Protein AF-0000000066937450 (afdb_homodimer)

Solvent-accessible surface area (backbone atoms only — not comparable to full-atom values): 87774 Å² total; per-residue (Å²): 144,82,80,89,79,90,77,89,80,94,90,84,88,85,91,78,89,82,86,90,78,88,79,77,86,77,81,75,79,71,79,73,76,75,76,77,80,69,80,74,77,74,78,79,74,76,68,75,68,68,64,59,65,73,64,69,63,85,80,69,77,74,69,78,75,84,63,61,85,74,60,74,79,63,72,64,66,35,70,76,82,64,66,78,71,67,65,61,68,76,64,68,74,81,67,78,60,92,74,74,79,68,40,72,77,52,55,61,56,62,78,57,67,80,62,89,68,77,74,78,78,72,80,76,79,78,78,76,82,70,82,72,84,80,77,81,76,84,74,86,78,74,84,81,88,91,84,87,81,87,89,80,72,86,74,74,87,77,84,74,76,80,77,85,74,80,77,80,79,76,83,75,79,88,70,78,81,68,74,74,70,66,72,70,78,69,70,70,75,77,74,72,82,84,80,51,47,62,69,33,46,52,47,36,51,50,48,42,55,72,52,37,60,67,80,77,45,68,86,56,76,81,73,52,34,68,55,46,32,51,14,43,51,42,21,49,68,46,45,32,62,70,55,71,43,68,61,67,70,73,63,50,70,78,72,50,57,35,31,41,54,30,27,48,28,15,55,6,20,36,75,66,69,36,27,63,58,14,30,53,30,38,53,53,15,52,53,34,43,52,58,70,56,76,67,52,44,86,56,54,91,74,42,79,67,47,65,57,52,50,59,74,56,35,87,49,77,69,81,56,62,70,60,52,45,52,52,51,52,28,48,51,50,48,37,53,55,24,55,40,27,29,28,45,38,47,22,43,29,31,48,22,42,50,22,47,54,55,53,51,44,66,68,50,41,73,78,38,37,68,80,58,90,84,53,79,84,68,51,69,68,57,44,51,52,49,54,34,48,46,34,40,50,49,48,50,53,49,50,36,47,51,46,24,72,58,45,63,46,55,50,75,70,47,61,85,81,63,17,73,26,36,37,74,52,63,58,64,47,73,66,29,78,44,67,66,52,24,51,54,38,28,71,71,68,46,88,59,42,93,41,30,41,43,56,54,41,43,57,51,49,53,55,79,61,53,84,64,68,55,74,74,63,75,71,53,44,58,67,50,48,36,50,44,52,47,50,47,40,51,45,46,52,29,28,47,64,32,39,46,86,76,46,75,80,58,53,100,52,87,52,73,83,66,83,70,50,68,67,57,51,27,49,50,20,22,51,46,34,50,50,48,57,58,63,57,75,71,88,59,73,60,62,56,88,45,90,87,51,54,62,35,36,58,53,42,52,38,49,48,48,47,41,49,33,38,65,50,59,40,79,74,82,55,63,36,55,54,80,54,44,53,20,39,62,57,36,51,50,47,51,52,48,42,68,65,46,86,77,85,75,54,67,59,33,39,50,33,38,45,51,30,49,53,59,63,40,47,50,56,75,72,30,50,70,55,38,36,70,46,32,43,50,67,48,54,68,61,50,56,49,35,44,50,55,30,49,55,52,41,30,51,51,44,40,53,51,51,46,41,43,64,71,40,61,93,65,48,92,69,52,72,65,48,51,51,48,50,47,56,51,50,51,54,48,59,72,39,43,88,72,50,69,91,77,66,68,93,41,64,27,21,52,52,27,40,55,55,19,61,54,26,60,59,18,55,70,46,26,32,39,39,51,51,16,51,52,29,40,52,46,16,52,49,47,41,54,54,54,68,72,95,138,92,89,94,91,94,78,74,93,74,83,84,73,87,79,77,91,72,90,74,90,85,91,82,88,80,80,78,84,74,80,76,73,76,76,76,79,69,78,73,76,74,78,79,73,76,66,76,68,68,66,59,64,75,64,67,63,84,80,68,78,73,70,78,74,84,65,62,85,74,62,72,78,62,71,66,65,36,69,74,82,64,65,78,70,66,64,60,66,70,64,66,73,82,69,77,62,91,73,75,78,68,40,74,76,53,58,60,57,63,79,59,69,78,63,90,69,81,74,80,80,73,81,76,81,80,77,79,82,72,84,72,85,80,80,79,74,83,78,77,74,86,69,87,77,77,86,76,79,77,78,77,84,71,86,70,82,76,84,76,80,81,75,85,74,80,78,77,79,74,82,76,79,88,69,78,80,70,74,75,70,67,72,71,77,70,71,70,75,78,74,71,81,83,80,52,48,62,69,32,45,51,47,37,52,52,49,41,55,72,53,38,61,67,80,78,45,67,85,56,76,81,74,53,35,67,56,45,33,51,15,43,51,42,22,49,68,48,45,33,63,69,54,71,45,69,61,66,70,75,62,50,68,78,73,50,56,36,31,40,55,29,27,46,28,15,55,6,20,36,76,67,67,35,27,63,57,15,33,53,29,40,52,51,15,51,53,35,45,53,58,70,55,74,67,55,46,84,56,54,90,74,42,79,67,46,64,56,52,49,60,74,55,35,86,49,75,67,80,57,61,70,61,54,45,52,52,50,53,28,48,51,50,47,36,56,56,26,55,39,25,30,30,43,39,48,23,43,30,32,48,23,44,49,22,48,54,56,53,52,44,66,66,49,41,74,79,37,36,68,79,57,93,84,52,78,86,71,51,68,68,55,44,52,51,48,53,32,48,46,35,41,50,49,47,51,52,48,52,38,46,52,46,23,71,59,44,63,45,56,51,74,72,46,63,85,80,64,16,74,27,36,35,74,53,64,61,66,47,73,66,32,76,45,67,67,53,25,51,54,37,29,71,72,68,45,88,58,42,93,41,32,42,44,55,54,42,43,57,51,50,54,56,76,60,50,82,65,70,54,75,74,63,74,70,52,44,57,65,48,48,36,50,44,50,47,51,47,41,49,45,47,51,30,30,47,63,31,40,46,85,75,45,73,79,56,54,96,54,86,51,77,81,67,82,73,50,70,67,58,49,28,50,49,19,22,52,47,33,50,49,42,64,58,54,55,74,56,86,59,76,63,54,56,88,44,82,88,52,55,62,34,39,58,52,42,52,37,49,49,48,46,39,48,32,38,66,49,59,39,79,74,81,53,63,35,56,55,80,53,45,52,19,39,63,57,38,50,51,46,51,51,50,42,69,66,47,86,76,85,75,52,69,58,33,39,49,34,38,47,52,33,48,52,59,63,40,46,50,56,75,71,31,48,69,55,37,38,68,46,32,42,51,68,48,56,68,61,50,57,50,37,44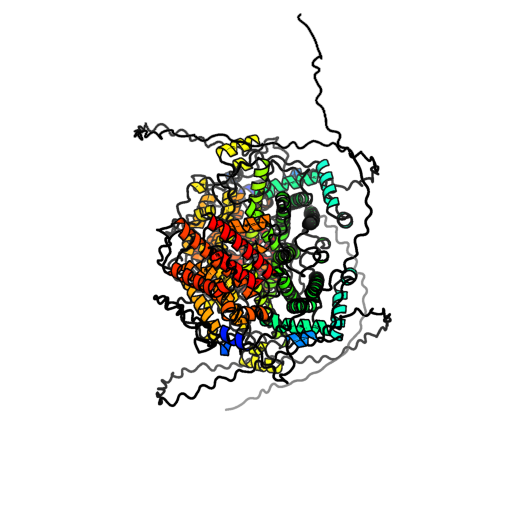,50,56,28,50,53,53,41,30,52,52,44,40,52,51,52,46,42,44,64,68,40,64,91,65,49,91,70,52,71,65,47,50,52,50,50,49,55,52,49,52,53,48,59,71,40,43,87,72,49,69,91,77,66,67,93,42,64,27,22,53,52,26,41,54,54,18,61,54,26,60,61,18,55,71,47,26,32,38,39,51,51,16,50,51,29,42,53,46,17,52,49,48,41,53,54,53,67,72,97

pLDDT: mean 70.06, std 30.81, range [13.31, 98.81]

Radius of gyration: 38.55 Å; Cα contacts (8 Å, |Δi|>4): 1613; chains: 2; bounding box: 157×113×108 Å

Nearest PDB structures (foldseek):
  8qag-assembly1_A  TM=2.147E-01  e=3.518E-01  synthetic construct
  5k7v-assembly1_B  TM=2.732E-01  e=1.438E+00  synthetic construct
  6vfk-assembly1_B  TM=2.583E-01  e=3.584E+00  synthetic construct
  8qag-assembly1_A  TM=2.148E-01  e=4.691E-01  synthetic construct
  5k7v-assembly1_B  TM=2.444E-01  e=1.437E+00  synthetic construct

Structure (mmCIF, N/CA/C/O backbone):
data_AF-0000000066937450-model_v1
#
loop_
_entity.id
_entity.type
_entity.pdbx_description
1 polymer 'Transcription factor domain-containing protein'
#
loop_
_atom_site.group_PDB
_atom_site.id
_atom_site.type_symbol
_atom_site.label_atom_id
_atom_site.label_alt_id
_atom_site.label_comp_id
_atom_site.label_asym_id
_atom_site.label_entity_id
_atom_site.label_seq_id
_atom_site.pdbx_PDB_ins_code
_atom_site.Cartn_x
_atom_site.Cartn_y
_atom_site.Cartn_z
_atom_site.occupancy
_atom_site.B_iso_or_equiv
_atom_site.auth_seq_id
_atom_site.auth_comp_id
_atom_site.auth_asym_id
_atom_site.auth_atom_id
_atom_site.pdbx_PDB_model_num
ATOM 1 N N . MET A 1 1 ? 80.062 4.988 -37.281 1 14.93 1 MET A N 1
ATOM 2 C CA . MET A 1 1 ? 81.125 4.832 -36.281 1 14.93 1 MET A CA 1
ATOM 3 C C . MET A 1 1 ? 80.625 4.176 -35 1 14.93 1 MET A C 1
ATOM 5 O O . MET A 1 1 ? 79.375 4.086 -34.812 1 14.93 1 MET A O 1
ATOM 9 N N . SER A 1 2 ? 81.188 4.629 -33.844 1 15.78 2 SER A N 1
ATOM 10 C CA . SER A 1 2 ? 82.062 4.09 -32.844 1 15.78 2 SER A CA 1
ATOM 11 C C . SER A 1 2 ? 81.312 3.602 -31.609 1 15.78 2 SER A C 1
ATOM 13 O O . SER A 1 2 ? 81.5 2.465 -31.172 1 15.78 2 SER A O 1
ATOM 15 N N . PRO A 1 3 ? 81.312 4.34 -30.516 1 16.08 3 PRO A N 1
ATOM 16 C CA . PRO A 1 3 ? 82 3.934 -29.266 1 16.08 3 PRO A CA 1
ATOM 17 C C . PRO A 1 3 ? 81 3.381 -28.25 1 16.08 3 PRO A C 1
ATOM 19 O O . PRO A 1 3 ? 81.188 2.273 -27.734 1 16.08 3 PRO A O 1
ATOM 22 N N . GLY A 1 4 ? 80.625 4.27 -27.25 1 15.39 4 GLY A N 1
ATOM 23 C CA . GLY A 1 4 ? 81.062 3.912 -25.922 1 15.39 4 GLY A CA 1
ATOM 24 C C . GLY A 1 4 ? 80.125 2.922 -25.219 1 15.39 4 GLY A C 1
ATOM 25 O O . GLY A 1 4 ? 79 2.697 -25.656 1 15.39 4 GLY A O 1
ATOM 26 N N . GLN A 1 5 ? 80.25 2.643 -23.797 1 14.23 5 GLN A N 1
ATOM 27 C CA . GLN A 1 5 ? 80.5 1.7 -22.719 1 14.23 5 GLN A CA 1
ATOM 28 C C . GLN A 1 5 ? 79.25 1.473 -21.891 1 14.23 5 GLN A C 1
ATOM 30 O O . GLN A 1 5 ? 78.938 0.351 -21.453 1 14.23 5 GLN A O 1
ATOM 35 N N . ARG A 1 6 ? 78.312 2.418 -21.312 1 14.73 6 ARG A N 1
ATOM 36 C CA . ARG A 1 6 ? 78.312 2.432 -19.859 1 14.73 6 ARG A CA 1
ATOM 37 C C . ARG A 1 6 ? 77.25 1.478 -19.297 1 14.73 6 ARG A C 1
ATOM 39 O O . ARG A 1 6 ? 76.062 1.654 -19.531 1 14.73 6 ARG A O 1
ATOM 46 N N . LEU A 1 7 ? 77.438 0.154 -18.812 1 15.25 7 LEU A N 1
ATOM 47 C CA . LEU A 1 7 ? 76.625 -1.057 -18.516 1 15.25 7 LEU A CA 1
ATOM 48 C C . LEU A 1 7 ? 76.062 -1.009 -17.094 1 15.25 7 LEU A C 1
ATOM 50 O O . LEU A 1 7 ? 76.75 -1.305 -16.125 1 15.25 7 LEU A O 1
ATOM 54 N N . ALA A 1 8 ? 75.375 0.041 -16.594 1 15.22 8 ALA A N 1
ATOM 55 C CA . ALA A 1 8 ? 75.375 0.295 -15.164 1 15.22 8 ALA A CA 1
ATOM 56 C C . ALA A 1 8 ? 74.562 -0.732 -14.422 1 15.22 8 ALA A C 1
ATOM 58 O O . ALA A 1 8 ? 73.312 -0.764 -14.594 1 15.22 8 ALA A O 1
ATOM 59 N N . THR A 1 9 ? 74.938 -1.91 -13.789 1 14.62 9 THR A N 1
ATOM 60 C CA . THR A 1 9 ? 74.438 -3.219 -13.375 1 14.62 9 THR A CA 1
ATOM 61 C C . THR A 1 9 ? 73.75 -3.127 -12.031 1 14.62 9 THR A C 1
ATOM 63 O O . THR A 1 9 ? 72.625 -3.609 -11.883 1 14.62 9 THR A O 1
ATOM 66 N N . GLN A 1 10 ? 74.375 -3.205 -10.719 1 15.01 10 GLN A N 1
ATOM 67 C CA . GLN A 1 10 ? 74.438 -4.352 -9.812 1 15.01 10 GLN A CA 1
ATOM 68 C C . GLN A 1 10 ? 73.375 -4.188 -8.711 1 15.01 10 GLN A C 1
ATOM 70 O O . GLN A 1 10 ? 73.062 -3.062 -8.336 1 15.01 10 GLN A O 1
ATOM 75 N N . VAL A 1 11 ? 72.875 -5.332 -7.773 1 16.98 11 VAL A N 1
ATOM 76 C CA . VAL A 1 11 ? 71.875 -6.172 -7.129 1 16.98 11 VAL A CA 1
ATOM 77 C C . VAL A 1 11 ? 71.75 -5.832 -5.645 1 16.98 11 VAL A C 1
ATOM 79 O O . VAL A 1 11 ? 70.688 -5.574 -5.121 1 16.98 11 VAL A O 1
ATOM 82 N N . ASP A 1 12 ? 72.688 -6.301 -4.586 1 14.39 12 ASP A N 1
ATOM 83 C CA . ASP A 1 12 ? 72.5 -7.395 -3.645 1 14.39 12 ASP A CA 1
ATOM 84 C C . ASP A 1 12 ? 72.125 -6.859 -2.256 1 14.39 12 ASP A C 1
ATOM 86 O O . ASP A 1 12 ? 71.5 -7.555 -1.453 1 14.39 12 ASP A O 1
ATOM 90 N N . SER A 1 13 ? 72.688 -5.781 -1.687 1 14.05 13 SER A N 1
ATOM 91 C CA . SER A 1 13 ? 73.438 -5.969 -0.439 1 14.05 13 SER A CA 1
ATOM 92 C C . SER A 1 13 ? 72.5 -6.133 0.743 1 14.05 13 SER A C 1
ATOM 94 O O . SER A 1 13 ? 71.312 -5.734 0.668 1 14.05 13 SER A O 1
ATOM 96 N N . ALA A 1 14 ? 73.188 -5.953 2.02 1 14.86 14 ALA A N 1
ATOM 97 C CA . ALA A 1 14 ? 73.625 -6.664 3.217 1 14.86 14 ALA A CA 1
ATOM 98 C C . ALA A 1 14 ? 72.688 -6.434 4.375 1 14.86 14 ALA A C 1
ATOM 100 O O . ALA A 1 14 ? 72.188 -7.387 4.984 1 14.86 14 ALA A O 1
ATOM 101 N N . SER A 1 15 ? 73.125 -5.59 5.379 1 14.57 15 SER A N 1
ATOM 102 C CA . SER A 1 15 ? 73.5 -6.008 6.723 1 14.57 15 SER A CA 1
ATOM 103 C C . SER A 1 15 ? 72.375 -5.785 7.723 1 14.57 15 SER A C 1
ATOM 105 O O . SER A 1 15 ? 71.562 -4.863 7.57 1 14.57 15 SER A O 1
ATOM 107 N N . GLU A 1 16 ? 72.25 -6.629 8.742 1 15.83 16 GLU A N 1
ATOM 108 C CA . GLU A 1 16 ? 71.5 -7.332 9.766 1 15.83 16 GLU A CA 1
ATOM 109 C C . GLU A 1 16 ? 71.188 -6.426 10.961 1 15.83 16 GLU A C 1
ATOM 111 O O . GLU A 1 16 ? 70.062 -6.387 11.453 1 15.83 16 GLU A O 1
ATOM 116 N N . PRO A 1 17 ? 72.25 -5.867 11.688 1 15.43 17 PRO A N 1
ATOM 117 C CA . PRO A 1 17 ? 72.438 -6.395 13.047 1 15.43 17 PRO A CA 1
ATOM 118 C C . PRO A 1 17 ? 71.438 -5.785 14.023 1 15.43 17 PRO A C 1
ATOM 120 O O . PRO A 1 17 ? 70.688 -4.84 13.68 1 15.43 17 PRO A O 1
ATOM 123 N N . MET A 1 18 ? 71.938 -5.445 15.312 1 14.93 18 MET A N 1
ATOM 124 C CA . MET A 1 18 ? 71.938 -5.914 16.703 1 14.93 18 MET A CA 1
ATOM 125 C C . MET A 1 18 ? 71.188 -4.945 17.594 1 14.93 18 MET A C 1
ATOM 127 O O . MET A 1 18 ? 70.375 -5.363 18.453 1 14.93 18 MET A O 1
ATOM 131 N N . LEU A 1 19 ? 71.625 -3.611 17.672 1 14.8 19 LEU A N 1
ATOM 132 C CA . LEU A 1 19 ? 72.125 -3.221 18.969 1 14.8 19 LEU A CA 1
ATOM 133 C C . LEU A 1 19 ? 71 -2.939 19.969 1 14.8 19 LEU A C 1
ATOM 135 O O . LEU A 1 19 ? 69.875 -2.699 19.562 1 14.8 19 LEU A O 1
ATOM 139 N N . SER A 1 20 ? 71.375 -2.154 21.094 1 15.09 20 SER A N 1
ATOM 140 C CA . SER A 1 20 ? 71.562 -2.121 22.531 1 15.09 20 SER A CA 1
ATOM 141 C C . SER A 1 20 ? 70.438 -1.422 23.234 1 15.09 20 SER A C 1
ATOM 143 O O . SER A 1 20 ? 69.625 -0.714 22.594 1 15.09 20 SER A O 1
ATOM 145 N N . SER A 1 21 ? 70.625 -1.2 24.547 1 15.75 21 SER A N 1
ATOM 146 C CA . SER A 1 21 ? 70.125 -1.445 25.906 1 15.75 21 SER A CA 1
ATOM 147 C C . SER A 1 21 ? 69.312 -0.266 26.422 1 15.75 21 SER A C 1
ATOM 149 O O . SER A 1 21 ? 68.312 -0.455 27.109 1 15.75 21 SER A O 1
ATOM 151 N N . SER A 1 22 ? 69.812 1.03 26.266 1 15.81 22 SER A N 1
ATOM 152 C CA . SER A 1 22 ? 70.062 1.743 27.531 1 15.81 22 SER A CA 1
ATOM 153 C C . SER A 1 22 ? 68.75 2.314 28.062 1 15.81 22 SER A C 1
ATOM 155 O O . SER A 1 22 ? 67.938 2.838 27.297 1 15.81 22 SER A O 1
ATOM 157 N N . PHE A 1 23 ? 68.438 2.092 29.406 1 17.38 23 PHE A N 1
ATOM 158 C CA . PHE A 1 23 ? 67.438 2.008 30.469 1 17.38 23 PHE A CA 1
ATOM 159 C C . PHE A 1 23 ? 67 3.398 30.891 1 17.38 23 PHE A C 1
ATOM 161 O O . PHE A 1 23 ? 66 3.539 31.625 1 17.38 23 PHE A O 1
ATOM 168 N N . GLY A 1 24 ? 67.875 4.461 30.547 1 14.93 24 GLY A N 1
ATOM 169 C CA . GLY A 1 24 ? 68.062 5.266 31.75 1 14.93 24 GLY A CA 1
ATOM 170 C C . GLY A 1 24 ? 66.812 5.941 32.219 1 14.93 24 GLY A C 1
ATOM 171 O O . GLY A 1 24 ? 66.125 5.492 33.188 1 14.93 24 GLY A O 1
ATOM 172 N N . GLY A 1 25 ? 66.812 7.309 32.125 1 16.39 25 GLY A N 1
ATOM 173 C CA . GLY A 1 25 ? 66.75 8.367 33.125 1 16.39 25 GLY A CA 1
ATOM 174 C C . GLY A 1 25 ? 65.312 8.82 33.438 1 16.39 25 GLY A C 1
ATOM 175 O O . GLY A 1 25 ? 64.438 8.664 32.594 1 16.39 25 GLY A O 1
ATOM 176 N N . GLY A 1 26 ? 65.062 8.969 34.75 1 17.27 26 GLY A N 1
ATOM 177 C CA . GLY A 1 26 ? 64 9.047 35.781 1 17.27 26 GLY A CA 1
ATOM 178 C C . GLY A 1 26 ? 63.156 10.297 35.688 1 17.27 26 GLY A C 1
ATOM 179 O O . GLY A 1 26 ? 62.188 10.445 36.406 1 17.27 26 GLY A O 1
ATOM 180 N N . SER A 1 27 ? 63.688 11.375 34.969 1 16.23 27 SER A N 1
ATOM 181 C CA . SER A 1 27 ? 63.438 12.625 35.688 1 16.23 27 SER A CA 1
ATOM 182 C C . SER A 1 27 ? 61.969 12.953 35.75 1 16.23 27 SER A C 1
ATOM 184 O O . SER A 1 27 ? 61.188 12.555 34.875 1 16.23 27 SER A O 1
ATOM 186 N N . ALA A 1 28 ? 61.625 13.562 36.906 1 17.92 28 ALA A N 1
ATOM 187 C CA . ALA A 1 28 ? 60.562 13.891 37.844 1 17.92 28 ALA A CA 1
ATOM 188 C C . ALA A 1 28 ? 59.625 14.961 37.281 1 17.92 28 ALA A C 1
ATOM 190 O O . ALA A 1 28 ? 59.688 16.125 37.688 1 17.92 28 ALA A O 1
ATOM 191 N N . LEU A 1 29 ? 59.312 14.984 35.938 1 16.69 29 LEU A N 1
ATOM 192 C CA . LEU A 1 29 ? 58.812 16.234 35.406 1 16.69 29 LEU A CA 1
ATOM 193 C C . LEU A 1 29 ? 57.594 16.703 36.156 1 16.69 29 LEU A C 1
ATOM 195 O O . LEU A 1 29 ? 56.625 15.953 36.312 1 16.69 29 LEU A O 1
ATOM 199 N N . VAL A 1 30 ? 57.844 17.688 37 1 17.7 30 VAL A N 1
ATOM 200 C CA . VAL A 1 30 ? 57.062 18.484 37.938 1 17.7 30 VAL A CA 1
ATOM 201 C C . VAL A 1 30 ? 55.812 19.016 37.281 1 17.7 30 VAL A C 1
ATOM 203 O O . VAL A 1 30 ? 55.844 19.547 36.156 1 17.7 30 VAL A O 1
ATOM 206 N N . ALA A 1 31 ? 54.719 18.562 37.812 1 18.58 31 ALA A N 1
ATOM 207 C CA . ALA A 1 31 ? 53.312 18.625 37.469 1 18.58 31 ALA A CA 1
ATOM 208 C C . ALA A 1 31 ? 52.812 20.078 37.406 1 18.58 31 ALA A C 1
ATOM 210 O O . ALA A 1 31 ? 52.656 20.719 38.469 1 18.58 31 ALA A O 1
ATOM 211 N N . GLU A 1 32 ? 53.594 20.969 36.562 1 17.36 32 GLU A N 1
ATOM 212 C CA . GLU A 1 32 ? 53.281 22.375 36.688 1 17.36 32 GLU A CA 1
ATOM 213 C C . GLU A 1 32 ? 51.781 22.609 36.656 1 17.36 32 GLU A C 1
ATOM 215 O O . GLU A 1 32 ? 51.062 22 35.844 1 17.36 32 GLU A O 1
ATOM 220 N N . SER A 1 33 ? 51.312 23.172 37.719 1 19.75 33 SER A N 1
ATOM 221 C CA . SER A 1 33 ? 50 23.547 38.281 1 19.75 33 SER A CA 1
ATOM 222 C C . SER A 1 33 ? 49.25 24.469 37.344 1 19.75 33 SER A C 1
ATOM 224 O O . SER A 1 33 ? 49.656 25.609 37.125 1 19.75 33 SER A O 1
ATOM 226 N N . GLN A 1 34 ? 48.938 24 36.094 1 18.77 34 GLN A N 1
ATOM 227 C CA . GLN A 1 34 ? 48.469 24.922 35.094 1 18.77 34 GLN A CA 1
ATOM 228 C C . GLN A 1 34 ? 47.312 25.781 35.625 1 18.77 34 GLN A C 1
ATOM 230 O O . GLN A 1 34 ? 46.406 25.266 36.281 1 18.77 34 GLN A O 1
ATOM 235 N N . PRO A 1 35 ? 47.594 27.125 35.719 1 20.12 35 PRO A N 1
ATOM 236 C CA . PRO A 1 35 ? 46.812 28.219 36.281 1 20.12 35 PRO A CA 1
ATOM 237 C C . PRO A 1 35 ? 45.344 28.203 35.844 1 20.12 35 PRO A C 1
ATOM 239 O O . PRO A 1 35 ? 45.031 27.672 34.75 1 20.12 35 PRO A O 1
ATOM 242 N N . SER A 1 36 ? 44.438 28.344 36.781 1 20.59 36 SER A N 1
ATOM 243 C CA . SER A 1 36 ? 42.969 28.344 36.906 1 20.59 36 SER A CA 1
ATOM 244 C C . SER A 1 36 ? 42.344 29.391 36 1 20.59 36 SER A C 1
ATOM 246 O O . SER A 1 36 ? 41.406 30.078 36.406 1 20.59 36 SER A O 1
ATOM 248 N N . MET A 1 37 ? 42.844 29.5 34.719 1 20.83 37 MET A N 1
ATOM 249 C CA . MET A 1 37 ? 42.438 30.672 33.938 1 20.83 37 MET A CA 1
ATOM 250 C C . MET A 1 37 ? 40.938 30.891 34 1 20.83 37 MET A C 1
ATOM 252 O O . MET A 1 37 ? 40.156 30 33.594 1 20.83 37 MET A O 1
ATOM 256 N N . GLY A 1 38 ? 40.469 31.609 35 1 19.75 38 GLY A N 1
ATOM 257 C CA . GLY A 1 38 ? 39.156 32.125 35.375 1 19.75 38 GLY A CA 1
ATOM 258 C C . GLY A 1 38 ? 38.438 32.75 34.219 1 19.75 38 GLY A C 1
ATOM 259 O O . GLY A 1 38 ? 39 33.594 33.5 1 19.75 38 GLY A O 1
ATOM 260 N N . LEU A 1 39 ? 37.594 31.984 33.531 1 19.72 39 LEU A N 1
ATOM 261 C CA . LEU A 1 39 ? 36.812 32.312 32.344 1 19.72 39 LEU A CA 1
ATOM 262 C C . LEU A 1 39 ? 36.031 33.594 32.562 1 19.72 39 LEU A C 1
ATOM 264 O O . LEU A 1 39 ? 35.156 33.656 33.438 1 19.72 39 LEU A O 1
ATOM 268 N N . HIS A 1 40 ? 36.75 34.781 32.594 1 20.31 40 HIS A N 1
ATOM 269 C CA . HIS A 1 40 ? 36.125 36.094 32.719 1 20.31 40 HIS A CA 1
ATOM 270 C C . HIS A 1 40 ? 34.938 36.219 31.766 1 20.31 40 HIS A C 1
ATOM 272 O O . HIS A 1 40 ? 35.094 36.031 30.562 1 20.31 40 HIS A O 1
ATOM 278 N N . LEU A 1 41 ? 33.781 36.031 32.219 1 20.55 41 LEU A N 1
ATOM 279 C CA . LEU A 1 41 ? 32.469 36.125 31.641 1 20.55 41 LEU A CA 1
ATOM 280 C C . LEU A 1 41 ? 32.25 37.531 31.062 1 20.55 41 LEU A C 1
ATOM 282 O O . LEU A 1 41 ? 32.031 38.469 31.797 1 20.55 41 LEU A O 1
ATOM 286 N N . ALA A 1 42 ? 33.125 37.969 30.078 1 21.59 42 ALA A N 1
ATOM 287 C CA . ALA A 1 42 ? 33 39.344 29.594 1 21.59 42 ALA A CA 1
ATOM 288 C C . ALA A 1 42 ? 31.547 39.656 29.234 1 21.59 42 ALA A C 1
ATOM 290 O O . ALA A 1 42 ? 30.812 38.812 28.75 1 21.59 42 ALA A O 1
ATOM 291 N N . ASP A 1 43 ? 31.016 40.625 29.844 1 22.69 43 ASP A N 1
ATOM 292 C CA . ASP A 1 43 ? 29.719 41.281 29.844 1 22.69 43 ASP A CA 1
ATOM 293 C C . ASP A 1 43 ? 29.359 41.812 28.453 1 22.69 43 ASP A C 1
ATOM 295 O O . ASP A 1 43 ? 29.969 42.75 27.953 1 22.69 43 ASP A O 1
ATOM 299 N N . PHE A 1 44 ? 29.156 41 27.453 1 22.56 44 PHE A N 1
ATOM 300 C CA . PHE A 1 44 ? 28.969 41.406 26.078 1 22.56 44 PHE A CA 1
ATOM 301 C C . PHE A 1 44 ? 27.734 42.312 25.953 1 22.56 44 PHE A C 1
ATOM 303 O O . PHE A 1 44 ? 26.609 41.812 26.062 1 22.56 44 PHE A O 1
ATOM 310 N N . SER A 1 45 ? 27.812 43.531 26.469 1 23.84 45 SER A N 1
ATOM 311 C CA . SER A 1 45 ? 26.781 44.562 26.297 1 23.84 45 SER A CA 1
ATOM 312 C C . SER A 1 45 ? 26.578 44.906 24.828 1 23.84 45 SER A C 1
ATOM 314 O O . SER A 1 45 ? 27.5 45.344 24.156 1 23.84 45 SER A O 1
ATOM 316 N N . VAL A 1 46 ? 25.922 44.125 24.078 1 24.98 46 VAL A N 1
ATOM 317 C CA . VAL A 1 46 ? 25.719 44.406 22.656 1 24.98 46 VAL A CA 1
ATOM 318 C C . VAL A 1 46 ? 24.922 45.719 22.516 1 24.98 46 VAL A C 1
ATOM 320 O O . VAL A 1 46 ? 23.844 45.844 23.078 1 24.98 46 VAL A O 1
ATOM 323 N N . ASP A 1 47 ? 25.609 46.781 22.281 1 26.02 47 ASP A N 1
ATOM 324 C CA . ASP A 1 47 ? 25.062 48.125 22.062 1 26.02 47 ASP A CA 1
ATOM 325 C C . ASP A 1 47 ? 24.016 48.094 20.953 1 26.02 47 ASP A C 1
ATOM 327 O O . ASP A 1 47 ? 24.141 47.375 19.969 1 26.02 47 ASP A O 1
ATOM 331 N N . VAL A 1 48 ? 22.734 48.594 21.188 1 27.81 48 VAL A N 1
ATOM 332 C CA . VAL A 1 48 ? 21.453 48.688 20.5 1 27.81 48 VAL A CA 1
ATOM 333 C C . VAL A 1 48 ? 21.641 49.312 19.125 1 27.81 48 VAL A C 1
ATOM 335 O O . VAL A 1 48 ? 20.797 49.188 18.234 1 27.81 48 VAL A O 1
ATOM 338 N N . SER A 1 49 ? 22.719 50.219 19 1 27.77 49 SER A N 1
ATOM 339 C CA . SER A 1 49 ? 22.875 51.031 17.797 1 27.77 49 SER A CA 1
ATOM 340 C C . SER A 1 49 ? 23.094 50.188 16.562 1 27.77 49 SER A C 1
ATOM 342 O O . SER A 1 49 ? 22.719 50.562 15.453 1 27.77 49 SER A O 1
ATOM 344 N N . ASP A 1 50 ? 24.016 49.156 16.734 1 26.91 50 ASP A N 1
ATOM 345 C CA . ASP A 1 50 ? 24.469 48.469 15.523 1 26.91 50 ASP A CA 1
ATOM 346 C C . ASP A 1 50 ? 23.359 47.625 14.93 1 26.91 50 ASP A C 1
ATOM 348 O O . ASP A 1 50 ? 23.578 46.938 13.922 1 26.91 50 ASP A O 1
ATOM 352 N N . LEU A 1 51 ? 22.344 47.344 15.703 1 25.56 51 LEU A N 1
ATOM 353 C CA . LEU A 1 51 ? 21.203 46.625 15.172 1 25.56 51 LEU A CA 1
ATOM 354 C C . LEU A 1 51 ? 20.516 47.406 14.062 1 25.56 51 LEU A C 1
ATOM 356 O O . LEU A 1 51 ? 19.797 46.844 13.242 1 25.56 51 LEU A O 1
ATOM 360 N N . GLU A 1 52 ? 20.641 48.75 14.102 1 27.25 52 GLU A N 1
ATOM 361 C CA . GLU A 1 52 ? 19.906 49.594 13.156 1 27.25 52 GLU A CA 1
ATOM 362 C C . GLU A 1 52 ? 20.469 49.438 11.742 1 27.25 52 GLU A C 1
ATOM 364 O O . GLU A 1 52 ? 19.75 49.625 10.758 1 27.25 52 GLU A O 1
ATOM 369 N N . LYS A 1 53 ? 21.828 49.406 11.664 1 29.16 53 LYS A N 1
ATOM 370 C CA . LYS A 1 53 ? 22.438 49.438 10.336 1 29.16 53 LYS A CA 1
ATOM 371 C C . LYS A 1 53 ? 22.047 48.219 9.508 1 29.16 53 LYS A C 1
ATOM 373 O O . LYS A 1 53 ? 22.172 48.219 8.289 1 29.16 53 LYS A O 1
ATOM 378 N N . MET A 1 54 ? 22 47.125 10.18 1 24.48 54 MET A N 1
ATOM 379 C CA . MET A 1 54 ? 21.938 45.906 9.359 1 24.48 54 MET A CA 1
ATOM 380 C C . MET A 1 54 ? 20.594 45.844 8.641 1 24.48 54 MET A C 1
ATOM 382 O O . MET A 1 54 ? 20.297 44.844 7.965 1 24.48 54 MET A O 1
ATOM 386 N N . ARG A 1 55 ? 19.75 46.781 8.906 1 24.62 55 ARG A N 1
ATOM 387 C CA . ARG A 1 55 ? 18.391 46.75 8.391 1 24.62 55 ARG A CA 1
ATOM 388 C C . ARG A 1 55 ? 18.359 47.094 6.91 1 24.62 55 ARG A C 1
ATOM 390 O O . ARG A 1 55 ? 17.281 47.188 6.312 1 24.62 55 ARG A O 1
ATOM 397 N N . THR A 1 56 ? 19.469 47.719 6.383 1 23.39 56 THR A N 1
ATOM 398 C CA . THR A 1 56 ? 19.203 48.344 5.082 1 23.39 56 THR A CA 1
ATOM 399 C C . THR A 1 56 ? 19.219 47.281 3.979 1 23.39 56 THR A C 1
ATOM 401 O O . THR A 1 56 ? 20.281 46.875 3.525 1 23.39 56 THR A O 1
ATOM 404 N N . PHE A 1 57 ? 18.562 46.312 4.09 1 24.33 57 PHE A N 1
ATOM 405 C CA . PHE A 1 57 ? 18.609 45.406 2.969 1 24.33 57 PHE A CA 1
ATOM 406 C C . PHE A 1 57 ? 18.203 46.094 1.671 1 24.33 57 PHE A C 1
ATOM 408 O O . PHE A 1 57 ? 17.219 46.812 1.637 1 24.33 57 PHE A O 1
ATOM 415 N N . PRO A 1 58 ? 19.203 46.312 0.728 1 23.05 58 PRO A N 1
ATOM 416 C CA . PRO A 1 58 ? 18.812 46.969 -0.532 1 23.05 58 PRO A CA 1
ATOM 417 C C . PRO A 1 58 ? 17.641 46.25 -1.212 1 23.05 58 PRO A C 1
ATOM 419 O O . PRO A 1 58 ? 17.625 45 -1.303 1 23.05 58 PRO A O 1
ATOM 422 N N . SER A 1 59 ? 16.438 46.781 -1.223 1 24.38 59 SER A N 1
ATOM 423 C CA . SER A 1 59 ? 15.125 46.406 -1.736 1 24.38 59 SER A CA 1
ATOM 424 C C . SER A 1 59 ? 15.188 46.031 -3.213 1 24.38 59 SER A C 1
ATOM 426 O O . SER A 1 59 ? 14.273 45.406 -3.74 1 24.38 59 SER A O 1
ATOM 428 N N . SER A 1 60 ? 16.047 46.688 -4.164 1 24.41 60 SER A N 1
ATOM 429 C CA . SER A 1 60 ? 15.648 46.906 -5.551 1 24.41 60 SER A CA 1
ATOM 430 C C . SER A 1 60 ? 16.016 45.719 -6.434 1 24.41 60 SER A C 1
ATOM 432 O O . SER A 1 60 ? 16.047 45.844 -7.66 1 24.41 60 SER A O 1
ATOM 434 N N . VAL A 1 61 ? 16.594 44.75 -6.008 1 25.64 61 VAL A N 1
ATOM 435 C CA . VAL A 1 61 ? 17.062 44.031 -7.199 1 25.64 61 VAL A CA 1
ATOM 436 C C . VAL A 1 61 ? 15.875 43.5 -7.984 1 25.64 61 VAL A C 1
ATOM 438 O O . VAL A 1 61 ? 15.102 42.688 -7.473 1 25.64 61 VAL A O 1
ATOM 441 N N . PRO A 1 62 ? 15.406 44.188 -9.117 1 23.86 62 PRO A N 1
ATOM 442 C CA . PRO A 1 62 ? 14.289 43.781 -9.977 1 23.86 62 PRO A CA 1
ATOM 443 C C . PRO A 1 62 ? 14.453 42.344 -10.5 1 23.86 62 PRO A C 1
ATOM 445 O O . PRO A 1 62 ? 15.547 41.938 -10.898 1 23.86 62 PRO A O 1
ATOM 448 N N . LEU A 1 63 ? 13.875 41.438 -9.953 1 26.33 63 LEU A N 1
ATOM 449 C CA . LEU A 1 63 ? 13.852 40.125 -10.57 1 26.33 63 LEU A CA 1
ATOM 450 C C . LEU A 1 63 ? 13.438 40.219 -12.039 1 26.33 63 LEU A C 1
ATOM 452 O O . LEU A 1 63 ? 12.555 41 -12.383 1 26.33 63 LEU A O 1
ATOM 456 N N . PRO A 1 64 ? 14.305 40 -12.969 1 25.45 64 PRO A N 1
ATOM 457 C CA . PRO A 1 64 ? 13.938 40.125 -14.383 1 25.45 64 PRO A CA 1
ATOM 458 C C . PRO A 1 64 ? 12.586 39.5 -14.703 1 25.45 64 PRO A C 1
ATOM 460 O O . PRO A 1 64 ? 12.141 38.594 -14.008 1 25.45 64 PRO A O 1
ATOM 463 N N . ASP A 1 65 ? 11.734 40.312 -15.344 1 26.02 65 ASP A N 1
ATOM 464 C CA . ASP A 1 65 ? 10.445 40.062 -15.961 1 26.02 65 ASP A CA 1
ATOM 465 C C . ASP A 1 65 ? 10.516 38.812 -16.859 1 26.02 65 ASP A C 1
ATOM 467 O O . ASP A 1 65 ? 11.117 38.875 -17.938 1 26.02 65 ASP A O 1
ATOM 471 N N . LEU A 1 66 ? 10.891 37.719 -16.422 1 25.25 66 LEU A N 1
ATOM 472 C CA . LEU A 1 66 ? 10.773 36.594 -17.312 1 25.25 66 LEU A CA 1
ATOM 473 C C . LEU A 1 66 ? 9.414 36.562 -18 1 25.25 66 LEU A C 1
ATOM 475 O O . LEU A 1 66 ? 8.43 36.062 -17.438 1 25.25 66 LEU A O 1
ATOM 479 N N . ASP A 1 67 ? 8.984 37.688 -18.75 1 25.75 67 ASP A N 1
ATOM 480 C CA . ASP A 1 67 ? 7.758 38.094 -19.438 1 25.75 67 ASP A CA 1
ATOM 481 C C . ASP A 1 67 ? 7.41 37.094 -20.547 1 25.75 67 ASP A C 1
ATOM 483 O O . ASP A 1 67 ? 6.617 37.406 -21.438 1 25.75 67 ASP A O 1
ATOM 487 N N . GLY A 1 68 ? 8.211 36.156 -20.906 1 25.33 68 GLY A N 1
ATOM 488 C CA . GLY A 1 68 ? 7.59 35.656 -22.125 1 25.33 68 GLY A CA 1
ATOM 489 C C . GLY A 1 68 ? 6.133 35.281 -21.938 1 25.33 68 GLY A C 1
ATOM 490 O O . GLY A 1 68 ? 5.613 35.344 -20.828 1 25.33 68 GLY A O 1
ATOM 491 N N . ASP A 1 69 ? 5.359 34.875 -23.125 1 24.05 69 ASP A N 1
ATOM 492 C CA . ASP A 1 69 ? 3.93 34.625 -23.312 1 24.05 69 ASP A CA 1
ATOM 493 C C . ASP A 1 69 ? 3.375 33.688 -22.25 1 24.05 69 ASP A C 1
ATOM 495 O O . ASP A 1 69 ? 2.238 33.25 -22.344 1 24.05 69 ASP A O 1
ATOM 499 N N . LEU A 1 70 ? 4.25 33 -21.703 1 24.23 70 LEU A N 1
ATOM 500 C CA . LEU A 1 70 ? 3.502 32.156 -20.781 1 24.23 70 LEU A CA 1
ATOM 501 C C . LEU A 1 70 ? 2.928 33 -19.641 1 24.23 70 LEU A C 1
ATOM 503 O O . LEU A 1 70 ? 3.578 33.188 -18.609 1 24.23 70 LEU A O 1
ATOM 507 N N . GLU A 1 71 ? 2.248 34.188 -19.875 1 26.16 71 GLU A N 1
ATOM 508 C CA . GLU A 1 71 ? 1.485 35.125 -19.047 1 26.16 71 GLU A CA 1
ATOM 509 C C . GLU A 1 71 ? 0.694 34.375 -17.984 1 26.16 71 GLU A C 1
ATOM 511 O O . GLU A 1 71 ? 0.183 35 -17.047 1 26.16 71 GLU A O 1
ATOM 516 N N . PHE A 1 72 ? 0.24 33.25 -18.375 1 26.17 72 PHE A N 1
ATOM 517 C CA . PHE A 1 72 ? -0.948 32.781 -17.672 1 26.17 72 PHE A CA 1
ATOM 518 C C . PHE A 1 72 ? -0.61 32.406 -16.234 1 26.17 72 PHE A C 1
ATOM 520 O O . PHE A 1 72 ? -1.401 32.656 -15.32 1 26.17 72 PHE A O 1
ATOM 527 N N . LEU A 1 73 ? 0.308 31.469 -16.125 1 26.31 73 LEU A N 1
ATOM 528 C CA . LEU A 1 73 ? 0.418 31.109 -14.711 1 26.31 73 LEU A CA 1
ATOM 529 C C . LEU A 1 73 ? 1.213 32.156 -13.945 1 26.31 73 LEU A C 1
ATOM 531 O O . LEU A 1 73 ? 2.445 32.188 -14 1 26.31 73 LEU A O 1
ATOM 535 N N . ASP A 1 74 ? 0.961 33.625 -14.172 1 25.7 74 ASP A N 1
ATOM 536 C CA . ASP A 1 74 ? 1.576 34.625 -13.328 1 25.7 74 ASP A CA 1
ATOM 537 C C . ASP A 1 74 ? 1.6 34.188 -11.867 1 25.7 74 ASP A C 1
ATOM 539 O O . ASP A 1 74 ? 0.571 34.219 -11.188 1 25.7 74 ASP A O 1
ATOM 543 N N . PHE A 1 75 ? 2.375 33.344 -11.672 1 27.44 75 PHE A N 1
ATOM 544 C CA . PHE A 1 75 ? 2.508 33 -10.258 1 27.44 75 PHE A CA 1
ATOM 545 C C . PHE A 1 75 ? 2.844 34.25 -9.438 1 27.44 75 PHE A C 1
ATOM 547 O O . PHE A 1 75 ? 3.842 34.906 -9.703 1 27.44 75 PHE A O 1
ATOM 554 N N . PHE A 1 76 ? 1.908 35.156 -9.117 1 26.59 76 PHE A N 1
ATOM 555 C CA . PHE A 1 76 ? 2 36.281 -8.18 1 26.59 76 PHE A CA 1
ATOM 556 C C . PHE A 1 76 ? 2.959 35.969 -7.043 1 26.59 76 PHE A C 1
ATOM 558 O O . PHE A 1 76 ? 2.881 34.875 -6.449 1 26.59 76 PHE A O 1
ATOM 565 N N . ASP A 1 77 ? 4.109 36.594 -7.199 1 26.05 77 ASP A N 1
ATOM 566 C CA . ASP A 1 77 ? 5.055 36.531 -6.09 1 26.05 77 ASP A CA 1
ATOM 567 C C . ASP A 1 77 ? 4.473 37.188 -4.832 1 26.05 77 ASP A C 1
ATOM 569 O O . ASP A 1 77 ? 4.324 38.406 -4.762 1 26.05 77 ASP A O 1
ATOM 573 N N . PRO A 1 78 ? 3.65 36.688 -4.105 1 26.94 78 PRO A N 1
ATOM 574 C CA . PRO A 1 78 ? 2.957 37.375 -3.004 1 26.94 78 PRO A CA 1
ATOM 575 C C . PRO A 1 78 ? 3.9 38.188 -2.125 1 26.94 78 PRO A C 1
ATOM 577 O O . PRO A 1 78 ? 3.447 39 -1.319 1 26.94 78 PRO A O 1
ATOM 580 N N . PHE A 1 79 ? 5.254 37.719 -2.043 1 28.08 79 PHE A N 1
ATOM 581 C CA . PHE A 1 79 ? 6.109 38.375 -1.061 1 28.08 79 PHE A CA 1
ATOM 582 C C . PHE A 1 79 ? 6.828 39.562 -1.68 1 28.08 79 PHE A C 1
ATOM 584 O O . PHE A 1 79 ? 7.57 40.281 -0.995 1 28.08 79 PHE A O 1
ATOM 591 N N . LEU A 1 80 ? 6.98 39.875 -2.791 1 28.53 80 LEU A N 1
ATOM 592 C CA . LEU A 1 80 ? 7.895 40.938 -3.209 1 28.53 80 LEU A CA 1
ATOM 593 C C . LEU A 1 80 ? 7.395 42.312 -2.746 1 28.53 80 LEU A C 1
ATOM 595 O O . LEU A 1 80 ? 8.188 43.219 -2.539 1 28.53 80 LEU A O 1
ATOM 599 N N . GLY A 1 81 ? 6.211 42.719 -2.746 1 29.11 81 GLY A N 1
ATOM 600 C CA . GLY A 1 81 ? 5.855 44.125 -2.537 1 29.11 81 GLY A CA 1
ATOM 601 C C . GLY A 1 81 ? 5.496 44.438 -1.098 1 29.11 81 GLY A C 1
ATOM 602 O O . GLY A 1 81 ? 4.816 45.438 -0.825 1 29.11 81 GLY A O 1
ATOM 603 N N . LEU A 1 82 ? 5.699 43.531 -0.065 1 28.69 82 LEU A N 1
ATOM 604 C CA . LEU A 1 82 ? 5.293 43.906 1.284 1 28.69 82 LEU A CA 1
ATOM 605 C C . LEU A 1 82 ? 6.34 44.812 1.938 1 28.69 82 LEU A C 1
ATOM 607 O O . LEU A 1 82 ? 7.539 44.531 1.833 1 28.69 82 LEU A O 1
ATOM 611 N N . PRO A 1 83 ? 6.102 46.125 2.354 1 28.03 83 PRO A N 1
ATOM 612 C CA . PRO A 1 83 ? 7.109 46.844 3.137 1 28.03 83 PRO A CA 1
ATOM 613 C C . PRO A 1 83 ? 7.516 46.125 4.406 1 28.03 83 PRO A C 1
ATOM 615 O O . PRO A 1 83 ? 6.734 45.312 4.93 1 28.03 83 PRO A O 1
ATOM 618 N N . PRO A 1 84 ? 8.688 46.25 4.996 1 29.25 84 PRO A N 1
ATOM 619 C CA . PRO A 1 84 ? 9.297 45.594 6.168 1 29.25 84 PRO A CA 1
ATOM 620 C C . PRO A 1 84 ? 8.43 45.719 7.418 1 29.25 84 PRO A C 1
ATOM 622 O O . PRO A 1 84 ? 8.555 44.938 8.344 1 29.25 84 PRO A O 1
ATOM 625 N N . LYS A 1 85 ? 7.746 46.844 7.652 1 31.95 85 LYS A N 1
ATOM 626 C CA . LYS A 1 85 ? 7.07 47.156 8.914 1 31.95 85 LYS A CA 1
ATOM 627 C C . LYS A 1 85 ? 5.914 46.188 9.156 1 31.95 85 LYS A C 1
ATOM 629 O O . LYS A 1 85 ? 5.539 45.938 10.305 1 31.95 85 LYS A O 1
ATOM 634 N N . GLN A 1 86 ? 5.262 45.906 8.18 1 28.77 86 GLN A N 1
ATOM 635 C CA . GLN A 1 86 ? 4.031 45.156 8.375 1 28.77 86 GLN A CA 1
ATOM 636 C C . GLN A 1 86 ? 4.332 43.656 8.602 1 28.77 86 GLN A C 1
ATOM 638 O O . GLN A 1 86 ? 3.422 42.875 8.883 1 28.77 86 GLN A O 1
ATOM 643 N N . LEU A 1 87 ? 5.496 43.312 8.406 1 30.08 87 LEU A N 1
ATOM 644 C CA . LEU A 1 87 ? 5.992 41.969 8.742 1 30.08 87 LEU A CA 1
ATOM 645 C C . LEU A 1 87 ? 6.016 41.781 10.25 1 30.08 87 LEU A C 1
ATOM 647 O O . LEU A 1 87 ? 6.137 40.625 10.727 1 30.08 87 LEU A O 1
ATOM 651 N N . GLU A 1 88 ? 6.141 42.812 11.062 1 27.61 88 GLU A N 1
ATOM 652 C CA . GLU A 1 88 ? 6.215 42.781 12.516 1 27.61 88 GLU A CA 1
ATOM 653 C C . GLU A 1 88 ? 4.863 42.406 13.133 1 27.61 88 GLU A C 1
ATOM 655 O O . GLU A 1 88 ? 4.801 41.906 14.258 1 27.61 88 GLU A O 1
ATOM 660 N N . ALA A 1 89 ? 3.875 42.844 12.547 1 29.28 89 ALA A N 1
ATOM 661 C CA . ALA A 1 89 ? 2.562 42.75 13.18 1 29.28 89 ALA A CA 1
ATOM 662 C C . ALA A 1 89 ? 2.045 41.312 13.094 1 29.28 89 ALA A C 1
ATOM 664 O O . ALA A 1 89 ? 0.97 41 13.617 1 29.28 89 ALA A O 1
ATOM 665 N N . PHE A 1 90 ? 2.51 40.625 12.227 1 30.89 90 PHE A N 1
ATOM 666 C CA . PHE A 1 90 ? 1.996 39.281 11.992 1 30.89 90 PHE A CA 1
ATOM 667 C C . PHE A 1 90 ? 2.309 38.375 13.172 1 30.89 90 PHE A C 1
ATOM 669 O O . PHE A 1 90 ? 2.045 37.156 13.125 1 30.89 90 PHE A O 1
ATOM 676 N N . ALA A 1 91 ? 3.201 38.906 14.117 1 27.25 91 ALA A N 1
ATOM 677 C CA . ALA A 1 91 ? 3.744 38.125 15.234 1 27.25 91 ALA A CA 1
ATOM 678 C C . ALA A 1 91 ? 2.674 37.875 16.281 1 27.25 91 ALA A C 1
ATOM 680 O O . ALA A 1 91 ? 2.473 36.719 16.703 1 27.25 91 ALA A O 1
ATOM 681 N N . VAL A 1 92 ? 2.57 38.719 17.391 1 24.89 92 VAL A N 1
ATOM 682 C CA . VAL A 1 92 ? 2.102 38.531 18.75 1 24.89 92 VAL A CA 1
ATOM 683 C C . VAL A 1 92 ? 0.593 38.75 18.828 1 24.89 92 VAL A C 1
ATOM 685 O O . VAL A 1 92 ? 0.108 39.844 18.484 1 24.89 92 VAL A O 1
ATOM 688 N N . PRO A 1 93 ? -0.215 37.719 18.734 1 28.77 93 PRO A N 1
ATOM 689 C CA . PRO A 1 93 ? -1.603 38.062 19.078 1 28.77 93 PRO A CA 1
ATOM 690 C C . PRO A 1 93 ? -1.71 39.094 20.172 1 28.77 93 PRO A C 1
ATOM 692 O O . PRO A 1 93 ? -0.848 39.188 21.047 1 28.77 93 PRO A O 1
ATOM 695 N N . PRO A 1 94 ? -2.303 40.219 19.922 1 27.19 94 PRO A N 1
ATOM 696 C CA . PRO A 1 94 ? -2.369 41.25 20.969 1 27.19 94 PRO A CA 1
ATOM 697 C C . PRO A 1 94 ? -2.738 40.656 22.328 1 27.19 94 PRO A C 1
ATOM 699 O O . PRO A 1 94 ? -3.781 40 22.469 1 27.19 94 PRO A O 1
ATOM 702 N N . LEU A 1 95 ? -1.709 40.281 23.156 1 27.45 95 LEU A N 1
ATOM 703 C CA . LEU A 1 95 ? -1.964 40 24.578 1 27.45 95 LEU A CA 1
ATOM 704 C C . LEU A 1 95 ? -2.725 41.156 25.219 1 27.45 95 LEU A C 1
ATOM 706 O O . LEU A 1 95 ? -2.205 42.281 25.312 1 27.45 95 LEU A O 1
ATOM 710 N N . GLY A 1 96 ? -3.996 41.281 24.984 1 26.56 96 GLY A N 1
ATOM 711 C CA . GLY A 1 96 ? -4.699 42.375 25.625 1 26.56 96 GLY A CA 1
ATOM 712 C C . GLY A 1 96 ? -4.176 42.688 27.016 1 26.56 96 GLY A C 1
ATOM 713 O O . GLY A 1 96 ? -4.664 43.594 27.688 1 26.56 96 GLY A O 1
ATOM 714 N N . GLY A 1 97 ? -3.98 41.656 27.891 1 25.98 97 GLY A N 1
ATOM 715 C CA . GLY A 1 97 ? -3.771 42.219 29.219 1 25.98 97 GLY A CA 1
ATOM 716 C C . GLY A 1 97 ? -2.482 43 29.344 1 25.98 97 GLY A C 1
ATOM 717 O O . GLY A 1 97 ? -1.707 43.062 28.391 1 25.98 97 GLY A O 1
ATOM 718 N N . ASN A 1 98 ? -2.082 43.5 30.625 1 23.97 98 ASN A N 1
ATOM 719 C CA . ASN A 1 98 ? -0.894 44.219 31.047 1 23.97 98 ASN A CA 1
ATOM 720 C C . ASN A 1 98 ? 0.373 43.625 30.422 1 23.97 98 ASN A C 1
ATOM 722 O O . ASN A 1 98 ? 0.715 42.469 30.672 1 23.97 98 ASN A O 1
ATOM 726 N N . THR A 1 99 ? 0.812 44.156 29.328 1 26.69 99 THR A N 1
ATOM 727 C CA . THR A 1 99 ? 1.822 43.938 28.297 1 26.69 99 THR A CA 1
ATOM 728 C C . THR A 1 99 ? 3.199 43.75 28.938 1 26.69 99 THR A C 1
ATOM 730 O O . THR A 1 99 ? 4.211 43.688 28.219 1 26.69 99 THR A O 1
ATOM 733 N N . ASP A 1 100 ? 3.408 44.188 30.203 1 24.34 100 ASP A N 1
ATOM 734 C CA . ASP A 1 100 ? 4.809 44.312 30.594 1 24.34 100 ASP A CA 1
ATOM 735 C C . ASP A 1 100 ? 5.559 43 30.406 1 24.34 100 ASP A C 1
ATOM 737 O O . ASP A 1 100 ? 6.633 42.969 29.797 1 24.34 100 ASP A O 1
ATOM 741 N N . GLY A 1 101 ? 5.59 42.219 31.516 1 24.64 101 GLY A N 1
ATOM 742 C CA . GLY A 1 101 ? 6.656 41.312 31.922 1 24.64 101 GLY A CA 1
ATOM 743 C C . GLY A 1 101 ? 6.703 40.031 31.109 1 24.64 101 GLY A C 1
ATOM 744 O O . GLY A 1 101 ? 7.449 39.125 31.438 1 24.64 101 GLY A O 1
ATOM 745 N N . TRP A 1 102 ? 5.516 39.781 30.328 1 24.73 102 TRP A N 1
ATOM 746 C CA . TRP A 1 102 ? 5.449 38.344 30.109 1 24.73 102 TRP A CA 1
ATOM 747 C C . TRP A 1 102 ? 6.254 37.938 28.891 1 24.73 102 TRP A C 1
ATOM 749 O O . TRP A 1 102 ? 5.957 38.375 27.766 1 24.73 102 TRP A O 1
ATOM 759 N N . SER A 1 103 ? 7.461 38.188 28.875 1 24.83 103 SER A N 1
ATOM 760 C CA . SER A 1 103 ? 8.25 37.594 27.812 1 24.83 103 SER A CA 1
ATOM 761 C C . SER A 1 103 ? 7.922 36.125 27.625 1 24.83 103 SER A C 1
ATOM 763 O O . SER A 1 103 ? 7.984 35.344 28.578 1 24.83 103 SER A O 1
ATOM 765 N N . PRO A 1 104 ? 7.176 35.875 26.672 1 25.88 104 PRO A N 1
ATOM 766 C CA . PRO A 1 104 ? 6.699 34.5 26.578 1 25.88 104 PRO A CA 1
ATOM 767 C C . PRO A 1 104 ? 7.809 33.469 26.797 1 25.88 104 PRO A C 1
ATOM 769 O O . PRO A 1 104 ? 7.539 32.344 27.219 1 25.88 104 PRO A O 1
ATOM 772 N N . LEU A 1 105 ? 9.016 33.719 26.234 1 25.31 105 LEU A N 1
ATOM 773 C CA . LEU A 1 105 ? 10.125 32.844 26.562 1 25.31 105 LEU A CA 1
ATOM 774 C C . LEU A 1 105 ? 10.445 32.906 28.062 1 25.31 105 LEU A C 1
ATOM 776 O O . LEU A 1 105 ? 10.992 31.953 28.625 1 25.31 105 LEU A O 1
ATOM 780 N N . GLU A 1 106 ? 10.297 34.125 28.703 1 25.77 106 GLU A N 1
ATOM 781 C CA . GLU A 1 106 ? 10.578 34.375 30.125 1 25.77 106 GLU A CA 1
ATOM 782 C C . GLU A 1 106 ? 9.508 33.75 31.016 1 25.77 106 GLU A C 1
ATOM 784 O O . GLU A 1 106 ? 9.75 33.5 32.188 1 25.77 106 GLU A O 1
ATOM 789 N N . ASN A 1 107 ? 8.234 33.812 30.656 1 24.53 107 ASN A N 1
ATOM 790 C CA . ASN A 1 107 ? 7.359 33.125 31.609 1 24.53 107 ASN A CA 1
ATOM 791 C C . ASN A 1 107 ? 7.621 31.609 31.625 1 24.53 107 ASN A C 1
ATOM 793 O O . ASN A 1 107 ? 7.02 30.891 32.406 1 24.53 107 ASN A O 1
ATOM 797 N N . PHE A 1 108 ? 7.977 31.031 30.484 1 25.52 108 PHE A N 1
ATOM 798 C CA . PHE A 1 108 ? 8.336 29.625 30.641 1 25.52 108 PHE A CA 1
ATOM 799 C C . PHE A 1 108 ? 9.555 29.469 31.547 1 25.52 108 PHE A C 1
ATOM 801 O O . PHE A 1 108 ? 9.93 28.359 31.906 1 25.52 108 PHE A O 1
ATOM 808 N N . SER A 1 109 ? 10.398 30.453 31.672 1 23.89 109 SER A N 1
ATOM 809 C CA . SER A 1 109 ? 11.547 30.328 32.562 1 23.89 109 SER A CA 1
ATOM 810 C C . SER A 1 109 ? 11.094 30.203 34.031 1 23.89 109 SER A C 1
ATOM 812 O O . SER A 1 109 ? 11.898 29.875 34.906 1 23.89 109 SER A O 1
ATOM 814 N N . GLY A 1 110 ? 10.102 31.016 34.406 1 23.17 110 GLY A N 1
ATOM 815 C CA . GLY A 1 110 ? 9.922 31 35.844 1 23.17 110 GLY A CA 1
ATOM 816 C C . GLY A 1 110 ? 9.406 29.672 36.375 1 23.17 110 GLY A C 1
ATOM 817 O O . GLY A 1 110 ? 9.516 29.391 37.562 1 23.17 110 GLY A O 1
ATOM 818 N N . SER A 1 111 ? 8.297 29.219 35.844 1 24.67 111 SER A N 1
ATOM 819 C CA . SER A 1 111 ? 7.773 28.047 36.531 1 24.67 111 SER A CA 1
ATOM 820 C C . SER A 1 111 ? 8.656 26.828 36.312 1 24.67 111 SER A C 1
ATOM 822 O O . SER A 1 111 ? 8.312 25.938 35.531 1 24.67 111 SER A O 1
ATOM 824 N N . SER A 1 112 ? 9.938 26.938 36 1 23.89 112 SER A N 1
ATOM 825 C CA . SER A 1 112 ? 10.984 25.922 35.875 1 23.89 112 SER A CA 1
ATOM 826 C C . SER A 1 112 ? 10.891 24.906 37.031 1 23.89 112 SER A C 1
ATOM 828 O O . SER A 1 112 ? 11.438 23.812 36.906 1 23.89 112 SER A O 1
ATOM 830 N N . GLN A 1 113 ? 10.867 25.391 38.25 1 22.44 113 GLN A N 1
ATOM 831 C CA . GLN A 1 113 ? 11.5 24.594 39.281 1 22.44 113 GLN A CA 1
ATOM 832 C C . GLN A 1 113 ? 10.688 23.328 39.594 1 22.44 113 GLN A C 1
ATOM 834 O O . GLN A 1 113 ? 11.18 22.406 40.219 1 22.44 113 GLN A O 1
ATOM 839 N N . ALA A 1 114 ? 9.344 23.531 39.688 1 23.16 114 ALA A N 1
ATOM 840 C CA . ALA A 1 114 ? 8.922 22.438 40.562 1 23.16 114 ALA A CA 1
ATOM 841 C C . ALA A 1 114 ? 8.906 21.109 39.781 1 23.16 114 ALA A C 1
ATOM 843 O O . ALA A 1 114 ? 8.195 20.984 38.781 1 23.16 114 ALA A O 1
ATOM 844 N N . SER A 1 115 ? 9.977 20.516 39.656 1 24.02 115 SER A N 1
ATOM 845 C CA . SER A 1 115 ? 10.164 19.141 39.188 1 24.02 115 SER A CA 1
ATOM 846 C C . SER A 1 115 ? 9 18.25 39.594 1 24.02 115 SER A C 1
ATOM 848 O O . SER A 1 115 ? 8.484 18.375 40.719 1 24.02 115 SER A O 1
ATOM 850 N N . MET A 1 116 ? 8.102 17.984 38.656 1 27.83 116 MET A N 1
ATOM 851 C CA . MET A 1 116 ? 7.027 17.047 38.969 1 27.83 116 MET A CA 1
ATOM 852 C C . MET A 1 116 ? 7.543 15.906 39.844 1 27.83 116 MET A C 1
ATOM 854 O O . MET A 1 116 ? 8.125 14.945 39.344 1 27.83 116 MET A O 1
ATOM 858 N N . GLN A 1 117 ? 8.234 16.234 41.125 1 19.55 117 GLN A N 1
ATOM 859 C CA . GLN A 1 117 ? 8.664 15.18 42.031 1 19.55 117 GLN A CA 1
ATOM 860 C C . GLN A 1 117 ? 7.5 14.266 42.406 1 19.55 117 GLN A C 1
ATOM 862 O O . GLN A 1 117 ? 6.375 14.734 42.625 1 19.55 117 GLN A O 1
ATOM 867 N N . ASP A 1 118 ? 7.703 13.031 42.344 1 21.06 118 ASP A N 1
ATOM 868 C CA . ASP A 1 118 ? 6.973 11.781 42.531 1 21.06 118 ASP A CA 1
ATOM 869 C C . ASP A 1 118 ? 6.477 11.68 43.969 1 21.06 118 ASP A C 1
ATOM 871 O O . ASP A 1 118 ? 7.277 11.625 44.906 1 21.06 118 ASP A O 1
ATOM 875 N N . TYR A 1 119 ? 5.52 12.523 44.438 1 18.84 119 TYR A N 1
ATOM 876 C CA . TYR A 1 119 ? 5.16 12.156 45.812 1 18.84 119 TYR A CA 1
ATOM 877 C C . TYR A 1 119 ? 4.684 10.711 45.875 1 18.84 119 TYR A C 1
ATOM 879 O O . TYR A 1 119 ? 4.07 10.203 44.938 1 18.84 119 TYR A O 1
ATOM 887 N N . GLY A 1 120 ? 5.312 9.852 46.719 1 19.02 120 GLY A N 1
ATOM 888 C CA . GLY A 1 120 ? 5.125 8.469 47.125 1 19.02 120 GLY A CA 1
ATOM 889 C C . GLY A 1 120 ? 3.697 8.156 47.531 1 19.02 120 GLY A C 1
ATOM 890 O O . GLY A 1 120 ? 3.131 8.828 48.375 1 19.02 120 GLY A O 1
ATOM 891 N N . PHE A 1 121 ? 2.834 7.82 46.5 1 19.12 121 PHE A N 1
ATOM 892 C CA . PHE A 1 121 ? 1.452 7.398 46.719 1 19.12 121 PHE A CA 1
ATOM 893 C C . PHE A 1 121 ? 1.348 6.434 47.906 1 19.12 121 PHE A C 1
ATOM 895 O O . PHE A 1 121 ? 2.07 5.434 47.938 1 19.12 121 PHE A O 1
ATOM 902 N N . GLN A 1 122 ? 1.129 6.941 49.031 1 17.92 122 GLN A N 1
ATOM 903 C CA . GLN A 1 122 ? 0.814 6.078 50.188 1 17.92 122 GLN A CA 1
ATOM 904 C C . GLN A 1 122 ? -0.331 5.125 49.844 1 17.92 122 GLN A C 1
ATOM 906 O O . GLN A 1 122 ? -1.242 5.48 49.094 1 17.92 122 GLN A O 1
ATOM 911 N N . GLN A 1 123 ? -0.176 3.854 50.094 1 18.78 123 GLN A N 1
ATOM 912 C CA . GLN A 1 123 ? -0.891 2.59 49.938 1 18.78 123 GLN A CA 1
ATOM 913 C C . GLN A 1 123 ? -2.268 2.66 50.594 1 18.78 123 GLN A C 1
ATOM 915 O O . GLN A 1 123 ? -2.408 2.377 51.781 1 18.78 123 GLN A O 1
ATOM 920 N N . SER A 1 124 ? -3.033 3.848 50.438 1 17.61 124 SER A N 1
ATOM 921 C CA . SER A 1 124 ? -4.184 3.646 51.312 1 17.61 124 SER A CA 1
ATOM 922 C C . SER A 1 124 ? -4.973 2.404 50.906 1 17.61 124 SER A C 1
ATOM 924 O O . SER A 1 124 ? -5.098 2.094 49.719 1 17.61 124 SER A O 1
ATOM 926 N N . ARG A 1 125 ? -5.238 1.477 51.844 1 18.83 125 ARG A N 1
ATOM 927 C CA . ARG A 1 125 ? -5.914 0.198 52.031 1 18.83 125 ARG A CA 1
ATOM 928 C C . ARG A 1 125 ? -7.402 0.312 51.719 1 18.83 125 ARG A C 1
ATOM 930 O O . ARG A 1 125 ? -8.172 0.83 52.531 1 18.83 125 ARG A O 1
ATOM 937 N N . ILE A 1 126 ? -7.734 0.827 50.5 1 18.16 126 ILE A N 1
ATOM 938 C CA . ILE A 1 126 ? -9.172 0.982 50.312 1 18.16 126 ILE A CA 1
ATOM 939 C C . ILE A 1 126 ? -9.875 -0.35 50.594 1 18.16 126 ILE A C 1
ATOM 941 O O . ILE A 1 126 ? -9.492 -1.379 50.031 1 18.16 126 ILE A O 1
ATOM 945 N N . SER A 1 127 ? -10.703 -0.409 51.625 1 17.45 127 SER A N 1
ATOM 946 C CA . SER A 1 127 ? -11.547 -1.429 52.25 1 17.45 127 SER A CA 1
ATOM 947 C C . SER A 1 127 ? -12.555 -1.986 51.25 1 17.45 127 SER A C 1
ATOM 949 O O . SER A 1 127 ? -13.016 -1.269 50.344 1 17.45 127 SER A O 1
ATOM 951 N N . THR A 1 128 ? -12.57 -3.293 51.094 1 17.41 128 THR A N 1
ATOM 952 C CA . THR A 1 128 ? -13.234 -4.344 50.344 1 17.41 128 THR A CA 1
ATOM 953 C C . THR A 1 128 ? -14.75 -4.277 50.531 1 17.41 128 THR A C 1
ATOM 955 O O . THR A 1 128 ? -15.477 -5.195 50.156 1 17.41 128 THR A O 1
ATOM 958 N N . ALA A 1 129 ? -15.406 -3.031 50.5 1 16.78 129 ALA A N 1
ATOM 959 C CA . ALA A 1 129 ? -16.781 -3.209 50.969 1 16.78 129 ALA A CA 1
ATOM 960 C C . ALA A 1 129 ? -17.562 -4.121 50.031 1 16.78 129 ALA A C 1
ATOM 962 O O . ALA A 1 129 ? -17.484 -3.973 48.812 1 16.78 129 ALA A O 1
ATOM 963 N N . ASN A 1 130 ? -18.109 -5.258 50.531 1 16.33 130 ASN A N 1
ATOM 964 C CA . ASN A 1 130 ? -18.75 -6.504 50.125 1 16.33 130 ASN A CA 1
ATOM 965 C C . ASN A 1 130 ? -20.156 -6.258 49.594 1 16.33 130 ASN A C 1
ATOM 967 O O . ASN A 1 130 ? -20.812 -7.18 49.094 1 16.33 130 ASN A O 1
ATOM 971 N N . GLU A 1 131 ? -20.844 -5.016 49.75 1 16.83 131 GLU A N 1
ATOM 972 C CA . GLU A 1 131 ? -22.234 -5.41 50.031 1 16.83 131 GLU A CA 1
ATOM 973 C C . GLU A 1 131 ? -22.906 -5.895 48.75 1 16.83 131 GLU A C 1
ATOM 975 O O . GLU A 1 131 ? -22.594 -5.43 47.656 1 16.83 131 GLU A O 1
ATOM 980 N N . THR A 1 132 ? -23.75 -6.938 48.812 1 16.73 132 THR A N 1
ATOM 981 C CA . THR A 1 132 ? -24.422 -7.984 48.062 1 16.73 132 THR A CA 1
ATOM 982 C C . THR A 1 132 ? -25.656 -7.43 47.375 1 16.73 132 THR A C 1
ATOM 984 O O . THR A 1 132 ? -26.344 -8.148 46.625 1 16.73 132 THR A O 1
ATOM 987 N N . PRO A 1 133 ? -25.75 -6.035 47.031 1 16.44 133 PRO A N 1
ATOM 988 C CA . PRO A 1 133 ? -27.203 -5.887 47.031 1 16.44 133 PRO A CA 1
ATOM 989 C C . PRO A 1 133 ? -27.891 -6.75 45.969 1 16.44 133 PRO A C 1
ATOM 991 O O . PRO A 1 133 ? -27.25 -7.145 45 1 16.44 133 PRO A O 1
ATOM 994 N N . SER A 1 134 ? -29.25 -7.07 46.25 1 16.31 134 SER A N 1
ATOM 995 C CA . SER A 1 134 ? -30.344 -7.969 45.906 1 16.31 134 SER A CA 1
ATOM 996 C C . SER A 1 134 ? -31 -7.59 44.594 1 16.31 134 SER A C 1
ATOM 998 O O . SER A 1 134 ? -30.984 -6.418 44.188 1 16.31 134 SER A O 1
ATOM 1000 N N . VAL A 1 135 ? -31.266 -8.555 43.75 1 17.52 135 VAL A N 1
ATOM 1001 C CA . VAL A 1 135 ? -31.594 -8.914 42.375 1 17.52 135 VAL A CA 1
ATOM 1002 C C . VAL A 1 135 ? -33 -8.43 42.031 1 17.52 135 VAL A C 1
ATOM 1004 O O . VAL A 1 135 ? -33.469 -8.625 40.906 1 17.52 135 VAL A O 1
ATOM 1007 N N . ASP A 1 136 ? -33.531 -7.258 42.625 1 15.84 136 ASP A N 1
ATOM 1008 C CA . ASP A 1 136 ? -34.969 -7.434 42.5 1 15.84 136 ASP A CA 1
ATOM 1009 C C . ASP A 1 136 ? -35.406 -7.445 41.031 1 15.84 136 ASP A C 1
ATOM 1011 O O . ASP A 1 136 ? -34.812 -6.754 40.188 1 15.84 136 ASP A O 1
ATOM 1015 N N . ASP A 1 137 ? -36.406 -8.328 40.625 1 15.76 137 ASP A N 1
ATOM 1016 C CA . ASP A 1 137 ? -37 -9.133 39.562 1 15.76 137 ASP A CA 1
ATOM 1017 C C . ASP A 1 137 ? -37.906 -8.289 38.656 1 15.76 137 ASP A C 1
ATOM 1019 O O . ASP A 1 137 ? -38.5 -8.805 37.719 1 15.76 137 ASP A O 1
ATOM 1023 N N . SER A 1 138 ? -38.219 -6.918 39 1 16.36 138 SER A N 1
ATOM 1024 C CA . SER A 1 138 ? -39.625 -6.77 38.688 1 16.36 138 SER A CA 1
ATOM 1025 C C . SER A 1 138 ? -39.844 -6.754 37.156 1 16.36 138 SER A C 1
ATOM 1027 O O . SER A 1 138 ? -38.969 -6.352 36.406 1 16.36 138 SER A O 1
ATOM 1029 N N . ASN A 1 139 ? -41.094 -7.246 36.688 1 15.88 139 ASN A N 1
ATOM 1030 C CA . ASN A 1 139 ? -41.812 -7.93 35.625 1 15.88 139 ASN A CA 1
ATOM 1031 C C . ASN A 1 139 ? -42.344 -6.945 34.562 1 15.88 139 ASN A C 1
ATOM 1033 O O . ASN A 1 139 ? -43.219 -7.285 33.781 1 15.88 139 ASN A O 1
ATOM 1037 N N . GLN A 1 140 ? -41.656 -5.832 34.281 1 15.47 140 GLN A N 1
ATOM 1038 C CA . GLN A 1 140 ? -42.562 -4.906 33.625 1 15.47 140 GLN A CA 1
ATOM 1039 C C . GLN A 1 140 ? -42.969 -5.438 32.25 1 15.47 140 GLN A C 1
ATOM 1041 O O . GLN A 1 140 ? -42.156 -5.883 31.469 1 15.47 140 GLN A O 1
ATOM 1046 N N . SER A 1 141 ? -44.344 -5.488 32.031 1 15.29 141 SER A N 1
ATOM 1047 C CA . SER A 1 141 ? -45.25 -6.109 31.078 1 15.29 141 SER A CA 1
ATOM 1048 C C . SER A 1 141 ? -45.281 -5.34 29.766 1 15.29 141 SER A C 1
ATOM 1050 O O . SER A 1 141 ? -45.406 -4.113 29.75 1 15.29 141 SER A O 1
ATOM 1052 N N . TRP A 1 142 ? -44.812 -5.883 28.594 1 15.56 142 TRP A N 1
ATOM 1053 C CA . TRP A 1 142 ? -44.562 -5.488 27.219 1 15.56 142 TRP A CA 1
ATOM 1054 C C . TRP A 1 142 ? -45.844 -5.363 26.438 1 15.56 142 TRP A C 1
ATOM 1056 O O . TRP A 1 142 ? -45.844 -5.246 25.219 1 15.56 142 TRP A O 1
ATOM 1066 N N . GLU A 1 143 ? -46.844 -4.617 26.922 1 14.44 143 GLU A N 1
ATOM 1067 C CA . GLU A 1 143 ? -48 -4.934 26.109 1 14.44 143 GLU A CA 1
ATOM 1068 C C . GLU A 1 143 ? -47.781 -4.566 24.656 1 14.44 143 GLU A C 1
ATOM 1070 O O . GLU A 1 143 ? -46.969 -3.686 24.344 1 14.44 143 GLU A O 1
ATOM 1075 N N . THR A 1 144 ? -48.625 -5.254 23.734 1 14.55 144 THR A N 1
ATOM 1076 C CA . THR A 1 144 ? -48.719 -5.805 22.391 1 14.55 144 THR A CA 1
ATOM 1077 C C . THR A 1 144 ? -49.094 -4.711 21.391 1 14.55 144 THR A C 1
ATOM 1079 O O . THR A 1 144 ? -48.531 -4.652 20.297 1 14.55 144 THR A O 1
ATOM 1082 N N . ALA A 1 145 ? -50.344 -3.965 21.344 1 13.66 145 ALA A N 1
ATOM 1083 C CA . ALA A 1 145 ? -51.312 -4.305 20.297 1 13.66 145 ALA A CA 1
ATOM 1084 C C . ALA A 1 145 ? -50.969 -3.604 19 1 13.66 145 ALA A C 1
ATOM 1086 O O . ALA A 1 145 ? -50.219 -2.627 18.984 1 13.66 145 ALA A O 1
ATOM 1087 N N . SER A 1 146 ? -52.125 -3.328 18.047 1 14.11 146 SER A N 1
ATOM 1088 C CA . SER A 1 146 ? -52.625 -3.742 16.75 1 14.11 146 SER A CA 1
ATOM 1089 C C . SER A 1 146 ? -52.375 -2.66 15.695 1 14.11 146 SER A C 1
ATOM 1091 O O . SER A 1 146 ? -52.062 -1.521 16.031 1 14.11 146 SER A O 1
ATOM 1093 N N . ARG A 1 147 ? -53.469 -2.475 14.727 1 14.41 147 ARG A N 1
ATOM 1094 C CA . ARG A 1 147 ? -53.719 -2.775 13.32 1 14.41 147 ARG A CA 1
ATOM 1095 C C . ARG A 1 147 ? -53.594 -1.526 12.461 1 14.41 147 ARG A C 1
ATOM 1097 O O . ARG A 1 147 ? -52.875 -1.549 11.445 1 14.41 147 ARG A O 1
ATOM 1104 N N . GLU A 1 148 ? -54.75 -0.641 12.289 1 14.14 148 GLU A N 1
ATOM 1105 C CA . GLU A 1 148 ? -55.469 -0.686 11.023 1 14.14 148 GLU A CA 1
ATOM 1106 C C . GLU A 1 148 ? -55 0.406 10.078 1 14.14 148 GLU A C 1
ATOM 1108 O O . GLU A 1 148 ? -54.219 1.289 10.469 1 14.14 148 GLU A O 1
ATOM 1113 N N . ASN A 1 149 ? -56 1.239 9.523 1 14.21 149 ASN A N 1
ATOM 1114 C CA . ASN A 1 149 ? -56.594 1.305 8.195 1 14.21 149 ASN A CA 1
ATOM 1115 C C . ASN A 1 149 ? -56.125 2.531 7.422 1 14.21 149 ASN A C 1
ATOM 1117 O O . ASN A 1 149 ? -55.969 2.477 6.199 1 14.21 149 ASN A O 1
ATOM 1121 N N . SER A 1 150 ? -56.031 3.783 8.008 1 13.78 150 SER A N 1
ATOM 1122 C CA . SER A 1 150 ? -56.906 4.68 7.258 1 13.78 150 SER A CA 1
ATOM 1123 C C . SER A 1 150 ? -56.25 5.117 5.953 1 13.78 150 SER A C 1
ATOM 1125 O O . SER A 1 150 ? -55 5.094 5.828 1 13.78 150 SER A O 1
ATOM 1127 N N . ARG A 1 151 ? -57.062 5.93 5.113 1 14.51 151 ARG A N 1
ATOM 1128 C CA . ARG A 1 151 ? -57.656 6.23 3.809 1 14.51 151 ARG A CA 1
ATOM 1129 C C . ARG A 1 151 ? -56.75 7.176 3.018 1 14.51 151 ARG A C 1
ATOM 1131 O O . ARG A 1 151 ? -55.938 7.914 3.598 1 14.51 151 ARG A O 1
ATOM 1138 N N . ALA A 1 152 ? -57.062 7.336 1.807 1 14.65 152 ALA A N 1
ATOM 1139 C CA . ALA A 1 152 ? -56.75 7.391 0.386 1 14.65 152 ALA A CA 1
ATOM 1140 C C . ALA A 1 152 ? -56.281 8.789 -0.017 1 14.65 152 ALA A C 1
ATOM 1142 O O . ALA A 1 152 ? -55.25 8.945 -0.685 1 14.65 152 ALA A O 1
ATOM 1143 N N . LYS A 1 153 ? -57.219 9.883 0.01 1 15.35 153 LYS A N 1
ATOM 1144 C CA . LYS A 1 153 ? -57.625 10.312 -1.316 1 15.35 153 LYS A CA 1
ATOM 1145 C C . LYS A 1 153 ? -56.875 11.57 -1.752 1 15.35 153 LYS A C 1
ATOM 1147 O O . LYS A 1 153 ? -57.219 12.164 -2.781 1 15.35 153 LYS A O 1
ATOM 1152 N N . GLU A 1 154 ? -55.688 11.867 -1.327 1 14.51 154 GLU A N 1
ATOM 1153 C CA . GLU A 1 154 ? -55.469 13.305 -1.434 1 14.51 154 GLU A CA 1
ATOM 1154 C C . GLU A 1 154 ? -55.375 13.742 -2.893 1 14.51 154 GLU A C 1
ATOM 1156 O O . GLU A 1 154 ? -54.469 13.328 -3.617 1 14.51 154 GLU A O 1
ATOM 1161 N N . PRO A 1 155 ? -56.5 14 -3.473 1 15.59 155 PRO A N 1
ATOM 1162 C CA . PRO A 1 155 ? -56.625 14.227 -4.914 1 15.59 155 PRO A CA 1
ATOM 1163 C C . PRO A 1 155 ? -55.688 15.305 -5.43 1 15.59 155 PRO A C 1
ATOM 1165 O O . PRO A 1 155 ? -54.875 15.062 -6.344 1 15.59 155 PRO A O 1
ATOM 1168 N N . THR A 1 156 ? -56.25 16.562 -5.457 1 15.62 156 THR A N 1
ATOM 1169 C CA . THR A 1 156 ? -56.719 17.203 -6.672 1 15.62 156 THR A CA 1
ATOM 1170 C C . THR A 1 156 ? -55.75 18.281 -7.141 1 15.62 156 THR A C 1
ATOM 1172 O O . THR A 1 156 ? -55.594 18.5 -8.344 1 15.62 156 THR A O 1
ATOM 1175 N N . GLY A 1 157 ? -55.125 19.141 -6.203 1 16.02 157 GLY A N 1
ATOM 1176 C CA . GLY A 1 157 ? -55.344 20.516 -6.625 1 16.02 157 GLY A CA 1
ATOM 1177 C C . GLY A 1 157 ? -54.469 20.938 -7.781 1 16.02 157 GLY A C 1
ATOM 1178 O O . GLY A 1 157 ? -53.406 20.344 -8.023 1 16.02 157 GLY A O 1
ATOM 1179 N N . PRO A 1 158 ? -55.031 21.688 -8.734 1 17.7 158 PRO A N 1
ATOM 1180 C CA . PRO A 1 158 ? -54.844 22.156 -10.109 1 17.7 158 PRO A CA 1
ATOM 1181 C C . PRO A 1 158 ? -53.688 23.172 -10.227 1 17.7 158 PRO A C 1
ATOM 1183 O O . PRO A 1 158 ? -53.594 24.094 -9.422 1 17.7 158 PRO A O 1
ATOM 1186 N N . TRP A 1 159 ? -52.469 22.766 -10.578 1 17.27 159 TRP A N 1
ATOM 1187 C CA . TRP A 1 159 ? -51.219 23.516 -10.688 1 17.27 159 TRP A CA 1
ATOM 1188 C C . TRP A 1 159 ? -51.375 24.688 -11.648 1 17.27 159 TRP A C 1
ATOM 1190 O O . TRP A 1 159 ? -51.719 24.5 -12.82 1 17.27 159 TRP A O 1
ATOM 1200 N N . ASP A 1 160 ? -51.844 25.75 -11.031 1 16.56 160 ASP A N 1
ATOM 1201 C CA . ASP A 1 160 ? -52.156 27.031 -11.656 1 16.56 160 ASP A CA 1
ATOM 1202 C C . ASP A 1 160 ? -50.938 27.562 -12.438 1 16.56 160 ASP A C 1
ATOM 1204 O O . ASP A 1 160 ? -49.812 27.359 -12.039 1 16.56 160 ASP A O 1
ATOM 1208 N N . GLU A 1 161 ? -51.188 28.047 -13.648 1 18.41 161 GLU A N 1
ATOM 1209 C CA . GLU A 1 161 ? -50.562 28.5 -14.883 1 18.41 161 GLU A CA 1
ATOM 1210 C C . GLU A 1 161 ? -49.844 29.812 -14.688 1 18.41 161 GLU A C 1
ATOM 1212 O O . GLU A 1 161 ? -49.312 30.391 -15.641 1 18.41 161 GLU A O 1
ATOM 1217 N N . THR A 1 162 ? -49.688 30.344 -13.352 1 17.83 162 THR A N 1
ATOM 1218 C CA . THR A 1 162 ? -49.688 31.797 -13.484 1 17.83 162 THR A CA 1
ATOM 1219 C C . THR A 1 162 ? -48.469 32.25 -14.266 1 17.83 162 THR A C 1
ATOM 1221 O O . THR A 1 162 ? -47.375 31.703 -14.117 1 17.83 162 THR A O 1
ATOM 1224 N N . PRO A 1 163 ? -48.688 33.25 -15.102 1 18.84 163 PRO A N 1
ATOM 1225 C CA . PRO A 1 163 ? -48.031 33.969 -16.219 1 18.84 163 PRO A CA 1
ATOM 1226 C C . PRO A 1 163 ? -46.781 34.75 -15.789 1 18.84 163 PRO A C 1
ATOM 1228 O O . PRO A 1 163 ? -46.781 35.375 -14.719 1 18.84 163 PRO A O 1
ATOM 1231 N N . ALA A 1 164 ? -45.594 34.406 -16.234 1 19.45 164 ALA A N 1
ATOM 1232 C CA . ALA A 1 164 ? -44.219 34.812 -15.922 1 19.45 164 ALA A CA 1
ATOM 1233 C C . ALA A 1 164 ? -44 36.312 -16.188 1 19.45 164 ALA A C 1
ATOM 1235 O O . ALA A 1 164 ? -44.031 36.719 -17.344 1 19.45 164 ALA A O 1
ATOM 1236 N N . GLN A 1 165 ? -44.625 37.156 -15.312 1 18.5 165 GLN A N 1
ATOM 1237 C CA . GLN A 1 165 ? -44.594 38.625 -15.469 1 18.5 165 GLN A CA 1
ATOM 1238 C C . GLN A 1 165 ? -43.156 39.125 -15.602 1 18.5 165 GLN A C 1
ATOM 1240 O O . GLN A 1 165 ? -42.281 38.656 -14.867 1 18.5 165 GLN A O 1
ATOM 1245 N N . VAL A 1 166 ? -42.875 39.812 -16.672 1 20.98 166 VAL A N 1
ATOM 1246 C CA . VAL A 1 166 ? -41.719 40.438 -17.328 1 20.98 166 VAL A CA 1
ATOM 1247 C C . VAL A 1 166 ? -41.188 41.594 -16.484 1 20.98 166 VAL A C 1
ATOM 1249 O O . VAL A 1 166 ? -41.812 42.656 -16.391 1 20.98 166 VAL A O 1
ATOM 1252 N N . PHE A 1 167 ? -40.969 41.438 -15.07 1 18.48 167 PHE A N 1
ATOM 1253 C CA . PHE A 1 167 ? -40.719 42.688 -14.352 1 18.48 167 PHE A CA 1
ATOM 1254 C C . PHE A 1 167 ? -39.5 43.406 -14.906 1 18.48 167 PHE A C 1
ATOM 1256 O O . PHE A 1 167 ? -38.469 42.812 -15.094 1 18.48 167 PHE A O 1
ATOM 1263 N N . THR A 1 168 ? -39.688 44.562 -15.516 1 21.28 168 THR A N 1
ATOM 1264 C CA . THR A 1 168 ? -38.938 45.625 -16.141 1 21.28 168 THR A CA 1
ATOM 1265 C C . THR A 1 168 ? -38.031 46.344 -15.117 1 21.28 168 THR A C 1
ATOM 1267 O O . THR A 1 168 ? -38.531 47.125 -14.305 1 21.28 168 THR A O 1
ATOM 1270 N N . MET A 1 169 ? -37.156 45.656 -14.312 1 19.48 169 MET A N 1
ATOM 1271 C CA . MET A 1 169 ? -36.531 46.406 -13.211 1 19.48 169 MET A CA 1
ATOM 1272 C C . MET A 1 169 ? -35.719 47.562 -13.727 1 19.48 169 MET A C 1
ATOM 1274 O O . MET A 1 169 ? -34.906 47.406 -14.648 1 19.48 169 MET A O 1
ATOM 1278 N N . ASN A 1 170 ? -36.188 48.75 -13.492 1 21.06 170 ASN A N 1
ATOM 1279 C CA . ASN A 1 170 ? -35.719 50.125 -13.695 1 21.06 170 ASN A CA 1
ATOM 1280 C C . ASN A 1 170 ? -34.312 50.312 -13.094 1 21.06 170 ASN A C 1
ATOM 1282 O O . ASN A 1 170 ? -34.094 49.938 -11.945 1 21.06 170 ASN A O 1
ATOM 1286 N N . ARG A 1 171 ? -33.312 50.594 -13.922 1 21.78 171 ARG A N 1
ATOM 1287 C CA . ARG A 1 171 ? -31.859 50.719 -13.758 1 21.78 171 ARG A CA 1
ATOM 1288 C C . ARG A 1 171 ? -31.516 51.938 -12.883 1 21.78 171 ARG A C 1
ATOM 1290 O O . ARG A 1 171 ? -31.469 53.062 -13.359 1 21.78 171 ARG A O 1
ATOM 1297 N N . PRO A 1 172 ? -32.219 52 -11.617 1 22.81 172 PRO A N 1
ATOM 1298 C CA . PRO A 1 172 ? -31.938 53.312 -11.023 1 22.81 172 PRO A CA 1
ATOM 1299 C C . PRO A 1 172 ? -30.453 53.688 -11.023 1 22.81 172 PRO A C 1
ATOM 1301 O O . PRO A 1 172 ? -29.609 52.812 -11.133 1 22.81 172 PRO A O 1
ATOM 1304 N N . ASP A 1 173 ? -30.141 54.969 -10.805 1 23.16 173 ASP A N 1
ATOM 1305 C CA . ASP A 1 173 ? -29.062 55.969 -10.836 1 23.16 173 ASP A CA 1
ATOM 1306 C C . ASP A 1 173 ? -27.938 55.562 -9.891 1 23.16 173 ASP A C 1
ATOM 1308 O O . ASP A 1 173 ? -28.156 54.875 -8.898 1 23.16 173 ASP A O 1
ATOM 1312 N N . SER A 1 174 ? -26.609 55.844 -10.25 1 22.89 174 SER A N 1
ATOM 1313 C CA . SER A 1 174 ? -25.25 55.406 -9.945 1 22.89 174 SER A CA 1
ATOM 1314 C C . SER A 1 174 ? -24.859 55.781 -8.516 1 22.89 174 SER A C 1
ATOM 1316 O O . SER A 1 174 ? -24.203 56.812 -8.289 1 22.89 174 SER A O 1
ATOM 1318 N N . GLU A 1 175 ? -25.812 55.938 -7.57 1 23.67 175 GLU A N 1
ATOM 1319 C CA . GLU A 1 175 ? -25.406 56.625 -6.34 1 23.67 175 GLU A CA 1
ATOM 1320 C C . GLU A 1 175 ? -24.156 55.969 -5.746 1 23.67 175 GLU A C 1
ATOM 1322 O O . GLU A 1 175 ? -23.859 54.812 -6.035 1 23.67 175 GLU A O 1
ATOM 1327 N N . GLY A 1 176 ? -23.453 56.688 -4.77 1 23.47 176 GLY A N 1
ATOM 1328 C CA . GLY A 1 176 ? -22.141 56.719 -4.141 1 23.47 176 GLY A CA 1
ATOM 1329 C C . GLY A 1 176 ? -21.75 55.406 -3.48 1 23.47 176 GLY A C 1
ATOM 1330 O O . GLY A 1 176 ? -22.609 54.688 -2.941 1 23.47 176 GLY A O 1
ATOM 1331 N N . TYR A 1 177 ? -20.734 54.781 -4.02 1 23.12 177 TYR A N 1
ATOM 1332 C CA . TYR A 1 177 ? -20.219 53.438 -3.779 1 23.12 177 TYR A CA 1
ATOM 1333 C C . TYR A 1 177 ? -20.016 53.188 -2.287 1 23.12 177 TYR A C 1
ATOM 1335 O O . TYR A 1 177 ? -19.109 53.75 -1.676 1 23.12 177 TYR A O 1
ATOM 1343 N N . SER A 1 178 ? -21.156 53.219 -1.604 1 24.97 178 SER A N 1
ATOM 1344 C CA . SER A 1 178 ? -21.062 53.031 -0.162 1 24.97 178 SER A CA 1
ATOM 1345 C C . SER A 1 178 ? -20.078 51.906 0.172 1 24.97 178 SER A C 1
ATOM 1347 O O . SER A 1 178 ? -20.031 50.906 -0.531 1 24.97 178 SER A O 1
ATOM 1349 N N . GLY A 1 179 ? -19 52.219 0.917 1 23.56 179 GLY A N 1
ATOM 1350 C CA . GLY A 1 179 ? -17.859 51.469 1.421 1 23.56 179 GLY A CA 1
ATOM 1351 C C . GLY A 1 179 ? -18.219 50.094 1.935 1 23.56 179 GLY A C 1
ATOM 1352 O O . GLY A 1 179 ? -19.156 49.938 2.723 1 23.56 179 GLY A O 1
ATOM 1353 N N . TYR A 1 180 ? -18.172 49.25 1.013 1 25.42 180 TYR A N 1
ATOM 1354 C CA . TYR A 1 180 ? -18.469 47.844 1.354 1 25.42 180 TYR A CA 1
ATOM 1355 C C . TYR A 1 180 ? -17.875 47.469 2.703 1 25.42 180 TYR A C 1
ATOM 1357 O O . TYR A 1 180 ? -16.688 47.719 2.951 1 25.42 180 TYR A O 1
ATOM 1365 N N . GLN A 1 181 ? -18.641 47.625 3.73 1 25.78 181 GLN A N 1
ATOM 1366 C CA . GLN A 1 181 ? -18.266 47.156 5.059 1 25.78 181 GLN A CA 1
ATOM 1367 C C . GLN A 1 181 ? -17.547 45.812 4.98 1 25.78 181 GLN A C 1
ATOM 1369 O O . GLN A 1 181 ? -18.016 44.875 4.305 1 25.78 181 GLN A O 1
ATOM 1374 N N . ILE A 1 182 ? -16.266 45.875 5.039 1 28.83 182 ILE A N 1
ATOM 1375 C CA . ILE A 1 182 ? -15.406 44.719 5.246 1 28.83 182 ILE A CA 1
ATOM 1376 C C . ILE A 1 182 ? -16.125 43.719 6.152 1 28.83 182 ILE A C 1
ATOM 1378 O O . ILE A 1 182 ? -16.516 44.062 7.273 1 28.83 182 ILE A O 1
ATOM 1382 N N . PRO A 1 183 ? -16.859 42.875 5.523 1 29.45 183 PRO A N 1
ATOM 1383 C CA . PRO A 1 183 ? -17.531 42.031 6.516 1 29.45 183 PRO A CA 1
ATOM 1384 C C . PRO A 1 183 ? -16.656 41.781 7.746 1 29.45 183 PRO A C 1
ATOM 1386 O O . PRO A 1 183 ? -15.438 41.656 7.629 1 29.45 183 PRO A O 1
ATOM 1389 N N . GLN A 1 184 ? -17.031 42.25 8.852 1 27.81 184 GLN A N 1
ATOM 1390 C CA . GLN A 1 184 ? -16.438 42.031 10.164 1 27.81 184 GLN A CA 1
ATOM 1391 C C . GLN A 1 184 ? -15.875 40.625 10.281 1 27.81 184 GLN A C 1
ATOM 1393 O O . GLN A 1 184 ? -16.484 39.656 9.789 1 27.81 184 GLN A O 1
ATOM 1398 N N . THR A 1 185 ? -14.594 40.469 10.203 1 33.97 185 THR A N 1
ATOM 1399 C CA . THR A 1 185 ? -13.859 39.281 10.57 1 33.97 185 THR A CA 1
ATOM 1400 C C . THR A 1 185 ? -14.648 38.438 11.586 1 33.97 185 THR A C 1
ATOM 1402 O O . THR A 1 185 ? -14.812 38.875 12.734 1 33.97 185 THR A O 1
ATOM 1405 N N . LYS A 1 186 ? -15.562 37.812 11.094 1 38.72 186 LYS A N 1
ATOM 1406 C CA . LYS A 1 186 ? -16.344 36.969 12 1 38.72 186 LYS A CA 1
ATOM 1407 C C . LYS A 1 186 ? -15.453 36.281 13.031 1 38.72 186 LYS A C 1
ATOM 1409 O O . LYS A 1 186 ? -14.469 35.656 12.68 1 38.72 186 LYS A O 1
ATOM 1414 N N . LYS A 1 187 ? -15.445 36.688 14.086 1 38.03 187 LYS A N 1
ATOM 1415 C CA . LYS A 1 187 ? -14.852 36.094 15.289 1 38.03 187 LYS A CA 1
ATOM 1416 C C . LYS A 1 187 ? -15 34.562 15.297 1 38.03 187 LYS A C 1
ATOM 1418 O O . LYS A 1 187 ? -16.125 34.062 15.328 1 38.03 187 LYS A O 1
ATOM 1423 N N . TYR A 1 188 ? -14.164 33.875 14.648 1 42.84 188 TYR A N 1
ATOM 1424 C CA . TYR A 1 188 ? -14.227 32.438 14.812 1 42.84 188 TYR A CA 1
ATOM 1425 C C . TYR A 1 188 ? -14.555 32.062 16.25 1 42.84 188 TYR A C 1
ATOM 1427 O O . TYR A 1 188 ? -14.008 32.625 17.188 1 42.84 188 TYR A O 1
ATOM 1435 N N . PRO A 1 189 ? -15.766 31.672 16.469 1 47.25 189 PRO A N 1
ATOM 1436 C CA . PRO A 1 189 ? -16.109 31.281 17.844 1 47.25 189 PRO A CA 1
ATOM 1437 C C . PRO A 1 189 ? -14.961 30.547 18.547 1 47.25 189 PRO A C 1
ATOM 1439 O O . PRO A 1 189 ? -14.195 29.844 17.891 1 47.25 189 PRO A O 1
ATOM 1442 N N . ARG A 1 190 ? -14.461 31.125 19.625 1 54.28 190 ARG A N 1
ATOM 1443 C CA . ARG A 1 190 ? -13.414 30.594 20.484 1 54.28 190 ARG A CA 1
ATOM 1444 C C . ARG A 1 190 ? -13.586 29.094 20.703 1 54.28 190 ARG A C 1
ATOM 1446 O O . ARG A 1 190 ? -14.672 28.625 21.047 1 54.28 190 ARG A O 1
ATOM 1453 N N . LEU A 1 191 ? -12.672 28.219 20.125 1 64.94 191 LEU A N 1
ATOM 1454 C CA . LEU A 1 191 ? -12.641 26.781 20.375 1 64.94 191 LEU A CA 1
ATOM 1455 C C . LEU A 1 191 ? -12.781 26.484 21.859 1 64.94 191 LEU A C 1
ATOM 1457 O O . LEU A 1 191 ? -12.305 27.266 22.703 1 64.94 191 LEU A O 1
ATOM 1461 N N . PRO A 1 192 ? -13.703 25.594 22.188 1 71.62 192 PRO A N 1
ATOM 1462 C CA . PRO A 1 192 ? -13.836 25.234 23.594 1 71.62 192 PRO A CA 1
ATOM 1463 C C . PRO A 1 192 ? -12.508 24.812 24.234 1 71.62 192 PRO A C 1
ATOM 1465 O O . PRO A 1 192 ? -11.672 24.203 23.562 1 71.62 192 PRO A O 1
ATOM 1468 N N . THR A 1 193 ? -12.172 25.406 25.312 1 79.69 193 THR A N 1
ATOM 1469 C CA . THR A 1 193 ? -10.992 25 26.078 1 79.69 193 THR A CA 1
ATOM 1470 C C . THR A 1 193 ? -11.195 23.641 26.719 1 79.69 193 THR A C 1
ATOM 1472 O O . THR A 1 193 ? -12.141 23.438 27.484 1 79.69 193 THR A O 1
ATOM 1475 N N . LEU A 1 194 ? -10.477 22.672 26.234 1 87.81 194 LEU A N 1
ATOM 1476 C CA . LEU A 1 194 ? -10.555 21.344 26.812 1 87.81 194 LEU A CA 1
ATOM 1477 C C . LEU A 1 194 ? -9.914 21.297 28.188 1 87.81 194 LEU A C 1
ATOM 1479 O O . LEU A 1 194 ? -8.844 21.875 28.406 1 87.81 194 LEU A O 1
ATOM 1483 N N . THR A 1 195 ? -10.625 20.797 29.156 1 90.56 195 THR A N 1
ATOM 1484 C CA . THR A 1 195 ? -10.125 20.688 30.516 1 90.56 195 THR A CA 1
ATOM 1485 C C . THR A 1 195 ? -9.852 19.219 30.875 1 90.56 195 THR A C 1
ATOM 1487 O O . THR A 1 195 ? -10.523 18.328 30.375 1 90.56 195 THR A O 1
ATOM 1490 N N . PHE A 1 196 ? -8.82 19.062 31.672 1 95.5 196 PHE A N 1
ATOM 1491 C CA . PHE A 1 196 ? -8.453 17.734 32.188 1 95.5 196 PHE A CA 1
ATOM 1492 C C . PHE A 1 196 ? -8.242 17.766 33.688 1 95.5 196 PHE A C 1
ATOM 1494 O O . PHE A 1 196 ? -7.238 18.281 34.156 1 95.5 196 PHE A O 1
ATOM 1501 N N . SER A 1 197 ? -9.141 17.125 34.375 1 94.56 197 SER A N 1
ATOM 1502 C CA . SER A 1 197 ? -9.148 17.172 35.844 1 94.56 197 SER A CA 1
ATOM 1503 C C . SER A 1 197 ? -8.492 15.93 36.438 1 94.56 197 SER A C 1
ATOM 1505 O O . SER A 1 197 ? -8.141 15 35.719 1 94.56 197 SER A O 1
ATOM 1507 N N . GLU A 1 198 ? -8.328 15.93 37.75 1 95 198 GLU A N 1
ATOM 1508 C CA . GLU A 1 198 ? -7.754 14.781 38.438 1 95 198 GLU A CA 1
ATOM 1509 C C . GLU A 1 198 ? -8.688 13.578 38.375 1 95 198 GLU A C 1
ATOM 1511 O O . GLU A 1 198 ? -8.227 12.438 38.312 1 95 198 GLU A O 1
ATOM 1516 N N . ALA A 1 199 ? -9.969 13.859 38.375 1 94.06 199 ALA A N 1
ATOM 1517 C CA . ALA A 1 199 ? -10.938 12.773 38.219 1 94.06 199 ALA A CA 1
ATOM 1518 C C . ALA A 1 199 ? -10.766 12.055 36.906 1 94.06 199 ALA A C 1
ATOM 1520 O O . ALA A 1 199 ? -10.883 10.836 36.812 1 94.06 199 ALA A O 1
ATOM 1521 N N . MET A 1 200 ? -10.531 12.844 35.938 1 95.81 200 MET A N 1
ATOM 1522 C CA . MET A 1 200 ? -10.305 12.289 34.594 1 95.81 200 MET A CA 1
ATOM 1523 C C . MET A 1 200 ? -9.016 11.469 34.562 1 95.81 200 MET A C 1
ATOM 1525 O O . MET A 1 200 ? -8.961 10.43 33.906 1 95.81 200 MET A O 1
ATOM 1529 N N . ARG A 1 201 ? -7.988 11.938 35.219 1 96.75 201 ARG A N 1
ATOM 1530 C CA . ARG A 1 201 ? -6.727 11.203 35.281 1 96.75 201 ARG A CA 1
ATOM 1531 C C . ARG A 1 201 ? -6.922 9.844 35.938 1 96.75 201 ARG A C 1
ATOM 1533 O O . ARG A 1 201 ? -6.34 8.852 35.5 1 96.75 201 ARG A O 1
ATOM 1540 N N . ILE A 1 202 ? -7.73 9.812 37 1 95 202 ILE A N 1
ATOM 1541 C CA . ILE A 1 202 ? -8.008 8.562 37.719 1 95 202 ILE A CA 1
ATOM 1542 C C . ILE A 1 202 ? -8.75 7.602 36.781 1 95 202 ILE A C 1
ATOM 1544 O O . ILE A 1 202 ? -8.461 6.402 36.781 1 95 202 ILE A O 1
ATOM 1548 N N . HIS A 1 203 ? -9.648 8.195 36.094 1 94.31 203 HIS A N 1
ATOM 1549 C CA . HIS A 1 203 ? -10.359 7.383 35.094 1 94.31 203 HIS A CA 1
ATOM 1550 C C . HIS A 1 203 ? -9.406 6.812 34.062 1 94.31 203 HIS A C 1
ATOM 1552 O O . HIS A 1 203 ? -9.531 5.648 33.656 1 94.31 203 HIS A O 1
ATOM 1558 N N . LEU A 1 204 ? -8.594 7.609 33.594 1 96.69 204 LEU A N 1
ATOM 1559 C CA . LEU A 1 204 ? -7.582 7.203 32.625 1 96.69 204 LEU A CA 1
ATOM 1560 C C . LEU A 1 204 ? -6.738 6.051 33.156 1 96.69 204 LEU A C 1
ATOM 1562 O O . LEU A 1 204 ? -6.523 5.059 32.438 1 96.69 204 LEU A O 1
ATOM 1566 N N . LEU A 1 205 ? -6.301 6.164 34.344 1 95.44 205 LEU A N 1
ATOM 1567 C CA . LEU A 1 205 ? -5.457 5.145 34.969 1 95.44 205 LEU A CA 1
ATOM 1568 C C . LEU A 1 205 ? -6.23 3.846 35.156 1 95.44 205 LEU A C 1
ATOM 1570 O O . LEU A 1 205 ? -5.68 2.758 35 1 95.44 205 LEU A O 1
ATOM 1574 N N . ARG A 1 206 ? -7.441 3.967 35.531 1 95.62 206 ARG A N 1
ATOM 1575 C CA . ARG A 1 206 ? -8.281 2.787 35.75 1 95.62 206 ARG A CA 1
ATOM 1576 C C . ARG A 1 206 ? -8.492 2.045 34.438 1 95.62 206 ARG A C 1
ATOM 1578 O O . ARG A 1 206 ? -8.383 0.819 34.375 1 95.62 206 ARG A O 1
ATOM 1585 N N . ASP A 1 207 ? -8.82 2.826 33.438 1 97 207 ASP A N 1
ATOM 1586 C CA . ASP A 1 207 ? -9.031 2.215 32.125 1 97 207 ASP A CA 1
ATOM 1587 C C . ASP A 1 207 ? -7.758 1.547 31.625 1 97 207 ASP A C 1
ATOM 1589 O O . ASP A 1 207 ? -7.809 0.461 31.031 1 97 207 ASP A O 1
ATOM 1593 N N . LEU A 1 208 ? -6.664 2.188 31.797 1 96.88 208 LEU A N 1
ATOM 1594 C CA . LEU A 1 208 ? -5.375 1.644 31.375 1 96.88 208 LEU A CA 1
ATOM 1595 C C . LEU A 1 208 ? -5.066 0.346 32.125 1 96.88 208 LEU A C 1
ATOM 1597 O O . LEU A 1 208 ? -4.562 -0.608 31.516 1 96.88 208 LEU A O 1
ATOM 1601 N N . SER A 1 209 ? -5.395 0.312 33.375 1 95.94 209 SER A N 1
ATOM 1602 C CA . SER A 1 209 ? -5.141 -0.869 34.188 1 95.94 209 SER A CA 1
ATOM 1603 C C . SER A 1 209 ? -6.035 -2.031 33.781 1 95.94 209 SER A C 1
ATOM 1605 O O . SER A 1 209 ? -5.684 -3.195 33.969 1 95.94 209 SER A O 1
ATOM 1607 N N . ASN A 1 210 ? -7.16 -1.67 33.25 1 96.06 210 ASN A N 1
ATOM 1608 C CA . ASN A 1 210 ? -8.055 -2.709 32.75 1 96.06 210 ASN A CA 1
ATOM 1609 C C . ASN A 1 210 ? -7.547 -3.307 31.438 1 96.06 210 ASN A C 1
ATOM 1611 O O . ASN A 1 210 ? -7.824 -4.469 31.125 1 96.06 210 ASN A O 1
ATOM 1615 N N . ARG A 1 211 ? -6.82 -2.539 30.703 1 95.5 211 ARG A N 1
ATOM 1616 C CA . ARG A 1 211 ? -6.387 -2.959 29.375 1 95.5 211 ARG A CA 1
ATOM 1617 C C . ARG A 1 211 ? -5.027 -3.646 29.438 1 95.5 211 ARG A C 1
ATOM 1619 O O . ARG A 1 211 ? -4.75 -4.547 28.641 1 95.5 211 ARG A O 1
ATOM 1626 N N . LEU A 1 212 ? -4.227 -3.232 30.312 1 96.06 212 LEU A N 1
ATOM 1627 C CA . LEU A 1 212 ? -2.863 -3.748 30.359 1 96.06 212 LEU A CA 1
ATOM 1628 C C . LEU A 1 212 ? -2.605 -4.484 31.672 1 96.06 212 LEU A C 1
ATOM 1630 O O . LEU A 1 212 ? -3.094 -4.074 32.719 1 96.06 212 LEU A O 1
ATOM 1634 N N . PRO A 1 213 ? -1.8 -5.531 31.562 1 93.75 213 PRO A N 1
ATOM 1635 C CA . PRO A 1 213 ? -1.412 -6.215 32.781 1 93.75 213 PRO A CA 1
ATOM 1636 C C . PRO A 1 213 ? -0.518 -5.355 33.688 1 93.75 213 PRO A C 1
ATOM 1638 O O . PRO A 1 213 ? 0.142 -4.434 33.188 1 93.75 213 PRO A O 1
ATOM 1641 N N . ALA A 1 214 ? -0.412 -5.723 34.875 1 91.69 214 ALA A N 1
ATOM 1642 C CA . ALA A 1 214 ? 0.306 -4.953 35.906 1 91.69 214 ALA A CA 1
ATOM 1643 C C . ALA A 1 214 ? 1.8 -4.906 35.594 1 91.69 214 ALA A C 1
ATOM 1645 O O . ALA A 1 214 ? 2.467 -3.908 35.875 1 91.69 214 ALA A O 1
ATOM 1646 N N . GLU A 1 215 ? 2.283 -5.875 34.969 1 89.94 215 GLU A N 1
ATOM 1647 C CA . GLU A 1 215 ? 3.707 -5.961 34.656 1 89.94 215 GLU A CA 1
ATOM 1648 C C . GLU A 1 215 ? 4.133 -4.852 33.688 1 89.94 215 GLU A C 1
ATOM 1650 O O . GLU A 1 215 ? 5.25 -4.344 33.781 1 89.94 215 GLU A O 1
ATOM 1655 N N . LYS A 1 216 ? 3.209 -4.516 32.781 1 89.62 216 LYS A N 1
ATOM 1656 C CA . LYS A 1 216 ? 3.518 -3.492 31.797 1 89.62 216 LYS A CA 1
ATOM 1657 C C . LYS A 1 216 ? 3.357 -2.092 32.375 1 89.62 216 LYS A C 1
ATOM 1659 O O . LYS A 1 216 ? 3.854 -1.116 31.812 1 89.62 216 LYS A O 1
ATOM 1664 N N . LEU A 1 217 ? 2.686 -1.961 33.531 1 92.12 217 LEU A N 1
ATOM 1665 C CA . LEU A 1 217 ? 2.391 -0.65 34.125 1 92.12 217 LEU A CA 1
ATOM 1666 C C . LEU A 1 217 ? 3.324 -0.341 35.281 1 92.12 217 LEU A C 1
ATOM 1668 O O . LEU A 1 217 ? 3.375 0.796 35.75 1 92.12 217 LEU A O 1
ATOM 1672 N N . ASN A 1 218 ? 4.117 -1.328 35.719 1 87.62 218 ASN A N 1
ATOM 1673 C CA . ASN A 1 218 ? 4.938 -1.188 36.906 1 87.62 218 ASN A CA 1
ATOM 1674 C C . ASN A 1 218 ? 5.922 -0.028 36.781 1 87.62 218 ASN A C 1
ATOM 1676 O O . ASN A 1 218 ? 6.121 0.732 37.719 1 87.62 218 ASN A O 1
ATOM 1680 N N . LYS A 1 219 ? 6.555 0.155 35.656 1 84.56 219 LYS A N 1
ATOM 1681 C CA . LYS A 1 219 ? 7.559 1.203 35.5 1 84.56 219 LYS A CA 1
ATOM 1682 C C . LYS A 1 219 ? 6.957 2.438 34.844 1 84.56 219 LYS A C 1
ATOM 1684 O O . LYS A 1 219 ? 7.656 3.43 34.594 1 84.56 219 LYS A O 1
ATOM 1689 N N . PHE A 1 220 ? 5.656 2.367 34.688 1 92.19 220 PHE A N 1
ATOM 1690 C CA . PHE A 1 220 ? 5.008 3.473 34 1 92.19 220 PHE A CA 1
ATOM 1691 C C . PHE A 1 220 ? 4.5 4.516 35 1 92.19 220 PHE A C 1
ATOM 1693 O O . PHE A 1 220 ? 3.824 4.176 35.969 1 92.19 220 PHE A O 1
ATOM 1700 N N . ARG A 1 221 ? 4.945 5.754 34.781 1 90.56 221 ARG A N 1
ATOM 1701 C CA . ARG A 1 221 ? 4.457 6.863 35.594 1 90.56 221 ARG A CA 1
ATOM 1702 C C . ARG A 1 221 ? 3.621 7.824 34.781 1 90.56 221 ARG A C 1
ATOM 1704 O O . ARG A 1 221 ? 4.16 8.586 33.969 1 90.56 221 ARG A O 1
ATOM 1711 N N . LEU A 1 222 ? 2.357 7.859 35.062 1 95.25 222 LEU A N 1
ATOM 1712 C CA . LEU A 1 222 ? 1.463 8.781 34.375 1 95.25 222 LEU A CA 1
ATOM 1713 C C . LEU A 1 222 ? 1.667 10.211 34.844 1 95.25 222 LEU A C 1
ATOM 1715 O O . LEU A 1 222 ? 1.627 10.469 36.062 1 95.25 222 LEU A O 1
ATOM 1719 N N . PRO A 1 223 ? 1.91 11.117 33.969 1 96.5 223 PRO A N 1
ATOM 1720 C CA . PRO A 1 223 ? 2.072 12.516 34.375 1 96.5 223 PRO A CA 1
ATOM 1721 C C . PRO A 1 223 ? 0.864 13.047 35.156 1 96.5 223 PRO A C 1
ATOM 1723 O O . PRO A 1 223 ? -0.207 12.438 35.125 1 96.5 223 PRO A O 1
ATOM 1726 N N . SER A 1 224 ? 1.046 14.18 35.844 1 96.25 224 SER A N 1
ATOM 1727 C CA . SER A 1 224 ? -0.024 14.805 36.594 1 96.25 224 SER A CA 1
ATOM 1728 C C . SER A 1 224 ? -1.133 15.32 35.688 1 96.25 224 SER A C 1
ATOM 1730 O O . SER A 1 224 ? -0.942 15.445 34.469 1 96.25 224 SER A O 1
ATOM 1732 N N . ALA A 1 225 ? -2.293 15.586 36.312 1 96.88 225 ALA A N 1
ATOM 1733 C CA . ALA A 1 225 ? -3.422 16.109 35.531 1 96.88 225 ALA A CA 1
ATOM 1734 C C . ALA A 1 225 ? -3.078 17.438 34.906 1 96.88 225 ALA A C 1
ATOM 1736 O O . ALA A 1 225 ? -3.475 17.703 33.75 1 96.88 225 ALA A O 1
ATOM 1737 N N . ALA A 1 226 ? -2.383 18.219 35.625 1 95.62 226 ALA A N 1
ATOM 1738 C CA . ALA A 1 226 ? -1.98 19.516 35.094 1 95.62 226 ALA A CA 1
ATOM 1739 C C . ALA A 1 226 ? -1.052 19.359 33.875 1 95.62 226 ALA A C 1
ATOM 1741 O O . ALA A 1 226 ? -1.159 20.109 32.906 1 95.62 226 ALA A O 1
ATOM 1742 N N . ALA A 1 227 ? -0.141 18.438 34 1 96.56 227 ALA A N 1
ATOM 1743 C CA . ALA A 1 227 ? 0.789 18.188 32.906 1 96.56 227 ALA A CA 1
ATOM 1744 C C . ALA A 1 227 ? 0.055 17.672 31.672 1 96.56 227 ALA A C 1
ATOM 1746 O O . ALA A 1 227 ? 0.346 18.078 30.547 1 96.56 227 ALA A O 1
ATOM 1747 N N . LEU A 1 228 ? -0.847 16.781 31.891 1 97.5 228 LEU A N 1
ATOM 1748 C CA . LEU A 1 228 ? -1.623 16.234 30.781 1 97.5 228 LEU A CA 1
ATOM 1749 C C . LEU A 1 228 ? -2.494 17.312 30.156 1 97.5 228 LEU A C 1
ATOM 1751 O O . LEU A 1 228 ? -2.67 17.344 28.922 1 97.5 228 LEU A O 1
ATOM 1755 N N . GLN A 1 229 ? -3.006 18.172 30.969 1 96.81 229 GLN A N 1
ATOM 1756 C CA . GLN A 1 229 ? -3.791 19.297 30.469 1 96.81 229 GLN A CA 1
ATOM 1757 C C . GLN A 1 229 ? -2.961 20.188 29.547 1 96.81 229 GLN A C 1
ATOM 1759 O O . GLN A 1 229 ? -3.453 20.641 28.5 1 96.81 229 GLN A O 1
ATOM 1764 N N . LYS A 1 230 ? -1.768 20.422 29.953 1 96.38 230 LYS A N 1
ATOM 1765 C CA . LYS A 1 230 ? -0.88 21.219 29.109 1 96.38 230 LYS A CA 1
ATOM 1766 C C . LYS A 1 230 ? -0.599 20.516 27.781 1 96.38 230 LYS A C 1
ATOM 1768 O O . LYS A 1 230 ? -0.553 21.156 26.734 1 96.38 230 LYS A O 1
ATOM 1773 N N . CYS A 1 231 ? -0.349 19.219 27.859 1 97.06 231 CYS A N 1
ATOM 1774 C CA . CYS A 1 231 ? -0.127 18.438 26.641 1 97.06 231 CYS A CA 1
ATOM 1775 C C . CYS A 1 231 ? -1.339 18.516 25.719 1 97.06 231 CYS A C 1
ATOM 1777 O O . CYS A 1 231 ? -1.193 18.672 24.5 1 97.06 231 CYS A O 1
ATOM 1779 N N . ILE A 1 232 ? -2.516 18.406 26.25 1 97.44 232 ILE A N 1
ATOM 1780 C CA . ILE A 1 232 ? -3.746 18.422 25.469 1 97.44 232 ILE A CA 1
ATOM 1781 C C . ILE A 1 232 ? -3.91 19.797 24.812 1 97.44 232 ILE A C 1
ATOM 1783 O O . ILE A 1 232 ? -4.258 19.875 23.641 1 97.44 232 ILE A O 1
ATOM 1787 N N . ARG A 1 233 ? -3.619 20.797 25.531 1 95.5 233 ARG A N 1
ATOM 1788 C CA . ARG A 1 233 ? -3.717 22.156 24.984 1 95.5 233 ARG A CA 1
ATOM 1789 C C . ARG A 1 233 ? -2.744 22.344 23.828 1 95.5 233 ARG A C 1
ATOM 1791 O O . ARG A 1 233 ? -3.113 22.891 22.781 1 95.5 233 ARG A O 1
ATOM 1798 N N . THR A 1 234 ? -1.561 21.891 24.062 1 94.75 234 THR A N 1
ATOM 1799 C CA . THR A 1 234 ? -0.552 22.031 23.016 1 94.75 234 THR A CA 1
ATOM 1800 C C . THR A 1 234 ? -0.922 21.188 21.797 1 94.75 234 THR A C 1
ATOM 1802 O O . THR A 1 234 ? -0.679 21.594 20.656 1 94.75 234 THR A O 1
ATOM 1805 N N . TYR A 1 235 ? -1.443 20 22.031 1 95.75 235 TYR A N 1
ATOM 1806 C CA . TYR A 1 235 ? -1.914 19.188 20.922 1 95.75 235 TYR A CA 1
ATOM 1807 C C . TYR A 1 235 ? -2.928 19.938 20.062 1 95.75 235 TYR A C 1
ATOM 1809 O O . TYR A 1 235 ? -2.846 19.938 18.828 1 95.75 235 TYR A O 1
ATOM 1817 N N . VAL A 1 236 ? -3.865 20.594 20.656 1 94.88 236 VAL A N 1
ATOM 1818 C CA . VAL A 1 236 ? -4.957 21.281 19.969 1 94.88 236 VAL A CA 1
ATOM 1819 C C . VAL A 1 236 ? -4.41 22.469 19.203 1 94.88 236 VAL A C 1
ATOM 1821 O O . VAL A 1 236 ? -4.754 22.672 18.031 1 94.88 236 VAL A O 1
ATOM 1824 N N . ASP A 1 237 ? -3.43 23.125 19.734 1 90.25 237 ASP A N 1
ATOM 1825 C CA . ASP A 1 237 ? -2.963 24.391 19.172 1 90.25 237 ASP A CA 1
ATOM 1826 C C . ASP A 1 237 ? -1.929 24.156 18.078 1 90.25 237 ASP A C 1
ATOM 1828 O O . ASP A 1 237 ? -1.841 24.938 17.125 1 90.25 237 ASP A O 1
ATOM 1832 N N . ALA A 1 238 ? -1.205 23.109 18.266 1 91.88 238 ALA A N 1
ATOM 1833 C CA . ALA A 1 238 ? -0.034 22.984 17.406 1 91.88 238 ALA A CA 1
ATOM 1834 C C . ALA A 1 238 ? -0.211 21.844 16.406 1 91.88 238 ALA A C 1
ATOM 1836 O O . ALA A 1 238 ? 0.428 21.828 15.352 1 91.88 238 ALA A O 1
ATOM 1837 N N . PHE A 1 239 ? -1.041 20.891 16.703 1 94.62 239 PHE A N 1
ATOM 1838 C CA . PHE A 1 239 ? -1.155 19.734 15.812 1 94.62 239 PHE A CA 1
ATOM 1839 C C . PHE A 1 239 ? -2.564 19.641 15.242 1 94.62 239 PHE A C 1
ATOM 1841 O O . PHE A 1 239 ? -2.738 19.5 14.031 1 94.62 239 PHE A O 1
ATOM 1848 N N . HIS A 1 240 ? -3.594 19.703 16.047 1 94.94 240 HIS A N 1
ATOM 1849 C CA . HIS A 1 240 ? -4.977 19.453 15.656 1 94.94 240 HIS A CA 1
ATOM 1850 C C . HIS A 1 240 ? -5.441 20.469 14.625 1 94.94 240 HIS A C 1
ATOM 1852 O O . HIS A 1 240 ? -6.301 20.172 13.797 1 94.94 240 HIS A O 1
ATOM 1858 N N . VAL A 1 241 ? -4.859 21.641 14.617 1 91.94 241 VAL A N 1
ATOM 1859 C CA . VAL A 1 241 ? -5.227 22.688 13.672 1 91.94 241 VAL A CA 1
ATOM 1860 C C . VAL A 1 241 ? -4.875 22.266 12.25 1 91.94 241 VAL A C 1
ATOM 1862 O O . VAL A 1 241 ? -5.496 22.719 11.289 1 91.94 241 VAL A O 1
ATOM 1865 N N . HIS A 1 242 ? -3.918 21.344 12.125 1 93.56 242 HIS A N 1
ATOM 1866 C CA . HIS A 1 242 ? -3.484 20.875 10.812 1 93.56 242 HIS A CA 1
ATOM 1867 C C . HIS A 1 242 ? -4.211 19.594 10.422 1 93.56 242 HIS A C 1
ATOM 1869 O O . HIS A 1 242 ? -4.223 19.203 9.25 1 93.56 242 HIS A O 1
ATOM 1875 N N . LEU A 1 243 ? -4.766 18.938 11.383 1 95.88 243 LEU A N 1
ATOM 1876 C CA . LEU A 1 243 ? -5.504 17.703 11.203 1 95.88 243 LEU A CA 1
ATOM 1877 C C . LEU A 1 243 ? -6.691 17.625 12.156 1 95.88 243 LEU A C 1
ATOM 1879 O O . LEU A 1 243 ? -6.676 16.859 13.125 1 95.88 243 LEU A O 1
ATOM 1883 N N . PRO A 1 244 ? -7.727 18.391 11.844 1 95.56 244 PRO A N 1
ATOM 1884 C CA . PRO A 1 244 ? -8.867 18.484 12.758 1 95.56 244 PRO A CA 1
ATOM 1885 C C . PRO A 1 244 ? -9.797 17.281 12.68 1 95.56 244 PRO A C 1
ATOM 1887 O O . PRO A 1 244 ? -10.891 17.375 12.109 1 95.56 244 PRO A O 1
ATOM 1890 N N . ILE A 1 245 ? -9.523 16.203 13.398 1 97.06 245 ILE A N 1
ATOM 1891 C CA . ILE A 1 245 ? -10.273 14.953 13.273 1 97.06 245 ILE A CA 1
ATOM 1892 C C . ILE A 1 245 ? -11.117 14.727 14.523 1 97.06 245 ILE A C 1
ATOM 1894 O O . ILE A 1 245 ? -11.898 13.773 14.586 1 97.06 245 ILE A O 1
ATOM 1898 N N . PHE A 1 246 ? -10.984 15.625 15.562 1 97.25 246 PHE A N 1
ATOM 1899 C CA . PHE A 1 246 ? -11.781 15.508 16.781 1 97.25 246 PHE A CA 1
ATOM 1900 C C . PHE A 1 246 ? -12.766 16.656 16.891 1 97.25 246 PHE A C 1
ATOM 1902 O O . PHE A 1 246 ? -12.43 17.812 16.594 1 97.25 246 PHE A O 1
ATOM 1909 N N . HIS A 1 247 ? -13.938 16.281 17.172 1 96.75 247 HIS A N 1
ATOM 1910 C CA . HIS A 1 247 ? -14.914 17.312 17.516 1 96.75 247 HIS A CA 1
ATOM 1911 C C . HIS A 1 247 ? -14.711 17.812 18.953 1 96.75 247 HIS A C 1
ATOM 1913 O O . HIS A 1 247 ? -15.297 17.266 19.891 1 96.75 247 HIS A O 1
ATOM 1919 N N . LEU A 1 248 ? -14.117 18.906 19.109 1 95.12 248 LEU A N 1
ATOM 1920 C CA . LEU A 1 248 ? -13.656 19.406 20.406 1 95.12 248 LEU A CA 1
ATOM 1921 C C . LEU A 1 248 ? -14.844 19.812 21.281 1 95.12 248 LEU A C 1
ATOM 1923 O O . LEU A 1 248 ? -14.773 19.719 22.516 1 95.12 248 LEU A O 1
ATOM 1927 N N . GLN A 1 249 ? -15.945 20.172 20.672 1 93.81 249 GLN A N 1
ATOM 1928 C CA . GLN A 1 249 ? -17.125 20.656 21.391 1 93.81 249 GLN A CA 1
ATOM 1929 C C . GLN A 1 249 ? -17.766 19.531 22.203 1 93.81 249 GLN A C 1
ATOM 1931 O O . GLN A 1 249 ? -18.375 19.781 23.25 1 93.81 249 GLN A O 1
ATOM 1936 N N . THR A 1 250 ? -17.609 18.328 21.672 1 94 250 THR A N 1
ATOM 1937 C CA . THR A 1 250 ? -18.281 17.203 22.328 1 94 250 THR A CA 1
ATOM 1938 C C . THR A 1 250 ? -17.25 16.25 22.938 1 94 250 THR A C 1
ATOM 1940 O O . THR A 1 250 ? -17.625 15.188 23.438 1 94 250 THR A O 1
ATOM 1943 N N . MET A 1 251 ? -16.031 16.562 22.875 1 93.56 251 MET A N 1
ATOM 1944 C CA . MET A 1 251 ? -14.984 15.688 23.406 1 93.56 251 MET A CA 1
ATOM 1945 C C . MET A 1 251 ? -15.039 15.648 24.938 1 93.56 251 MET A C 1
ATOM 1947 O O . MET A 1 251 ? -15.078 16.703 25.578 1 93.56 251 MET A O 1
ATOM 1951 N N . ASP A 1 252 ? -15.148 14.445 25.469 1 91.06 252 ASP A N 1
ATOM 1952 C CA . ASP A 1 252 ? -15.203 14.234 26.906 1 91.06 252 ASP A CA 1
ATOM 1953 C C . ASP A 1 252 ? -14.172 13.203 27.344 1 91.06 252 ASP A C 1
ATOM 1955 O O . ASP A 1 252 ? -14.328 12.008 27.094 1 91.06 252 ASP A O 1
ATOM 1959 N N . PHE A 1 253 ? -13.172 13.641 28.172 1 94.44 253 PHE A N 1
ATOM 1960 C CA . PHE A 1 253 ? -12.062 12.789 28.562 1 94.44 253 PHE A CA 1
ATOM 1961 C C . PHE A 1 253 ? -12.469 11.836 29.672 1 94.44 253 PHE A C 1
ATOM 1963 O O . PHE A 1 253 ? -11.719 10.922 30.031 1 94.44 253 PHE A O 1
ATOM 1970 N N . GLU A 1 254 ? -13.672 11.961 30.172 1 91.38 254 GLU A N 1
ATOM 1971 C CA . GLU A 1 254 ? -14.18 11.016 31.172 1 91.38 254 GLU A CA 1
ATOM 1972 C C . GLU A 1 254 ? -14.586 9.703 30.516 1 91.38 254 GLU A C 1
ATOM 1974 O O . GLU A 1 254 ? -14.625 8.656 31.172 1 91.38 254 GLU A O 1
ATOM 1979 N N . THR A 1 255 ? -14.891 9.852 29.25 1 91.38 255 THR A N 1
ATOM 1980 C CA . THR A 1 255 ? -15.383 8.656 28.562 1 91.38 255 THR A CA 1
ATOM 1981 C C . THR A 1 255 ? -14.414 8.234 27.469 1 91.38 255 THR A C 1
ATOM 1983 O O . THR A 1 255 ? -14.531 7.129 26.922 1 91.38 255 THR A O 1
ATOM 1986 N N . THR A 1 256 ? -13.492 9.055 27.141 1 95.75 256 THR A N 1
ATOM 1987 C CA . THR A 1 256 ? -12.539 8.75 26.078 1 95.75 256 THR A CA 1
ATOM 1988 C C . THR A 1 256 ? -11.609 7.617 26.5 1 95.75 256 THR A C 1
ATOM 1990 O O . THR A 1 256 ? -11.039 7.648 27.594 1 95.75 256 THR A O 1
ATOM 1993 N N . PRO A 1 257 ? -11.445 6.621 25.641 1 97.44 257 PRO A N 1
ATOM 1994 C CA . PRO A 1 257 ? -10.578 5.492 25.984 1 97.44 257 PRO A CA 1
ATOM 1995 C C . PRO A 1 257 ? -9.133 5.922 26.25 1 97.44 257 PRO A C 1
ATOM 1997 O O . PRO A 1 257 ? -8.641 6.855 25.625 1 97.44 257 PRO A O 1
ATOM 2000 N N . SER A 1 258 ? -8.43 5.219 27.109 1 97.88 258 SER A N 1
ATOM 2001 C CA . SER A 1 258 ? -7.105 5.59 27.594 1 97.88 258 SER A CA 1
ATOM 2002 C C . SER A 1 258 ? -6.094 5.641 26.453 1 97.88 258 SER A C 1
ATOM 2004 O O . SER A 1 258 ? -5.273 6.555 26.391 1 97.88 258 SER A O 1
ATOM 2006 N N . PRO A 1 259 ? -6.051 4.645 25.516 1 98.38 259 PRO A N 1
ATOM 2007 C CA . PRO A 1 259 ? -5.051 4.746 24.453 1 98.38 259 PRO A CA 1
ATOM 2008 C C . PRO A 1 259 ? -5.148 6.051 23.672 1 98.38 259 PRO A C 1
ATOM 2010 O O . PRO A 1 259 ? -4.125 6.629 23.297 1 98.38 259 PRO A O 1
ATOM 2013 N N . LEU A 1 260 ? -6.336 6.484 23.422 1 98.62 260 LEU A N 1
ATOM 2014 C CA . LEU A 1 260 ? -6.535 7.703 22.641 1 98.62 260 LEU A CA 1
ATOM 2015 C C . LEU A 1 260 ? -6.059 8.93 23.422 1 98.62 260 LEU A C 1
ATOM 2017 O O . LEU A 1 260 ? -5.371 9.789 22.859 1 98.62 260 LEU A O 1
ATOM 2021 N N . VAL A 1 261 ? -6.418 9 24.703 1 98.62 261 VAL A N 1
ATOM 2022 C CA . VAL A 1 261 ? -5.977 10.117 25.516 1 98.62 261 VAL A CA 1
ATOM 2023 C C . VAL A 1 261 ? -4.449 10.156 25.578 1 98.62 261 VAL A C 1
ATOM 2025 O O . VAL A 1 261 ? -3.842 11.219 25.438 1 98.62 261 VAL A O 1
ATOM 2028 N N . LEU A 1 262 ? -3.869 8.992 25.797 1 98.75 262 LEU A N 1
ATOM 2029 C CA . LEU A 1 262 ? -2.414 8.906 25.875 1 98.75 262 LEU A CA 1
ATOM 2030 C C . LEU A 1 262 ? -1.777 9.328 24.547 1 98.75 262 LEU A C 1
ATOM 2032 O O . LEU A 1 262 ? -0.753 10.016 24.547 1 98.75 262 LEU A O 1
ATOM 2036 N N . ALA A 1 263 ? -2.332 8.938 23.406 1 98.81 263 ALA A N 1
ATOM 2037 C CA . ALA A 1 263 ? -1.797 9.305 22.094 1 98.81 263 ALA A CA 1
ATOM 2038 C C . ALA A 1 263 ? -1.864 10.82 21.891 1 98.81 263 ALA A C 1
ATOM 2040 O O . ALA A 1 263 ? -0.915 11.422 21.391 1 98.81 263 ALA A O 1
ATOM 2041 N N . ILE A 1 264 ? -3.018 11.414 22.25 1 98.62 264 ILE A N 1
ATOM 2042 C CA . ILE A 1 264 ? -3.18 12.859 22.141 1 98.62 264 ILE A CA 1
ATOM 2043 C C . ILE A 1 264 ? -2.111 13.555 22.984 1 98.62 264 ILE A C 1
ATOM 2045 O O . ILE A 1 264 ? -1.441 14.477 22.5 1 98.62 264 ILE A O 1
ATOM 2049 N N . CYS A 1 265 ? -1.936 13.07 24.156 1 98.69 265 CYS A N 1
ATOM 2050 C CA . CYS A 1 265 ? -0.967 13.68 25.062 1 98.69 265 CYS A CA 1
ATOM 2051 C C . CYS A 1 265 ? 0.458 13.438 24.578 1 98.69 265 CYS A C 1
ATOM 2053 O O . CYS A 1 265 ? 1.332 14.289 24.766 1 98.69 265 CYS A O 1
ATOM 2055 N N . ALA A 1 266 ? 0.712 12.281 24 1 98.5 266 ALA A N 1
ATOM 2056 C CA . ALA A 1 266 ? 2.041 12 23.453 1 98.5 266 ALA A CA 1
ATOM 2057 C C . ALA A 1 266 ? 2.42 13.008 22.375 1 98.5 266 ALA A C 1
ATOM 2059 O O . ALA A 1 266 ? 3.543 13.516 22.359 1 98.5 266 ALA A O 1
ATOM 2060 N N . VAL A 1 267 ? 1.533 13.336 21.469 1 97.69 267 VAL A N 1
ATOM 2061 C CA . VAL A 1 267 ? 1.788 14.328 20.438 1 97.69 267 VAL A CA 1
ATOM 2062 C C . VAL A 1 267 ? 2.006 15.703 21.078 1 97.69 267 VAL A C 1
ATOM 2064 O O . VAL A 1 267 ? 2.914 16.438 20.688 1 97.69 267 VAL A O 1
ATOM 2067 N N . GLY A 1 268 ? 1.126 16.016 22.062 1 97.31 268 GLY A N 1
ATOM 2068 C CA . GLY A 1 268 ? 1.308 17.266 22.766 1 97.31 268 GLY A CA 1
ATOM 2069 C C . GLY A 1 268 ? 2.658 17.375 23.453 1 97.31 268 GLY A C 1
ATOM 2070 O O . GLY A 1 268 ? 3.305 18.422 23.391 1 97.31 268 GLY A O 1
ATOM 2071 N N . ALA A 1 269 ? 3.061 16.297 24.078 1 97 269 ALA A N 1
ATOM 2072 C CA . ALA A 1 269 ? 4.352 16.266 24.766 1 97 269 ALA A CA 1
ATOM 2073 C C . ALA A 1 269 ? 5.496 16.484 23.766 1 97 269 ALA A C 1
ATOM 2075 O O . ALA A 1 269 ? 6.5 17.109 24.094 1 97 269 ALA A O 1
ATOM 2076 N N . LEU A 1 270 ? 5.383 15.938 22.594 1 94.69 270 LEU A N 1
ATOM 2077 C CA . LEU A 1 270 ? 6.395 16.141 21.578 1 94.69 270 LEU A CA 1
ATOM 2078 C C . LEU A 1 270 ? 6.543 17.625 21.234 1 94.69 270 LEU A C 1
ATOM 2080 O O . LEU A 1 270 ? 7.664 18.125 21.141 1 94.69 270 LEU A O 1
ATOM 2084 N N . TYR A 1 271 ? 5.426 18.344 21.094 1 93.25 271 TYR A N 1
ATOM 2085 C CA . TYR A 1 271 ? 5.449 19.75 20.75 1 93.25 271 TYR A CA 1
ATOM 2086 C C . TYR A 1 271 ? 5.945 20.594 21.922 1 93.25 271 TYR A C 1
ATOM 2088 O O . TYR A 1 271 ? 6.383 21.734 21.734 1 93.25 271 TYR A O 1
ATOM 2096 N N . ARG A 1 272 ? 5.879 19.969 23.047 1 92.19 272 ARG A N 1
ATOM 2097 C CA . ARG A 1 272 ? 6.41 20.641 24.219 1 92.19 272 ARG A CA 1
ATOM 2098 C C . ARG A 1 272 ? 7.879 20.297 24.438 1 92.19 272 ARG A C 1
ATOM 2100 O O . ARG A 1 272 ? 8.461 20.656 25.453 1 92.19 272 ARG A O 1
ATOM 2107 N N . LEU A 1 273 ? 8.445 19.5 23.625 1 90.06 273 LEU A N 1
ATOM 2108 C CA . LEU A 1 273 ? 9.836 19.062 23.625 1 90.06 273 LEU A CA 1
ATOM 2109 C C . LEU A 1 273 ? 10.133 18.203 24.859 1 90.06 273 LEU A C 1
ATOM 2111 O O . LEU A 1 273 ? 11.266 18.203 25.359 1 90.06 273 LEU A O 1
ATOM 2115 N N . GLU A 1 274 ? 9.07 17.641 25.328 1 93.12 274 GLU A N 1
ATOM 2116 C CA . GLU A 1 274 ? 9.219 16.625 26.375 1 93.12 274 GLU A CA 1
ATOM 2117 C C . GLU A 1 274 ? 9.273 15.227 25.781 1 93.12 274 GLU A C 1
ATOM 2119 O O . GLU A 1 274 ? 8.359 14.422 25.969 1 93.12 274 GLU A O 1
ATOM 2124 N N . ARG A 1 275 ? 10.359 14.93 25.266 1 93.12 275 ARG A N 1
ATOM 2125 C CA . ARG A 1 275 ? 10.5 13.758 24.406 1 93.12 275 ARG A CA 1
ATOM 2126 C C . ARG A 1 275 ? 10.414 12.469 25.219 1 93.12 275 ARG A C 1
ATOM 2128 O O . ARG A 1 275 ? 9.852 11.477 24.766 1 93.12 275 ARG A O 1
ATOM 2135 N N . LYS A 1 276 ? 10.969 12.445 26.391 1 93.19 276 LYS A N 1
ATOM 2136 C CA . LYS A 1 276 ? 10.914 11.25 27.234 1 93.19 276 LYS A CA 1
ATOM 2137 C C . LYS A 1 276 ? 9.477 10.922 27.609 1 93.19 276 LYS A C 1
ATOM 2139 O O . LYS A 1 276 ? 9.07 9.758 27.578 1 93.19 276 LYS A O 1
ATOM 2144 N N . ILE A 1 277 ? 8.789 11.977 27.953 1 95.56 277 ILE A N 1
ATOM 2145 C CA . ILE A 1 277 ? 7.387 11.797 28.312 1 95.56 277 ILE A CA 1
ATOM 2146 C C . ILE A 1 277 ? 6.598 11.344 27.078 1 95.56 277 ILE A C 1
ATOM 2148 O O . ILE A 1 277 ? 5.77 10.43 27.172 1 95.56 277 ILE A O 1
ATOM 2152 N N . ALA A 1 278 ? 6.871 12.039 25.969 1 96.81 278 ALA A N 1
ATOM 2153 C CA . ALA A 1 278 ? 6.195 11.664 24.734 1 96.81 278 ALA A CA 1
ATOM 2154 C C . ALA A 1 278 ? 6.422 10.188 24.406 1 96.81 278 ALA A C 1
ATOM 2156 O O . ALA A 1 278 ? 5.484 9.477 24.031 1 96.81 278 ALA A O 1
ATOM 2157 N N . ALA A 1 279 ? 7.629 9.727 24.609 1 96.06 279 ALA A N 1
ATOM 2158 C CA . ALA A 1 279 ? 7.984 8.336 24.312 1 96.06 279 ALA A CA 1
ATOM 2159 C C . ALA A 1 279 ? 7.242 7.375 25.25 1 96.06 279 ALA A C 1
ATOM 2161 O O . ALA A 1 279 ? 6.742 6.34 24.797 1 96.06 279 ALA A O 1
ATOM 2162 N N . SER A 1 280 ? 7.23 7.723 26.484 1 96.12 280 SER A N 1
ATOM 2163 C CA . SER A 1 280 ? 6.562 6.879 27.469 1 96.12 280 SER A CA 1
ATOM 2164 C C . SER A 1 280 ? 5.066 6.777 27.188 1 96.12 280 SER A C 1
ATOM 2166 O O . SER A 1 280 ? 4.488 5.691 27.25 1 96.12 280 SER A O 1
ATOM 2168 N N . LEU A 1 281 ? 4.453 7.934 26.938 1 98 281 LEU A N 1
ATOM 2169 C CA . LEU A 1 281 ? 3.029 7.953 26.625 1 98 281 LEU A CA 1
ATOM 2170 C C . LEU A 1 281 ? 2.75 7.207 25.312 1 98 281 LEU A C 1
ATOM 2172 O O . LEU A 1 281 ? 1.761 6.477 25.219 1 98 281 LEU A O 1
ATOM 2176 N N . TYR A 1 282 ? 3.6 7.395 24.328 1 97.88 282 TYR A N 1
ATOM 2177 C CA . TYR A 1 282 ? 3.488 6.684 23.062 1 97.88 282 TYR A CA 1
ATOM 2178 C C . TYR A 1 282 ? 3.492 5.176 23.281 1 97.88 282 TYR A C 1
ATOM 2180 O O . TYR A 1 282 ? 2.635 4.465 22.75 1 97.88 282 TYR A O 1
ATOM 2188 N N . LEU A 1 283 ? 4.395 4.676 24.016 1 96.81 283 LEU A N 1
ATOM 2189 C CA . LEU A 1 283 ? 4.566 3.244 24.234 1 96.81 283 LEU A CA 1
ATOM 2190 C C . LEU A 1 283 ? 3.338 2.65 24.922 1 96.81 283 LEU A C 1
ATOM 2192 O O . LEU A 1 283 ? 2.85 1.591 24.516 1 96.81 283 LEU A O 1
ATOM 2196 N N . LYS A 1 284 ? 2.857 3.332 25.875 1 97.12 284 LYS A N 1
ATOM 2197 C CA . LYS A 1 284 ? 1.705 2.822 26.625 1 97.12 284 LYS A CA 1
ATOM 2198 C C . LYS A 1 284 ? 0.437 2.893 25.766 1 97.12 284 LYS A C 1
ATOM 2200 O O . LYS A 1 284 ? -0.418 2.008 25.844 1 97.12 284 LYS A O 1
ATOM 2205 N N . ALA A 1 285 ? 0.322 4.023 25.031 1 98.12 285 ALA A N 1
ATOM 2206 C CA . ALA A 1 285 ? -0.814 4.121 24.125 1 98.12 285 ALA A CA 1
ATOM 2207 C C . ALA A 1 285 ? -0.805 2.98 23.109 1 98.12 285 ALA A C 1
ATOM 2209 O O . ALA A 1 285 ? -1.845 2.375 22.844 1 98.12 285 ALA A O 1
ATOM 2210 N N . ASP A 1 286 ? 0.335 2.684 22.594 1 96.81 286 ASP A N 1
ATOM 2211 C CA . ASP A 1 286 ? 0.497 1.622 21.609 1 96.81 286 ASP A CA 1
ATOM 2212 C C . ASP A 1 286 ? 0.137 0.261 22.203 1 96.81 286 ASP A C 1
ATOM 2214 O O . ASP A 1 286 ? -0.567 -0.529 21.562 1 96.81 286 ASP A O 1
ATOM 2218 N N . GLN A 1 287 ? 0.613 -0.01 23.359 1 95.62 287 GLN A N 1
ATOM 2219 C CA . GLN A 1 287 ? 0.333 -1.272 24.031 1 95.62 287 GLN A CA 1
ATOM 2220 C C . GLN A 1 287 ? -1.15 -1.401 24.359 1 95.62 287 GLN A C 1
ATOM 2222 O O . GLN A 1 287 ? -1.74 -2.471 24.188 1 95.62 287 GLN A O 1
ATOM 2227 N N . ALA A 1 288 ? -1.709 -0.324 24.844 1 97.38 288 ALA A N 1
ATOM 2228 C CA . ALA A 1 288 ? -3.123 -0.337 25.203 1 97.38 288 ALA A CA 1
ATOM 2229 C C . ALA A 1 288 ? -4.004 -0.513 23.969 1 97.38 288 ALA A C 1
ATOM 2231 O O . ALA A 1 288 ? -5.039 -1.182 24.031 1 97.38 288 ALA A O 1
ATOM 2232 N N . LEU A 1 289 ? -3.648 0.15 22.859 1 97.19 289 LEU A N 1
ATOM 2233 C CA . LEU A 1 289 ? -4.391 -0.028 21.625 1 97.19 289 LEU A CA 1
ATOM 2234 C C . LEU A 1 289 ? -4.324 -1.477 21.156 1 97.19 289 LEU A C 1
ATOM 2236 O O . LEU A 1 289 ? -5.336 -2.043 20.734 1 97.19 289 LEU A O 1
ATOM 2240 N N . ALA A 1 290 ? -3.148 -2.064 21.203 1 93.75 290 ALA A N 1
ATOM 2241 C CA . ALA A 1 290 ? -2.975 -3.453 20.781 1 93.75 290 ALA A CA 1
ATOM 2242 C C . ALA A 1 290 ? -3.865 -4.387 21.609 1 93.75 290 ALA A C 1
ATOM 2244 O O . ALA A 1 290 ? -4.391 -5.371 21.078 1 93.75 290 ALA A O 1
ATOM 2245 N N . ALA A 1 291 ? -4.035 -4.059 22.844 1 93.88 291 ALA A N 1
ATOM 2246 C CA . ALA A 1 291 ? -4.875 -4.859 23.719 1 93.88 291 ALA A CA 1
ATOM 2247 C C . ALA A 1 291 ? -6.348 -4.719 23.359 1 93.88 291 ALA A C 1
ATOM 2249 O O . ALA A 1 291 ? -7.145 -5.633 23.578 1 93.88 291 ALA A O 1
ATOM 2250 N N . ALA A 1 292 ? -6.664 -3.6 22.812 1 93.5 292 ALA A N 1
ATOM 2251 C CA . ALA A 1 292 ? -8.062 -3.32 22.484 1 93.5 292 ALA A CA 1
ATOM 2252 C C . ALA A 1 292 ? -8.438 -3.912 21.125 1 93.5 292 ALA A C 1
ATOM 2254 O O . ALA A 1 292 ? -9.625 -4.117 20.844 1 93.5 292 ALA A O 1
ATOM 2255 N N . VAL A 1 293 ? -7.516 -4.199 20.281 1 90.75 293 VAL A N 1
ATOM 2256 C CA . VAL A 1 293 ? -7.77 -4.707 18.938 1 90.75 293 VAL A CA 1
ATOM 2257 C C . VAL A 1 293 ? -7.469 -6.203 18.891 1 90.75 293 VAL A C 1
ATOM 2259 O O . VAL A 1 293 ? -6.305 -6.609 18.859 1 90.75 293 VAL A O 1
ATOM 2262 N N . ASP A 1 294 ? -8.398 -7.066 18.812 1 81.94 294 ASP A N 1
ATOM 2263 C CA . ASP A 1 294 ? -8.18 -8.508 18.953 1 81.94 294 ASP A CA 1
ATOM 2264 C C . ASP A 1 294 ? -8.578 -9.234 17.672 1 81.94 294 ASP A C 1
ATOM 2266 O O . ASP A 1 294 ? -8.484 -10.469 17.594 1 81.94 294 ASP A O 1
ATOM 2270 N N . ASP A 1 295 ? -8.891 -8.633 16.625 1 81.62 295 ASP A N 1
ATOM 2271 C CA . ASP A 1 295 ? -9.391 -9.297 15.422 1 81.62 295 ASP A CA 1
ATOM 2272 C C . ASP A 1 295 ? -8.406 -9.188 14.266 1 81.62 295 ASP A C 1
ATOM 2274 O O . ASP A 1 295 ? -8.781 -9.336 13.102 1 81.62 295 ASP A O 1
ATOM 2278 N N . ARG A 1 296 ? -7.172 -8.875 14.562 1 87.06 296 ARG A N 1
ATOM 2279 C CA . ARG A 1 296 ? -6.23 -8.641 13.477 1 87.06 296 ARG A CA 1
ATOM 2280 C C . ARG A 1 296 ? -5.113 -9.68 13.484 1 87.06 296 ARG A C 1
ATOM 2282 O O . ARG A 1 296 ? -4.02 -9.422 12.977 1 87.06 296 ARG A O 1
ATOM 2289 N N . GLY A 1 297 ? -5.387 -10.812 14.133 1 85.25 297 GLY A N 1
ATOM 2290 C CA . GLY A 1 297 ? -4.512 -11.969 13.984 1 85.25 297 GLY A CA 1
ATOM 2291 C C . GLY A 1 297 ? -3.389 -12 15 1 85.25 297 GLY A C 1
ATOM 2292 O O . GLY A 1 297 ? -2.398 -12.711 14.82 1 85.25 297 GLY A O 1
ATOM 2293 N N . GLU A 1 298 ? -3.445 -11.25 16.031 1 83.62 298 GLU A N 1
ATOM 2294 C CA . GLU A 1 298 ? -2.4 -11.234 17.047 1 83.62 298 GLU A CA 1
ATOM 2295 C C . GLU A 1 298 ? -2.449 -12.492 17.906 1 83.62 298 GLU A C 1
ATOM 2297 O O . GLU A 1 298 ? -1.427 -12.914 18.453 1 83.62 298 GLU A O 1
ATOM 2302 N N . HIS A 1 299 ? -3.629 -13.125 17.938 1 87.19 299 HIS A N 1
ATOM 2303 C CA . HIS A 1 299 ? -3.795 -14.289 18.797 1 87.19 299 HIS A CA 1
ATOM 2304 C C . HIS A 1 299 ? -4.316 -15.484 18 1 87.19 299 HIS A C 1
ATOM 2306 O O . HIS A 1 299 ? -5.27 -16.141 18.422 1 87.19 299 HIS A O 1
ATOM 2312 N N . LEU A 1 300 ? -3.691 -15.758 16.953 1 90.12 300 LEU A N 1
ATOM 2313 C CA . LEU A 1 300 ? -4.129 -16.859 16.109 1 90.12 300 LEU A CA 1
ATOM 2314 C C . LEU A 1 300 ? -3.895 -18.203 16.781 1 90.12 300 LEU A C 1
ATOM 2316 O O . LEU A 1 300 ? -4.523 -19.203 16.422 1 90.12 300 LEU A O 1
ATOM 2320 N N . ASP A 1 301 ? -2.9 -18.234 17.734 1 87.94 301 ASP A N 1
ATOM 2321 C CA . ASP A 1 301 ? -2.617 -19.453 18.469 1 87.94 301 ASP A CA 1
ATOM 2322 C C . ASP A 1 301 ? -3.818 -19.891 19.297 1 87.94 301 ASP A C 1
ATOM 2324 O O . ASP A 1 301 ? -3.984 -21.078 19.609 1 87.94 301 ASP A O 1
ATOM 2328 N N . LYS A 1 302 ? -4.672 -18.984 19.609 1 86.5 302 LYS A N 1
ATOM 2329 C CA . LYS A 1 302 ? -5.844 -19.281 20.422 1 86.5 302 LYS A CA 1
ATOM 2330 C C . LYS A 1 302 ? -7.086 -19.469 19.562 1 86.5 302 LYS A C 1
ATOM 2332 O O . LYS A 1 302 ? -8.164 -19.797 20.078 1 86.5 302 LYS A O 1
ATOM 2337 N N . LYS A 1 303 ? -6.984 -19.297 18.312 1 88.19 303 LYS A N 1
ATOM 2338 C CA . LYS A 1 303 ? -8.141 -19.422 17.438 1 88.19 303 LYS A CA 1
ATOM 2339 C C . LYS A 1 303 ? -8.477 -20.891 17.172 1 88.19 303 LYS A C 1
ATOM 2341 O O . LYS A 1 303 ? -7.629 -21.641 16.688 1 88.19 303 LYS A O 1
ATOM 2346 N N . PRO A 1 304 ? -9.695 -21.172 17.484 1 85.69 304 PRO A N 1
ATOM 2347 C CA . PRO A 1 304 ? -10.07 -22.562 17.219 1 85.69 304 PRO A CA 1
ATOM 2348 C C . PRO A 1 304 ? -10.164 -22.859 15.719 1 85.69 304 PRO A C 1
ATOM 2350 O O . PRO A 1 304 ? -10.578 -22 14.938 1 85.69 304 PRO A O 1
ATOM 2353 N N . ARG A 1 305 ? -9.773 -23.953 15.281 1 85.81 305 ARG A N 1
ATOM 2354 C CA . ARG A 1 305 ? -9.883 -24.453 13.922 1 85.81 305 ARG A CA 1
ATOM 2355 C C . ARG A 1 305 ? -9.172 -23.531 12.938 1 85.81 305 ARG A C 1
ATOM 2357 O O . ARG A 1 305 ? -9.727 -23.188 11.891 1 85.81 305 ARG A O 1
ATOM 2364 N N . LEU A 1 306 ? -8.062 -23.094 13.414 1 88.81 306 LEU A N 1
ATOM 2365 C CA . LEU A 1 306 ? -7.27 -22.188 12.594 1 88.81 306 LEU A CA 1
ATOM 2366 C C . LEU A 1 306 ? -6.957 -22.812 11.242 1 88.81 306 LEU A C 1
ATOM 2368 O O . LEU A 1 306 ? -6.406 -23.922 11.172 1 88.81 306 LEU A O 1
ATOM 2372 N N . LEU A 1 307 ? -7.363 -22.203 10.133 1 86 307 LEU A N 1
ATOM 2373 C CA . LEU A 1 307 ? -7.031 -22.531 8.75 1 86 307 LEU A CA 1
ATOM 2374 C C . LEU A 1 307 ? -7.605 -23.891 8.359 1 86 307 LEU A C 1
ATOM 2376 O O . LEU A 1 307 ? -7.211 -24.469 7.34 1 86 307 LEU A O 1
ATOM 2380 N N . GLU A 1 308 ? -8.516 -24.438 9.188 1 84.94 308 GLU A N 1
ATOM 2381 C CA . GLU A 1 308 ? -9.102 -25.734 8.875 1 84.94 308 GLU A CA 1
ATOM 2382 C C . GLU A 1 308 ? -10.195 -25.609 7.816 1 84.94 308 GLU A C 1
ATOM 2384 O O . GLU A 1 308 ? -10.398 -26.516 7.02 1 84.94 308 GLU A O 1
ATOM 2389 N N . ASP A 1 309 ? -10.898 -24.562 7.953 1 82.69 309 ASP A N 1
ATOM 2390 C CA . ASP A 1 309 ? -11.969 -24.281 7.004 1 82.69 309 ASP A CA 1
ATOM 2391 C C . ASP A 1 309 ? -12.148 -22.781 6.801 1 82.69 309 ASP A C 1
ATOM 2393 O O . ASP A 1 309 ? -11.594 -21.969 7.555 1 82.69 309 ASP A O 1
ATOM 2397 N N . TRP A 1 310 ? -12.836 -22.469 5.672 1 85.19 310 TRP A N 1
ATOM 2398 C CA . TRP A 1 310 ? -13.18 -21.062 5.504 1 85.19 310 TRP A CA 1
ATOM 2399 C C . TRP A 1 310 ? -14.273 -20.656 6.48 1 85.19 310 TRP A C 1
ATOM 2401 O O . TRP A 1 310 ? -14.969 -21.5 7.035 1 85.19 310 TRP A O 1
ATOM 2411 N N . VAL A 1 311 ? -14.359 -19.453 6.848 1 8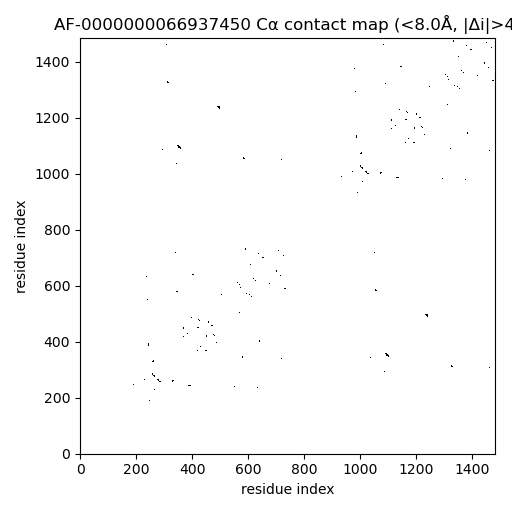4.06 311 VAL A N 1
ATOM 2412 C CA . VAL A 1 311 ? -15.289 -18.984 7.867 1 84.06 311 VAL A CA 1
ATOM 2413 C C . VAL A 1 311 ? -16.5 -18.328 7.199 1 84.06 311 VAL A C 1
ATOM 2415 O O . VAL A 1 311 ? -16.359 -17.391 6.426 1 84.06 311 VAL A O 1
ATOM 2418 N N . ARG A 1 312 ? -17.656 -18.812 7.465 1 87.06 312 ARG A N 1
ATOM 2419 C CA . ARG A 1 312 ? -18.922 -18.266 6.957 1 87.06 312 ARG A CA 1
ATOM 2420 C C . ARG A 1 312 ? -19.312 -17.016 7.719 1 87.06 312 ARG A C 1
ATOM 2422 O O . ARG A 1 312 ? -19.078 -16.906 8.922 1 87.06 312 ARG A O 1
ATOM 2429 N N . PRO A 1 313 ? -19.844 -16.031 6.961 1 86.38 313 PRO A N 1
ATOM 2430 C CA . PRO A 1 313 ? -20.344 -14.867 7.68 1 86.38 313 PRO A CA 1
ATOM 2431 C C . PRO A 1 313 ? -21.406 -15.227 8.719 1 86.38 313 PRO A C 1
ATOM 2433 O O . PRO A 1 313 ? -22.312 -16.016 8.438 1 86.38 313 PRO A O 1
ATOM 2436 N N . GLN A 1 314 ? -21.219 -14.703 9.859 1 84.31 314 GLN A N 1
ATOM 2437 C CA . GLN A 1 314 ? -22.125 -15.031 10.969 1 84.31 314 GLN A CA 1
ATOM 2438 C C . GLN A 1 314 ? -23.188 -13.961 11.148 1 84.31 314 GLN A C 1
ATOM 2440 O O . GLN A 1 314 ? -23.078 -12.867 10.586 1 84.31 314 GLN A O 1
ATOM 2445 N N . SER A 1 315 ? -24.172 -14.352 11.82 1 79.69 315 SER A N 1
ATOM 2446 C CA . SER A 1 315 ? -25.281 -13.438 12.078 1 79.69 315 SER A CA 1
ATOM 2447 C C . SER A 1 315 ? -24.938 -12.445 13.188 1 79.69 315 SER A C 1
ATOM 2449 O O . SER A 1 315 ? -25.797 -11.719 13.672 1 79.69 315 SER A O 1
ATOM 2451 N N . GLN A 1 316 ? -23.734 -12.32 13.352 1 73.81 316 GLN A N 1
ATOM 2452 C CA . GLN A 1 316 ? -23.344 -11.391 14.406 1 73.81 316 GLN A CA 1
ATOM 2453 C C . GLN A 1 316 ? -23.547 -9.945 13.977 1 73.81 316 GLN A C 1
ATOM 2455 O O . GLN A 1 316 ? -23.688 -9.664 12.781 1 73.81 316 GLN A O 1
ATOM 2460 N N . SER A 1 317 ? -23.688 -9.141 15.047 1 74.88 317 SER A N 1
ATOM 2461 C CA . SER A 1 317 ? -23.875 -7.715 14.812 1 74.88 317 SER A CA 1
ATOM 2462 C C . SER A 1 317 ? -22.641 -7.102 14.156 1 74.88 317 SER A C 1
ATOM 2464 O O . SER A 1 317 ? -21.516 -7.547 14.398 1 74.88 317 SER A O 1
ATOM 2466 N N . PRO A 1 318 ? -22.953 -6.164 13.289 1 79.69 318 PRO A N 1
ATOM 2467 C CA . PRO A 1 318 ? -21.844 -5.438 12.672 1 79.69 318 PRO A CA 1
ATOM 2468 C C . PRO A 1 318 ? -20.922 -4.793 13.695 1 79.69 318 PRO A C 1
ATOM 2470 O O . PRO A 1 318 ? -21.297 -4.621 14.859 1 79.69 318 PRO A O 1
ATOM 2473 N N . LYS A 1 319 ? -19.812 -4.547 13.312 1 80.31 319 LYS A N 1
ATOM 2474 C CA . LYS A 1 319 ? -18.812 -3.891 14.156 1 80.31 319 LYS A CA 1
ATOM 2475 C C . LYS A 1 319 ? -19.312 -2.52 14.617 1 80.31 319 LYS A C 1
ATOM 2477 O O . LYS A 1 319 ? -19.984 -1.809 13.859 1 80.31 319 LYS A O 1
ATOM 2482 N N . SER A 1 320 ? -18.938 -2.186 15.836 1 87.12 320 SER A N 1
ATOM 2483 C CA . SER A 1 320 ? -19.328 -0.899 16.406 1 87.12 320 SER A CA 1
ATOM 2484 C C . SER A 1 320 ? -18.547 0.245 15.773 1 87.12 320 SER A C 1
ATOM 2486 O O . SER A 1 320 ? -17.312 0.294 15.883 1 87.12 320 SER A O 1
ATOM 2488 N N . THR A 1 321 ? -19.234 1.165 15.234 1 90.88 321 THR A N 1
ATOM 2489 C CA . THR A 1 321 ? -18.594 2.291 14.562 1 90.88 321 THR A CA 1
ATOM 2490 C C . THR A 1 321 ? -17.812 3.137 15.57 1 90.88 321 THR A C 1
ATOM 2492 O O . THR A 1 321 ? -16.656 3.488 15.328 1 90.88 321 THR A O 1
ATOM 2495 N N . PRO A 1 322 ? -18.375 3.4 16.781 1 93.12 322 PRO A N 1
ATOM 2496 C CA . PRO A 1 322 ? -17.625 4.207 17.75 1 93.12 322 PRO A CA 1
ATOM 2497 C C . PRO A 1 322 ? -16.328 3.537 18.188 1 93.12 322 PRO A C 1
ATOM 2499 O O . PRO A 1 322 ? -15.312 4.215 18.391 1 93.12 322 PRO A O 1
ATOM 2502 N N . GLU A 1 323 ? -16.359 2.238 18.297 1 94 323 GLU A N 1
ATOM 2503 C CA . GLU A 1 323 ? -15.156 1.513 18.688 1 94 323 GLU A CA 1
ATOM 2504 C C . GLU A 1 323 ? -14.102 1.57 17.594 1 94 323 GLU A C 1
ATOM 2506 O O . GLU A 1 323 ? -12.93 1.819 17.859 1 94 323 GLU A O 1
ATOM 2511 N N . SER A 1 324 ? -14.602 1.334 16.391 1 94.81 324 SER A N 1
ATOM 2512 C CA . SER A 1 324 ? -13.68 1.405 15.258 1 94.81 324 SER A CA 1
ATOM 2513 C C . SER A 1 324 ? -13.109 2.811 15.094 1 94.81 324 SER A C 1
ATOM 2515 O O . SER A 1 324 ? -11.945 2.975 14.727 1 94.81 324 SER A O 1
ATOM 2517 N N . LEU A 1 325 ? -13.898 3.789 15.406 1 97.5 325 LEU A N 1
ATOM 2518 C CA . LEU A 1 325 ? -13.516 5.188 15.234 1 97.5 325 LEU A CA 1
ATOM 2519 C C . LEU A 1 325 ? -12.367 5.555 16.172 1 97.5 325 LEU A C 1
ATOM 2521 O O . LEU A 1 325 ? -11.297 5.977 15.703 1 97.5 325 LEU A O 1
ATOM 2525 N N . TRP A 1 326 ? -12.531 5.359 17.5 1 97.56 326 TRP A N 1
ATOM 2526 C CA . TRP A 1 326 ? -11.484 5.812 18.406 1 97.56 326 TRP A CA 1
ATOM 2527 C C . TRP A 1 326 ? -10.219 4.992 18.219 1 97.56 326 TRP A C 1
ATOM 2529 O O . TRP A 1 326 ? -9.109 5.508 18.375 1 97.56 326 TRP A O 1
ATOM 2539 N N . ARG A 1 327 ? -10.336 3.705 17.891 1 97.62 327 ARG A N 1
ATOM 2540 C CA . ARG A 1 327 ? -9.164 2.865 17.641 1 97.62 327 ARG A CA 1
ATOM 2541 C C . ARG A 1 327 ? -8.352 3.383 16.469 1 97.62 327 ARG A C 1
ATOM 2543 O O . ARG A 1 327 ? -7.125 3.488 16.547 1 97.62 327 ARG A O 1
ATOM 2550 N N . SER A 1 328 ? -9.102 3.639 15.422 1 98.06 328 SER A N 1
ATOM 2551 C CA . SER A 1 328 ? -8.43 4.109 14.211 1 98.06 328 SER A CA 1
ATOM 2552 C C . SER A 1 328 ? -7.855 5.508 14.406 1 98.06 328 SER A C 1
ATOM 2554 O O . SER A 1 328 ? -6.805 5.836 13.852 1 98.06 328 SER A O 1
ATOM 2556 N N . GLN A 1 329 ? -8.523 6.391 15.164 1 98.56 329 GLN A N 1
ATOM 2557 C CA . GLN A 1 329 ? -7.988 7.703 15.5 1 98.56 329 GLN A CA 1
ATOM 2558 C C . GLN A 1 329 ? -6.691 7.582 16.297 1 98.56 329 GLN A C 1
ATOM 2560 O O . GLN A 1 329 ? -5.727 8.305 16.031 1 98.56 329 GLN A O 1
ATOM 2565 N N . THR A 1 330 ? -6.715 6.688 17.266 1 98.69 330 THR A N 1
ATOM 2566 C CA . THR A 1 330 ? -5.52 6.438 18.062 1 98.69 330 THR A CA 1
ATOM 2567 C C . THR A 1 330 ? -4.375 5.953 17.172 1 98.69 330 THR A C 1
ATOM 2569 O O . THR A 1 330 ? -3.246 6.441 17.281 1 98.69 330 THR A O 1
ATOM 2572 N N . ARG A 1 331 ? -4.703 5.039 16.297 1 98.25 331 ARG A N 1
ATOM 2573 C CA . ARG A 1 331 ? -3.709 4.488 15.383 1 98.25 331 ARG A CA 1
ATOM 2574 C C . ARG A 1 331 ? -3.092 5.582 14.516 1 98.25 331 ARG A C 1
ATOM 2576 O O . ARG A 1 331 ? -1.884 5.582 14.273 1 98.25 331 ARG A O 1
ATOM 2583 N N . LEU A 1 332 ? -3.906 6.449 14.023 1 98.62 332 LEU A N 1
ATOM 2584 C CA . LEU A 1 332 ? -3.432 7.523 13.164 1 98.62 332 LEU A CA 1
ATOM 2585 C C . LEU A 1 332 ? -2.439 8.414 13.898 1 98.62 332 LEU A C 1
ATOM 2587 O O . LEU A 1 332 ? -1.376 8.742 13.367 1 98.62 332 LEU A O 1
ATOM 2591 N N . LEU A 1 333 ? -2.748 8.805 15.109 1 98.75 333 LEU A N 1
ATOM 2592 C CA . LEU A 1 333 ? -1.852 9.656 15.883 1 98.75 333 LEU A CA 1
ATOM 2593 C C . LEU A 1 333 ? -0.537 8.945 16.172 1 98.75 333 LEU A C 1
ATOM 2595 O O . LEU A 1 333 ? 0.539 9.531 16.031 1 98.75 333 LEU A O 1
ATOM 2599 N N . LEU A 1 334 ? -0.629 7.688 16.547 1 98.38 334 LEU A N 1
ATOM 2600 C CA . LEU A 1 334 ? 0.57 6.91 16.828 1 98.38 334 LEU A CA 1
ATOM 2601 C C . LEU A 1 334 ? 1.423 6.742 15.578 1 98.38 334 LEU A C 1
ATOM 2603 O O . LEU A 1 334 ? 2.652 6.801 15.648 1 98.38 334 LEU A O 1
ATOM 2607 N N . ALA A 1 335 ? 0.752 6.496 14.492 1 98.25 335 ALA A N 1
ATOM 2608 C CA . ALA A 1 335 ? 1.476 6.352 13.227 1 98.25 335 ALA A CA 1
ATOM 2609 C C . ALA A 1 335 ? 2.203 7.645 12.859 1 98.25 335 ALA A C 1
ATOM 2611 O O . ALA A 1 335 ? 3.328 7.609 12.359 1 98.25 335 ALA A O 1
ATOM 2612 N N . MET A 1 336 ? 1.603 8.789 13.086 1 97.69 336 MET A N 1
ATOM 2613 C CA . MET A 1 336 ? 2.248 10.078 12.844 1 97.69 336 MET A CA 1
ATOM 2614 C C . MET A 1 336 ? 3.514 10.219 13.68 1 97.69 336 MET A C 1
ATOM 2616 O O . MET A 1 336 ? 4.562 10.609 13.172 1 97.69 336 MET A O 1
ATOM 2620 N N . LEU A 1 337 ? 3.424 9.852 14.93 1 97.06 337 LEU A N 1
ATOM 2621 C CA . LEU A 1 337 ? 4.555 9.961 15.844 1 97.06 337 LEU A CA 1
ATOM 2622 C C . LEU A 1 337 ? 5.68 9.016 15.438 1 97.06 337 LEU A C 1
ATOM 2624 O O . LEU A 1 337 ? 6.859 9.367 15.547 1 97.06 337 LEU A O 1
ATOM 2628 N N . SER A 1 338 ? 5.293 7.895 14.922 1 96.62 338 SER A N 1
ATOM 2629 C CA . SER A 1 338 ? 6.285 6.891 14.562 1 96.62 338 SER A CA 1
ATOM 2630 C C . SER A 1 338 ? 6.898 7.184 13.195 1 96.62 338 SER A C 1
ATOM 2632 O O . SER A 1 338 ? 8.117 7.16 13.039 1 96.62 338 SER A O 1
ATOM 2634 N N . CYS A 1 339 ? 6.129 7.496 12.25 1 96.06 339 CYS A N 1
ATOM 2635 C CA . CYS A 1 339 ? 6.551 7.641 10.859 1 96.06 339 CYS A CA 1
ATOM 2636 C C . CYS A 1 339 ? 7.539 8.789 10.703 1 96.06 339 CYS A C 1
ATOM 2638 O O . CYS A 1 339 ? 8.391 8.766 9.812 1 96.06 339 CYS A O 1
ATOM 2640 N N . PHE A 1 340 ? 7.473 9.781 11.555 1 96.19 340 PHE A N 1
ATOM 2641 C CA . PHE A 1 340 ? 8.312 10.961 11.375 1 96.19 340 PHE A CA 1
ATOM 2642 C C . PHE A 1 340 ? 9.219 11.164 12.586 1 96.19 340 PHE A C 1
ATOM 2644 O O . PHE A 1 340 ? 9.586 12.297 12.906 1 96.19 340 PHE A O 1
ATOM 2651 N N . SER A 1 341 ? 9.555 10.125 13.328 1 94.75 341 SER A N 1
ATOM 2652 C CA . SER A 1 341 ? 10.328 10.172 14.562 1 94.75 341 SER A CA 1
ATOM 2653 C C . SER A 1 341 ? 11.82 10.352 14.273 1 94.75 341 SER A C 1
ATOM 2655 O O . SER A 1 341 ? 12.562 10.852 15.109 1 94.75 341 SER A O 1
ATOM 2657 N N . GLY A 1 342 ? 12.367 9.914 13.18 1 92.69 342 GLY A N 1
ATOM 2658 C CA . GLY A 1 342 ? 13.789 9.953 12.867 1 92.69 342 GLY A CA 1
ATOM 2659 C C . GLY A 1 342 ? 14.539 8.727 13.344 1 92.69 342 GLY A C 1
ATOM 2660 O O . GLY A 1 342 ? 15.758 8.633 13.18 1 92.69 342 GLY A O 1
ATOM 2661 N N . ASP A 1 343 ? 13.836 7.832 13.953 1 92.44 343 ASP A N 1
ATOM 2662 C CA . ASP A 1 343 ? 14.359 6.523 14.328 1 92.44 343 ASP A CA 1
ATOM 2663 C C . ASP A 1 343 ? 13.945 5.457 13.32 1 92.44 343 ASP A C 1
ATOM 2665 O O . ASP A 1 343 ? 12.773 5.09 13.242 1 92.44 343 ASP A O 1
ATOM 2669 N N . PRO A 1 344 ? 14.914 4.887 12.617 1 90.56 344 PRO A N 1
ATOM 2670 C CA . PRO A 1 344 ? 14.586 3.955 11.531 1 90.56 344 PRO A CA 1
ATOM 2671 C C . PRO A 1 344 ? 13.75 2.77 12.016 1 90.56 344 PRO A C 1
ATOM 2673 O O . PRO A 1 344 ? 12.859 2.311 11.297 1 90.56 344 PRO A O 1
ATOM 2676 N N . GLU A 1 345 ? 14.008 2.205 13.156 1 92.06 345 GLU A N 1
ATOM 2677 C CA . GLU A 1 345 ? 13.242 1.074 13.672 1 92.06 345 GLU A CA 1
ATOM 2678 C C . GLU A 1 345 ? 11.789 1.462 13.922 1 92.06 345 GLU A C 1
ATOM 2680 O O . GLU A 1 345 ? 10.875 0.704 13.586 1 92.06 345 GLU A O 1
ATOM 2685 N N . VAL A 1 346 ? 11.609 2.627 14.562 1 95.12 346 VAL A N 1
ATOM 2686 C CA . VAL A 1 346 ? 10.266 3.109 14.867 1 95.12 346 VAL A CA 1
ATOM 2687 C C . VAL A 1 346 ? 9.531 3.457 13.57 1 95.12 346 VAL A C 1
ATOM 2689 O O . VAL A 1 346 ? 8.336 3.195 13.438 1 95.12 346 VAL A O 1
ATOM 2692 N N . ILE A 1 347 ? 10.258 4.086 12.625 1 95 347 ILE A N 1
ATOM 2693 C CA . ILE A 1 347 ? 9.68 4.41 11.328 1 95 347 ILE A CA 1
ATOM 2694 C C . ILE A 1 347 ? 9.266 3.125 10.609 1 95 347 ILE A C 1
ATOM 2696 O O . ILE A 1 347 ? 8.172 3.043 10.047 1 95 347 ILE A O 1
ATOM 2700 N N . SER A 1 348 ? 10.109 2.117 10.602 1 93.12 348 SER A N 1
ATOM 2701 C CA . SER A 1 348 ? 9.805 0.838 9.969 1 93.12 348 SER A CA 1
ATOM 2702 C C . SER A 1 348 ? 8.531 0.225 10.547 1 93.12 348 SER A C 1
ATOM 2704 O O . SER A 1 348 ? 7.738 -0.368 9.812 1 93.12 348 SER A O 1
ATOM 2706 N N . LYS A 1 349 ? 8.375 0.35 11.805 1 94.56 349 LYS A N 1
ATOM 2707 C CA . LYS A 1 349 ? 7.152 -0.154 12.43 1 94.56 349 LYS A CA 1
ATOM 2708 C C . LYS A 1 349 ? 5.914 0.496 11.828 1 94.56 349 LYS A C 1
ATOM 2710 O O . LYS A 1 349 ? 4.922 -0.183 11.555 1 94.56 349 LYS A O 1
ATOM 2715 N N . ALA A 1 350 ? 6.004 1.79 11.695 1 95.12 350 ALA A N 1
ATOM 2716 C CA . ALA A 1 350 ? 4.871 2.512 11.125 1 95.12 350 ALA A CA 1
ATOM 2717 C C . ALA A 1 350 ? 4.613 2.066 9.688 1 95.12 350 ALA A C 1
ATOM 2719 O O . ALA A 1 350 ? 3.463 1.862 9.289 1 95.12 350 ALA A O 1
ATOM 2720 N N . ILE A 1 351 ? 5.629 1.874 8.883 1 94.62 351 ILE A N 1
ATOM 2721 C CA . ILE A 1 351 ? 5.496 1.505 7.473 1 94.62 351 ILE A CA 1
ATOM 2722 C C . ILE A 1 351 ? 4.941 0.085 7.363 1 94.62 351 ILE A C 1
ATOM 2724 O O . ILE A 1 351 ? 4.043 -0.178 6.562 1 94.62 351 ILE A O 1
ATOM 2728 N N . ILE A 1 352 ? 5.422 -0.789 8.188 1 94.69 352 ILE A N 1
ATOM 2729 C CA . ILE A 1 352 ? 5.004 -2.186 8.18 1 94.69 352 ILE A CA 1
ATOM 2730 C C . ILE A 1 352 ? 3.514 -2.281 8.508 1 94.69 352 ILE A C 1
ATOM 2732 O O . ILE A 1 352 ? 2.805 -3.127 7.957 1 94.69 352 ILE A O 1
ATOM 2736 N N . ARG A 1 353 ? 3.031 -1.366 9.227 1 94 353 ARG A N 1
ATOM 2737 C CA . ARG A 1 353 ? 1.65 -1.437 9.695 1 94 353 ARG A CA 1
ATOM 2738 C C . ARG A 1 353 ? 0.75 -0.506 8.891 1 94 353 ARG A C 1
ATOM 2740 O O . ARG A 1 353 ? -0.373 -0.209 9.305 1 94 353 ARG A O 1
ATOM 2747 N N . LEU A 1 354 ? 1.203 -0.016 7.801 1 95.94 354 LEU A N 1
ATOM 2748 C CA . LEU A 1 354 ? 0.375 0.83 6.949 1 95.94 354 LEU A CA 1
ATOM 2749 C C . LEU A 1 354 ? -0.888 0.094 6.516 1 95.94 354 LEU A C 1
ATOM 2751 O O . LEU A 1 354 ? -1.902 0.723 6.207 1 95.94 354 LEU A O 1
ATOM 2755 N N . GLY A 1 355 ? -0.843 -1.247 6.492 1 94.75 355 GLY A N 1
ATOM 2756 C CA . GLY A 1 355 ? -2.004 -2.037 6.113 1 94.75 355 GLY A CA 1
ATOM 2757 C C . GLY A 1 355 ? -3.168 -1.889 7.07 1 94.75 355 GLY A C 1
ATOM 2758 O O . GLY A 1 355 ? -4.316 -2.154 6.711 1 94.75 355 GLY A O 1
ATOM 2759 N N . ASP A 1 356 ? -2.9 -1.465 8.32 1 95.56 356 ASP A N 1
ATOM 2760 C CA . ASP A 1 356 ? -3.971 -1.191 9.273 1 95.56 356 ASP A CA 1
ATOM 2761 C C . ASP A 1 356 ? -4.945 -0.152 8.727 1 95.56 356 ASP A C 1
ATOM 2763 O O . ASP A 1 356 ? -6.16 -0.281 8.898 1 95.56 356 ASP A O 1
ATOM 2767 N N . PHE A 1 357 ? -4.387 0.794 8.094 1 96.31 357 PHE A N 1
ATOM 2768 C CA . PHE A 1 357 ? -5.219 1.873 7.57 1 96.31 357 PHE A CA 1
ATOM 2769 C C . PHE A 1 357 ? -6.008 1.411 6.352 1 96.31 357 PHE A C 1
ATOM 2771 O O . PHE A 1 357 ? -7.109 1.901 6.094 1 96.31 357 PHE A O 1
ATOM 2778 N N . LEU A 1 358 ? -5.484 0.432 5.605 1 94 358 LEU A N 1
ATOM 2779 C CA . LEU A 1 358 ? -6.223 -0.133 4.48 1 94 358 LEU A CA 1
ATOM 2780 C C . LEU A 1 358 ? -7.484 -0.84 4.957 1 94 358 LEU A C 1
ATOM 2782 O O . LEU A 1 358 ? -8.547 -0.691 4.355 1 94 358 LEU A O 1
ATOM 2786 N N . VAL A 1 359 ? -7.34 -1.511 6.055 1 92.06 359 VAL A N 1
ATOM 2787 C CA . VAL A 1 359 ? -8.469 -2.248 6.609 1 92.06 359 VAL A CA 1
ATOM 2788 C C . VAL A 1 359 ? -9.438 -1.275 7.277 1 92.06 359 VAL A C 1
ATOM 2790 O O . VAL A 1 359 ? -10.648 -1.332 7.035 1 92.06 359 VAL A O 1
ATOM 2793 N N . ASP A 1 360 ? -8.914 -0.338 8.078 1 93.94 360 ASP A N 1
ATOM 2794 C CA . ASP A 1 360 ? -9.75 0.632 8.773 1 93.94 360 ASP A CA 1
ATOM 2795 C C . ASP A 1 360 ? -10.578 1.45 7.789 1 93.94 360 ASP A C 1
ATOM 2797 O O . ASP A 1 360 ? -11.781 1.642 7.988 1 93.94 360 ASP A O 1
ATOM 2801 N N . PHE A 1 361 ? -9.969 1.943 6.766 1 94.31 361 PHE A N 1
ATOM 2802 C CA . PHE A 1 361 ? -10.617 2.812 5.793 1 94.31 361 PHE A CA 1
ATOM 2803 C C . PHE A 1 361 ? -11.789 2.1 5.129 1 94.31 361 PHE A C 1
ATOM 2805 O O . PHE A 1 361 ? -12.891 2.652 5.043 1 94.31 361 PHE A O 1
ATOM 2812 N N . ARG A 1 362 ? -11.641 0.943 4.75 1 88.44 362 ARG A N 1
ATOM 2813 C CA . ARG A 1 362 ? -12.648 0.225 3.975 1 88.44 362 ARG A CA 1
ATOM 2814 C C . ARG A 1 362 ? -13.727 -0.358 4.883 1 88.44 362 ARG A C 1
ATOM 2816 O O . ARG A 1 362 ? -14.82 -0.698 4.422 1 88.44 362 ARG A O 1
ATOM 2823 N N . ASP A 1 363 ? -13.383 -0.467 6.156 1 87.81 363 ASP A N 1
ATOM 2824 C CA . ASP A 1 363 ? -14.398 -0.845 7.137 1 87.81 363 ASP A CA 1
ATOM 2825 C C . ASP A 1 363 ? -15.328 0.326 7.441 1 87.81 363 ASP A C 1
ATOM 2827 O O . ASP A 1 363 ? -16.531 0.131 7.668 1 87.81 363 ASP A O 1
ATOM 2831 N N . LEU A 1 364 ? -14.766 1.489 7.457 1 93.12 364 LEU A N 1
ATOM 2832 C CA . LEU A 1 364 ? -15.516 2.648 7.918 1 93.12 364 LEU A CA 1
ATOM 2833 C C . LEU A 1 364 ? -16.125 3.402 6.742 1 93.12 364 LEU A C 1
ATOM 2835 O O . LEU A 1 364 ? -17.141 4.082 6.898 1 93.12 364 LEU A O 1
ATOM 2839 N N . ALA A 1 365 ? -15.602 3.32 5.555 1 92.5 365 ALA A N 1
ATOM 2840 C CA . ALA A 1 365 ? -16.016 4.098 4.391 1 92.5 365 ALA A CA 1
ATOM 2841 C C . ALA A 1 365 ? -17.484 3.857 4.07 1 92.5 365 ALA A C 1
ATOM 2843 O O . ALA A 1 365 ? -18.234 4.801 3.783 1 92.5 365 ALA A O 1
ATOM 2844 N N . PRO A 1 366 ? -18 2.623 4.18 1 87.94 366 PRO A N 1
ATOM 2845 C CA . PRO A 1 366 ? -19.406 2.375 3.852 1 87.94 366 PRO A CA 1
ATOM 2846 C C . PRO A 1 366 ? -20.375 3.127 4.773 1 87.94 366 PRO A C 1
ATOM 2848 O O . PRO A 1 366 ? -21.516 3.396 4.391 1 87.94 366 PRO A O 1
ATOM 2851 N N . THR A 1 367 ? -19.938 3.486 5.961 1 91.5 367 THR A N 1
ATOM 2852 C CA . THR A 1 367 ? -20.812 4.137 6.926 1 91.5 367 THR A CA 1
ATOM 2853 C C . THR A 1 367 ? -21 5.613 6.578 1 91.5 367 THR A C 1
ATOM 2855 O O . THR A 1 367 ? -21.906 6.27 7.105 1 91.5 367 THR A O 1
ATOM 2858 N N . VAL A 1 368 ? -20.172 6.098 5.664 1 95.75 368 VAL A N 1
ATOM 2859 C CA . VAL A 1 368 ? -20.25 7.527 5.387 1 95.75 368 VAL A CA 1
ATOM 2860 C C . VAL A 1 368 ? -20.484 7.754 3.893 1 95.75 368 VAL A C 1
ATOM 2862 O O . VAL A 1 368 ? -20.062 8.773 3.342 1 95.75 368 VAL A O 1
ATOM 2865 N N . LYS A 1 369 ? -21.047 6.809 3.234 1 91.12 369 LYS A N 1
ATOM 2866 C CA . LYS A 1 369 ? -21.484 7.02 1.86 1 91.12 369 LYS A CA 1
ATOM 2867 C C . LYS A 1 369 ? -22.5 8.148 1.779 1 91.12 369 LYS A C 1
ATOM 2869 O O . LYS A 1 369 ? -23.141 8.492 2.779 1 91.12 369 LYS A O 1
ATOM 2874 N N . PRO A 1 370 ? -22.578 8.75 0.613 1 90.69 370 PRO A N 1
ATOM 2875 C CA . PRO A 1 370 ? -23.547 9.836 0.494 1 90.69 370 PRO A CA 1
ATOM 2876 C C . PRO A 1 370 ? -24.969 9.406 0.882 1 90.69 370 PRO A C 1
ATOM 2878 O O . PRO A 1 370 ? -25.391 8.312 0.526 1 90.69 370 PRO A O 1
ATOM 2881 N N . ARG A 1 371 ? -25.625 10.25 1.615 1 89 371 ARG A N 1
ATOM 2882 C CA . ARG A 1 371 ? -26.969 9.969 2.1 1 89 371 ARG A CA 1
ATOM 2883 C C . ARG A 1 371 ? -28.016 10.281 1.029 1 89 371 ARG A C 1
ATOM 2885 O O . ARG A 1 371 ? -27.812 11.164 0.197 1 89 371 ARG A O 1
ATOM 2892 N N . LYS A 1 372 ? -29.094 9.492 1.156 1 82.62 372 LYS A N 1
ATOM 2893 C CA . LYS A 1 372 ? -30.234 9.75 0.277 1 82.62 372 LYS A CA 1
ATOM 2894 C C . LYS A 1 372 ? -31.188 10.758 0.896 1 82.62 372 LYS A C 1
ATOM 2896 O O . LYS A 1 372 ? -31.203 10.938 2.115 1 82.62 372 LYS A O 1
ATOM 2901 N N . SER A 1 373 ? -31.891 11.391 0 1 80.5 373 SER A N 1
ATOM 2902 C CA . SER A 1 373 ? -32.844 12.383 0.453 1 80.5 373 SER A CA 1
ATOM 2903 C C . SER A 1 373 ? -33.938 11.742 1.336 1 80.5 373 SER A C 1
ATOM 2905 O O . SER A 1 373 ? -34.531 12.414 2.186 1 80.5 373 SER A O 1
ATOM 2907 N N . THR A 1 374 ? -34.031 10.43 1.252 1 79.75 374 THR A N 1
ATOM 2908 C CA . THR A 1 374 ? -35.094 9.711 1.974 1 79.75 374 THR A CA 1
ATOM 2909 C C . THR A 1 374 ? -34.594 9.266 3.346 1 79.75 374 THR A C 1
ATOM 2911 O O . THR A 1 374 ? -35.375 8.781 4.168 1 79.75 374 THR A O 1
ATOM 2914 N N . ASP A 1 375 ? -33.375 9.562 3.561 1 86.69 375 ASP A N 1
ATOM 2915 C CA . ASP A 1 375 ? -32.844 9.102 4.832 1 86.69 375 ASP A CA 1
ATOM 2916 C C . ASP A 1 375 ? -33.312 9.969 5.988 1 86.69 375 ASP A C 1
ATOM 2918 O O . ASP A 1 375 ? -33.594 11.156 5.812 1 86.69 375 ASP A O 1
ATOM 2922 N N . ARG A 1 376 ? -33.406 9.406 7.098 1 88.94 376 ARG A N 1
ATOM 2923 C CA . ARG A 1 376 ? -33.875 10.109 8.289 1 88.94 376 ARG A CA 1
ATOM 2924 C C . ARG A 1 376 ? -32.844 11.148 8.742 1 88.94 376 ARG A C 1
ATOM 2926 O O . ARG A 1 376 ? -31.641 11 8.492 1 88.94 376 ARG A O 1
ATOM 2933 N N . TRP A 1 377 ? -33.406 12.109 9.461 1 92.12 377 TRP A N 1
ATOM 2934 C CA . TRP A 1 377 ? -32.562 13.148 10.047 1 92.12 377 TRP A CA 1
ATOM 2935 C C . TRP A 1 377 ? -31.734 12.594 11.195 1 92.12 377 TRP A C 1
ATOM 2937 O O . TRP A 1 377 ? -32.219 11.797 12 1 92.12 377 TRP A O 1
ATOM 2947 N N . LEU A 1 378 ? -30.547 13 11.234 1 95.5 378 LEU A N 1
ATOM 2948 C CA . LEU A 1 378 ? -29.641 12.531 12.273 1 95.5 378 LEU A CA 1
ATOM 2949 C C . LEU A 1 378 ? -29.734 13.414 13.516 1 95.5 378 LEU A C 1
ATOM 2951 O O . LEU A 1 378 ? -29.969 14.617 13.406 1 95.5 378 LEU A O 1
ATOM 2955 N N . SER A 1 379 ? -29.594 12.766 14.656 1 95.94 379 SER A N 1
ATOM 2956 C CA . SER A 1 379 ? -29.375 13.531 15.875 1 95.94 379 SER A CA 1
ATOM 2957 C C . SER A 1 379 ? -28 14.18 15.891 1 95.94 379 SER A C 1
ATOM 2959 O O . SER A 1 379 ? -27.125 13.812 15.102 1 95.94 379 SER A O 1
ATOM 2961 N N . TRP A 1 380 ? -27.859 15.148 16.781 1 96.88 380 TRP A N 1
ATOM 2962 C CA . TRP A 1 380 ? -26.578 15.828 16.906 1 96.88 380 TRP A CA 1
ATOM 2963 C C . TRP A 1 380 ? -25.453 14.82 17.156 1 96.88 380 TRP A C 1
ATOM 2965 O O . TRP A 1 380 ? -24.406 14.875 16.5 1 96.88 380 TRP A O 1
ATOM 2975 N N . GLN A 1 381 ? -25.688 13.875 18.016 1 95.56 381 GLN A N 1
ATOM 2976 C CA . GLN A 1 381 ? -24.672 12.891 18.375 1 95.56 381 GLN A CA 1
ATOM 2977 C C . GLN A 1 381 ? -24.359 11.969 17.203 1 95.56 381 GLN A C 1
ATOM 2979 O O . GLN A 1 381 ? -23.203 11.633 16.969 1 95.56 381 GLN A O 1
ATOM 2984 N N . GLU A 1 382 ? -25.344 11.594 16.531 1 96.12 382 GLU A N 1
ATOM 2985 C CA . GLU A 1 382 ? -25.156 10.734 15.367 1 96.12 382 GLU A CA 1
ATOM 2986 C C . GLU A 1 382 ? -24.406 11.461 14.266 1 96.12 382 GLU A C 1
ATOM 2988 O O . GLU A 1 382 ? -23.562 10.867 13.586 1 96.12 382 GLU A O 1
ATOM 2993 N N . TRP A 1 383 ? -24.766 12.695 14.086 1 97.5 383 TRP A N 1
ATOM 2994 C CA . TRP A 1 383 ? -24.094 13.492 13.07 1 97.5 383 TRP A CA 1
ATOM 2995 C C . TRP A 1 383 ? -22.609 13.664 13.414 1 97.5 383 TRP A C 1
ATOM 2997 O O . TRP A 1 383 ? -21.75 13.539 12.539 1 97.5 383 TRP A O 1
ATOM 3007 N N . VAL A 1 384 ? -22.328 13.961 14.688 1 97.5 384 VAL A N 1
ATOM 3008 C CA . VAL A 1 384 ? -20.953 14.156 15.133 1 97.5 384 VAL A CA 1
ATOM 3009 C C . VAL A 1 384 ? -20.141 12.883 14.875 1 97.5 384 VAL A C 1
ATOM 3011 O O . VAL A 1 384 ? -19 12.945 14.414 1 97.5 384 VAL A O 1
ATOM 3014 N N . GLU A 1 385 ? -20.719 11.789 15.18 1 97.25 385 GLU A N 1
ATOM 3015 C CA . GLU A 1 385 ? -20.047 10.516 14.945 1 97.25 385 GLU A CA 1
ATOM 3016 C C . GLU A 1 385 ? -19.75 10.32 13.453 1 97.25 385 GLU A C 1
ATOM 3018 O O . GLU A 1 385 ? -18.625 9.969 13.078 1 97.25 385 GLU A O 1
ATOM 3023 N N . ARG A 1 386 ? -20.734 10.547 12.648 1 97.56 386 ARG A N 1
ATOM 3024 C CA . ARG A 1 386 ? -20.594 10.367 11.211 1 97.56 386 ARG A CA 1
ATOM 3025 C C . ARG A 1 386 ? -19.547 11.32 10.641 1 97.56 386 ARG A C 1
ATOM 3027 O O . ARG A 1 386 ? -18.688 10.914 9.852 1 97.56 386 ARG A O 1
ATOM 3034 N N . GLU A 1 387 ? -19.641 12.625 11.047 1 98.12 387 GLU A N 1
ATOM 3035 C CA . GLU A 1 387 ? -18.672 13.617 10.562 1 98.12 387 GLU A CA 1
ATOM 3036 C C . GLU A 1 387 ? -17.266 13.305 11.062 1 98.12 387 GLU A C 1
ATOM 3038 O O . GLU A 1 387 ? -16.281 13.539 10.352 1 98.12 387 GLU A O 1
ATOM 3043 N N . SER A 1 388 ? -17.188 12.758 12.25 1 98.25 388 SER A N 1
ATOM 3044 C CA . SER A 1 388 ? -15.875 12.375 12.789 1 98.25 388 SER A CA 1
ATOM 3045 C C . SER A 1 388 ? -15.273 11.227 11.984 1 98.25 388 SER A C 1
ATOM 3047 O O . SER A 1 388 ? -14.055 11.188 11.773 1 98.25 388 SER A O 1
ATOM 3049 N N . VAL A 1 389 ? -16.094 10.297 11.57 1 98.44 389 VAL A N 1
ATOM 3050 C CA . VAL A 1 389 ? -15.617 9.195 10.742 1 98.44 389 VAL A CA 1
ATOM 3051 C C . VAL A 1 389 ? -15.102 9.742 9.406 1 98.44 389 VAL A C 1
ATOM 3053 O O . VAL A 1 389 ? -14.031 9.336 8.938 1 98.44 389 VAL A O 1
ATOM 3056 N N . LYS A 1 390 ? -15.844 10.641 8.82 1 98.31 390 LYS A N 1
ATOM 3057 C CA . LYS A 1 390 ? -15.391 11.25 7.574 1 98.31 390 LYS A CA 1
ATOM 3058 C C . LYS A 1 390 ? -14.016 11.906 7.75 1 98.31 390 LYS A C 1
ATOM 3060 O O . LYS A 1 390 ? -13.102 11.656 6.965 1 98.31 390 LYS A O 1
ATOM 3065 N N . ARG A 1 391 ? -13.938 12.695 8.742 1 98.25 391 ARG A N 1
ATOM 3066 C CA . ARG A 1 391 ? -12.703 13.445 8.969 1 98.25 391 ARG A CA 1
ATOM 3067 C C . ARG A 1 391 ? -11.539 12.516 9.273 1 98.25 391 ARG A C 1
ATOM 3069 O O . ARG A 1 391 ? -10.398 12.797 8.906 1 98.25 391 ARG A O 1
ATOM 3076 N N . LEU A 1 392 ? -11.836 11.438 9.969 1 98.69 392 LEU A N 1
ATOM 3077 C CA . LEU A 1 392 ? -10.805 10.43 10.195 1 98.69 392 LEU A CA 1
ATOM 3078 C C . LEU A 1 392 ? -10.32 9.852 8.867 1 98.69 392 LEU A C 1
ATOM 3080 O O . LEU A 1 392 ? -9.109 9.719 8.648 1 98.69 392 LEU A O 1
ATOM 3084 N N . LEU A 1 393 ? -11.266 9.484 8.039 1 98.38 393 LEU A N 1
ATOM 3085 C CA . LEU A 1 393 ? -10.898 8.906 6.75 1 98.38 393 LEU A CA 1
ATOM 3086 C C . LEU A 1 393 ? -10.07 9.891 5.93 1 98.38 393 LEU A C 1
ATOM 3088 O O . LEU A 1 393 ? -9.078 9.516 5.305 1 98.38 393 LEU A O 1
ATOM 3092 N N . TYR A 1 394 ? -10.453 11.211 5.973 1 98.31 394 TYR A N 1
ATOM 3093 C CA . TYR A 1 394 ? -9.648 12.234 5.32 1 98.31 394 TYR A CA 1
ATOM 3094 C C . TYR A 1 394 ? -8.25 12.297 5.922 1 98.31 394 TYR A C 1
ATOM 3096 O O . TYR A 1 394 ? -7.266 12.445 5.199 1 98.31 394 TYR A O 1
ATOM 3104 N N . GLY A 1 395 ? -8.266 12.242 7.238 1 98.25 395 GLY A N 1
ATOM 3105 C CA . GLY A 1 395 ? -6.977 12.25 7.918 1 98.25 395 GLY A CA 1
ATOM 3106 C C . GLY A 1 395 ? -6.07 11.109 7.492 1 98.25 395 GLY A C 1
ATOM 3107 O O . GLY A 1 395 ? -4.863 11.297 7.332 1 98.25 395 GLY A O 1
ATOM 3108 N N . GLN A 1 396 ? -6.629 9.961 7.297 1 98.12 396 GLN A N 1
ATOM 3109 C CA . GLN A 1 396 ? -5.859 8.812 6.832 1 98.12 396 GLN A CA 1
ATOM 3110 C C . GLN A 1 396 ? -5.316 9.047 5.426 1 98.12 396 GLN A C 1
ATOM 3112 O O . GLN A 1 396 ? -4.176 8.68 5.125 1 98.12 396 GLN A O 1
ATOM 3117 N N . ILE A 1 397 ? -6.137 9.641 4.578 1 97.75 397 ILE A N 1
ATOM 3118 C CA . ILE A 1 397 ? -5.703 9.969 3.223 1 97.75 397 ILE A CA 1
ATOM 3119 C C . ILE A 1 397 ? -4.543 10.961 3.279 1 97.75 397 ILE A C 1
ATOM 3121 O O . ILE A 1 397 ? -3.535 10.781 2.592 1 97.75 397 ILE A O 1
ATOM 3125 N N . MET A 1 398 ? -4.66 11.984 4.086 1 97.81 398 MET A N 1
ATOM 3126 C CA . MET A 1 398 ? -3.625 13 4.23 1 97.81 398 MET A CA 1
ATOM 3127 C C . MET A 1 398 ? -2.326 12.391 4.746 1 97.81 398 MET A C 1
ATOM 3129 O O . MET A 1 398 ? -1.248 12.68 4.227 1 97.81 398 MET A O 1
ATOM 3133 N N . PHE A 1 399 ? -2.457 11.523 5.781 1 97.88 399 PHE A N 1
ATOM 3134 C CA . PHE A 1 399 ? -1.297 10.82 6.32 1 97.88 399 PHE A CA 1
ATOM 3135 C C . PHE A 1 399 ? -0.635 9.969 5.242 1 97.88 399 PHE A C 1
ATOM 3137 O O . PHE A 1 399 ? 0.589 9.984 5.098 1 97.88 399 PHE A O 1
ATOM 3144 N N . GLY A 1 400 ? -1.472 9.227 4.512 1 97.12 400 GLY A N 1
ATOM 3145 C CA . GLY A 1 400 ? -0.942 8.414 3.428 1 97.12 400 GLY A CA 1
ATOM 3146 C C . GLY A 1 400 ? -0.186 9.227 2.393 1 97.12 400 GLY A C 1
ATOM 3147 O O . GLY A 1 400 ? 0.84 8.781 1.874 1 97.12 400 GLY A O 1
ATOM 3148 N N . ASN A 1 401 ? -0.684 10.344 2.07 1 96.75 401 ASN A N 1
ATOM 3149 C CA . ASN A 1 401 ? -0.019 11.227 1.116 1 96.75 401 ASN A CA 1
ATOM 3150 C C . ASN A 1 401 ? 1.346 11.68 1.627 1 96.75 401 ASN A C 1
ATOM 3152 O O . ASN A 1 401 ? 2.316 11.719 0.869 1 96.75 401 ASN A O 1
ATOM 3156 N N . LEU A 1 402 ? 1.409 12.023 2.93 1 96.69 402 LEU A N 1
ATOM 3157 C CA . LEU A 1 402 ? 2.676 12.422 3.531 1 96.69 402 LEU A CA 1
ATOM 3158 C C . LEU A 1 402 ? 3.689 11.289 3.475 1 96.69 402 LEU A C 1
ATOM 3160 O O . LEU A 1 402 ? 4.871 11.516 3.201 1 96.69 402 LEU A O 1
ATOM 3164 N N . VAL A 1 403 ? 3.238 10.102 3.707 1 95.94 403 VAL A N 1
ATOM 3165 C CA . VAL A 1 403 ? 4.113 8.938 3.674 1 95.94 403 VAL A CA 1
ATOM 3166 C C . VAL A 1 403 ? 4.648 8.734 2.258 1 95.94 403 VAL A C 1
ATOM 3168 O O . VAL A 1 403 ? 5.84 8.469 2.072 1 95.94 403 VAL A O 1
ATOM 3171 N N . THR A 1 404 ? 3.768 8.852 1.301 1 93.31 404 THR A N 1
ATOM 3172 C CA . THR A 1 404 ? 4.168 8.703 -0.094 1 93.31 404 THR A CA 1
ATOM 3173 C C . THR A 1 404 ? 5.207 9.75 -0.473 1 93.31 404 THR A C 1
ATOM 3175 O O . THR A 1 404 ? 6.215 9.438 -1.105 1 93.31 404 THR A O 1
ATOM 3178 N N . MET A 1 405 ? 5.023 10.938 -0.069 1 91.12 405 MET A N 1
ATOM 3179 C CA . MET A 1 405 ? 5.922 12.047 -0.382 1 91.12 405 MET A CA 1
ATOM 3180 C C . MET A 1 405 ? 7.285 11.844 0.276 1 91.12 405 MET A C 1
ATOM 3182 O O . MET A 1 405 ? 8.312 12.188 -0.302 1 91.12 405 MET A O 1
ATOM 3186 N N . THR A 1 406 ? 7.285 11.25 1.429 1 93.31 406 THR A N 1
ATOM 3187 C CA . THR A 1 406 ? 8.5 11.172 2.23 1 93.31 406 THR A CA 1
ATOM 3188 C C . THR A 1 406 ? 9.312 9.93 1.867 1 93.31 406 THR A C 1
ATOM 3190 O O . THR A 1 406 ? 10.531 10.008 1.71 1 93.31 406 THR A O 1
ATOM 3193 N N . TYR A 1 407 ? 8.641 8.812 1.712 1 91.94 407 TYR A N 1
ATOM 3194 C CA . TYR A 1 407 ? 9.367 7.547 1.629 1 91.94 407 TYR A CA 1
ATOM 3195 C C . TYR A 1 407 ? 9.195 6.91 0.255 1 91.94 407 TYR A C 1
ATOM 3197 O O . TYR A 1 407 ? 9.742 5.836 -0.011 1 91.94 407 TYR A O 1
ATOM 3205 N N . GLY A 1 408 ? 8.422 7.5 -0.608 1 87.88 408 GLY A N 1
ATOM 3206 C CA . GLY A 1 408 ? 8.227 6.973 -1.947 1 87.88 408 GLY A CA 1
ATOM 3207 C C . GLY A 1 408 ? 7.352 5.73 -1.973 1 87.88 408 GLY A C 1
ATOM 3208 O O . GLY A 1 408 ? 7.383 4.965 -2.938 1 87.88 408 GLY A O 1
ATOM 3209 N N . ILE A 1 409 ? 6.672 5.438 -0.923 1 91.81 409 ILE A N 1
ATOM 3210 C CA . ILE A 1 409 ? 5.738 4.32 -0.838 1 91.81 409 ILE A CA 1
ATOM 3211 C C . ILE A 1 409 ? 4.457 4.66 -1.598 1 91.81 409 ILE A C 1
ATOM 3213 O O . ILE A 1 409 ? 3.885 5.738 -1.413 1 91.81 409 ILE A O 1
ATOM 3217 N N . PRO A 1 410 ? 4.012 3.768 -2.48 1 91.81 410 PRO A N 1
ATOM 3218 C CA . PRO A 1 410 ? 2.777 4.047 -3.221 1 91.81 410 PRO A CA 1
ATOM 3219 C C . PRO A 1 410 ? 1.583 4.293 -2.303 1 91.81 410 PRO A C 1
ATOM 3221 O O . PRO A 1 410 ? 1.47 3.664 -1.248 1 91.81 410 PRO A O 1
ATOM 3224 N N . PRO A 1 411 ? 0.751 5.23 -2.754 1 93.12 411 PRO A N 1
ATOM 3225 C CA . PRO A 1 411 ? -0.407 5.543 -1.914 1 93.12 411 PRO A CA 1
ATOM 3226 C C . PRO A 1 411 ? -1.345 4.352 -1.73 1 93.12 411 PRO A C 1
ATOM 3228 O O . PRO A 1 411 ? -1.555 3.578 -2.666 1 93.12 411 PRO A O 1
ATOM 3231 N N . GLY A 1 412 ? -1.87 4.203 -0.534 1 92.94 412 GLY A N 1
ATOM 3232 C CA . GLY A 1 412 ? -2.834 3.154 -0.245 1 92.94 412 GLY A CA 1
ATOM 3233 C C . GLY A 1 412 ? -4.262 3.541 -0.588 1 92.94 412 GLY A C 1
ATOM 3234 O O . GLY A 1 412 ? -5.195 2.789 -0.313 1 92.94 412 GLY A O 1
ATOM 3235 N N . TYR A 1 413 ? -4.496 4.766 -1.167 1 91.81 413 TYR A N 1
ATOM 3236 C CA . TYR A 1 413 ? -5.797 5.324 -1.519 1 91.81 413 TYR A CA 1
ATOM 3237 C C . TYR A 1 413 ? -5.871 5.641 -3.008 1 91.81 413 TYR A C 1
ATOM 3239 O O . TYR A 1 413 ? -4.887 6.09 -3.602 1 91.81 413 TYR A O 1
ATOM 3247 N N . SER A 1 414 ? -6.969 5.242 -3.617 1 90.31 414 SER A N 1
ATOM 3248 C CA . SER A 1 414 ? -7.273 5.641 -4.988 1 90.31 414 SER A CA 1
ATOM 3249 C C . SER A 1 414 ? -8.641 6.312 -5.082 1 90.31 414 SER A C 1
ATOM 3251 O O . SER A 1 414 ? -9.617 5.812 -4.527 1 90.31 414 SER A O 1
ATOM 3253 N N . LEU A 1 415 ? -8.672 7.438 -5.762 1 92.06 415 LEU A N 1
ATOM 3254 C CA . LEU A 1 415 ? -9.914 8.195 -5.926 1 92.06 415 LEU A CA 1
ATOM 3255 C C . LEU A 1 415 ? -10.984 7.34 -6.594 1 92.06 415 LEU A C 1
ATOM 3257 O O . LEU A 1 415 ? -12.164 7.434 -6.246 1 92.06 415 LEU A O 1
ATOM 3261 N N . VAL A 1 416 ? -10.594 6.488 -7.449 1 86.56 416 VAL A N 1
ATOM 3262 C CA . VAL A 1 416 ? -11.523 5.711 -8.258 1 86.56 416 VAL A CA 1
ATOM 3263 C C . VAL A 1 416 ? -12.219 4.664 -7.395 1 86.56 416 VAL A C 1
ATOM 3265 O O . VAL A 1 416 ? -13.445 4.52 -7.449 1 86.56 416 VAL A O 1
ATOM 3268 N N . SER A 1 417 ? -11.453 4.062 -6.598 1 83.88 417 SER A N 1
ATOM 3269 C CA . SER A 1 417 ? -12.008 2.973 -5.801 1 83.88 417 SER A CA 1
ATOM 3270 C C . SER A 1 417 ? -12.5 3.475 -4.449 1 83.88 417 SER A C 1
ATOM 3272 O O . SER A 1 417 ? -13.469 2.947 -3.904 1 83.88 417 SER A O 1
ATOM 3274 N N . ASP A 1 418 ? -11.922 4.535 -3.883 1 89.94 418 ASP A N 1
ATOM 3275 C CA . ASP A 1 418 ? -12.156 4.887 -2.486 1 89.94 418 ASP A CA 1
ATOM 3276 C C . ASP A 1 418 ? -12.82 6.258 -2.367 1 89.94 418 ASP A C 1
ATOM 3278 O O . ASP A 1 418 ? -13.148 6.703 -1.266 1 89.94 418 ASP A O 1
ATOM 3282 N N . GLY A 1 419 ? -13.102 6.887 -3.459 1 91.12 419 GLY A N 1
ATOM 3283 C CA . GLY A 1 419 ? -13.516 8.281 -3.414 1 91.12 419 GLY A CA 1
ATOM 3284 C C . GLY A 1 419 ? -15.016 8.445 -3.219 1 91.12 419 GLY A C 1
ATOM 3285 O O . GLY A 1 419 ? -15.508 9.57 -3.1 1 91.12 419 GLY A O 1
ATOM 3286 N N . PHE A 1 420 ? -15.742 7.285 -3.098 1 90.44 420 PHE A N 1
ATOM 3287 C CA . PHE A 1 420 ? -17.188 7.391 -2.941 1 90.44 420 PHE A CA 1
ATOM 3288 C C . PHE A 1 420 ? -17.562 7.535 -1.473 1 90.44 420 PHE A C 1
ATOM 3290 O O . PHE A 1 420 ? -18.281 6.688 -0.922 1 90.44 420 PHE A O 1
ATOM 3297 N N . ILE A 1 421 ? -17.109 8.523 -0.843 1 95.69 421 ILE A N 1
ATOM 3298 C CA . ILE A 1 421 ? -17.438 8.953 0.513 1 95.69 421 ILE A CA 1
ATOM 3299 C C . ILE A 1 421 ? -17.906 10.406 0.496 1 95.69 421 ILE A C 1
ATOM 3301 O O . ILE A 1 421 ? -17.438 11.203 -0.319 1 95.69 421 ILE A O 1
ATOM 3305 N N . GLU A 1 422 ? -18.797 10.711 1.377 1 97.31 422 GLU A N 1
ATOM 3306 C CA . GL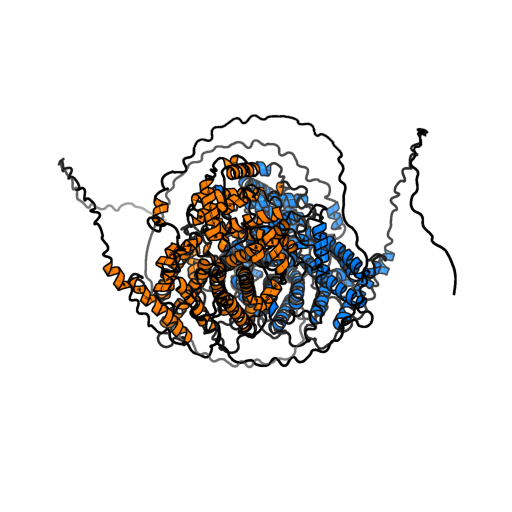U A 1 422 ? -19.375 12.047 1.428 1 97.31 422 GLU A CA 1
ATOM 3307 C C . GLU A 1 422 ? -18.328 13.086 1.804 1 97.31 422 GLU A C 1
ATOM 3309 O O . GLU A 1 422 ? -17.484 12.844 2.66 1 97.31 422 GLU A O 1
ATOM 3314 N N . MET A 1 423 ? -18.375 14.234 1.163 1 97.5 423 MET A N 1
ATOM 3315 C CA . MET A 1 423 ? -17.5 15.352 1.525 1 97.5 423 MET A CA 1
ATOM 3316 C C . MET A 1 423 ? -17.859 15.891 2.91 1 97.5 423 MET A C 1
ATOM 3318 O O . MET A 1 423 ? -18.938 15.602 3.436 1 97.5 423 MET A O 1
ATOM 3322 N N . ALA A 1 424 ? -16.906 16.609 3.502 1 96.62 424 ALA A N 1
ATOM 3323 C CA . ALA A 1 424 ? -17.156 17.25 4.793 1 96.62 424 ALA A CA 1
ATOM 3324 C C . ALA A 1 424 ? -18.359 18.172 4.723 1 96.62 424 ALA A C 1
ATOM 3326 O O . ALA A 1 424 ? -18.562 18.859 3.719 1 96.62 424 ALA A O 1
ATOM 3327 N N . CYS A 1 425 ? -19.125 18.156 5.766 1 95.69 425 CYS A N 1
ATOM 3328 C CA . CYS A 1 425 ? -20.281 19.047 5.844 1 95.69 425 CYS A CA 1
ATOM 3329 C C . CYS A 1 425 ? -19.812 20.5 6.047 1 95.69 425 CYS A C 1
ATOM 3331 O O . CYS A 1 425 ? -18.625 20.75 6.223 1 95.69 425 CYS A O 1
ATOM 3333 N N . ASP A 1 426 ? -20.828 21.344 5.879 1 94.19 426 ASP A N 1
ATOM 3334 C CA . ASP A 1 426 ? -20.531 22.75 6.074 1 94.19 426 ASP A CA 1
ATOM 3335 C C . ASP A 1 426 ? -19.812 22.984 7.406 1 94.19 426 ASP A C 1
ATOM 3337 O O . ASP A 1 426 ? -20.188 22.391 8.422 1 94.19 426 ASP A O 1
ATOM 3341 N N . GLN A 1 427 ? -18.844 23.859 7.371 1 93.31 427 GLN A N 1
ATOM 3342 C CA . GLN A 1 427 ? -17.984 24.078 8.531 1 93.31 427 GLN A CA 1
ATOM 3343 C C . GLN A 1 427 ? -18.781 24.641 9.703 1 93.31 427 GLN A C 1
ATOM 3345 O O . GLN A 1 427 ? -18.438 24.422 10.867 1 93.31 427 GLN A O 1
ATOM 3350 N N . SER A 1 428 ? -19.891 25.359 9.43 1 93.56 428 SER A N 1
ATOM 3351 C CA . SER A 1 428 ? -20.703 25.953 10.484 1 93.56 428 SER A CA 1
ATOM 3352 C C . SER A 1 428 ? -21.328 24.891 11.367 1 93.56 428 SER A C 1
ATOM 3354 O O . SER A 1 428 ? -21.531 25.109 12.562 1 93.56 428 SER A O 1
ATOM 3356 N N . LEU A 1 429 ? -21.594 23.734 10.781 1 96.31 429 LEU A N 1
ATOM 3357 C CA . LEU A 1 429 ? -22.125 22.625 11.57 1 96.31 429 LEU A CA 1
ATOM 3358 C C . LEU A 1 429 ? -21.062 22.078 12.523 1 96.31 429 LEU A C 1
ATOM 3360 O O . LEU A 1 429 ? -21.359 21.797 13.688 1 96.31 429 LEU A O 1
ATOM 3364 N N . TRP A 1 430 ? -19.891 21.906 12.078 1 95.5 430 TRP A N 1
ATOM 3365 C CA . TRP A 1 430 ? -18.781 21.359 12.852 1 95.5 430 TRP A CA 1
ATOM 3366 C C . TRP A 1 430 ? -18.375 22.312 13.969 1 95.5 430 TRP A C 1
ATOM 3368 O O . TRP A 1 430 ? -18 21.875 15.055 1 95.5 430 TRP A O 1
ATOM 3378 N N . ASP A 1 431 ? -18.547 23.641 13.719 1 93.69 431 ASP A N 1
ATOM 3379 C CA . ASP A 1 431 ? -18.078 24.672 14.656 1 93.69 431 ASP A CA 1
ATOM 3380 C C . ASP A 1 431 ? -19.172 25.016 15.672 1 93.69 431 ASP A C 1
ATOM 3382 O O . ASP A 1 431 ? -18.938 25.766 16.625 1 93.69 431 ASP A O 1
ATOM 3386 N N . ALA A 1 432 ? -20.344 24.375 15.469 1 95.31 432 ALA A N 1
ATOM 3387 C CA . ALA A 1 432 ? -21.438 24.672 16.391 1 95.31 432 ALA A CA 1
ATOM 3388 C C . ALA A 1 432 ? -21.047 24.281 17.828 1 95.31 432 ALA A C 1
ATOM 3390 O O . ALA A 1 432 ? -20.531 23.188 18.062 1 95.31 432 ALA A O 1
ATOM 3391 N N . LEU A 1 433 ? -21.328 25.109 18.75 1 93.38 433 LEU A N 1
ATOM 3392 C CA . LEU A 1 433 ? -20.922 24.891 20.125 1 93.38 433 LEU A CA 1
ATOM 3393 C C . LEU A 1 433 ? -21.969 24.094 20.891 1 93.38 433 LEU A C 1
ATOM 3395 O O . LEU A 1 433 ? -21.672 23.438 21.891 1 93.38 433 LEU A O 1
ATOM 3399 N N . THR A 1 434 ? -23.234 24.266 20.438 1 94.69 434 THR A N 1
ATOM 3400 C CA . THR A 1 434 ? -24.328 23.578 21.109 1 94.69 434 THR A CA 1
ATOM 3401 C C . THR A 1 434 ? -25.203 22.828 20.094 1 94.69 434 THR A C 1
ATOM 3403 O O . THR A 1 434 ? -25.141 23.094 18.891 1 94.69 434 THR A O 1
ATOM 3406 N N . GLU A 1 435 ? -26.016 21.953 20.625 1 96.56 435 GLU A N 1
ATOM 3407 C CA . GLU A 1 435 ? -26.938 21.203 19.797 1 96.56 435 GLU A CA 1
ATOM 3408 C C . GLU A 1 435 ? -27.938 22.125 19.109 1 96.56 435 GLU A C 1
ATOM 3410 O O . GLU A 1 435 ? -28.297 21.906 17.953 1 96.56 435 GLU A O 1
ATOM 3415 N N . GLU A 1 436 ? -28.312 23.156 19.766 1 96.62 436 GLU A N 1
ATOM 3416 C CA . GLU A 1 436 ? -29.266 24.109 19.203 1 96.62 436 GLU A CA 1
ATOM 3417 C C . GLU A 1 436 ? -28.656 24.859 18.016 1 96.62 436 GLU A C 1
ATOM 3419 O O . GLU A 1 436 ? -29.297 25.031 16.984 1 96.62 436 GLU A O 1
ATOM 3424 N N . GLN A 1 437 ? -27.406 25.281 18.25 1 96.25 437 GLN A N 1
ATOM 3425 C CA . GLN A 1 437 ? -26.719 25.969 17.172 1 96.25 437 GLN A CA 1
ATOM 3426 C C . GLN A 1 437 ? -26.531 25.047 15.969 1 96.25 437 GLN A C 1
ATOM 3428 O O . GLN A 1 437 ? -26.641 25.484 14.82 1 96.25 437 GLN A O 1
ATOM 3433 N N . TRP A 1 438 ? -26.297 23.797 16.328 1 97 438 TRP A N 1
ATOM 3434 C CA . TRP A 1 438 ? -26.141 22.812 15.258 1 97 438 TRP A CA 1
ATOM 3435 C C . TRP A 1 438 ? -27.438 22.641 14.484 1 97 438 TRP A C 1
ATOM 3437 O O . TRP A 1 438 ? -27.438 22.578 13.25 1 97 438 TRP A O 1
ATOM 3447 N N . HIS A 1 439 ? -28.562 22.562 15.18 1 96.5 439 HIS A N 1
ATOM 3448 C CA . HIS A 1 439 ? -29.875 22.375 14.555 1 96.5 439 HIS A CA 1
ATOM 3449 C C . HIS A 1 439 ? -30.219 23.531 13.633 1 96.5 439 HIS A C 1
ATOM 3451 O O . HIS A 1 439 ? -30.766 23.328 12.555 1 96.5 439 HIS A O 1
ATOM 3457 N N . GLU A 1 440 ? -29.875 24.656 14.023 1 96.44 440 GLU A N 1
ATOM 3458 C CA . GLU A 1 440 ? -30.109 25.844 13.203 1 96.44 440 GLU A CA 1
ATOM 3459 C C . GLU A 1 440 ? -29.297 25.812 11.914 1 96.44 440 GLU A C 1
ATOM 3461 O O . GLU A 1 440 ? -29.797 26.109 10.836 1 96.44 440 GLU A O 1
ATOM 3466 N N . ALA A 1 441 ? -28.031 25.5 12.125 1 95.31 441 ALA A N 1
ATOM 3467 C CA . ALA A 1 441 ? -27.141 25.406 10.961 1 95.31 441 ALA A CA 1
ATOM 3468 C C . ALA A 1 441 ? -27.594 24.297 10.023 1 95.31 441 ALA A C 1
ATOM 3470 O O . ALA A 1 441 ? -27.547 24.438 8.805 1 95.31 441 ALA A O 1
ATOM 3471 N N . ALA A 1 442 ? -28.062 23.172 10.617 1 95.5 442 ALA A N 1
ATOM 3472 C CA . ALA A 1 442 ? -28.5 22.016 9.836 1 95.5 442 ALA A CA 1
ATOM 3473 C C . ALA A 1 442 ? -29.75 22.344 9.039 1 95.5 442 ALA A C 1
ATOM 3475 O O . ALA A 1 442 ? -29.922 21.844 7.922 1 95.5 442 ALA A O 1
ATOM 3476 N N . MET A 1 443 ? -30.578 23.141 9.57 1 94.69 443 MET A N 1
ATOM 3477 C CA . MET A 1 443 ? -31.797 23.531 8.883 1 94.69 443 MET A CA 1
ATOM 3478 C C . MET A 1 443 ? -31.484 24.422 7.688 1 94.69 443 MET A C 1
ATOM 3480 O O . MET A 1 443 ? -32.156 24.375 6.664 1 94.69 443 MET A O 1
ATOM 3484 N N . ARG A 1 444 ? -30.484 25.156 7.836 1 93.81 444 ARG A N 1
ATOM 3485 C CA . ARG A 1 444 ? -30.125 26.125 6.797 1 93.81 444 ARG A CA 1
ATOM 3486 C C . ARG A 1 444 ? -29.297 25.453 5.699 1 93.81 444 ARG A C 1
ATOM 3488 O O . ARG A 1 444 ? -29.531 25.688 4.512 1 93.81 444 ARG A O 1
ATOM 3495 N N . LYS A 1 445 ? -28.234 24.672 6.121 1 92.56 445 LYS A N 1
ATOM 3496 C CA . LYS A 1 445 ? -27.234 24.172 5.188 1 92.56 445 LYS A CA 1
ATOM 3497 C C . LYS A 1 445 ? -27.469 22.703 4.867 1 92.56 445 LYS A C 1
ATOM 3499 O O . LYS A 1 445 ? -26.922 22.188 3.891 1 92.56 445 LYS A O 1
ATOM 3504 N N . GLY A 1 446 ? -28.281 22.047 5.664 1 91.69 446 GLY A N 1
ATOM 3505 C CA . GLY A 1 446 ? -28.438 20.609 5.535 1 91.69 446 GLY A CA 1
ATOM 3506 C C . GLY A 1 446 ? -27.484 19.812 6.402 1 91.69 446 GLY A C 1
ATOM 3507 O O . GLY A 1 446 ? -26.438 20.344 6.816 1 91.69 446 GLY A O 1
ATOM 3508 N N . GLN A 1 447 ? -27.75 18.531 6.621 1 93.5 447 GLN A N 1
ATOM 3509 C CA . GLN A 1 447 ? -26.938 17.688 7.48 1 93.5 447 GLN A CA 1
ATOM 3510 C C . GLN A 1 447 ? -25.938 16.875 6.664 1 93.5 447 GLN A C 1
ATOM 3512 O O . GLN A 1 447 ? -25.172 16.078 7.215 1 93.5 447 GLN A O 1
ATOM 3517 N N . SER A 1 448 ? -26.047 16.969 5.379 1 93.44 448 SER A N 1
ATOM 3518 C CA . SER A 1 448 ? -25.188 16.188 4.488 1 93.44 448 SER A CA 1
ATOM 3519 C C . SER A 1 448 ? -24.625 17.062 3.365 1 93.44 448 SER A C 1
ATOM 3521 O O . SER A 1 448 ? -25.172 18.125 3.078 1 93.44 448 SER A O 1
ATOM 3523 N N . SER A 1 449 ? -23.484 16.641 2.945 1 92.81 449 SER A N 1
ATOM 3524 C CA . SER A 1 449 ? -22.906 17.328 1.794 1 92.81 449 SER A CA 1
ATOM 3525 C C . SER A 1 449 ? -23.531 16.828 0.49 1 92.81 449 SER A C 1
ATOM 3527 O O . SER A 1 449 ? -23.875 15.656 0.362 1 92.81 449 SER A O 1
ATOM 3529 N N . ARG A 1 450 ? -23.609 17.672 -0.433 1 89.56 450 ARG A N 1
ATOM 3530 C CA . ARG A 1 450 ? -24.188 17.328 -1.729 1 89.56 450 ARG A CA 1
ATOM 3531 C C . ARG A 1 450 ? -23.188 16.562 -2.588 1 89.56 450 ARG A C 1
ATOM 3533 O O . ARG A 1 450 ? -23.562 15.836 -3.506 1 89.56 450 ARG A O 1
ATOM 3540 N N . LEU A 1 451 ? -21.953 16.781 -2.209 1 94.38 451 LEU A N 1
ATOM 3541 C CA . LEU A 1 451 ? -20.906 16.203 -3.035 1 94.38 451 LEU A CA 1
ATOM 3542 C C . LEU A 1 451 ? -20.219 15.055 -2.301 1 94.38 451 LEU A C 1
ATOM 3544 O O . LEU A 1 451 ? -20.125 15.062 -1.071 1 94.38 451 LEU A O 1
ATOM 3548 N N . ASN A 1 452 ? -19.844 14.062 -3.041 1 95.44 452 ASN A N 1
ATOM 3549 C CA . ASN A 1 452 ? -18.844 13.117 -2.547 1 95.44 452 ASN A CA 1
ATOM 3550 C C . ASN A 1 452 ? -17.438 13.5 -2.996 1 95.44 452 ASN A C 1
ATOM 3552 O O . ASN A 1 452 ? -17.266 14.445 -3.771 1 95.44 452 ASN A O 1
ATOM 3556 N N . VAL A 1 453 ? -16.453 12.852 -2.529 1 96.75 453 VAL A N 1
ATOM 3557 C CA . VAL A 1 453 ? -15.062 13.227 -2.777 1 96.75 453 VAL A CA 1
ATOM 3558 C C . VAL A 1 453 ? -14.75 13.094 -4.266 1 96.75 453 VAL A C 1
ATOM 3560 O O . VAL A 1 453 ? -14.086 13.953 -4.844 1 96.75 453 VAL A O 1
ATOM 3563 N N . ARG A 1 454 ? -15.203 12.055 -4.91 1 93.5 454 ARG A N 1
ATOM 3564 C CA . ARG A 1 454 ? -14.961 11.859 -6.336 1 93.5 454 ARG A CA 1
ATOM 3565 C C . ARG A 1 454 ? -15.547 13 -7.156 1 93.5 454 ARG A C 1
ATOM 3567 O O . ARG A 1 454 ? -14.914 13.5 -8.086 1 93.5 454 ARG A O 1
ATOM 3574 N N . GLU A 1 455 ? -16.719 13.398 -6.801 1 93.12 455 GLU A N 1
ATOM 3575 C CA . GLU A 1 455 ? -17.375 14.5 -7.496 1 93.12 455 GLU A CA 1
ATOM 3576 C C . GLU A 1 455 ? -16.641 15.82 -7.258 1 93.12 455 GLU A C 1
ATOM 3578 O O . GLU A 1 455 ? -16.453 16.609 -8.188 1 93.12 455 GLU A O 1
ATOM 3583 N N . ALA A 1 456 ? -16.312 16.047 -6.02 1 95.62 456 ALA A N 1
ATOM 3584 C CA . ALA A 1 456 ? -15.594 17.281 -5.691 1 95.62 456 ALA A CA 1
ATOM 3585 C C . ALA A 1 456 ? -14.281 17.375 -6.453 1 95.62 456 ALA A C 1
ATOM 3587 O O . ALA A 1 456 ? -13.961 18.422 -7.023 1 95.62 456 ALA A O 1
ATOM 3588 N N . VAL A 1 457 ? -13.539 16.312 -6.488 1 95.62 457 VAL A N 1
ATOM 3589 C CA . VAL A 1 457 ? -12.25 16.281 -7.184 1 95.62 457 VAL A CA 1
ATOM 3590 C C . VAL A 1 457 ? -12.477 16.438 -8.688 1 95.62 457 VAL A C 1
ATOM 3592 O O . VAL A 1 457 ? -11.695 17.094 -9.375 1 95.62 457 VAL A O 1
ATOM 3595 N N . SER A 1 458 ? -13.547 15.844 -9.195 1 91.94 458 SER A N 1
ATOM 3596 C CA . SER A 1 458 ? -13.867 15.938 -10.617 1 91.94 458 SER A CA 1
ATOM 3597 C C . SER A 1 458 ? -14.141 17.375 -11.031 1 91.94 458 SER A C 1
ATOM 3599 O O . SER A 1 458 ? -13.836 17.766 -12.164 1 91.94 458 SER A O 1
ATOM 3601 N N . MET A 1 459 ? -14.688 18.141 -10.156 1 91.81 459 MET A N 1
ATOM 3602 C CA . MET A 1 459 ? -14.977 19.547 -10.438 1 91.81 459 MET A CA 1
ATOM 3603 C C . MET A 1 459 ? -13.688 20.312 -10.688 1 91.81 459 MET A C 1
ATOM 3605 O O . MET A 1 459 ? -13.656 21.219 -11.523 1 91.81 459 MET A O 1
ATOM 3609 N N . VAL A 1 460 ? -12.664 19.953 -9.977 1 92.56 460 VAL A N 1
ATOM 3610 C CA . VAL A 1 460 ? -11.398 20.656 -10.078 1 92.56 460 VAL A CA 1
ATOM 3611 C C . VAL A 1 460 ? -10.578 20.078 -11.234 1 92.56 460 VAL A C 1
ATOM 3613 O O . VAL A 1 460 ? -9.891 20.812 -11.938 1 92.56 460 VAL A O 1
ATOM 3616 N N . MET A 1 461 ? -10.688 18.812 -11.445 1 90.5 461 MET A N 1
ATOM 3617 C CA . MET A 1 461 ? -9.852 18.109 -12.422 1 90.5 461 MET A CA 1
ATOM 3618 C C . MET A 1 461 ? -10.406 18.297 -13.836 1 90.5 461 MET A C 1
ATOM 3620 O O . MET A 1 461 ? -9.641 18.297 -14.805 1 90.5 461 MET A O 1
ATOM 3624 N N . ASN A 1 462 ? -11.773 18.375 -13.805 1 80.38 462 ASN A N 1
ATOM 3625 C CA . ASN A 1 462 ? -12.383 18.438 -15.133 1 80.38 462 ASN A CA 1
ATOM 3626 C C . ASN A 1 462 ? -12.305 19.828 -15.734 1 80.38 462 ASN A C 1
ATOM 3628 O O . ASN A 1 462 ? -12.438 20.828 -15.016 1 80.38 462 ASN A O 1
ATOM 3632 N N . GLY A 1 463 ? -12.016 19.969 -16.984 1 64.31 463 GLY A N 1
ATOM 3633 C CA . GLY A 1 463 ? -12 21.219 -17.734 1 64.31 463 GLY A CA 1
ATOM 3634 C C . GLY A 1 463 ? -10.617 21.594 -18.234 1 64.31 463 GLY A C 1
ATOM 3635 O O . GLY A 1 463 ? -9.609 21.25 -17.609 1 64.31 463 GLY A O 1
ATOM 3636 N N . ASN A 1 464 ? -10.578 21.812 -19.469 1 57.5 464 ASN A N 1
ATOM 3637 C CA . ASN A 1 464 ? -9.312 22.172 -20.094 1 57.5 464 ASN A CA 1
ATOM 3638 C C . ASN A 1 464 ? -9.016 23.672 -19.922 1 57.5 464 ASN A C 1
ATOM 3640 O O . ASN A 1 464 ? -7.918 24.125 -20.25 1 57.5 464 ASN A O 1
ATOM 3644 N N . SER A 1 465 ? -10.016 24.375 -19.5 1 55.81 465 SER A N 1
ATOM 3645 C CA . SER A 1 465 ? -9.711 25.797 -19.422 1 55.81 465 SER A CA 1
ATOM 3646 C C . SER A 1 465 ? -9.133 26.156 -18.062 1 55.81 465 SER A C 1
ATOM 3648 O O . SER A 1 465 ? -9.68 25.766 -17.016 1 55.81 465 SER A O 1
ATOM 3650 N N . VAL A 1 466 ? -7.836 26.562 -17.953 1 53.28 466 VAL A N 1
ATOM 3651 C CA . VAL A 1 466 ? -7.066 26.969 -16.781 1 53.28 466 VAL A CA 1
ATOM 3652 C C . VAL A 1 466 ? -7.898 27.922 -15.914 1 53.28 466 VAL A C 1
ATOM 3654 O O . VAL A 1 466 ? -7.801 27.891 -14.688 1 53.28 466 VAL A O 1
ATOM 3657 N N . LYS A 1 467 ? -8.898 28.766 -16.547 1 57.78 467 LYS A N 1
ATOM 3658 C CA . LYS A 1 467 ? -9.273 29.984 -15.844 1 57.78 467 LYS A CA 1
ATOM 3659 C C . LYS A 1 467 ? -10.633 29.828 -15.164 1 57.78 467 LYS A C 1
ATOM 3661 O O . LYS A 1 467 ? -11.07 30.719 -14.43 1 57.78 467 LYS A O 1
ATOM 3666 N N . THR A 1 468 ? -11.211 28.578 -15.172 1 73.69 468 THR A N 1
ATOM 3667 C CA . THR A 1 468 ? -12.555 28.766 -14.617 1 73.69 468 THR A CA 1
ATOM 3668 C C . THR A 1 468 ? -12.82 27.75 -13.516 1 73.69 468 THR A C 1
ATOM 3670 O O . THR A 1 468 ? -12.953 26.547 -13.781 1 73.69 468 THR A O 1
ATOM 3673 N N . VAL A 1 469 ? -12.523 28.156 -12.234 1 83.38 469 VAL A N 1
ATOM 3674 C CA . VAL A 1 469 ? -12.969 27.375 -11.078 1 83.38 469 VAL A CA 1
ATOM 3675 C C . VAL A 1 469 ? -14.492 27.406 -10.984 1 83.38 469 VAL A C 1
ATOM 3677 O O . VAL A 1 469 ? -15.094 28.484 -11.023 1 83.38 469 VAL A O 1
ATOM 3680 N N . PRO A 1 470 ? -15.07 26.266 -10.977 1 85.88 470 PRO A N 1
ATOM 3681 C CA . PRO A 1 470 ? -16.531 26.25 -10.805 1 85.88 470 PRO A CA 1
ATOM 3682 C C . PRO A 1 470 ? -16.984 27.031 -9.57 1 85.88 470 PRO A C 1
ATOM 3684 O O . PRO A 1 470 ? -16.312 26.984 -8.531 1 85.88 470 PRO A O 1
ATOM 3687 N N . GLN A 1 471 ? -18.109 27.734 -9.672 1 85.19 471 GLN A N 1
ATOM 3688 C CA . GLN A 1 471 ? -18.609 28.625 -8.641 1 85.19 471 GLN A CA 1
ATOM 3689 C C . GLN A 1 471 ? -18.859 27.891 -7.332 1 85.19 471 GLN A C 1
ATOM 3691 O O . GLN A 1 471 ? -18.625 28.422 -6.25 1 85.19 471 GLN A O 1
ATOM 3696 N N . GLU A 1 472 ? -19.234 26.688 -7.445 1 86.19 472 GLU A N 1
ATOM 3697 C CA . GLU A 1 472 ? -19.547 25.875 -6.27 1 86.19 472 GLU A CA 1
ATOM 3698 C C . GLU A 1 472 ? -18.312 25.641 -5.406 1 86.19 472 GLU A C 1
ATOM 3700 O O . GLU A 1 472 ? -18.422 25.5 -4.188 1 86.19 472 GLU A O 1
ATOM 3705 N N . CYS A 1 473 ? -17.188 25.609 -5.977 1 89.94 473 CYS A N 1
ATOM 3706 C CA . CYS A 1 473 ? -15.945 25.297 -5.27 1 89.94 473 CYS A CA 1
ATOM 3707 C C . CYS A 1 473 ? -15.547 26.438 -4.344 1 89.94 473 CYS A C 1
ATOM 3709 O O . CYS A 1 473 ? -14.844 26.234 -3.354 1 89.94 473 CYS A O 1
ATOM 3711 N N . TRP A 1 474 ? -16.031 27.656 -4.629 1 88.12 474 TRP A N 1
ATOM 3712 C CA . TRP A 1 474 ? -15.664 28.828 -3.838 1 88.12 474 TRP A CA 1
ATOM 3713 C C . TRP A 1 474 ? -16.344 28.797 -2.475 1 88.12 474 TRP A C 1
ATOM 3715 O O . TRP A 1 474 ? -15.938 29.516 -1.557 1 88.12 474 TRP A O 1
ATOM 3725 N N . GLU A 1 475 ? -17.297 27.953 -2.34 1 87.69 475 GLU A N 1
ATOM 3726 C CA . GLU A 1 475 ? -18.047 27.859 -1.088 1 87.69 475 GLU A CA 1
ATOM 3727 C C . GLU A 1 475 ? -17.422 26.828 -0.147 1 87.69 475 GLU A C 1
ATOM 3729 O O . GLU A 1 475 ? -17.812 26.734 1.02 1 87.69 475 GLU A O 1
ATOM 3734 N N . TRP A 1 476 ? -16.469 26.141 -0.616 1 91.75 476 TRP A N 1
ATOM 3735 C CA . TRP A 1 476 ? -15.852 25.094 0.196 1 91.75 476 TRP A CA 1
ATOM 3736 C C . TRP A 1 476 ? -15.086 25.688 1.366 1 91.75 476 TRP A C 1
ATOM 3738 O O . TRP A 1 476 ? -14.438 26.734 1.225 1 91.75 476 TRP A O 1
ATOM 3748 N N . SER A 1 477 ? -15.188 25.062 2.543 1 91.12 477 SER A N 1
ATOM 3749 C CA . SER A 1 477 ? -14.375 25.453 3.689 1 91.12 477 SER A CA 1
ATOM 3750 C C . SER A 1 477 ? -12.898 25.141 3.451 1 91.12 477 SER A C 1
ATOM 3752 O O . SER A 1 477 ? -12.562 24.312 2.596 1 91.12 477 SER A O 1
ATOM 3754 N N . PRO A 1 478 ? -11.961 25.797 4.188 1 92.06 478 PRO A N 1
ATOM 3755 C CA . PRO A 1 478 ? -10.539 25.469 4.074 1 92.06 478 PRO A CA 1
ATOM 3756 C C . PRO A 1 478 ? -10.258 23.984 4.301 1 92.06 478 PRO A C 1
ATOM 3758 O O . PRO A 1 478 ? -9.398 23.406 3.631 1 92.06 478 PRO A O 1
ATOM 3761 N N . PHE A 1 479 ? -10.992 23.406 5.219 1 94.62 479 PHE A N 1
ATOM 3762 C CA . PHE A 1 479 ? -10.797 21.984 5.465 1 94.62 479 PHE A CA 1
ATOM 3763 C C . PHE A 1 479 ? -11.195 21.156 4.242 1 94.62 479 PHE A C 1
ATOM 3765 O O . PHE A 1 479 ? -10.477 20.234 3.846 1 94.62 479 PHE A O 1
ATOM 3772 N N . ALA A 1 480 ? -12.312 21.453 3.662 1 95.12 480 ALA A N 1
ATOM 3773 C CA . ALA A 1 480 ? -12.773 20.75 2.463 1 95.12 480 ALA A CA 1
ATOM 3774 C C . ALA A 1 480 ? -11.773 20.906 1.32 1 95.12 480 ALA A C 1
ATOM 3776 O O . ALA A 1 480 ? -11.492 19.953 0.599 1 95.12 480 ALA A O 1
ATOM 3777 N N . ILE A 1 481 ? -11.242 22.109 1.163 1 94.75 481 ILE A N 1
ATOM 3778 C CA . ILE A 1 481 ? -10.234 22.359 0.133 1 94.75 481 ILE A CA 1
ATOM 3779 C C . ILE A 1 481 ? -9 21.5 0.388 1 94.75 481 ILE A C 1
ATOM 3781 O O . ILE A 1 481 ? -8.453 20.906 -0.54 1 94.75 481 ILE A O 1
ATOM 3785 N N . SER A 1 482 ? -8.648 21.484 1.649 1 96.69 482 SER A N 1
ATOM 3786 C CA . SER A 1 482 ? -7.48 20.688 2.012 1 96.69 482 SER A CA 1
ATOM 3787 C C . SER A 1 482 ? -7.684 19.219 1.653 1 96.69 482 SER A C 1
ATOM 3789 O O . SER A 1 482 ? -6.762 18.562 1.174 1 96.69 482 SER A O 1
ATOM 3791 N N . VAL A 1 483 ? -8.852 18.672 1.865 1 97.44 483 VAL A N 1
ATOM 3792 C CA . VAL A 1 483 ? -9.172 17.297 1.522 1 97.44 483 VAL A CA 1
ATOM 3793 C C . VAL A 1 483 ? -9.031 17.094 0.016 1 97.44 483 VAL A C 1
ATOM 3795 O O . VAL A 1 483 ? -8.344 16.172 -0.431 1 97.44 483 VAL A O 1
ATOM 3798 N N . VAL A 1 484 ? -9.594 17.953 -0.74 1 97.06 484 VAL A N 1
ATOM 3799 C CA . VAL A 1 484 ? -9.609 17.828 -2.193 1 97.06 484 VAL A CA 1
ATOM 3800 C C . VAL A 1 484 ? -8.188 17.906 -2.734 1 97.06 484 VAL A C 1
ATOM 3802 O O . VAL A 1 484 ? -7.793 17.094 -3.58 1 97.06 484 VAL A O 1
ATOM 3805 N N . ILE A 1 485 ? -7.41 18.812 -2.213 1 96.88 485 ILE A N 1
ATOM 3806 C CA . ILE A 1 485 ? -6.055 19.016 -2.719 1 96.88 485 ILE A CA 1
ATOM 3807 C C . ILE A 1 485 ? -5.195 17.797 -2.387 1 96.88 485 ILE A C 1
ATOM 3809 O O . ILE A 1 485 ? -4.359 17.391 -3.193 1 96.88 485 ILE A O 1
ATOM 3813 N N . ASN A 1 486 ? -5.355 17.266 -1.209 1 97.88 486 ASN A N 1
ATOM 3814 C CA . ASN A 1 486 ? -4.629 16.047 -0.871 1 97.88 486 ASN A CA 1
ATOM 3815 C C . ASN A 1 486 ? -4.992 14.906 -1.81 1 97.88 486 ASN A C 1
ATOM 3817 O O . ASN A 1 486 ? -4.117 14.148 -2.242 1 97.88 486 ASN A O 1
ATOM 3821 N N . VAL A 1 487 ? -6.246 14.734 -2.098 1 97.88 487 VAL A N 1
ATOM 3822 C CA . VAL A 1 487 ? -6.688 13.672 -2.99 1 97.88 487 VAL A CA 1
ATOM 3823 C C . VAL A 1 487 ? -6.141 13.914 -4.395 1 97.88 487 VAL A C 1
ATOM 3825 O O . VAL A 1 487 ? -5.707 12.984 -5.07 1 97.88 487 VAL A O 1
ATOM 3828 N N . ILE A 1 488 ? -6.148 15.156 -4.816 1 96.75 488 ILE A N 1
ATOM 3829 C CA . ILE A 1 488 ? -5.613 15.5 -6.133 1 96.75 488 ILE A CA 1
ATOM 3830 C C . ILE A 1 488 ? -4.121 15.18 -6.18 1 96.75 488 ILE A C 1
ATOM 3832 O O . ILE A 1 488 ? -3.617 14.68 -7.184 1 96.75 488 ILE A O 1
ATOM 3836 N N . SER A 1 489 ? -3.447 15.562 -5.094 1 96.69 489 SER A N 1
ATOM 3837 C CA . SER A 1 489 ? -2.025 15.234 -5.012 1 96.69 489 SER A CA 1
ATOM 3838 C C . SER A 1 489 ? -1.783 13.75 -5.219 1 96.69 489 SER A C 1
ATOM 3840 O O . SER A 1 489 ? -0.875 13.359 -5.953 1 96.69 489 SER A O 1
ATOM 3842 N N . ILE A 1 490 ? -2.578 12.906 -4.586 1 96.62 490 ILE A N 1
ATOM 3843 C CA . ILE A 1 490 ? -2.471 11.461 -4.734 1 96.62 490 ILE A CA 1
ATOM 3844 C C . ILE A 1 490 ? -2.812 11.062 -6.168 1 96.62 490 ILE A C 1
ATOM 3846 O O . ILE A 1 490 ? -2.15 10.203 -6.754 1 96.62 490 ILE A O 1
ATOM 3850 N N . HIS A 1 491 ? -3.834 11.664 -6.723 1 95.25 491 HIS A N 1
ATOM 3851 C CA . HIS A 1 491 ? -4.234 11.352 -8.094 1 95.25 491 HIS A CA 1
ATOM 3852 C C . HIS A 1 491 ? -3.127 11.703 -9.078 1 95.25 491 HIS A C 1
ATOM 3854 O O . HIS A 1 491 ? -2.898 10.977 -10.047 1 95.25 491 HIS A O 1
ATOM 3860 N N . ILE A 1 492 ? -2.479 12.805 -8.844 1 93.75 492 ILE A N 1
ATOM 3861 C CA . ILE A 1 492 ? -1.367 13.203 -9.703 1 93.75 492 ILE A CA 1
ATOM 3862 C C . ILE A 1 492 ? -0.26 12.148 -9.633 1 93.75 492 ILE A C 1
ATOM 3864 O O . ILE A 1 492 ? 0.394 11.859 -10.633 1 93.75 492 ILE A O 1
ATOM 3868 N N . TRP A 1 493 ? -0.01 11.641 -8.469 1 93.25 493 TRP A N 1
ATOM 3869 C CA . TRP A 1 493 ? 0.943 10.547 -8.359 1 93.25 493 TRP A CA 1
ATOM 3870 C C . TRP A 1 493 ? 0.556 9.391 -9.281 1 93.25 493 TRP A C 1
ATOM 3872 O O . TRP A 1 493 ? 1.4 8.859 -10 1 93.25 493 TRP A O 1
ATOM 3882 N N . HIS A 1 494 ? -0.724 9 -9.312 1 92.12 494 HIS A N 1
ATOM 3883 C CA . HIS A 1 494 ? -1.2 7.926 -10.18 1 92.12 494 HIS A CA 1
ATOM 3884 C C . HIS A 1 494 ? -1.042 8.297 -11.648 1 92.12 494 HIS A C 1
ATOM 3886 O O . HIS A 1 494 ? -0.713 7.438 -12.477 1 92.12 494 HIS A O 1
ATOM 3892 N N . ILE A 1 495 ? -1.301 9.547 -11.969 1 90.62 495 ILE A N 1
ATOM 3893 C CA . ILE A 1 495 ? -1.121 10.016 -13.336 1 90.62 495 ILE A CA 1
ATOM 3894 C C . ILE A 1 495 ? 0.336 9.836 -13.758 1 90.62 495 ILE A C 1
ATOM 3896 O O . ILE A 1 495 ? 0.617 9.32 -14.844 1 90.62 495 ILE A O 1
ATOM 3900 N N . THR A 1 496 ? 1.203 10.234 -12.875 1 89.5 496 THR A N 1
ATOM 3901 C CA . THR A 1 496 ? 2.627 10.18 -13.188 1 89.5 496 THR A CA 1
ATOM 3902 C C . THR A 1 496 ? 3.084 8.734 -13.391 1 89.5 496 THR A C 1
ATOM 3904 O O . THR A 1 496 ? 3.871 8.453 -14.289 1 89.5 496 THR A O 1
ATOM 3907 N N . GLN A 1 497 ? 2.602 7.816 -12.586 1 89.75 497 GLN A N 1
ATOM 3908 C CA . GLN A 1 497 ? 2.961 6.41 -12.734 1 89.75 497 GLN A CA 1
ATOM 3909 C C . GLN A 1 497 ? 2.383 5.824 -14.016 1 89.75 497 GLN A C 1
ATOM 3911 O O . GLN A 1 497 ? 3.07 5.094 -14.734 1 89.75 497 GLN A O 1
ATOM 3916 N N . GLY A 1 498 ? 1.127 6.172 -14.328 1 88.12 498 GLY A N 1
ATOM 3917 C CA . GLY A 1 498 ? 0.431 5.578 -15.461 1 88.12 498 GLY A CA 1
ATOM 3918 C C . GLY A 1 498 ? 0.868 6.148 -16.797 1 88.12 498 GLY A C 1
ATOM 3919 O O . GLY A 1 498 ? 0.762 5.484 -17.828 1 88.12 498 GLY A O 1
ATOM 3920 N N . SER A 1 499 ? 1.418 7.324 -16.828 1 85.88 499 SER A N 1
ATOM 3921 C CA . SER A 1 499 ? 1.76 8 -18.062 1 85.88 499 SER A CA 1
ATOM 3922 C C . SER A 1 499 ? 3.236 7.82 -18.406 1 85.88 499 SER A C 1
ATOM 3924 O O . SER A 1 499 ? 3.746 8.445 -19.344 1 85.88 499 SER A O 1
ATOM 3926 N N . TYR A 1 500 ? 3.807 7.031 -17.703 1 82.75 500 TYR A N 1
ATOM 3927 C CA . TYR A 1 500 ? 5.254 6.887 -17.828 1 82.75 500 TYR A CA 1
ATOM 3928 C C . TYR A 1 500 ? 5.652 6.578 -19.266 1 82.75 500 TYR A C 1
ATOM 3930 O O . TYR A 1 500 ? 6.637 7.113 -19.781 1 82.75 500 TYR A O 1
ATOM 3938 N N . PHE A 1 501 ? 4.891 5.801 -20.031 1 78.38 501 PHE A N 1
ATOM 3939 C CA . PHE A 1 501 ? 5.273 5.348 -21.359 1 78.38 501 PHE A CA 1
ATOM 3940 C C . PHE A 1 501 ? 4.664 6.238 -22.438 1 78.38 501 PHE A C 1
ATOM 3942 O O . PHE A 1 501 ? 4.918 6.051 -23.625 1 78.38 501 PHE A O 1
ATOM 3949 N N . PHE A 1 502 ? 3.76 7.121 -22.141 1 72.62 502 PHE A N 1
ATOM 3950 C CA . PHE A 1 502 ? 3.016 7.879 -23.141 1 72.62 502 PHE A CA 1
ATOM 3951 C C . PHE A 1 502 ? 3.637 9.25 -23.344 1 72.62 502 PHE A C 1
ATOM 3953 O O . PHE A 1 502 ? 3.258 9.977 -24.266 1 72.62 502 PHE A O 1
ATOM 3960 N N . GLY A 1 503 ? 4.324 9.727 -22.422 1 58.38 503 GLY A N 1
ATOM 3961 C CA . GLY A 1 503 ? 4.621 11.156 -22.469 1 58.38 503 GLY A CA 1
ATOM 3962 C C . GLY A 1 503 ? 6.059 11.453 -22.844 1 58.38 503 GLY A C 1
ATOM 3963 O O . GLY A 1 503 ? 6.844 10.539 -23.094 1 58.38 503 GLY A O 1
ATOM 3964 N N . ASP A 1 504 ? 6.254 12.734 -22.891 1 52.97 504 ASP A N 1
ATOM 3965 C CA . ASP A 1 504 ? 7.395 13.625 -23.109 1 52.97 504 ASP A CA 1
ATOM 3966 C C . ASP A 1 504 ? 8.531 13.297 -22.141 1 52.97 504 ASP A C 1
ATOM 3968 O O . ASP A 1 504 ? 9.68 13.695 -22.375 1 52.97 504 ASP A O 1
ATOM 3972 N N . LEU A 1 505 ? 8.227 12.719 -21.078 1 48.5 505 LEU A N 1
ATOM 3973 C CA . LEU A 1 505 ? 9.266 12.594 -20.047 1 48.5 505 LEU A CA 1
ATOM 3974 C C . LEU A 1 505 ? 10.039 11.289 -20.234 1 48.5 505 LEU A C 1
ATOM 3976 O O . LEU A 1 505 ? 10.945 10.992 -19.453 1 48.5 505 LEU A O 1
ATOM 3980 N N . SER A 1 506 ? 9.555 10.281 -21.047 1 46.78 506 SER A N 1
ATOM 3981 C CA . SER A 1 506 ? 10.203 8.984 -21.188 1 46.78 506 SER A CA 1
ATOM 3982 C C . SER A 1 506 ? 11.562 9.109 -21.859 1 46.78 506 SER A C 1
ATOM 3984 O O . SER A 1 506 ? 12.383 8.195 -21.797 1 46.78 506 SER A O 1
ATOM 3986 N N . SER A 1 507 ? 11.812 10.031 -22.859 1 41.81 507 SER A N 1
ATOM 3987 C CA . SER A 1 507 ? 13.086 9.992 -23.578 1 41.81 507 SER A CA 1
ATOM 3988 C C . SER A 1 507 ? 14.086 10.969 -22.969 1 41.81 507 SER A C 1
ATOM 3990 O O . SER A 1 507 ? 13.789 12.156 -22.812 1 41.81 507 SER A O 1
ATOM 3992 N N . PRO A 1 508 ? 15.086 10.414 -22.312 1 39.91 508 PRO A N 1
ATOM 3993 C CA . PRO A 1 508 ? 16.219 11.219 -21.859 1 39.91 508 PRO A CA 1
ATOM 3994 C C . PRO A 1 508 ? 16.781 12.117 -22.953 1 39.91 508 PRO A C 1
ATOM 3996 O O . PRO A 1 508 ? 17.859 12.695 -22.781 1 39.91 508 PRO A O 1
ATOM 3999 N N . GLY A 1 509 ? 16.031 12.617 -23.891 1 38.69 509 GLY A N 1
ATOM 4000 C CA . GLY A 1 509 ? 16.516 13.523 -24.938 1 38.69 509 GLY A CA 1
ATOM 4001 C C . GLY A 1 509 ? 15.672 14.781 -25.047 1 38.69 509 GLY A C 1
ATOM 4002 O O . GLY A 1 509 ? 14.68 14.945 -24.344 1 38.69 509 GLY A O 1
ATOM 4003 N N . PRO A 1 510 ? 16.484 15.82 -25.766 1 37.5 510 PRO A N 1
ATOM 4004 C CA . PRO A 1 510 ? 15.797 17.094 -26 1 37.5 510 PRO A CA 1
ATOM 4005 C C . PRO A 1 510 ? 14.344 16.906 -26.438 1 37.5 510 PRO A C 1
ATOM 4007 O O . PRO A 1 510 ? 14.078 16.312 -27.484 1 37.5 510 PRO A O 1
ATOM 4010 N N . SER A 1 511 ? 13.531 16.5 -25.609 1 40.88 511 SER A N 1
ATOM 4011 C CA . SER A 1 511 ? 12.141 16.5 -26.031 1 40.88 511 SER A CA 1
ATOM 4012 C C . SER A 1 511 ? 11.844 17.656 -26.969 1 40.88 511 SER A C 1
ATOM 4014 O O . SER A 1 511 ? 12.172 18.812 -26.672 1 40.88 511 SER A O 1
ATOM 4016 N N . ASN A 1 512 ? 11.945 17.531 -28.219 1 39.38 512 ASN A N 1
ATOM 4017 C CA . ASN A 1 512 ? 11.344 18.594 -29.016 1 39.38 512 ASN A CA 1
ATOM 4018 C C . ASN A 1 512 ? 10.172 19.25 -28.297 1 39.38 512 ASN A C 1
ATOM 4020 O O . ASN A 1 512 ? 9.32 18.547 -27.734 1 39.38 512 ASN A O 1
ATOM 4024 N N . GLU A 1 513 ? 10.43 20.438 -27.703 1 43.72 513 GLU A N 1
ATOM 4025 C CA . GLU A 1 513 ? 9.57 21.422 -27.031 1 43.72 513 GLU A CA 1
ATOM 4026 C C . GLU A 1 513 ? 8.109 21.219 -27.438 1 43.72 513 GLU A C 1
ATOM 4028 O O . GLU A 1 513 ? 7.262 22.062 -27.156 1 43.72 513 GLU A O 1
ATOM 4033 N N . THR A 1 514 ? 7.832 20.391 -28.438 1 45.28 514 THR A N 1
ATOM 4034 C CA . THR A 1 514 ? 6.469 20.5 -28.953 1 45.28 514 THR A CA 1
ATOM 4035 C C . THR A 1 514 ? 5.457 20.297 -27.828 1 45.28 514 THR A C 1
ATOM 4037 O O . THR A 1 514 ? 5.832 20.031 -26.688 1 45.28 514 THR A O 1
ATOM 4040 N N . GLN A 1 515 ? 4.145 19.672 -28.234 1 50.94 515 GLN A N 1
ATOM 4041 C CA . GLN A 1 515 ? 2.777 19.719 -27.719 1 50.94 515 GLN A CA 1
ATOM 4042 C C . GLN A 1 515 ? 2.625 18.875 -26.453 1 50.94 515 GLN A C 1
ATOM 4044 O O . GLN A 1 515 ? 2.814 17.656 -26.5 1 50.94 515 GLN A O 1
ATOM 4049 N N . LYS A 1 516 ? 2.727 19.578 -25.266 1 62.34 516 LYS A N 1
ATOM 4050 C CA . LYS A 1 516 ? 2.271 18.969 -24.016 1 62.34 516 LYS A CA 1
ATOM 4051 C C . LYS A 1 516 ? 1.173 17.953 -24.266 1 62.34 516 LYS A C 1
ATOM 4053 O O . LYS A 1 516 ? 0.239 18.203 -25.031 1 62.34 516 LYS A O 1
ATOM 4058 N N . SER A 1 517 ? 1.481 16.797 -23.719 1 73.62 517 SER A N 1
ATOM 4059 C CA . SER A 1 517 ? 0.409 15.812 -23.812 1 73.62 517 SER A CA 1
ATOM 4060 C C . SER A 1 517 ? -0.883 16.344 -23.203 1 73.62 517 SER A C 1
ATOM 4062 O O . SER A 1 517 ? -0.855 17.266 -22.375 1 73.62 517 SER A O 1
ATOM 4064 N N . GLN A 1 518 ? -1.959 15.961 -23.641 1 74.62 518 GLN A N 1
ATOM 4065 C CA . GLN A 1 518 ? -3.26 16.359 -23.109 1 74.62 518 GLN A CA 1
ATOM 4066 C C . GLN A 1 518 ? -3.342 16.094 -21.609 1 74.62 518 GLN A C 1
ATOM 4068 O O . GLN A 1 518 ? -3.906 16.906 -20.859 1 74.62 518 GLN A O 1
ATOM 4073 N N . THR A 1 519 ? -2.691 15.062 -21.188 1 80.81 519 THR A N 1
ATOM 4074 C CA . THR A 1 519 ? -2.699 14.703 -19.766 1 80.81 519 THR A CA 1
ATOM 4075 C C . THR A 1 519 ? -1.948 15.75 -18.953 1 80.81 519 THR A C 1
ATOM 4077 O O . THR A 1 519 ? -2.42 16.156 -17.891 1 80.81 519 THR A O 1
ATOM 4080 N N . LEU A 1 520 ? -0.841 16.188 -19.406 1 81.31 520 LEU A N 1
ATOM 4081 C CA . LEU A 1 520 ? -0.043 17.172 -18.688 1 81.31 520 LEU A CA 1
ATOM 4082 C C . LEU A 1 520 ? -0.727 18.547 -18.688 1 81.31 520 LEU A C 1
ATOM 4084 O O . LEU A 1 520 ? -0.697 19.25 -17.672 1 81.31 520 LEU A O 1
ATOM 4088 N N . ALA A 1 521 ? -1.338 18.859 -19.797 1 82.81 521 ALA A N 1
ATOM 4089 C CA . ALA A 1 521 ? -2.041 20.141 -19.891 1 82.81 521 ALA A CA 1
ATOM 4090 C C . ALA A 1 521 ? -3.227 20.188 -18.922 1 82.81 521 ALA A C 1
ATOM 4092 O O . ALA A 1 521 ? -3.453 21.203 -18.266 1 82.81 521 ALA A O 1
ATOM 4093 N N . GLN A 1 522 ? -3.904 19.125 -18.891 1 84.44 522 GLN A N 1
ATOM 4094 C CA . GLN A 1 522 ? -5.051 19.062 -17.984 1 84.44 522 GLN A CA 1
ATOM 4095 C C . GLN A 1 522 ? -4.605 19.078 -16.531 1 84.44 522 GLN A C 1
ATOM 4097 O O . GLN A 1 522 ? -5.285 19.641 -15.672 1 84.44 522 GLN A O 1
ATOM 4102 N N . THR A 1 523 ? -3.553 18.391 -16.25 1 88.69 523 THR A N 1
ATOM 4103 C CA . THR A 1 523 ? -3.004 18.375 -14.898 1 88.69 523 THR A CA 1
ATOM 4104 C C . THR A 1 523 ? -2.557 19.781 -14.492 1 88.69 523 THR A C 1
ATOM 4106 O O . THR A 1 523 ? -2.803 20.203 -13.359 1 88.69 523 THR A O 1
ATOM 4109 N N . GLU A 1 524 ? -1.963 20.469 -15.383 1 87.62 524 GLU A N 1
ATOM 4110 C CA . GLU A 1 524 ? -1.527 21.828 -15.109 1 87.62 524 GLU A CA 1
ATOM 4111 C C . GLU A 1 524 ? -2.721 22.75 -14.844 1 87.62 524 GLU A C 1
ATOM 4113 O O . GLU A 1 524 ? -2.672 23.594 -13.953 1 87.62 524 GLU A O 1
ATOM 4118 N N . ALA A 1 525 ? -3.73 22.578 -15.641 1 89 525 ALA A N 1
ATOM 4119 C CA . ALA A 1 525 ? -4.945 23.359 -15.445 1 89 525 ALA A CA 1
ATOM 4120 C C . ALA A 1 525 ? -5.562 23.094 -14.07 1 89 525 ALA A C 1
ATOM 4122 O O . ALA A 1 525 ? -6.02 24.016 -13.398 1 89 525 ALA A O 1
ATOM 4123 N N . ALA A 1 526 ? -5.605 21.859 -13.734 1 91.19 526 ALA A N 1
ATOM 4124 C CA . ALA A 1 526 ? -6.148 21.484 -12.43 1 91.19 526 ALA A CA 1
ATOM 4125 C C . ALA A 1 526 ? -5.336 22.109 -11.305 1 91.19 526 ALA A C 1
ATOM 4127 O O . ALA A 1 526 ? -5.902 22.594 -10.32 1 91.19 526 ALA A O 1
ATOM 4128 N N . LEU A 1 527 ? -4.023 22.078 -11.406 1 92.12 527 LEU A N 1
ATOM 4129 C CA . LEU A 1 527 ? -3.148 22.656 -10.391 1 92.12 527 LEU A CA 1
ATOM 4130 C C . LEU A 1 527 ? -3.348 24.156 -10.297 1 92.12 527 LEU A C 1
ATOM 4132 O O . LEU A 1 527 ? -3.279 24.734 -9.211 1 92.12 527 LEU A O 1
ATOM 4136 N N . SER A 1 528 ? -3.604 24.766 -11.406 1 89.44 528 SER A N 1
ATOM 4137 C CA . SER A 1 528 ? -3.896 26.188 -11.414 1 89.44 528 SER A CA 1
ATOM 4138 C C . SER A 1 528 ? -5.203 26.484 -10.68 1 89.44 528 SER A C 1
ATOM 4140 O O . SER A 1 528 ? -5.301 27.484 -9.961 1 89.44 528 SER A O 1
ATOM 4142 N N . ARG A 1 529 ? -6.152 25.688 -10.859 1 91.5 529 ARG A N 1
ATOM 4143 C CA . ARG A 1 529 ? -7.414 25.844 -10.148 1 91.5 529 ARG A CA 1
ATOM 4144 C C . ARG A 1 529 ? -7.23 25.625 -8.648 1 91.5 529 ARG A C 1
ATOM 4146 O O . ARG A 1 529 ? -7.844 26.328 -7.836 1 91.5 529 ARG A O 1
ATOM 4153 N N . CYS A 1 530 ? -6.438 24.609 -8.305 1 92.69 530 CYS A N 1
ATOM 4154 C CA . CYS A 1 530 ? -6.117 24.391 -6.902 1 92.69 530 CYS A CA 1
ATOM 4155 C C . CYS A 1 530 ? -5.469 25.641 -6.293 1 92.69 530 CYS A C 1
ATOM 4157 O O . CYS A 1 530 ? -5.812 26.047 -5.18 1 92.69 530 CYS A O 1
ATOM 4159 N N . ARG A 1 531 ? -4.562 26.188 -6.996 1 90.12 531 ARG A N 1
ATOM 4160 C CA . ARG A 1 531 ? -3.898 27.391 -6.527 1 90.12 531 ARG A CA 1
ATOM 4161 C C . ARG A 1 531 ? -4.902 28.516 -6.316 1 90.12 531 ARG A C 1
ATOM 4163 O O . ARG A 1 531 ? -4.824 29.25 -5.324 1 90.12 531 ARG A O 1
ATOM 4170 N N . ALA A 1 532 ? -5.836 28.641 -7.246 1 87.69 532 ALA A N 1
ATOM 4171 C CA . ALA A 1 532 ? -6.871 29.672 -7.125 1 87.69 532 ALA A CA 1
ATOM 4172 C C . ALA A 1 532 ? -7.719 29.453 -5.875 1 87.69 532 ALA A C 1
ATOM 4174 O O . ALA A 1 532 ? -8.055 30.406 -5.168 1 87.69 532 ALA A O 1
ATOM 4175 N N . LEU A 1 533 ? -8.031 28.234 -5.613 1 88.56 533 LEU A N 1
ATOM 4176 C CA . LEU A 1 533 ? -8.852 27.906 -4.457 1 88.56 533 LEU A CA 1
ATOM 4177 C C . LEU A 1 533 ? -8.102 28.188 -3.158 1 88.56 533 LEU A C 1
ATOM 4179 O O . LEU A 1 533 ? -8.703 28.609 -2.17 1 88.56 533 LEU A O 1
ATOM 4183 N N . ILE A 1 534 ? -6.859 27.875 -3.154 1 88 534 ILE A N 1
ATOM 4184 C CA . ILE A 1 534 ? -6.039 28.078 -1.967 1 88 534 ILE A CA 1
ATOM 4185 C C . ILE A 1 534 ? -5.887 29.578 -1.699 1 88 534 ILE A C 1
ATOM 4187 O O . ILE A 1 534 ? -5.996 30.031 -0.555 1 88 534 ILE A O 1
ATOM 4191 N N . THR A 1 535 ? -5.711 30.172 -2.807 1 77.75 535 THR A N 1
ATOM 4192 C CA . THR A 1 535 ? -5.41 31.594 -2.654 1 77.75 535 THR A CA 1
ATOM 4193 C C . THR A 1 535 ? -6.695 32.406 -2.633 1 77.75 535 THR A C 1
ATOM 4195 O O . THR A 1 535 ? -6.656 33.625 -2.414 1 77.75 535 THR A O 1
ATOM 4198 N N . GLN A 1 536 ? -8.117 31.203 -2.621 1 57.78 536 GLN A N 1
ATOM 4199 C CA . GLN A 1 536 ? -9.469 31.75 -2.623 1 57.78 536 GLN A CA 1
ATOM 4200 C C . GLN A 1 536 ? -9.453 33.25 -2.91 1 57.78 536 GLN A C 1
ATOM 4202 O O . GLN A 1 536 ? -10.273 33.75 -3.688 1 57.78 536 GLN A O 1
ATOM 4207 N N . ALA A 1 537 ? -9.633 33.969 -1.68 1 42.22 537 ALA A N 1
ATOM 4208 C CA . ALA A 1 537 ? -10.305 35.219 -1.297 1 42.22 537 ALA A CA 1
ATOM 4209 C C . ALA A 1 537 ? -9.82 36.375 -2.146 1 42.22 537 ALA A C 1
ATOM 4211 O O . ALA A 1 537 ? -10.625 37.188 -2.629 1 42.22 537 ALA A O 1
ATOM 4212 N N . SER A 1 538 ? -8.797 37.406 -1.551 1 37.56 538 SER A N 1
ATOM 4213 C CA . SER A 1 538 ? -8.758 38.875 -1.6 1 37.56 538 SER A CA 1
ATOM 4214 C C . SER A 1 538 ? -8.336 39.344 -2.979 1 37.56 538 SER A C 1
ATOM 4216 O O . SER A 1 538 ? -7.555 38.688 -3.666 1 37.56 538 SER A O 1
ATOM 4218 N N . SER A 1 539 ? -9.32 40.094 -3.613 1 36.81 539 SER A N 1
ATOM 4219 C CA . SER A 1 539 ? -9.109 40.875 -4.836 1 36.81 539 SER A CA 1
ATOM 4220 C C . SER A 1 539 ? -7.629 40.938 -5.199 1 36.81 539 SER A C 1
ATOM 4222 O O . SER A 1 539 ? -7.277 41.188 -6.352 1 36.81 539 SER A O 1
ATOM 4224 N N . ASP A 1 540 ? -6.859 41.688 -4.27 1 34.25 540 ASP A N 1
ATOM 4225 C CA . ASP A 1 540 ? -5.547 42.219 -4.605 1 34.25 540 ASP A CA 1
ATOM 4226 C C . ASP A 1 540 ? -4.484 41.125 -4.633 1 34.25 540 ASP A C 1
ATOM 4228 O O . ASP A 1 540 ? -4.438 40.281 -3.74 1 34.25 540 ASP A O 1
ATOM 4232 N N . ALA A 1 541 ? -3.973 40.812 -5.762 1 34.62 541 ALA A N 1
ATOM 4233 C CA . ALA A 1 541 ? -2.805 40.062 -6.242 1 34.62 541 ALA A CA 1
ATOM 4234 C C . ALA A 1 541 ? -1.838 39.75 -5.102 1 34.62 541 ALA A C 1
ATOM 4236 O O . ALA A 1 541 ? -0.97 38.906 -5.227 1 34.62 541 ALA A O 1
ATOM 4237 N N . ASP A 1 542 ? -1.413 40.719 -4.285 1 34.38 542 ASP A N 1
ATOM 4238 C CA . ASP A 1 542 ? -0.31 40.875 -3.344 1 34.38 542 ASP A CA 1
ATOM 4239 C C . ASP A 1 542 ? -0.632 40.219 -2.004 1 34.38 542 ASP A C 1
ATOM 4241 O O . ASP A 1 542 ? -0.183 40.688 -0.955 1 34.38 542 ASP A O 1
ATOM 4245 N N . TYR A 1 543 ? -1.682 39.375 -1.784 1 33.81 543 TYR A N 1
ATOM 4246 C CA . TYR A 1 543 ? -2.195 39.094 -0.451 1 33.81 543 TYR A CA 1
ATOM 4247 C C . TYR A 1 543 ? -1.252 38.156 0.306 1 33.81 543 TYR A C 1
ATOM 4249 O O . TYR A 1 543 ? -1.018 37.031 -0.115 1 33.81 543 TYR A O 1
ATOM 4257 N N . PRO A 1 544 ? -0.299 38.5 1.176 1 39.94 544 PRO A N 1
ATOM 4258 C CA . PRO A 1 544 ? 0.449 37.688 2.141 1 39.94 544 PRO A CA 1
ATOM 4259 C C . PRO A 1 544 ? -0.43 36.688 2.865 1 39.94 544 PRO A C 1
ATOM 4261 O O . PRO A 1 544 ? -1.591 36.969 3.17 1 39.94 544 PRO A O 1
ATOM 4264 N N . TRP A 1 545 ? -0.321 35.281 2.715 1 42.84 545 TRP A N 1
ATOM 4265 C CA . TRP A 1 545 ? -1.08 34.375 3.549 1 42.84 545 TRP A CA 1
ATOM 4266 C C . TRP A 1 545 ? -1.235 34.906 4.965 1 42.84 545 TRP A C 1
ATOM 4268 O O . TRP A 1 545 ? -0.247 35.281 5.613 1 42.84 545 TRP A O 1
ATOM 4278 N N . THR A 1 546 ? -2.162 35.875 5.219 1 41.44 546 THR A N 1
ATOM 4279 C CA . THR A 1 546 ? -2.416 36.438 6.531 1 41.44 546 THR A CA 1
ATOM 4280 C C . THR A 1 546 ? -2.795 35.375 7.539 1 41.44 546 THR A C 1
ATOM 4282 O O . THR A 1 546 ? -3.24 34.281 7.156 1 41.44 546 THR A O 1
ATOM 4285 N N . GLU A 1 547 ? -2.35 35.594 8.766 1 42.12 547 GLU A N 1
ATOM 4286 C CA . GLU A 1 547 ? -2.691 34.844 9.969 1 42.12 547 GLU A CA 1
ATOM 4287 C C . GLU A 1 547 ? -4.129 34.344 9.914 1 42.12 547 GLU A C 1
ATOM 4289 O O . GLU A 1 547 ? -4.477 33.375 10.602 1 42.12 547 GLU A O 1
ATOM 4294 N N . ALA A 1 548 ? -4.895 35.156 9.352 1 39.88 548 ALA A N 1
ATOM 4295 C CA . ALA A 1 548 ? -6.324 34.844 9.266 1 39.88 548 ALA A CA 1
ATOM 4296 C C . ALA A 1 548 ? -6.582 33.625 8.406 1 39.88 548 ALA A C 1
ATOM 4298 O O . ALA A 1 548 ? -7.676 33.062 8.445 1 39.88 548 ALA A O 1
ATOM 4299 N N . GLU A 1 549 ? -5.461 33.375 7.52 1 52.88 549 GLU A N 1
ATOM 4300 C CA . GLU A 1 549 ? -5.715 32.281 6.582 1 52.88 549 GLU A CA 1
ATOM 4301 C C . GLU A 1 549 ? -5.344 30.953 7.195 1 52.88 549 GLU A C 1
ATOM 4303 O O . GLU A 1 549 ? -4.434 30.859 8.023 1 52.88 549 GLU A O 1
ATOM 4308 N N . THR A 1 550 ? -6.195 30 7.312 1 67.31 550 THR A N 1
ATOM 4309 C CA . THR A 1 550 ? -6.266 28.719 7.992 1 67.31 550 THR A CA 1
ATOM 4310 C C . THR A 1 550 ? -5.031 27.875 7.688 1 67.31 550 THR A C 1
ATOM 4312 O O . THR A 1 550 ? -4.531 27.875 6.562 1 67.31 550 THR A O 1
ATOM 4315 N N . PRO A 1 551 ? -4.164 27.609 8.734 1 85 551 PRO A N 1
ATOM 4316 C CA . PRO A 1 551 ? -3.031 26.688 8.609 1 85 551 PRO A CA 1
ATOM 4317 C C . PRO A 1 551 ? -3.273 25.594 7.574 1 85 551 PRO A C 1
ATOM 4319 O O . PRO A 1 551 ? -2.332 25.141 6.914 1 85 551 PRO A O 1
ATOM 4322 N N . LEU A 1 552 ? -4.461 25.344 7.266 1 91 552 LEU A N 1
ATOM 4323 C CA . LEU A 1 552 ? -4.785 24.266 6.344 1 91 552 LEU A CA 1
ATOM 4324 C C . LEU A 1 552 ? -4.477 24.656 4.906 1 91 552 LEU A C 1
ATOM 4326 O O . LEU A 1 552 ? -3.891 23.875 4.152 1 91 552 LEU A O 1
ATOM 4330 N N . LEU A 1 553 ? -4.832 25.859 4.504 1 90.06 553 LEU A N 1
ATOM 4331 C CA . LEU A 1 553 ? -4.582 26.297 3.141 1 90.06 553 LEU A CA 1
ATOM 4332 C C . LEU A 1 553 ? -3.09 26.5 2.898 1 90.06 553 LEU A C 1
ATOM 4334 O O . LEU A 1 553 ? -2.598 26.25 1.793 1 90.06 553 LEU A O 1
ATOM 4338 N N . PHE A 1 554 ? -2.383 26.984 3.93 1 87.94 554 PHE A N 1
ATOM 4339 C CA . PHE A 1 554 ? -0.933 27.109 3.826 1 87.94 554 PHE A CA 1
ATOM 4340 C C . PHE A 1 554 ? -0.293 25.75 3.59 1 87.94 554 PHE A C 1
ATOM 4342 O O . PHE A 1 554 ? 0.641 25.625 2.793 1 87.94 554 PHE A O 1
ATOM 4349 N N . ASN A 1 555 ? -0.729 24.75 4.324 1 91.56 555 ASN A N 1
ATOM 4350 C CA . ASN A 1 555 ? -0.256 23.391 4.094 1 91.56 555 ASN A CA 1
ATOM 4351 C C . ASN A 1 555 ? -0.504 22.938 2.656 1 91.56 555 ASN A C 1
ATOM 4353 O O . ASN A 1 555 ? 0.326 22.25 2.064 1 91.56 555 ASN A O 1
ATOM 4357 N N . CYS A 1 556 ? -1.643 23.344 2.109 1 93 556 CYS A N 1
ATOM 4358 C CA . CYS A 1 556 ? -2.012 22.969 0.751 1 93 556 CYS A CA 1
ATOM 4359 C C . CYS A 1 556 ? -1.058 23.578 -0.267 1 93 556 CYS A C 1
ATOM 4361 O O . CYS A 1 556 ? -0.782 22.969 -1.307 1 93 556 CYS A O 1
ATOM 4363 N N . LEU A 1 557 ? -0.567 24.734 0.026 1 90 557 LEU A N 1
ATOM 4364 C CA . LEU A 1 557 ? 0.373 25.375 -0.885 1 90 557 LEU A CA 1
ATOM 4365 C C . LEU A 1 557 ? 1.654 24.562 -1.011 1 90 557 LEU A C 1
ATOM 4367 O O . LEU A 1 557 ? 2.197 24.406 -2.109 1 90 557 LEU A O 1
ATOM 4371 N N . ALA A 1 558 ? 2.137 24.109 0.142 1 91.12 558 ALA A N 1
ATOM 4372 C CA . ALA A 1 558 ? 3.318 23.25 0.116 1 91.12 558 ALA A CA 1
ATOM 4373 C C . ALA A 1 558 ? 3.059 21.984 -0.697 1 91.12 558 ALA A C 1
ATOM 4375 O O . ALA A 1 558 ? 3.904 21.562 -1.49 1 91.12 558 ALA A O 1
ATOM 4376 N N . LEU A 1 559 ? 1.904 21.422 -0.525 1 93.81 559 LEU A N 1
ATOM 4377 C CA . LEU A 1 559 ? 1.529 20.203 -1.234 1 93.81 559 LEU A CA 1
ATOM 4378 C C . LEU A 1 559 ? 1.402 20.469 -2.732 1 93.81 559 LEU A C 1
ATOM 4380 O O . LEU A 1 559 ? 1.751 19.609 -3.547 1 93.81 559 LEU A O 1
ATOM 4384 N N . LEU A 1 560 ? 0.877 21.625 -3.043 1 92.94 560 LEU A N 1
ATOM 4385 C CA . LEU A 1 560 ? 0.703 22 -4.441 1 92.94 560 LEU A CA 1
ATOM 4386 C C . LEU A 1 560 ? 2.049 22.062 -5.156 1 92.94 560 LEU A C 1
ATOM 4388 O O . LEU A 1 560 ? 2.176 21.625 -6.297 1 92.94 560 LEU A O 1
ATOM 4392 N N . ARG A 1 561 ? 2.998 22.594 -4.543 1 90.75 561 ARG A N 1
ATOM 4393 C CA . ARG A 1 561 ? 4.328 22.703 -5.137 1 90.75 561 ARG A CA 1
ATOM 4394 C C . ARG A 1 561 ? 4.918 21.328 -5.398 1 90.75 561 ARG A C 1
ATOM 4396 O O . ARG A 1 561 ? 5.488 21.078 -6.465 1 90.75 561 ARG A O 1
ATOM 4403 N N . VAL A 1 562 ? 4.793 20.469 -4.438 1 90.94 562 VAL A N 1
ATOM 4404 C CA . VAL A 1 562 ? 5.309 19.109 -4.578 1 90.94 562 VAL A CA 1
ATOM 4405 C C . VAL A 1 562 ? 4.594 18.406 -5.723 1 90.94 562 VAL A C 1
ATOM 4407 O O . VAL A 1 562 ? 5.227 17.703 -6.52 1 90.94 562 VAL A O 1
ATOM 4410 N N . SER A 1 563 ? 3.279 18.578 -5.785 1 93.38 563 SER A N 1
ATOM 4411 C CA . SER A 1 563 ? 2.488 17.922 -6.824 1 93.38 563 SER A CA 1
ATOM 4412 C C . SER A 1 563 ? 2.869 18.438 -8.211 1 93.38 563 SER A C 1
ATOM 4414 O O . SER A 1 563 ? 2.912 17.656 -9.172 1 93.38 563 SER A O 1
ATOM 4416 N N . TYR A 1 564 ? 3.156 19.688 -8.258 1 92 564 TYR A N 1
ATOM 4417 C CA . TYR A 1 564 ? 3.607 20.266 -9.523 1 92 564 TYR A CA 1
ATOM 4418 C C . TYR A 1 564 ? 4.941 19.672 -9.945 1 92 564 TYR A C 1
ATOM 4420 O O . TYR A 1 564 ? 5.109 19.281 -11.102 1 92 564 TYR A O 1
ATOM 4428 N N . CYS A 1 565 ? 5.832 19.625 -9.039 1 90.31 565 CYS A N 1
ATOM 4429 C CA . CYS A 1 565 ? 7.148 19.078 -9.336 1 90.31 565 CYS A CA 1
ATOM 4430 C C . CYS A 1 565 ? 7.051 17.609 -9.758 1 90.31 565 CYS A C 1
ATOM 4432 O O . CYS A 1 565 ? 7.738 17.172 -10.68 1 90.31 565 CYS A O 1
ATOM 4434 N N . ARG A 1 566 ? 6.223 16.906 -9.141 1 87.75 566 ARG A N 1
ATOM 4435 C CA . ARG A 1 566 ? 6.039 15.492 -9.477 1 87.75 566 ARG A CA 1
ATOM 4436 C C . ARG A 1 566 ? 5.469 15.336 -10.883 1 87.75 566 ARG A C 1
ATOM 4438 O O . ARG A 1 566 ? 5.875 14.438 -11.625 1 87.75 566 ARG A O 1
ATOM 4445 N N . ALA A 1 567 ? 4.551 16.141 -11.227 1 87.25 567 ALA A N 1
ATOM 4446 C CA . ALA A 1 567 ? 3.873 16.047 -12.523 1 87.25 567 ALA A CA 1
ATOM 4447 C C . ALA A 1 567 ? 4.82 16.391 -13.664 1 87.25 567 ALA A C 1
ATOM 4449 O O . ALA A 1 567 ? 4.734 15.812 -14.75 1 87.25 567 ALA A O 1
ATOM 4450 N N . PHE A 1 568 ? 5.809 17.219 -13.352 1 84.62 568 PHE A N 1
ATOM 4451 C CA . PHE A 1 568 ? 6.527 17.781 -14.484 1 84.62 568 PHE A CA 1
ATOM 4452 C C . PHE A 1 568 ? 7.98 17.328 -14.492 1 84.62 568 PHE A C 1
ATOM 4454 O O . PHE A 1 568 ? 8.711 17.562 -15.461 1 84.62 568 PHE A O 1
ATOM 4461 N N . THR A 1 569 ? 8.469 16.797 -13.5 1 80.88 569 THR A N 1
ATOM 4462 C CA . THR A 1 569 ? 9.828 16.266 -13.492 1 80.88 569 THR A CA 1
ATOM 4463 C C . THR A 1 569 ? 9.797 14.734 -13.445 1 80.88 569 THR A C 1
ATOM 4465 O O . THR A 1 569 ? 10.789 14.078 -13.758 1 80.88 569 THR A O 1
ATOM 4468 N N . GLY A 1 570 ? 8.664 14.273 -13.305 1 64.75 570 GLY A N 1
ATOM 4469 C CA . GLY A 1 570 ? 8.586 12.836 -13.102 1 64.75 570 GLY A CA 1
ATOM 4470 C C . GLY A 1 570 ? 9.062 12.391 -11.734 1 64.75 570 GLY A C 1
ATOM 4471 O O . GLY A 1 570 ? 9.297 13.227 -10.852 1 64.75 570 GLY A O 1
ATOM 4472 N N . HIS A 1 571 ? 9.055 11.102 -11.555 1 58.41 571 HIS A N 1
ATOM 4473 C CA . HIS A 1 571 ? 9.398 10.562 -10.242 1 58.41 571 HIS A CA 1
ATOM 4474 C C . HIS A 1 571 ? 10.875 10.75 -9.938 1 58.41 571 HIS A C 1
ATOM 4476 O O . HIS A 1 571 ? 11.719 10.617 -10.828 1 58.41 571 HIS A O 1
ATOM 4482 N N . SER A 1 572 ? 11.023 11.492 -8.727 1 58.09 572 SER A N 1
ATOM 4483 C CA . SER A 1 572 ? 12.391 11.641 -8.242 1 58.09 572 SER A CA 1
ATOM 4484 C C . SER A 1 572 ? 13.086 10.289 -8.125 1 58.09 572 SER A C 1
ATOM 4486 O O . SER A 1 572 ? 12.508 9.328 -7.613 1 58.09 572 SER A O 1
ATOM 4488 N N . ALA A 1 573 ? 14.141 10.102 -8.812 1 56.22 573 ALA A N 1
ATOM 4489 C CA . ALA A 1 573 ? 14.977 8.906 -8.859 1 56.22 573 ALA A CA 1
ATOM 4490 C C . ALA A 1 573 ? 15.625 8.641 -7.5 1 56.22 573 ALA A C 1
ATOM 4492 O O . ALA A 1 573 ? 16.281 7.609 -7.312 1 56.22 573 ALA A O 1
ATOM 4493 N N . ALA A 1 574 ? 15.266 9.578 -6.543 1 60.16 574 ALA A N 1
ATOM 4494 C CA . ALA A 1 574 ? 16.016 9.375 -5.309 1 60.16 574 ALA A CA 1
ATOM 4495 C C . ALA A 1 574 ? 15.492 8.164 -4.543 1 60.16 574 ALA A C 1
ATOM 4497 O O . ALA A 1 574 ? 14.305 7.84 -4.621 1 60.16 574 ALA A O 1
ATOM 4498 N N . ASP A 1 575 ? 16.531 7.457 -4.043 1 67.62 575 ASP A N 1
ATOM 4499 C CA . ASP A 1 575 ? 16.156 6.367 -3.143 1 67.62 575 ASP A CA 1
ATOM 4500 C C . ASP A 1 575 ? 15.375 6.891 -1.938 1 67.62 575 ASP A C 1
ATOM 4502 O O . ASP A 1 575 ? 15.953 7.484 -1.026 1 67.62 575 ASP A O 1
ATOM 4506 N N . SER A 1 576 ? 14.164 6.766 -1.963 1 69.88 576 SER A N 1
ATOM 4507 C CA . SER A 1 576 ? 13.32 7.316 -0.909 1 69.88 576 SER A CA 1
ATOM 4508 C C . SER A 1 576 ? 13.602 6.645 0.432 1 69.88 576 SER A C 1
ATOM 4510 O O . SER A 1 576 ? 13.32 7.215 1.488 1 69.88 576 SER A O 1
ATOM 4512 N N . MET A 1 577 ? 14.297 5.555 0.394 1 76.69 577 MET A N 1
ATOM 4513 C CA . MET A 1 577 ? 14.461 4.84 1.655 1 76.69 577 MET A CA 1
ATOM 4514 C C . MET A 1 577 ? 15.797 5.18 2.303 1 76.69 577 MET A C 1
ATOM 4516 O O . MET A 1 577 ? 16.188 4.555 3.289 1 76.69 577 MET A O 1
ATOM 4520 N N . VAL A 1 578 ? 16.406 6.195 1.77 1 85.12 578 VAL A N 1
ATOM 4521 C CA . VAL A 1 578 ? 17.656 6.652 2.363 1 85.12 578 VAL A CA 1
ATOM 4522 C C . VAL A 1 578 ? 17.422 7.051 3.818 1 85.12 578 VAL A C 1
ATOM 4524 O O . VAL A 1 578 ? 18.312 6.879 4.664 1 85.12 578 VAL A O 1
ATOM 4527 N N . LEU A 1 579 ? 16.25 7.504 4.117 1 89.5 579 LEU A N 1
ATOM 4528 C CA . LEU A 1 579 ? 15.891 7.957 5.453 1 89.5 579 LEU A CA 1
ATOM 4529 C C . LEU A 1 579 ? 15.812 6.785 6.426 1 89.5 579 LEU A C 1
ATOM 4531 O O . LEU A 1 579 ? 15.836 6.977 7.641 1 89.5 579 LEU A O 1
ATOM 4535 N N . LEU A 1 580 ? 15.758 5.559 5.934 1 87.62 580 LEU A N 1
ATOM 4536 C CA . LEU A 1 580 ? 15.609 4.387 6.789 1 87.62 580 LEU A CA 1
ATOM 4537 C C . LEU A 1 580 ? 16.922 3.629 6.91 1 87.62 580 LEU A C 1
ATOM 4539 O O . LEU A 1 580 ? 17.031 2.654 7.66 1 87.62 580 LEU A O 1
ATOM 4543 N N . LYS A 1 581 ? 17.922 4.102 6.172 1 87.44 581 LYS A N 1
ATOM 4544 C CA . LYS A 1 581 ? 19.188 3.396 6.219 1 87.44 581 LYS A CA 1
ATOM 4545 C C . LYS A 1 581 ? 19.891 3.619 7.555 1 87.44 581 LYS A C 1
ATOM 4547 O O . LYS A 1 581 ? 19.984 4.754 8.031 1 87.44 581 LYS A O 1
ATOM 4552 N N . GLU A 1 582 ? 20.359 2.521 8.125 1 84.06 582 GLU A N 1
ATOM 4553 C CA . GLU A 1 582 ? 20.969 2.586 9.453 1 84.06 582 GLU A CA 1
ATOM 4554 C C . GLU A 1 582 ? 22.484 2.545 9.352 1 84.06 582 GLU A C 1
ATOM 4556 O O . GLU A 1 582 ? 23.188 3.049 10.234 1 84.06 582 GLU A O 1
ATOM 4561 N N . SER A 1 583 ? 22.953 1.967 8.297 1 87.31 583 SER A N 1
ATOM 4562 C CA . SER A 1 583 ? 24.391 1.854 8.117 1 87.31 583 SER A CA 1
ATOM 4563 C C . SER A 1 583 ? 24.938 3.027 7.309 1 87.31 583 SER A C 1
ATOM 4565 O O . SER A 1 583 ? 24.375 3.404 6.285 1 87.31 583 SER A O 1
ATOM 4567 N N . GLN A 1 584 ? 26.094 3.51 7.793 1 87.19 584 GLN A N 1
ATOM 4568 C CA . GLN A 1 584 ? 26.734 4.613 7.094 1 87.19 584 GLN A CA 1
ATOM 4569 C C . GLN A 1 584 ? 27.141 4.215 5.676 1 87.19 584 GLN A C 1
ATOM 4571 O O . GLN A 1 584 ? 27.047 5.023 4.75 1 87.19 584 GLN A O 1
ATOM 4576 N N . GLU A 1 585 ? 27.531 3.016 5.547 1 86.5 585 GLU A N 1
ATOM 4577 C CA . GLU A 1 585 ? 27.938 2.537 4.227 1 86.5 585 GLU A CA 1
ATOM 4578 C C . GLU A 1 585 ? 26.75 2.535 3.254 1 86.5 585 GLU A C 1
ATOM 4580 O O . GLU A 1 585 ? 26.875 3 2.119 1 86.5 585 GLU A O 1
ATOM 4585 N N . GLU A 1 586 ? 25.719 1.987 3.766 1 84.56 586 GLU A N 1
ATOM 4586 C CA . GLU A 1 586 ? 24.531 1.955 2.924 1 84.56 586 GLU A CA 1
ATOM 4587 C C . GLU A 1 586 ? 24.016 3.363 2.633 1 84.56 586 GLU A C 1
ATOM 4589 O O . GLU A 1 586 ? 23.547 3.645 1.528 1 84.56 586 GLU A O 1
ATOM 4594 N N . PHE A 1 587 ? 24.188 4.086 3.621 1 86.38 587 PHE A N 1
ATOM 4595 C CA . PHE A 1 587 ? 23.781 5.48 3.537 1 86.38 587 PHE A CA 1
ATOM 4596 C C . PHE A 1 587 ? 24.562 6.215 2.463 1 86.38 587 PHE A C 1
ATOM 4598 O O . PHE A 1 587 ? 23.984 6.867 1.592 1 86.38 587 PHE A O 1
ATOM 4605 N N . MET A 1 588 ? 25.797 6.086 2.434 1 88.19 588 MET A N 1
ATOM 4606 C CA . MET A 1 588 ? 26.672 6.77 1.487 1 88.19 588 MET A CA 1
ATOM 4607 C C . MET A 1 588 ? 26.5 6.207 0.08 1 88.19 588 MET A C 1
ATOM 4609 O O . MET A 1 588 ? 26.562 6.949 -0.901 1 88.19 588 MET A O 1
ATOM 4613 N N . THR A 1 589 ? 26.25 4.938 0.006 1 86.12 589 THR A N 1
ATOM 4614 C CA . THR A 1 589 ? 26 4.32 -1.293 1 86.12 589 THR A CA 1
ATOM 4615 C C . THR A 1 589 ? 24.734 4.879 -1.932 1 86.12 589 THR A C 1
ATOM 4617 O O . THR A 1 589 ? 24.703 5.121 -3.141 1 86.12 589 THR A O 1
ATOM 4620 N N . SER A 1 590 ? 23.75 5.059 -1.129 1 87 590 SER A N 1
ATOM 4621 C CA . SER A 1 590 ? 22.484 5.613 -1.62 1 87 590 SER A CA 1
ATOM 4622 C C . SER A 1 590 ? 22.672 7.039 -2.127 1 87 590 SER A C 1
ATOM 4624 O O . SER A 1 590 ? 22.062 7.434 -3.127 1 87 590 SER A O 1
ATOM 4626 N N . ILE A 1 591 ? 23.453 7.773 -1.398 1 89.12 591 ILE A N 1
ATOM 4627 C CA . ILE A 1 591 ? 23.719 9.156 -1.78 1 89.12 591 ILE A CA 1
ATOM 4628 C C . ILE A 1 591 ? 24.484 9.195 -3.096 1 89.12 591 ILE A C 1
ATOM 4630 O O . ILE A 1 591 ? 24.156 9.961 -3.998 1 89.12 591 ILE A O 1
ATOM 4634 N N . GLU A 1 592 ? 25.422 8.352 -3.221 1 87.94 592 GLU A N 1
ATOM 4635 C CA . GLU A 1 592 ? 26.234 8.297 -4.438 1 87.94 592 GLU A CA 1
ATOM 4636 C C . GLU A 1 592 ? 25.391 7.863 -5.637 1 87.94 592 GLU A C 1
ATOM 4638 O O . GLU A 1 592 ? 25.547 8.398 -6.734 1 87.94 592 GLU A O 1
ATOM 4643 N N . ASP A 1 593 ? 24.531 6.941 -5.355 1 83.75 593 ASP A N 1
ATOM 4644 C CA . ASP A 1 593 ? 23.625 6.492 -6.41 1 83.75 593 ASP A CA 1
ATOM 4645 C C . ASP A 1 593 ? 22.703 7.621 -6.867 1 83.75 593 ASP A C 1
ATOM 4647 O O . ASP A 1 593 ? 22.438 7.766 -8.062 1 83.75 593 ASP A O 1
ATOM 4651 N N . PHE A 1 594 ? 22.281 8.32 -5.969 1 88.69 594 PHE A N 1
ATOM 4652 C CA . PHE A 1 594 ? 21.391 9.445 -6.254 1 88.69 594 PHE A CA 1
ATOM 4653 C C . PHE A 1 594 ? 22.078 10.477 -7.133 1 88.69 594 PHE A C 1
ATOM 4655 O O . PHE A 1 594 ? 21.5 10.969 -8.102 1 88.69 594 PHE A O 1
ATOM 4662 N N . ILE A 1 595 ? 23.297 10.75 -6.828 1 88.38 595 ILE A N 1
ATOM 4663 C CA . ILE A 1 595 ? 24.047 11.758 -7.566 1 88.38 595 ILE A CA 1
ATOM 4664 C C . ILE A 1 595 ? 24.391 11.227 -8.953 1 88.38 595 ILE A C 1
ATOM 4666 O O . ILE A 1 595 ? 24.391 11.984 -9.93 1 88.38 595 ILE A O 1
ATOM 4670 N N . ALA A 1 596 ? 24.578 9.898 -8.992 1 83.19 596 ALA A N 1
ATOM 4671 C CA . ALA A 1 596 ? 25 9.289 -10.242 1 83.19 596 ALA A CA 1
ATOM 4672 C C . ALA A 1 596 ? 23.844 9.141 -11.219 1 83.19 596 ALA A C 1
ATOM 4674 O O . ALA A 1 596 ? 24.047 9.047 -12.43 1 83.19 596 ALA A O 1
ATOM 4675 N N . LEU A 1 597 ? 22.672 9.133 -10.727 1 81.44 597 LEU A N 1
ATOM 4676 C CA . LEU A 1 597 ? 21.516 8.992 -11.586 1 81.44 597 LEU A CA 1
ATOM 4677 C C . LEU A 1 597 ? 21.391 10.188 -12.531 1 81.44 597 LEU A C 1
ATOM 4679 O O . LEU A 1 597 ? 21.625 11.328 -12.125 1 81.44 597 LEU A O 1
ATOM 4683 N N . PRO A 1 598 ? 21 9.875 -13.742 1 79.56 598 PRO A N 1
ATOM 4684 C CA . PRO A 1 598 ? 20.875 10.984 -14.695 1 79.56 598 PRO A CA 1
ATOM 4685 C C . PRO A 1 598 ? 19.766 11.961 -14.32 1 79.56 598 PRO A C 1
ATOM 4687 O O . PRO A 1 598 ? 18.719 11.539 -13.836 1 79.56 598 PRO A O 1
ATOM 4690 N N . GLN A 1 599 ? 20.016 13.219 -14.477 1 84.38 599 GLN A N 1
ATOM 4691 C CA . GLN A 1 599 ? 19.047 14.281 -14.211 1 84.38 599 GLN A CA 1
ATOM 4692 C C . GLN A 1 599 ? 18.406 14.789 -15.5 1 84.38 599 GLN A C 1
ATOM 4694 O O . GLN A 1 599 ? 19.109 15.25 -16.406 1 84.38 599 GLN A O 1
ATOM 4699 N N . ASN A 1 600 ? 17.062 14.688 -15.531 1 80.12 600 ASN A N 1
ATOM 4700 C CA . ASN A 1 600 ? 16.359 15.25 -16.672 1 80.12 600 ASN A CA 1
ATOM 4701 C C . ASN A 1 600 ? 16.484 16.766 -16.719 1 80.12 600 ASN A C 1
ATOM 4703 O O . ASN A 1 600 ? 16.469 17.438 -15.672 1 80.12 600 ASN A O 1
ATOM 4707 N N . ARG A 1 601 ? 16.703 17.25 -17.938 1 84.56 601 ARG A N 1
ATOM 4708 C CA . ARG A 1 601 ? 16.828 18.688 -18.156 1 84.56 601 ARG A CA 1
ATOM 4709 C C . ARG A 1 601 ? 15.805 19.172 -19.188 1 84.56 601 ARG A C 1
ATOM 4711 O O . ARG A 1 601 ? 15.039 18.375 -19.734 1 84.56 601 ARG A O 1
ATOM 4718 N N . GLY A 1 602 ? 15.695 20.438 -19.328 1 81.94 602 GLY A N 1
ATOM 4719 C CA . GLY A 1 602 ? 14.719 21.031 -20.234 1 81.94 602 GLY A CA 1
ATOM 4720 C C . GLY A 1 602 ? 13.891 22.125 -19.594 1 81.94 602 GLY A C 1
ATOM 4721 O O . GLY A 1 602 ? 14.055 22.422 -18.406 1 81.94 602 GLY A O 1
ATOM 4722 N N . ASN A 1 603 ? 13.023 22.641 -20.391 1 82.94 603 ASN A N 1
ATOM 4723 C CA . ASN A 1 603 ? 12.25 23.797 -19.922 1 82.94 603 ASN A CA 1
ATOM 4724 C C . ASN A 1 603 ? 11.211 23.391 -18.875 1 82.94 603 ASN A C 1
ATOM 4726 O O . ASN A 1 603 ? 10.969 24.141 -17.922 1 82.94 603 ASN A O 1
ATOM 4730 N N . LEU A 1 604 ? 10.625 22.234 -19.062 1 83.56 604 LEU A N 1
ATOM 4731 C CA . LEU A 1 604 ? 9.617 21.781 -18.109 1 83.56 604 LEU A CA 1
ATOM 4732 C C . LEU A 1 604 ? 10.234 21.547 -16.734 1 83.56 604 LEU A C 1
ATOM 4734 O O . LEU A 1 604 ? 9.68 21.984 -15.719 1 83.56 604 LEU A O 1
ATOM 4738 N N . VAL A 1 605 ? 11.383 20.938 -16.766 1 87.5 605 VAL A N 1
ATOM 4739 C CA . VAL A 1 605 ? 12.07 20.641 -15.516 1 87.5 605 VAL A CA 1
ATOM 4740 C C . VAL A 1 605 ? 12.57 21.938 -14.883 1 87.5 605 VAL A C 1
ATOM 4742 O O . VAL A 1 605 ? 12.484 22.125 -13.664 1 87.5 605 VAL A O 1
ATOM 4745 N N . ALA A 1 606 ? 13.117 22.797 -15.695 1 89.5 606 ALA A N 1
ATOM 4746 C CA . ALA A 1 606 ? 13.625 24.078 -15.188 1 89.5 606 ALA A CA 1
ATOM 4747 C C . ALA A 1 606 ? 12.516 24.875 -14.516 1 89.5 606 ALA A C 1
ATOM 4749 O O . ALA A 1 606 ? 12.734 25.531 -13.5 1 89.5 606 ALA A O 1
ATOM 4750 N N . ARG A 1 607 ? 11.359 24.844 -15.102 1 88.31 607 ARG A N 1
ATOM 4751 C CA . ARG A 1 607 ? 10.219 25.531 -14.508 1 88.31 607 ARG A CA 1
ATOM 4752 C C . ARG A 1 607 ? 9.844 24.906 -13.164 1 88.31 607 ARG A C 1
ATOM 4754 O O . ARG A 1 607 ? 9.539 25.625 -12.203 1 88.31 607 ARG A O 1
ATOM 4761 N N . ALA A 1 608 ? 9.789 23.625 -13.203 1 89.88 608 ALA A N 1
ATOM 4762 C CA . ALA A 1 608 ? 9.477 22.906 -11.969 1 89.88 608 ALA A CA 1
ATOM 4763 C C . ALA A 1 608 ? 10.5 23.234 -10.883 1 89.88 608 ALA A C 1
ATOM 4765 O O . ALA A 1 608 ? 10.141 23.422 -9.719 1 89.88 608 ALA A O 1
ATOM 4766 N N . VAL A 1 609 ? 11.758 23.297 -11.234 1 92.69 609 VAL A N 1
ATOM 4767 C CA . VAL A 1 609 ? 12.828 23.641 -10.297 1 92.69 609 VAL A CA 1
ATOM 4768 C C . VAL A 1 609 ? 12.641 25.062 -9.797 1 92.69 609 VAL A C 1
ATOM 4770 O O . VAL A 1 609 ? 12.828 25.344 -8.609 1 92.69 609 VAL A O 1
ATOM 4773 N N . GLY A 1 610 ? 12.305 25.906 -10.719 1 90.94 610 GLY A N 1
ATOM 4774 C CA . GLY A 1 610 ? 12.023 27.281 -10.32 1 90.94 610 GLY A CA 1
ATOM 4775 C C . GLY A 1 610 ? 10.93 27.391 -9.281 1 90.94 610 GLY A C 1
ATOM 4776 O O . GLY A 1 610 ? 11.062 28.125 -8.305 1 90.94 610 GLY A O 1
ATOM 4777 N N . ARG A 1 611 ? 9.906 26.609 -9.438 1 88 611 ARG A N 1
ATOM 4778 C CA . ARG A 1 611 ? 8.789 26.609 -8.492 1 88 611 ARG A CA 1
ATOM 4779 C C . ARG A 1 611 ? 9.203 26.016 -7.156 1 88 611 ARG A C 1
ATOM 4781 O O . ARG A 1 611 ? 8.789 26.484 -6.102 1 88 611 ARG A O 1
ATOM 4788 N N . ALA A 1 612 ? 9.898 24.953 -7.25 1 90.88 612 ALA A N 1
ATOM 4789 C CA . ALA A 1 612 ? 10.406 24.344 -6.027 1 90.88 612 ALA A CA 1
ATOM 4790 C C . ALA A 1 612 ? 11.297 25.312 -5.258 1 90.88 612 ALA A C 1
ATOM 4792 O O . ALA A 1 612 ? 11.203 25.406 -4.031 1 90.88 612 ALA A O 1
ATOM 4793 N N . PHE A 1 613 ? 12.148 26.031 -5.988 1 91.69 613 PHE A N 1
ATOM 4794 C CA . PHE A 1 613 ? 13.055 26.984 -5.379 1 91.69 613 PHE A CA 1
ATOM 4795 C C . PHE A 1 613 ? 12.281 28.109 -4.715 1 91.69 613 PHE A C 1
ATOM 4797 O O . PHE A 1 613 ? 12.656 28.578 -3.635 1 91.69 613 PHE A O 1
ATOM 4804 N N . GLU A 1 614 ? 11.219 28.516 -5.312 1 83.88 614 GLU A N 1
ATOM 4805 C CA . GLU A 1 614 ? 10.359 29.531 -4.711 1 83.88 614 GLU A CA 1
ATOM 4806 C C . GLU A 1 614 ? 9.836 29.078 -3.354 1 83.88 614 GLU A C 1
ATOM 4808 O O . GLU A 1 614 ? 9.719 29.875 -2.426 1 83.88 614 GLU A O 1
ATOM 4813 N N . GLY A 1 615 ? 9.5 27.859 -3.311 1 82 615 GLY A N 1
ATOM 4814 C CA . GLY A 1 615 ? 9.055 27.312 -2.035 1 82 615 GLY A CA 1
ATOM 4815 C C . GLY A 1 615 ? 10.141 27.328 -0.977 1 82 615 GLY A C 1
ATOM 4816 O O . GLY A 1 615 ? 9.875 27.594 0.195 1 82 615 GLY A O 1
ATOM 4817 N N . MET A 1 616 ? 11.289 27.078 -1.407 1 83.06 616 MET A N 1
ATOM 4818 C CA . MET A 1 616 ? 12.43 27.062 -0.5 1 83.06 616 MET A CA 1
ATOM 4819 C C . MET A 1 616 ? 12.727 28.469 0.028 1 83.06 616 MET A C 1
ATOM 4821 O O . MET A 1 616 ? 13.32 28.609 1.098 1 83.06 616 MET A O 1
ATOM 4825 N N . LEU A 1 617 ? 12.305 29.438 -0.707 1 82.81 617 LEU A N 1
ATOM 4826 C CA . LEU A 1 617 ? 12.609 30.812 -0.357 1 82.81 617 LEU A CA 1
ATOM 4827 C C . LEU A 1 617 ? 11.633 31.344 0.685 1 82.81 617 LEU A C 1
ATOM 4829 O O . LEU A 1 617 ? 11.875 32.375 1.308 1 82.81 617 LEU A O 1
ATOM 4833 N N . ILE A 1 618 ? 10.578 30.594 0.894 1 77.31 618 ILE A N 1
ATOM 4834 C CA . ILE A 1 618 ? 9.523 31.078 1.778 1 77.31 618 ILE A CA 1
ATOM 4835 C C . ILE A 1 618 ? 10.094 31.328 3.176 1 77.31 618 ILE A C 1
ATOM 4837 O O . ILE A 1 618 ? 9.938 32.406 3.742 1 77.31 618 ILE A O 1
ATOM 4841 N N . PRO A 1 619 ? 10.797 30.406 3.77 1 76.06 619 PRO A N 1
ATOM 4842 C CA . PRO A 1 619 ? 11.344 30.672 5.102 1 76.06 619 PRO A CA 1
ATOM 4843 C C . PRO A 1 619 ? 12.391 31.781 5.105 1 76.06 619 PRO A C 1
ATOM 4845 O O . PRO A 1 619 ? 12.523 32.5 6.094 1 76.06 619 PRO A O 1
ATOM 4848 N N . TYR A 1 620 ? 13.102 31.906 4.047 1 76.06 620 TYR A N 1
ATOM 4849 C CA . TYR A 1 620 ? 14.094 32.969 3.93 1 76.06 620 TYR A CA 1
ATOM 4850 C C . TYR A 1 620 ? 13.43 34.344 3.91 1 76.06 620 TYR A C 1
ATOM 4852 O O . TYR A 1 620 ? 13.875 35.25 4.602 1 76.06 620 TYR A O 1
ATOM 4860 N N . LYS A 1 621 ? 12.422 34.406 3.113 1 74.19 621 LYS A N 1
ATOM 4861 C CA . LYS A 1 621 ? 11.711 35.688 2.982 1 74.19 621 LYS A CA 1
ATOM 4862 C C . LYS A 1 621 ? 11 36.062 4.281 1 74.19 621 LYS A C 1
ATOM 4864 O O . LYS A 1 621 ? 10.875 37.219 4.613 1 74.19 621 LYS A O 1
ATOM 4869 N N . ALA A 1 622 ? 10.469 35.031 5.008 1 71.19 622 ALA A N 1
ATOM 4870 C CA . ALA A 1 622 ? 9.789 35.25 6.281 1 71.19 622 ALA A CA 1
ATOM 4871 C C . ALA A 1 622 ? 10.789 35.531 7.395 1 71.19 622 ALA A C 1
ATOM 4873 O O . ALA A 1 622 ? 10.422 36.062 8.453 1 71.19 622 ALA A O 1
ATOM 4874 N N . GLY A 1 623 ? 12.039 35.469 7.172 1 69.19 623 GLY A N 1
ATOM 4875 C CA . GLY A 1 623 ? 13.078 35.594 8.18 1 69.19 623 GLY A CA 1
ATOM 4876 C C . GLY A 1 623 ? 13.508 34.25 8.773 1 69.19 623 GLY A C 1
ATOM 4877 O O . GLY A 1 623 ? 12.828 33.719 9.648 1 69.19 623 GLY A O 1
ATOM 4878 N N . THR A 1 624 ? 14.562 33.875 8.367 1 67.06 624 THR A N 1
ATOM 4879 C CA . THR A 1 624 ? 15.047 32.531 8.703 1 67.06 624 THR A CA 1
ATOM 4880 C C . THR A 1 624 ? 15.078 32.344 10.211 1 67.06 624 THR A C 1
ATOM 4882 O O . THR A 1 624 ? 14.617 31.297 10.711 1 67.06 624 THR A O 1
ATOM 4885 N N . LEU A 1 625 ? 15.578 33.25 10.859 1 66.69 625 LEU A N 1
ATOM 4886 C CA . LEU A 1 625 ? 15.719 33.125 12.305 1 66.69 625 LEU A CA 1
ATOM 4887 C C . LEU A 1 625 ? 14.352 33.062 12.977 1 66.69 625 LEU A C 1
ATOM 4889 O O . LEU A 1 625 ? 14.156 32.281 13.922 1 66.69 625 LEU A O 1
ATOM 4893 N N . LEU A 1 626 ? 13.547 33.875 12.43 1 65.31 626 LEU A N 1
ATOM 4894 C CA . LEU A 1 626 ? 12.203 33.875 12.992 1 65.31 626 LEU A CA 1
ATOM 4895 C C . LEU A 1 626 ? 11.5 32.531 12.781 1 65.31 626 LEU A C 1
ATOM 4897 O O . LEU A 1 626 ? 10.875 32 13.695 1 65.31 626 LEU A O 1
ATOM 4901 N N . ILE A 1 627 ? 11.641 32.125 11.656 1 67.5 627 ILE A N 1
ATOM 4902 C CA . ILE A 1 627 ? 10.969 30.875 11.328 1 67.5 627 ILE A CA 1
ATOM 4903 C C . ILE A 1 627 ? 11.586 29.734 12.133 1 67.5 627 ILE A C 1
ATOM 4905 O O . ILE A 1 627 ? 10.875 28.859 12.617 1 67.5 627 ILE A O 1
ATOM 4909 N N . LYS A 1 628 ? 12.812 29.797 12.266 1 68.25 628 LYS A N 1
ATOM 4910 C CA . LYS A 1 628 ? 13.477 28.75 13.031 1 68.25 628 LYS A CA 1
ATOM 4911 C C . LYS A 1 628 ? 12.961 28.719 14.469 1 68.25 628 LYS A C 1
ATOM 4913 O O . LYS A 1 628 ? 12.891 27.641 15.078 1 68.25 628 LYS A O 1
ATOM 4918 N N . LYS A 1 629 ? 12.508 29.766 14.836 1 64.88 629 LYS A N 1
ATOM 4919 C CA . LYS A 1 629 ? 12.062 29.828 16.219 1 64.88 629 LYS A CA 1
ATOM 4920 C C . LYS A 1 629 ? 10.57 29.547 16.344 1 64.88 629 LYS A C 1
ATOM 4922 O O . LYS A 1 629 ? 10.102 29.078 17.375 1 64.88 629 LYS A O 1
ATOM 4927 N N . THR A 1 630 ? 9.883 29.812 15.273 1 66.19 630 THR A N 1
ATOM 4928 C CA . THR A 1 630 ? 8.438 29.781 15.438 1 66.19 630 THR A CA 1
ATOM 4929 C C . THR A 1 630 ? 7.832 28.625 14.648 1 66.19 630 THR A C 1
ATOM 4931 O O . THR A 1 630 ? 6.715 28.188 14.938 1 66.19 630 THR A O 1
ATOM 4934 N N . ALA A 1 631 ? 8.523 28.172 13.758 1 66.56 631 ALA A N 1
ATOM 4935 C CA . ALA A 1 631 ? 7.941 27.234 12.812 1 66.56 631 ALA A CA 1
ATOM 4936 C C . ALA A 1 631 ? 7.582 25.922 13.508 1 66.56 631 ALA A C 1
ATOM 4938 O O . ALA A 1 631 ? 6.605 25.266 13.141 1 66.56 631 ALA A O 1
ATOM 4939 N N . ALA A 1 632 ? 8.289 25.734 14.438 1 65.06 632 ALA A N 1
ATOM 4940 C CA . ALA A 1 632 ? 8.109 24.453 15.117 1 65.06 632 ALA A CA 1
ATOM 4941 C C . ALA A 1 632 ? 6.676 24.312 15.625 1 65.06 632 ALA A C 1
ATOM 4943 O O . ALA A 1 632 ? 6.125 23.203 15.641 1 65.06 632 ALA A O 1
ATOM 4944 N N . LEU A 1 633 ? 6.082 25.312 15.875 1 68.81 633 LEU A N 1
ATOM 4945 C CA . LEU A 1 633 ? 4.766 25.219 16.5 1 68.81 633 LEU A CA 1
ATOM 4946 C C . LEU A 1 633 ? 3.664 25.578 15.516 1 68.81 633 LEU A C 1
ATOM 4948 O O . LEU A 1 633 ? 2.492 25.266 15.742 1 68.81 633 LEU A O 1
ATOM 4952 N N . THR A 1 634 ? 4.055 26.094 14.445 1 75.62 634 THR A N 1
ATOM 4953 C CA . THR A 1 634 ? 2.996 26.656 13.609 1 75.62 634 THR A CA 1
ATOM 4954 C C . THR A 1 634 ? 2.922 25.922 12.273 1 75.62 634 THR A C 1
ATOM 4956 O O . THR A 1 634 ? 1.864 25.875 11.641 1 75.62 634 THR A O 1
ATOM 4959 N N . TRP A 1 635 ? 4.02 25.422 11.977 1 82.88 635 TRP A N 1
ATOM 4960 C CA . TRP A 1 635 ? 4.016 24.781 10.664 1 82.88 635 TRP A CA 1
ATOM 4961 C C . TRP A 1 635 ? 3.861 23.281 10.789 1 82.88 635 TRP A C 1
ATOM 4963 O O . TRP A 1 635 ? 4.52 22.656 11.625 1 82.88 635 TRP A O 1
ATOM 4973 N N . ALA A 1 636 ? 2.957 22.797 9.984 1 90.56 636 ALA A N 1
ATOM 4974 C CA . ALA A 1 636 ? 2.773 21.359 9.945 1 90.56 636 ALA A CA 1
ATOM 4975 C C . ALA A 1 636 ? 4.02 20.656 9.414 1 90.56 636 ALA A C 1
ATOM 4977 O O . ALA A 1 636 ? 4.844 21.281 8.734 1 90.56 636 ALA A O 1
ATOM 4978 N N . ILE A 1 637 ? 4.199 19.469 9.766 1 92.38 637 ILE A N 1
ATOM 4979 C CA . ILE A 1 637 ? 5.348 18.688 9.305 1 92.38 637 ILE A CA 1
ATOM 4980 C C . ILE A 1 637 ? 5.344 18.609 7.781 1 92.38 637 ILE A C 1
ATOM 4982 O O . ILE A 1 637 ? 6.395 18.453 7.16 1 92.38 637 ILE A O 1
ATOM 4986 N N . GLY A 1 638 ? 4.172 18.797 7.176 1 92.44 638 GLY A N 1
ATOM 4987 C CA . GLY A 1 638 ? 4.051 18.75 5.727 1 92.44 638 GLY A CA 1
ATOM 4988 C C . GLY A 1 638 ? 4.957 19.75 5.027 1 92.44 638 GLY A C 1
ATOM 4989 O O . GLY A 1 638 ? 5.43 19.5 3.918 1 92.44 638 GLY A O 1
ATOM 4990 N N . HIS A 1 639 ? 5.211 20.875 5.629 1 90.31 639 HIS A N 1
ATOM 4991 C CA . HIS A 1 639 ? 6.102 21.875 5.059 1 90.31 639 HIS A CA 1
ATOM 4992 C C . HIS A 1 639 ? 7.539 21.359 5.016 1 90.31 639 HIS A C 1
ATOM 4994 O O . HIS A 1 639 ? 8.258 21.594 4.039 1 90.31 639 HIS A O 1
ATOM 5000 N N . ALA A 1 640 ? 7.887 20.766 6.117 1 91.19 640 ALA A N 1
ATOM 5001 C CA . ALA A 1 640 ? 9.234 20.219 6.164 1 91.19 640 ALA A CA 1
ATOM 5002 C C . ALA A 1 640 ? 9.43 19.141 5.109 1 91.19 640 ALA A C 1
ATOM 5004 O O . ALA A 1 640 ? 10.453 19.094 4.43 1 91.19 640 ALA A O 1
ATOM 5005 N N . LEU A 1 641 ? 8.477 18.297 4.988 1 93.06 641 LEU A N 1
ATOM 5006 C CA . LEU A 1 641 ? 8.562 17.188 4.043 1 93.06 641 LEU A CA 1
ATOM 5007 C C . LEU A 1 641 ? 8.555 17.688 2.607 1 93.06 641 LEU A C 1
ATOM 5009 O O . LEU A 1 641 ? 9.289 17.188 1.76 1 93.06 641 LEU A O 1
ATOM 5013 N N . ALA A 1 642 ? 7.668 18.625 2.338 1 91 642 ALA A N 1
ATOM 5014 C CA . ALA A 1 642 ? 7.652 19.25 1.016 1 91 642 ALA A CA 1
ATOM 5015 C C . ALA A 1 642 ? 8.977 19.938 0.713 1 91 642 ALA A C 1
ATOM 5017 O O . ALA A 1 642 ? 9.469 19.891 -0.42 1 91 642 ALA A O 1
ATOM 5018 N N . GLY A 1 643 ? 9.539 20.594 1.711 1 89.31 643 GLY A N 1
ATOM 5019 C CA . GLY A 1 643 ? 10.844 21.219 1.563 1 89.31 643 GLY A CA 1
ATOM 5020 C C . GLY A 1 643 ? 11.945 20.219 1.257 1 89.31 643 GLY A C 1
ATOM 5021 O O . GLY A 1 643 ? 12.859 20.516 0.484 1 89.31 643 GLY A O 1
ATOM 5022 N N . TRP A 1 644 ? 11.859 19.109 1.861 1 91.44 644 TRP A N 1
ATOM 5023 C CA . TRP A 1 644 ? 12.812 18.031 1.635 1 91.44 644 TRP A CA 1
ATOM 5024 C C . TRP A 1 644 ? 12.82 17.609 0.171 1 91.44 644 TRP A C 1
ATOM 5026 O O . TRP A 1 644 ? 13.875 17.5 -0.452 1 91.44 644 TRP A O 1
ATOM 5036 N N . GLU A 1 645 ? 11.711 17.391 -0.413 1 89.38 645 GLU A N 1
ATOM 5037 C CA . GLU A 1 645 ? 11.594 17.016 -1.82 1 89.38 645 GLU A CA 1
ATOM 5038 C C . GLU A 1 645 ? 12.125 18.125 -2.729 1 89.38 645 GLU A C 1
ATOM 5040 O O . GLU A 1 645 ? 12.797 17.844 -3.725 1 89.38 645 GLU A O 1
ATOM 5045 N N . ALA A 1 646 ? 11.789 19.312 -2.355 1 90 646 ALA A N 1
ATOM 5046 C CA . ALA A 1 646 ? 12.25 20.453 -3.133 1 90 646 ALA A CA 1
ATOM 5047 C C . ALA A 1 646 ? 13.773 20.594 -3.068 1 90 646 ALA A C 1
ATOM 5049 O O . ALA A 1 646 ? 14.422 20.844 -4.082 1 90 646 ALA A O 1
ATOM 5050 N N . ALA A 1 647 ? 14.273 20.422 -1.912 1 91.94 647 ALA A N 1
ATOM 5051 C CA . ALA A 1 647 ? 15.719 20.531 -1.735 1 91.94 647 ALA A CA 1
ATOM 5052 C C . ALA A 1 647 ? 16.469 19.5 -2.562 1 91.94 647 ALA A C 1
ATOM 5054 O O . ALA A 1 647 ? 17.484 19.797 -3.191 1 91.94 647 ALA A O 1
ATOM 5055 N N . LEU A 1 648 ? 15.969 18.297 -2.555 1 91.75 648 LEU A N 1
ATOM 5056 C CA . LEU A 1 648 ? 16.609 17.234 -3.328 1 91.75 648 LEU A CA 1
ATOM 5057 C C . LEU A 1 648 ? 16.547 17.547 -4.82 1 91.75 648 LEU A C 1
ATOM 5059 O O . LEU A 1 648 ? 17.547 17.391 -5.531 1 91.75 648 LEU A O 1
ATOM 5063 N N . LEU A 1 649 ? 15.43 17.984 -5.266 1 91.5 649 LEU A N 1
ATOM 5064 C CA . LEU A 1 649 ? 15.25 18.266 -6.684 1 91.5 649 LEU A CA 1
ATOM 5065 C C . LEU A 1 649 ? 16.141 19.438 -7.121 1 91.5 649 LEU A C 1
ATOM 5067 O O . LEU A 1 649 ? 16.875 19.328 -8.109 1 91.5 649 LEU A O 1
ATOM 5071 N N . VAL A 1 650 ? 16.109 20.531 -6.363 1 93.88 650 VAL A N 1
ATOM 5072 C CA . VAL A 1 650 ? 16.812 21.75 -6.758 1 93.88 650 VAL A CA 1
ATOM 5073 C C . VAL A 1 650 ? 18.312 21.531 -6.664 1 93.88 650 VAL A C 1
ATOM 5075 O O . VAL A 1 650 ? 19.062 21.891 -7.586 1 93.88 650 VAL A O 1
ATOM 5078 N N . THR A 1 651 ? 18.797 20.984 -5.613 1 94.06 651 THR A N 1
ATOM 5079 C CA . THR A 1 651 ? 20.234 20.812 -5.445 1 94.06 651 THR A CA 1
ATOM 5080 C C . THR A 1 651 ? 20.781 19.859 -6.496 1 94.06 651 THR A C 1
ATOM 5082 O O . THR A 1 651 ? 21.859 20.078 -7.043 1 94.06 651 THR A O 1
ATOM 5085 N N . LYS A 1 652 ? 20.109 18.781 -6.738 1 93.19 652 LYS A N 1
ATOM 5086 C CA . LYS A 1 652 ? 20.547 17.844 -7.762 1 93.19 652 LYS A CA 1
ATOM 5087 C C . LYS A 1 652 ? 20.578 18.5 -9.141 1 93.19 652 LYS A C 1
ATOM 5089 O O . LYS A 1 652 ? 21.516 18.281 -9.914 1 93.19 652 LYS A O 1
ATOM 5094 N N . TRP A 1 653 ? 19.547 19.203 -9.453 1 93.5 653 TRP A N 1
ATOM 5095 C CA . TRP A 1 653 ? 19.469 19.906 -10.734 1 93.5 653 TRP A CA 1
ATOM 5096 C C . TRP A 1 653 ? 20.609 20.906 -10.852 1 93.5 653 TRP A C 1
ATOM 5098 O O . TRP A 1 653 ? 21.25 21 -11.898 1 93.5 653 TRP A O 1
ATOM 5108 N N . VAL A 1 654 ? 20.891 21.656 -9.812 1 94.81 654 VAL A N 1
ATOM 5109 C CA . VAL A 1 654 ? 21.969 22.641 -9.805 1 94.81 654 VAL A CA 1
ATOM 5110 C C . VAL A 1 654 ? 23.297 21.938 -10.023 1 94.81 654 VAL A C 1
ATOM 5112 O O . VAL A 1 654 ? 24.141 22.406 -10.789 1 94.81 654 VAL A O 1
ATOM 5115 N N . HIS A 1 655 ? 23.469 20.859 -9.359 1 94.81 655 HIS A N 1
ATOM 5116 C CA . HIS A 1 655 ? 24.703 20.094 -9.516 1 94.81 655 HIS A CA 1
ATOM 5117 C C . HIS A 1 655 ? 24.875 19.625 -10.961 1 94.81 655 HIS A C 1
ATOM 5119 O O . HIS A 1 655 ? 25.984 19.688 -11.508 1 94.81 655 HIS A O 1
ATOM 5125 N N . ALA A 1 656 ? 23.812 19.172 -11.5 1 91.69 656 ALA A N 1
ATOM 5126 C CA . ALA A 1 656 ? 23.875 18.688 -12.883 1 91.69 656 ALA A CA 1
ATOM 5127 C C . ALA A 1 656 ? 24.266 19.812 -13.836 1 91.69 656 ALA A C 1
ATOM 5129 O O . ALA A 1 656 ? 25.047 19.594 -14.773 1 91.69 656 ALA A O 1
ATOM 5130 N N . ILE A 1 657 ? 23.766 20.969 -13.617 1 92.06 657 ILE A N 1
ATOM 5131 C CA . ILE A 1 657 ? 24.078 22.109 -14.461 1 92.06 657 ILE A CA 1
ATOM 5132 C C . ILE A 1 657 ? 25.531 22.516 -14.242 1 92.06 657 ILE A C 1
ATOM 5134 O O . ILE A 1 657 ? 26.25 22.844 -15.195 1 92.06 657 ILE A O 1
ATOM 5138 N N . GLU A 1 658 ? 25.969 22.484 -13.008 1 92.25 658 GLU A N 1
ATOM 5139 C CA . GLU A 1 658 ? 27.359 22.812 -12.688 1 92.25 658 GLU A CA 1
ATOM 5140 C C . GLU A 1 658 ? 28.328 21.844 -13.375 1 92.25 658 GLU A C 1
ATOM 5142 O O . GLU A 1 658 ? 29.359 22.266 -13.906 1 92.25 658 GLU A O 1
ATOM 5147 N N . VAL A 1 659 ? 28.016 20.672 -13.336 1 90.81 659 VAL A N 1
ATOM 5148 C CA . VAL A 1 659 ? 28.859 19.656 -13.961 1 90.81 659 VAL A CA 1
ATOM 5149 C C . VAL A 1 659 ? 28.891 19.859 -15.477 1 90.81 659 VAL A C 1
ATOM 5151 O O . VAL A 1 659 ? 29.922 19.719 -16.109 1 90.81 659 VAL A O 1
ATOM 5154 N N . GLU A 1 660 ? 27.734 20.203 -16.016 1 89.19 660 GLU A N 1
ATOM 5155 C CA . GLU A 1 660 ? 27.641 20.469 -17.453 1 89.19 660 GLU A CA 1
ATOM 5156 C C . GLU A 1 660 ? 28.484 21.672 -17.844 1 89.19 660 GLU A C 1
ATOM 5158 O O . GLU A 1 660 ? 29.172 21.641 -18.859 1 89.19 660 GLU A O 1
ATOM 5163 N N . ILE A 1 661 ? 28.422 22.672 -17.125 1 86.81 661 ILE A N 1
ATOM 5164 C CA . ILE A 1 661 ? 29.172 23.891 -17.391 1 86.81 661 ILE A CA 1
ATOM 5165 C C . ILE A 1 661 ? 30.672 23.625 -17.297 1 86.81 661 ILE A C 1
ATOM 5167 O O . ILE A 1 661 ? 31.453 24.109 -18.125 1 86.81 661 ILE A O 1
ATOM 5171 N N . ARG A 1 662 ? 31.062 22.875 -16.422 1 86.62 662 ARG A N 1
ATOM 5172 C CA . ARG A 1 662 ? 32.469 22.594 -16.188 1 86.62 662 ARG A CA 1
ATOM 5173 C C . ARG A 1 662 ? 33 21.609 -17.219 1 86.62 662 ARG A C 1
ATOM 5175 O O . ARG A 1 662 ? 34.156 21.719 -17.641 1 86.62 662 ARG A O 1
ATOM 5182 N N . SER A 1 663 ? 32.25 20.625 -17.469 1 83.31 663 SER A N 1
ATOM 5183 C CA . SER A 1 663 ? 32.719 19.594 -18.391 1 83.31 663 SER A CA 1
ATOM 5184 C C . SER A 1 663 ? 32.688 20.094 -19.828 1 83.31 663 SER A C 1
ATOM 5186 O O . SER A 1 663 ? 33.531 19.688 -20.656 1 83.31 663 SER A O 1
ATOM 5188 N N . SER A 1 664 ? 31.672 20.875 -20.266 1 74.75 664 SER A N 1
ATOM 5189 C CA . SER A 1 664 ? 31.562 21.266 -21.656 1 74.75 664 SER A CA 1
ATOM 5190 C C . SER A 1 664 ? 32.25 22.609 -21.906 1 74.75 664 SER A C 1
ATOM 5192 O O . SER A 1 664 ? 32.281 23.094 -23.047 1 74.75 664 SER A O 1
ATOM 5194 N N . ARG A 1 665 ? 33.031 23.156 -21.094 1 64.88 665 ARG A N 1
ATOM 5195 C CA . ARG A 1 665 ? 33.75 24.422 -21.156 1 64.88 665 ARG A CA 1
ATOM 5196 C C . ARG A 1 665 ? 33 25.438 -22.016 1 64.88 665 ARG A C 1
ATOM 5198 O O . ARG A 1 665 ? 32.062 26.062 -21.547 1 64.88 665 ARG A O 1
ATOM 5205 N N . ASP A 1 666 ? 33.281 25.516 -23.328 1 56.31 666 ASP A N 1
ATOM 5206 C CA . ASP A 1 666 ? 32.844 26.547 -24.266 1 56.31 666 ASP A CA 1
ATOM 5207 C C . ASP A 1 666 ? 31.453 26.219 -24.844 1 56.31 666 ASP A C 1
ATOM 5209 O O . ASP A 1 666 ? 30.812 27.078 -25.438 1 56.31 666 ASP A O 1
ATOM 5213 N N . SER A 1 667 ? 30.922 24.938 -24.672 1 58.41 667 SER A N 1
ATOM 5214 C CA . SER A 1 667 ? 29.734 24.594 -25.453 1 58.41 667 SER A CA 1
ATOM 5215 C C . SER A 1 667 ? 28.625 24.047 -24.547 1 58.41 667 SER A C 1
ATOM 5217 O O . SER A 1 667 ? 27.922 23.109 -24.922 1 58.41 667 SER A O 1
ATOM 5219 N N . ALA A 1 668 ? 28.562 24.766 -23.422 1 65.25 668 ALA A N 1
ATOM 5220 C CA . ALA A 1 668 ? 27.531 24.234 -22.516 1 65.25 668 ALA A CA 1
ATOM 5221 C C . ALA A 1 668 ? 26.141 24.484 -23.094 1 65.25 668 ALA A C 1
ATOM 5223 O O . ALA A 1 668 ? 25.828 25.609 -23.531 1 65.25 668 ALA A O 1
ATOM 5224 N N . SER A 1 669 ? 25.328 23.422 -23.344 1 81.25 669 SER A N 1
ATOM 5225 C CA . SER A 1 669 ? 23.969 23.5 -23.875 1 81.25 669 SER A CA 1
ATOM 5226 C C . SER A 1 669 ? 22.953 23.766 -22.75 1 81.25 669 SER A C 1
ATOM 5228 O O . SER A 1 669 ? 22.312 22.844 -22.25 1 81.25 669 SER A O 1
ATOM 5230 N N . ILE A 1 670 ? 23.047 25.078 -22.234 1 88.19 670 ILE A N 1
ATOM 5231 C CA . ILE A 1 670 ? 22.125 25.484 -21.188 1 88.19 670 ILE A CA 1
ATOM 5232 C C . ILE A 1 670 ? 21.078 26.438 -21.781 1 88.19 670 ILE A C 1
ATOM 5234 O O . ILE A 1 670 ? 21.406 27.391 -22.484 1 88.19 670 ILE A O 1
ATOM 5238 N N . SER A 1 671 ? 19.859 26.094 -21.578 1 88.44 671 SER A N 1
ATOM 5239 C CA . SER A 1 671 ? 18.766 26.906 -22.109 1 88.44 671 SER A CA 1
ATOM 5240 C C . SER A 1 671 ? 18.688 28.25 -21.375 1 88.44 671 SER A C 1
ATOM 5242 O O . SER A 1 671 ? 19.297 28.422 -20.328 1 88.44 671 SER A O 1
ATOM 5244 N N . GLU A 1 672 ? 17.938 29.188 -21.953 1 90.12 672 GLU A N 1
ATOM 5245 C CA . GLU A 1 672 ? 17.75 30.5 -21.359 1 90.12 672 GLU A CA 1
ATOM 5246 C C . GLU A 1 672 ? 17.047 30.406 -20 1 90.12 672 GLU A C 1
ATOM 5248 O O . GLU A 1 672 ? 17.422 31.094 -19.047 1 90.12 672 GLU A O 1
ATOM 5253 N N . LEU A 1 673 ? 16.078 29.562 -19.953 1 90.31 673 LEU A N 1
ATOM 5254 C CA . LEU A 1 673 ? 15.336 29.406 -18.703 1 90.31 673 LEU A CA 1
ATOM 5255 C C . LEU A 1 673 ? 16.219 28.812 -17.609 1 90.31 673 LEU A C 1
ATOM 5257 O O . LEU A 1 673 ? 16.125 29.188 -16.438 1 90.31 673 LEU A O 1
ATOM 5261 N N . GLU A 1 674 ? 17.031 27.859 -18 1 92.75 674 GLU A N 1
ATOM 5262 C CA . GLU A 1 674 ? 17.969 27.266 -17.047 1 92.75 674 GLU A CA 1
ATOM 5263 C C . GLU A 1 674 ? 18.953 28.297 -16.531 1 92.75 674 GLU A C 1
ATOM 5265 O O . GLU A 1 674 ? 19.266 28.297 -15.328 1 92.75 674 GLU A O 1
ATOM 5270 N N . THR A 1 675 ? 19.391 29.156 -17.422 1 91.94 675 THR A N 1
ATOM 5271 C CA . THR A 1 675 ? 20.328 30.203 -17.031 1 91.94 675 THR A CA 1
ATOM 5272 C C . THR A 1 675 ? 19.672 31.172 -16.047 1 91.94 675 THR A C 1
ATOM 5274 O O . THR A 1 675 ? 20.297 31.594 -15.07 1 91.94 675 THR A O 1
ATOM 5277 N N . GLN A 1 676 ? 18.453 31.438 -16.312 1 91.38 676 GLN A N 1
ATOM 5278 C CA . GLN A 1 676 ? 17.719 32.344 -15.438 1 91.38 676 GLN A CA 1
ATOM 5279 C C . GLN A 1 676 ? 17.531 31.75 -14.047 1 91.38 676 GLN A C 1
ATOM 5281 O O . GLN A 1 676 ? 17.672 32.438 -13.039 1 91.38 676 GLN A O 1
ATOM 5286 N N . THR A 1 677 ? 17.172 30.547 -14.031 1 91.25 677 THR A N 1
ATOM 5287 C CA . THR A 1 677 ? 16.969 29.859 -12.758 1 91.25 677 THR A CA 1
ATOM 5288 C C . THR A 1 677 ? 18.266 29.781 -11.969 1 91.25 677 THR A C 1
ATOM 5290 O O . THR A 1 677 ? 18.281 30 -10.758 1 91.25 677 THR A O 1
ATOM 5293 N N . MET A 1 678 ? 19.359 29.531 -12.656 1 91.56 678 MET A N 1
ATOM 5294 C CA . MET A 1 678 ? 20.672 29.453 -12.023 1 91.56 678 MET A CA 1
ATOM 5295 C C . MET A 1 678 ? 21.078 30.812 -11.461 1 91.56 678 MET A C 1
ATOM 5297 O O . MET A 1 678 ? 21.688 30.891 -10.383 1 91.56 678 MET A O 1
ATOM 5301 N N . GLN A 1 679 ? 20.703 31.797 -12.188 1 91.19 679 GLN A N 1
ATOM 5302 C CA . GLN A 1 679 ? 21.031 33.125 -11.727 1 91.19 679 GLN A CA 1
ATOM 5303 C C . GLN A 1 679 ? 20.266 33.5 -10.461 1 91.19 679 GLN A C 1
ATOM 5305 O O . GLN A 1 679 ? 20.812 34.125 -9.555 1 91.19 679 GLN A O 1
ATOM 5310 N N . SER A 1 680 ? 19.016 33.125 -10.438 1 89.44 680 SER A N 1
ATOM 5311 C CA . SER A 1 680 ? 18.203 33.375 -9.242 1 89.44 680 SER A CA 1
ATOM 5312 C C . SER A 1 680 ? 18.812 32.656 -8.023 1 89.44 680 SER A C 1
ATOM 5314 O O . SER A 1 680 ? 18.812 33.219 -6.922 1 89.44 680 SER A O 1
ATOM 5316 N N . ILE A 1 681 ? 19.312 31.484 -8.219 1 90.62 681 ILE A N 1
ATOM 5317 C CA . ILE A 1 681 ? 19.906 30.703 -7.141 1 90.62 681 ILE A CA 1
ATOM 5318 C C . ILE A 1 681 ? 21.219 31.328 -6.703 1 90.62 681 ILE A C 1
ATOM 5320 O O . ILE A 1 681 ? 21.5 31.438 -5.504 1 90.62 681 ILE A O 1
ATOM 5324 N N . ARG A 1 682 ? 22 31.781 -7.664 1 89.62 682 ARG A N 1
ATOM 5325 C CA . ARG A 1 682 ? 23.25 32.469 -7.363 1 89.62 682 ARG A CA 1
ATOM 5326 C C . ARG A 1 682 ? 23.016 33.719 -6.555 1 89.62 682 ARG A C 1
ATOM 5328 O O . ARG A 1 682 ? 23.766 34.031 -5.629 1 89.62 682 ARG A O 1
ATOM 5335 N N . ASN A 1 683 ? 21.984 34.406 -6.918 1 86.5 683 ASN A N 1
ATOM 5336 C CA . ASN A 1 683 ? 21.641 35.656 -6.207 1 86.5 683 ASN A CA 1
ATOM 5337 C C . ASN A 1 683 ? 21.297 35.375 -4.746 1 86.5 683 ASN A C 1
ATOM 5339 O O . ASN A 1 683 ? 21.703 36.125 -3.857 1 86.5 683 ASN A O 1
ATOM 5343 N N . LEU A 1 684 ? 20.562 34.375 -4.523 1 85.75 684 LEU A N 1
ATOM 5344 C CA . LEU A 1 684 ? 20.234 34 -3.152 1 85.75 684 LEU A CA 1
ATOM 5345 C C . LEU A 1 684 ? 21.5 33.656 -2.361 1 85.75 684 LEU A C 1
ATOM 5347 O O . LEU A 1 684 ? 21.656 34.125 -1.224 1 85.75 684 LEU A O 1
ATOM 5351 N N . LEU A 1 685 ? 22.359 32.938 -2.936 1 86.44 685 LEU A N 1
ATOM 5352 C CA . LEU A 1 685 ? 23.547 32.469 -2.234 1 86.44 685 LEU A CA 1
ATOM 5353 C C . LEU A 1 685 ? 24.516 33.625 -1.976 1 86.44 685 LEU A C 1
ATOM 5355 O O . LEU A 1 685 ? 25.234 33.625 -0.972 1 86.44 685 LEU A O 1
ATOM 5359 N N . LEU A 1 686 ? 24.516 34.531 -2.891 1 83.81 686 LEU A N 1
ATOM 5360 C CA . LEU A 1 686 ? 25.312 35.719 -2.678 1 83.81 686 LEU A CA 1
ATOM 5361 C C . LEU A 1 686 ? 24.781 36.531 -1.505 1 83.81 686 LEU A C 1
ATOM 5363 O O . LEU A 1 686 ? 25.562 37.094 -0.713 1 83.81 686 LEU A O 1
ATOM 5367 N N . ASP A 1 687 ? 23.5 36.531 -1.434 1 80.38 687 ASP A N 1
ATOM 5368 C CA . ASP A 1 687 ? 22.875 37.25 -0.322 1 80.38 687 ASP A CA 1
ATOM 5369 C C . ASP A 1 687 ? 23.172 36.531 1.006 1 80.38 687 ASP A C 1
ATOM 5371 O O . ASP A 1 687 ? 23.219 37.188 2.055 1 80.38 687 ASP A O 1
ATOM 5375 N N . LEU A 1 688 ? 23.391 35.25 0.864 1 75.94 688 LEU A N 1
ATOM 5376 C CA . LEU A 1 688 ? 23.594 34.438 2.07 1 75.94 688 LEU A CA 1
ATOM 5377 C C . LEU A 1 688 ? 25.062 34.406 2.457 1 75.94 688 LEU A C 1
ATOM 5379 O O . LEU A 1 688 ? 25.422 33.938 3.537 1 75.94 688 LEU A O 1
ATOM 5383 N N . GLU A 1 689 ? 26.047 34.531 1.495 1 64.5 689 GLU A N 1
ATOM 5384 C CA . GLU A 1 689 ? 27.5 34.438 1.668 1 64.5 689 GLU A CA 1
ATOM 5385 C C . GLU A 1 689 ? 27.953 35.125 2.939 1 64.5 689 GLU A C 1
ATOM 5387 O O . GLU A 1 689 ? 28.891 34.688 3.607 1 64.5 689 GLU A O 1
ATOM 5392 N N . ASP A 1 690 ? 27.406 36.156 3.266 1 53.03 690 ASP A N 1
ATOM 5393 C CA . ASP A 1 690 ? 27.859 36.719 4.547 1 53.03 690 ASP A CA 1
ATOM 5394 C C . ASP A 1 690 ? 27.609 35.719 5.68 1 53.03 690 ASP A C 1
ATOM 5396 O O . ASP A 1 690 ? 28.312 35.719 6.691 1 53.03 690 ASP A O 1
ATOM 5400 N N . VAL A 1 691 ? 26.75 34.812 5.516 1 49.06 691 VAL A N 1
ATOM 5401 C CA . VAL A 1 691 ? 26.344 33.844 6.531 1 49.06 691 VAL A CA 1
ATOM 5402 C C . VAL A 1 691 ? 27.062 32.5 6.297 1 49.06 691 VAL A C 1
ATOM 5404 O O . VAL A 1 691 ? 27.375 31.797 7.246 1 49.06 691 VAL A O 1
ATOM 5407 N N . LEU A 1 692 ? 27.281 32.125 5.043 1 55.28 692 LEU A N 1
ATOM 5408 C CA . LEU A 1 692 ? 27.906 30.844 4.719 1 55.28 692 LEU A CA 1
ATOM 5409 C C . LEU A 1 692 ? 29.422 30.969 4.711 1 55.28 692 LEU A C 1
ATOM 5411 O O . LEU A 1 692 ? 29.969 31.984 4.254 1 55.28 692 LEU A O 1
ATOM 5415 N N . ASP A 1 693 ? 30.203 30.5 5.672 1 50.28 693 ASP A N 1
ATOM 5416 C CA . ASP A 1 693 ? 31.656 30.531 5.863 1 50.28 693 ASP A CA 1
ATOM 5417 C C . ASP A 1 693 ? 32.375 30.484 4.527 1 50.28 693 ASP A C 1
ATOM 5419 O O . ASP A 1 693 ? 31.953 29.781 3.604 1 50.28 693 ASP A O 1
ATOM 5423 N N . ASN A 1 694 ? 33.281 31.422 4.188 1 47 694 ASN A N 1
ATOM 5424 C CA . ASN A 1 694 ? 34.219 31.688 3.111 1 47 694 ASN A CA 1
ATOM 5425 C C . ASN A 1 694 ? 34.844 30.391 2.59 1 47 694 ASN A C 1
ATOM 5427 O O . ASN A 1 694 ? 35.562 30.406 1.596 1 47 694 ASN A O 1
ATOM 5431 N N . GLY A 1 695 ? 34.781 29.312 3.279 1 45.88 695 GLY A N 1
ATOM 5432 C CA . GLY A 1 695 ? 35.562 28.141 2.906 1 45.88 695 GLY A CA 1
ATOM 5433 C C . GLY A 1 695 ? 34.844 27.219 1.96 1 45.88 695 GLY A C 1
ATOM 5434 O O . GLY A 1 695 ? 35.344 26.141 1.63 1 45.88 695 GLY A O 1
ATOM 5435 N N . ALA A 1 696 ? 33.531 27.453 1.841 1 52.44 696 ALA A N 1
ATOM 5436 C CA . ALA A 1 696 ? 32.812 26.469 1.027 1 52.44 696 ALA A CA 1
ATOM 5437 C C . ALA A 1 696 ? 33.219 26.578 -0.441 1 52.44 696 ALA A C 1
ATOM 5439 O O . ALA A 1 696 ? 33.438 27.688 -0.957 1 52.44 696 ALA A O 1
ATOM 5440 N N . GLY A 1 697 ? 33.688 25.578 -1.037 1 59.31 697 GLY A N 1
ATOM 5441 C CA . GLY A 1 697 ? 34.156 25.328 -2.391 1 59.31 697 GLY A CA 1
ATOM 5442 C C . GLY A 1 697 ? 33.25 25.922 -3.455 1 59.31 697 GLY A C 1
ATOM 5443 O O . GLY A 1 697 ? 32.219 26.516 -3.137 1 59.31 697 GLY A O 1
ATOM 5444 N N . PRO A 1 698 ? 33.5 25.859 -4.648 1 79.31 698 PRO A N 1
ATOM 5445 C CA . PRO A 1 698 ? 32.906 26.484 -5.836 1 79.31 698 PRO A CA 1
ATOM 5446 C C . PRO A 1 698 ? 31.531 25.891 -6.188 1 79.31 698 PRO A C 1
ATOM 5448 O O . PRO A 1 698 ? 30.797 26.469 -6.996 1 79.31 698 PRO A O 1
ATOM 5451 N N . SER A 1 699 ? 31.047 24.953 -5.258 1 91.5 699 SER A N 1
ATOM 5452 C CA . SER A 1 699 ? 29.828 24.297 -5.719 1 91.5 699 SER A CA 1
ATOM 5453 C C . SER A 1 699 ? 28.594 25 -5.176 1 91.5 699 SER A C 1
ATOM 5455 O O . SER A 1 699 ? 28.359 25.031 -3.965 1 91.5 699 SER A O 1
ATOM 5457 N N . LEU A 1 700 ? 27.719 25.5 -6.012 1 93.06 700 LEU A N 1
ATOM 5458 C CA . LEU A 1 700 ? 26.469 26.156 -5.645 1 93.06 700 LEU A CA 1
ATOM 5459 C C . LEU A 1 700 ? 25.5 25.141 -5.039 1 93.06 700 LEU A C 1
ATOM 5461 O O . LEU A 1 700 ? 24.766 25.469 -4.094 1 93.06 700 LEU A O 1
ATOM 5465 N N . ALA A 1 701 ? 25.484 23.922 -5.586 1 95.25 701 ALA A N 1
ATOM 5466 C CA . ALA A 1 701 ? 24.609 22.859 -5.078 1 95.25 701 ALA A CA 1
ATOM 5467 C C . ALA A 1 701 ? 24.938 22.531 -3.625 1 95.25 701 ALA A C 1
ATOM 5469 O O . ALA A 1 701 ? 24.047 22.359 -2.803 1 95.25 701 ALA A O 1
ATOM 5470 N N . ALA A 1 702 ? 26.203 22.469 -3.35 1 95.12 702 ALA A N 1
ATOM 5471 C CA . ALA A 1 702 ? 26.656 22.156 -1.994 1 95.12 702 ALA A CA 1
ATOM 5472 C C . ALA A 1 702 ? 26.266 23.266 -1.021 1 95.12 702 ALA A C 1
ATOM 5474 O O . ALA A 1 702 ? 25.812 22.984 0.094 1 95.12 702 ALA A O 1
ATOM 5475 N N . LYS A 1 703 ? 26.5 24.484 -1.435 1 93 703 LYS A N 1
ATOM 5476 C CA . LYS A 1 703 ? 26.156 25.625 -0.587 1 93 703 LYS A CA 1
ATOM 5477 C C . LYS A 1 703 ? 24.656 25.641 -0.287 1 93 703 LYS A C 1
ATOM 5479 O O . LYS A 1 703 ? 24.25 25.875 0.852 1 93 703 LYS A O 1
ATOM 5484 N N . LEU A 1 704 ? 23.891 25.438 -1.313 1 92.81 704 LEU A N 1
ATOM 5485 C CA . LEU A 1 704 ? 22.438 25.422 -1.158 1 92.81 704 LEU A CA 1
ATOM 5486 C C . LEU A 1 704 ? 22 24.297 -0.225 1 92.81 704 LEU A C 1
ATOM 5488 O O . LEU A 1 704 ? 21.141 24.484 0.629 1 92.81 704 LEU A O 1
ATOM 5492 N N . ALA A 1 705 ? 22.562 23.078 -0.395 1 94.56 705 ALA A N 1
ATOM 5493 C CA . ALA A 1 705 ? 22.25 21.938 0.441 1 94.56 705 ALA A CA 1
ATOM 5494 C C . ALA A 1 705 ? 22.578 22.203 1.904 1 94.56 705 ALA A C 1
ATOM 5496 O O . ALA A 1 705 ? 21.812 21.859 2.801 1 94.56 705 ALA A O 1
ATOM 5497 N N . ARG A 1 706 ? 23.672 22.828 2.164 1 92.25 706 ARG A N 1
ATOM 5498 C CA . ARG A 1 706 ? 24.094 23.141 3.529 1 92.25 706 ARG A CA 1
ATOM 5499 C C . ARG A 1 706 ? 23.188 24.203 4.156 1 92.25 706 ARG A C 1
ATOM 5501 O O . ARG A 1 706 ? 22.875 24.125 5.344 1 92.25 706 ARG A O 1
ATOM 5508 N N . TYR A 1 707 ? 22.906 25.125 3.363 1 87.81 707 TYR A N 1
ATOM 5509 C CA . TYR A 1 707 ? 22.016 26.156 3.861 1 87.81 707 TYR A CA 1
ATOM 5510 C C . TYR A 1 707 ? 20.688 25.547 4.309 1 87.81 707 TYR A C 1
ATOM 5512 O O . TYR A 1 707 ? 20.203 25.828 5.406 1 87.81 707 TYR A O 1
ATOM 5520 N N . TRP A 1 708 ? 20.109 24.797 3.5 1 89.81 708 TRP A N 1
ATOM 5521 C CA . TRP A 1 708 ? 18.812 24.203 3.818 1 89.81 708 TRP A CA 1
ATOM 5522 C C . TRP A 1 708 ? 18.938 23.188 4.957 1 89.81 708 TRP A C 1
ATOM 5524 O O . TRP A 1 708 ? 18 23 5.734 1 89.81 708 TRP A O 1
ATOM 5534 N N . ALA A 1 709 ? 20.062 22.438 4.98 1 91.62 709 ALA A N 1
ATOM 5535 C CA . ALA A 1 709 ? 20.312 21.531 6.098 1 91.62 709 ALA A CA 1
ATOM 5536 C C . ALA A 1 709 ? 20.234 22.266 7.43 1 91.62 709 ALA A C 1
ATOM 5538 O O . ALA A 1 709 ? 19.719 21.719 8.414 1 91.62 709 ALA A O 1
ATOM 5539 N N . GLY A 1 710 ? 20.719 23.469 7.508 1 86.31 710 GLY A N 1
ATOM 5540 C CA . GLY A 1 710 ? 20.672 24.266 8.719 1 86.31 710 GLY A CA 1
ATOM 5541 C C . GLY A 1 710 ? 19.266 24.609 9.156 1 86.31 710 GLY A C 1
ATOM 5542 O O . GLY A 1 710 ? 19 24.734 10.359 1 86.31 710 GLY A O 1
ATOM 5543 N N . PHE A 1 711 ? 18.406 24.688 8.211 1 83.94 711 PHE A N 1
ATOM 5544 C CA . PHE A 1 711 ? 17.016 24.969 8.516 1 83.94 711 PHE A CA 1
ATOM 5545 C C . PHE A 1 711 ? 16.344 23.766 9.164 1 83.94 711 PHE A C 1
ATOM 5547 O O . PHE A 1 711 ? 15.445 23.922 9.992 1 83.94 711 PHE A O 1
ATOM 5554 N N . TYR A 1 712 ? 16.703 22.562 8.906 1 88.12 712 TYR A N 1
ATOM 5555 C CA . TYR A 1 712 ? 16.094 21.344 9.391 1 88.12 712 TYR A CA 1
ATOM 5556 C C . TYR A 1 712 ? 16.562 21.016 10.805 1 88.12 712 TYR A C 1
ATOM 5558 O O . TYR A 1 712 ? 15.891 20.297 11.539 1 88.12 712 TYR A O 1
ATOM 5566 N N . ASP A 1 713 ? 17.594 21.484 11.32 1 80.81 713 ASP A N 1
ATOM 5567 C CA . ASP A 1 713 ? 18.172 21.141 12.609 1 80.81 713 ASP A CA 1
ATOM 5568 C C . ASP A 1 713 ? 17.344 21.719 13.758 1 80.81 713 ASP A C 1
ATOM 5570 O O . ASP A 1 713 ? 17.234 21.109 14.82 1 80.81 713 ASP A O 1
ATOM 5574 N N . ASP A 1 714 ? 16.781 22.797 13.578 1 72.88 714 ASP A N 1
ATOM 5575 C CA . ASP A 1 714 ? 16.234 23.453 14.758 1 72.88 714 ASP A CA 1
ATOM 5576 C C . ASP A 1 714 ? 14.828 24 14.469 1 72.88 714 ASP A C 1
ATOM 5578 O O . ASP A 1 714 ? 14.312 24.812 15.227 1 72.88 714 ASP A O 1
ATOM 5582 N N . THR A 1 715 ? 14.242 23.516 13.484 1 70.44 715 THR A N 1
ATOM 5583 C CA . THR A 1 715 ? 13.008 24.188 13.117 1 70.44 715 THR A CA 1
ATOM 5584 C C . THR A 1 715 ? 11.789 23.375 13.531 1 70.44 715 THR A C 1
ATOM 5586 O O . THR A 1 715 ? 10.812 23.906 14.047 1 70.44 715 THR A O 1
ATOM 5589 N N . TRP A 1 716 ? 11.883 22.109 13.383 1 77.5 716 TRP A N 1
ATOM 5590 C CA . TRP A 1 716 ? 10.719 21.266 13.68 1 77.5 716 TRP A CA 1
ATOM 5591 C C . TRP A 1 716 ? 11.008 20.344 14.852 1 77.5 716 TRP A C 1
ATOM 5593 O O . TRP A 1 716 ? 12.164 20.047 15.164 1 77.5 716 TRP A O 1
ATOM 5603 N N . VAL A 1 717 ? 9.891 19.969 15.5 1 85.06 717 VAL A N 1
ATOM 5604 C CA . VAL A 1 717 ? 10.016 19.125 16.688 1 85.06 717 VAL A CA 1
ATOM 5605 C C . VAL A 1 717 ? 10.18 17.672 16.266 1 85.06 717 VAL A C 1
ATOM 5607 O O . VAL A 1 717 ? 10.602 16.828 17.078 1 85.06 717 VAL A O 1
ATOM 5610 N N . TRP A 1 718 ? 9.883 17.328 15.055 1 91.88 718 TRP A N 1
ATOM 5611 C CA . TRP A 1 718 ? 9.867 15.961 14.562 1 91.88 718 TRP A CA 1
ATOM 5612 C C . TRP A 1 718 ? 11.281 15.453 14.312 1 91.88 718 TRP A C 1
ATOM 5614 O O . TRP A 1 718 ? 12.07 16.109 13.633 1 91.88 718 TRP A O 1
ATOM 5624 N N . GLY A 1 719 ? 11.594 14.344 14.789 1 91.31 719 GLY A N 1
ATOM 5625 C CA . GLY A 1 719 ? 12.938 13.789 14.75 1 91.31 719 GLY A CA 1
ATOM 5626 C C . GLY A 1 719 ? 13.422 13.508 13.336 1 91.31 719 GLY A C 1
ATOM 5627 O O . GLY A 1 719 ? 14.625 13.453 13.086 1 91.31 719 GLY A O 1
ATOM 5628 N N . LEU A 1 720 ? 12.594 13.391 12.398 1 93.88 720 LEU A N 1
ATOM 5629 C CA . LEU A 1 720 ? 12.961 13.094 11.023 1 93.88 720 LEU A CA 1
ATOM 5630 C C . LEU A 1 720 ? 13.688 14.273 10.383 1 93.88 720 LEU A C 1
ATOM 5632 O O . LEU A 1 720 ? 14.523 14.086 9.492 1 93.88 720 LEU A O 1
ATOM 5636 N N . THR A 1 721 ? 13.391 15.516 10.812 1 92.88 721 THR A N 1
ATOM 5637 C CA . THR A 1 721 ? 13.906 16.719 10.164 1 92.88 721 THR A CA 1
ATOM 5638 C C . THR A 1 721 ? 15.414 16.828 10.359 1 92.88 721 THR A C 1
ATOM 5640 O O . THR A 1 721 ? 16.156 17.094 9.398 1 92.88 721 THR A O 1
ATOM 5643 N N . PRO A 1 722 ? 15.891 16.625 11.586 1 92.56 722 PRO A N 1
ATOM 5644 C CA . PRO A 1 722 ? 17.344 16.656 11.703 1 92.56 722 PRO A CA 1
ATOM 5645 C C . PRO A 1 722 ? 18.031 15.562 10.875 1 92.56 722 PRO A C 1
ATOM 5647 O O . PRO A 1 722 ? 19.141 15.758 10.391 1 92.56 722 PRO A O 1
ATOM 5650 N N . ARG A 1 723 ? 17.406 14.469 10.789 1 92.5 723 ARG A N 1
ATOM 5651 C CA . ARG A 1 723 ? 17.953 13.414 9.945 1 92.5 723 ARG A CA 1
ATOM 5652 C C . ARG A 1 723 ? 18.031 13.867 8.484 1 92.5 723 ARG A C 1
ATOM 5654 O O . ARG A 1 723 ? 19.016 13.578 7.793 1 92.5 723 ARG A O 1
ATOM 5661 N N . MET A 1 724 ? 17.062 14.547 8.008 1 93.31 724 MET A N 1
ATOM 5662 C CA . MET A 1 724 ? 17.078 15.133 6.668 1 93.31 724 MET A CA 1
ATOM 5663 C C . MET A 1 724 ? 18.219 16.125 6.512 1 93.31 724 MET A C 1
ATOM 5665 O O . MET A 1 724 ? 18.906 16.125 5.492 1 93.31 724 MET A O 1
ATOM 5669 N N . GLY A 1 725 ? 18.375 16.922 7.578 1 93.75 725 GLY A N 1
ATOM 5670 C CA . GLY A 1 725 ? 19.5 17.844 7.562 1 93.75 725 GLY A CA 1
ATOM 5671 C C . GLY A 1 725 ? 20.844 17.141 7.445 1 93.75 725 GLY A C 1
ATOM 5672 O O . GLY A 1 725 ? 21.719 17.594 6.711 1 93.75 725 GLY A O 1
ATOM 5673 N N . TYR A 1 726 ? 20.953 16.125 8.102 1 92.94 726 TYR A N 1
ATOM 5674 C CA . TYR A 1 726 ? 22.188 15.344 8.055 1 92.94 726 TYR A CA 1
ATOM 5675 C C . TYR A 1 726 ? 22.453 14.828 6.648 1 92.94 726 TYR A C 1
ATOM 5677 O O . TYR A 1 726 ? 23.578 14.898 6.16 1 92.94 726 TYR A O 1
ATOM 5685 N N . ILE A 1 727 ? 21.484 14.297 6.02 1 92 727 ILE A N 1
ATOM 5686 C CA . ILE A 1 727 ? 21.609 13.75 4.676 1 92 727 ILE A CA 1
ATOM 5687 C C . ILE A 1 727 ? 21.984 14.867 3.699 1 92 727 ILE A C 1
ATOM 5689 O O . ILE A 1 727 ? 22.828 14.672 2.82 1 92 727 ILE A O 1
ATOM 5693 N N . LEU A 1 728 ? 21.375 15.992 3.852 1 93.88 728 LEU A N 1
ATOM 5694 C CA . LEU A 1 728 ? 21.672 17.125 2.971 1 93.88 728 LEU A CA 1
ATOM 5695 C C . LEU A 1 728 ? 23.125 17.562 3.121 1 93.88 728 LEU A C 1
ATOM 5697 O O . LEU A 1 728 ? 23.766 17.953 2.143 1 93.88 728 LEU A O 1
ATOM 5701 N N . ARG A 1 729 ? 23.672 17.469 4.266 1 95.06 729 ARG A N 1
ATOM 5702 C CA . ARG A 1 729 ? 25.078 17.828 4.473 1 95.06 729 ARG A CA 1
ATOM 5703 C C . ARG A 1 729 ? 26 16.812 3.805 1 95.06 729 ARG A C 1
ATOM 5705 O O . ARG A 1 729 ? 27.016 17.188 3.219 1 95.06 729 ARG A O 1
ATOM 5712 N N . GLU A 1 730 ? 25.594 15.602 3.967 1 93.81 730 GLU A N 1
ATOM 5713 C CA . GLU A 1 730 ? 26.375 14.578 3.289 1 93.81 730 GLU A CA 1
ATOM 5714 C C . GLU A 1 730 ? 26.281 14.727 1.773 1 93.81 730 GLU A C 1
ATOM 5716 O O . GLU A 1 730 ? 27.266 14.484 1.062 1 93.81 730 GLU A O 1
ATOM 5721 N N . LEU A 1 731 ? 25.156 15.055 1.325 1 93.62 731 LEU A N 1
ATOM 5722 C CA . LEU A 1 731 ? 24.984 15.328 -0.096 1 93.62 731 LEU A CA 1
ATOM 5723 C C . LEU A 1 731 ? 25.859 16.5 -0.537 1 93.62 731 LEU A C 1
ATOM 5725 O O . LEU A 1 731 ? 26.453 16.469 -1.617 1 93.62 731 LEU A O 1
ATOM 5729 N N . ALA A 1 732 ? 25.891 17.484 0.267 1 94.88 732 ALA A N 1
ATOM 5730 C CA . ALA A 1 732 ? 26.719 18.656 -0.028 1 94.88 732 ALA A CA 1
ATOM 5731 C C . ALA A 1 732 ? 28.188 18.25 -0.179 1 94.88 732 ALA A C 1
ATOM 5733 O O . ALA A 1 732 ? 28.859 18.703 -1.107 1 94.88 732 ALA A O 1
ATOM 5734 N N . ASN A 1 733 ? 28.594 17.453 0.678 1 94.75 733 ASN A N 1
ATOM 5735 C CA . ASN A 1 733 ? 29.969 16.969 0.603 1 94.75 733 ASN A CA 1
ATOM 5736 C C . ASN A 1 733 ? 30.219 16.203 -0.691 1 94.75 733 ASN A C 1
ATOM 5738 O O . ASN A 1 733 ? 31.266 16.359 -1.316 1 94.75 733 ASN A O 1
ATOM 5742 N N . CYS A 1 734 ? 29.312 15.406 -1.015 1 93.75 734 CYS A N 1
ATOM 5743 C CA . CYS A 1 734 ? 29.453 14.602 -2.221 1 93.75 734 CYS A CA 1
ATOM 5744 C C . CYS A 1 734 ? 29.406 15.469 -3.471 1 93.75 734 CYS A C 1
ATOM 5746 O O . CYS A 1 734 ? 30.141 15.219 -4.434 1 93.75 734 CYS A O 1
ATOM 5748 N N . TYR A 1 735 ? 28.531 16.484 -3.465 1 94.94 735 TYR A N 1
ATOM 5749 C CA . TYR A 1 735 ? 28.469 17.406 -4.582 1 94.94 735 TYR A CA 1
ATOM 5750 C C . TYR A 1 735 ? 29.812 18.094 -4.793 1 94.94 735 TYR A C 1
ATOM 5752 O O . TYR A 1 735 ? 30.281 18.234 -5.926 1 94.94 735 TYR A O 1
ATOM 5760 N N . GLU A 1 736 ? 30.422 18.469 -3.768 1 93.19 736 GLU A N 1
ATOM 5761 C CA . GLU A 1 736 ? 31.703 19.156 -3.826 1 93.19 736 GLU A CA 1
ATOM 5762 C C . GLU A 1 736 ? 32.812 18.234 -4.355 1 93.19 736 GLU A C 1
ATOM 5764 O O . GLU A 1 736 ? 33.594 18.625 -5.199 1 93.19 736 GLU A O 1
ATOM 5769 N N . SER A 1 737 ? 32.75 17.109 -3.824 1 92.31 737 SER A N 1
ATOM 5770 C CA . SER A 1 737 ? 33.781 16.141 -4.23 1 92.31 737 SER A CA 1
ATOM 5771 C C . SER A 1 737 ? 33.656 15.781 -5.707 1 92.31 737 SER A C 1
ATOM 5773 O O . SER A 1 737 ? 34.625 15.719 -6.43 1 92.31 737 SER A O 1
ATOM 5775 N N . LYS A 1 738 ? 32.469 15.609 -6.156 1 90.62 738 LYS A N 1
ATOM 5776 C CA . LYS A 1 738 ? 32.25 15.203 -7.543 1 90.62 738 LYS A CA 1
ATOM 5777 C C . LYS A 1 738 ? 32.531 16.359 -8.5 1 90.62 738 LYS A C 1
ATOM 5779 O O . LYS A 1 738 ? 33.031 16.156 -9.609 1 90.62 738 LYS A O 1
ATOM 5784 N N . LEU A 1 739 ? 32.125 17.516 -8.102 1 90.62 739 LEU A N 1
ATOM 5785 C CA . LEU A 1 739 ? 32.406 18.672 -8.945 1 90.62 739 LEU A CA 1
ATOM 5786 C C . LEU A 1 739 ? 33.875 18.953 -9.039 1 90.62 739 LEU A C 1
ATOM 5788 O O . LEU A 1 739 ? 34.375 19.359 -10.094 1 90.62 739 LEU A O 1
ATOM 5792 N N . GLY A 1 740 ? 34.625 18.75 -7.957 1 86.38 740 GLY A N 1
ATOM 5793 C CA . GLY A 1 740 ? 36.062 18.922 -7.961 1 86.38 740 GLY A CA 1
ATOM 5794 C C . GLY A 1 740 ? 36.781 17.922 -8.859 1 86.38 740 GLY A C 1
ATOM 5795 O O . GLY A 1 740 ? 37.844 18.203 -9.375 1 86.38 740 GLY A O 1
ATOM 5796 N N . ALA A 1 741 ? 36.156 16.812 -9.078 1 81.81 741 ALA A N 1
ATOM 5797 C CA . ALA A 1 741 ? 36.75 15.75 -9.898 1 81.81 741 ALA A CA 1
ATOM 5798 C C . ALA A 1 741 ? 36.5 16 -11.383 1 81.81 741 ALA A C 1
ATOM 5800 O O . ALA A 1 741 ? 37.094 15.352 -12.242 1 81.81 741 ALA A O 1
ATOM 5801 N N . CYS A 1 742 ? 35.594 16.844 -11.688 1 80.94 742 CYS A N 1
ATOM 5802 C CA . CYS A 1 742 ? 35.344 17.188 -13.078 1 80.94 742 CYS A CA 1
ATOM 5803 C C . CYS A 1 742 ? 36.312 18.25 -13.57 1 80.94 742 CYS A C 1
ATOM 5805 O O . CYS A 1 742 ? 36.625 19.203 -12.852 1 80.94 742 CYS A O 1
ATOM 5807 N N . MET B 1 1 ? -71.812 23.406 48.219 1 15.91 1 MET B N 1
ATOM 5808 C CA . MET B 1 1 ? -71.5 22.312 49.156 1 15.91 1 MET B CA 1
ATOM 5809 C C . MET B 1 1 ? -71.375 21 48.406 1 15.91 1 MET B C 1
ATOM 5811 O O . MET B 1 1 ? -70.688 20.062 48.875 1 15.91 1 MET B O 1
ATOM 5815 N N . SER B 1 2 ? -72.062 20.5 47.312 1 16.73 2 SER B N 1
ATOM 5816 C CA . SER B 1 2 ? -73 19.391 47.406 1 16.73 2 SER B CA 1
ATOM 5817 C C . SER B 1 2 ? -72.375 18.062 47 1 16.73 2 SER B C 1
ATOM 5819 O O . SER B 1 2 ? -71.562 18.016 46.031 1 16.73 2 SER B O 1
ATOM 5821 N N . PRO B 1 3 ? -72.562 16.656 47.469 1 17.86 3 PRO B N 1
ATOM 5822 C CA . PRO B 1 3 ? -72 15.5 48.188 1 17.86 3 PRO B CA 1
ATOM 5823 C C . PRO B 1 3 ? -71.625 14.359 47.25 1 17.86 3 PRO B C 1
ATOM 5825 O O . PRO B 1 3 ? -70.438 14.156 47 1 17.86 3 PRO B O 1
ATOM 5828 N N . GLY B 1 4 ? -72.188 13.055 47.312 1 15.59 4 GLY B N 1
ATOM 5829 C CA . GLY B 1 4 ? -71.875 11.766 47.906 1 15.59 4 GLY B CA 1
ATOM 5830 C C . GLY B 1 4 ? -71.438 10.719 46.906 1 15.59 4 GLY B C 1
ATOM 5831 O O . GLY B 1 4 ? -71.5 10.953 45.688 1 15.59 4 GLY B O 1
ATOM 5832 N N . GLN B 1 5 ? -71.75 9.164 46.938 1 14.88 5 GLN B N 1
ATOM 5833 C CA . GLN B 1 5 ? -71.312 7.848 47.375 1 14.88 5 GLN B CA 1
ATOM 5834 C C . GLN B 1 5 ? -71.125 6.922 46.188 1 14.88 5 GLN B C 1
ATOM 5836 O O . GLN B 1 5 ? -70 6.367 46 1 14.88 5 GLN B O 1
ATOM 5841 N N . ARG B 1 6 ? -71.812 5.609 46.125 1 15.42 6 ARG B N 1
ATOM 5842 C CA . ARG B 1 6 ? -71.562 4.191 46.406 1 15.42 6 ARG B CA 1
ATOM 5843 C C . ARG B 1 6 ? -71.312 3.422 45.125 1 15.42 6 ARG B C 1
ATOM 5845 O O . ARG B 1 6 ? -71.688 3.877 44.031 1 15.42 6 ARG B O 1
ATOM 5852 N N . LEU B 1 7 ? -71.062 1.719 45.312 1 13.66 7 LEU B N 1
ATOM 5853 C CA . LEU B 1 7 ? -70.875 0.292 45.562 1 13.66 7 LEU B CA 1
ATOM 5854 C C . LEU B 1 7 ? -71.812 -0.531 44.656 1 13.66 7 LEU B C 1
ATOM 5856 O O . LEU B 1 7 ? -71.812 -1.762 44.75 1 13.66 7 LEU B O 1
ATOM 5860 N N . ALA B 1 8 ? -72.875 -0.29 44.219 1 13.31 8 ALA B N 1
ATOM 5861 C CA . ALA B 1 8 ? -73.688 -1.521 44.312 1 13.31 8 ALA B CA 1
ATOM 5862 C C . ALA B 1 8 ? -73.188 -2.549 43.281 1 13.31 8 ALA B C 1
ATOM 5864 O O . ALA B 1 8 ? -73.25 -3.754 43.531 1 13.31 8 ALA B O 1
ATOM 5865 N N . THR B 1 9 ? -72.938 -2.385 42.062 1 15.4 9 THR B N 1
ATOM 5866 C CA . THR B 1 9 ? -73.875 -3.182 41.281 1 15.4 9 THR B CA 1
ATOM 5867 C C . THR B 1 9 ? -73.312 -4.578 41.031 1 15.4 9 THR B C 1
ATOM 5869 O O . THR B 1 9 ? -72.125 -4.73 40.625 1 15.4 9 THR B O 1
ATOM 5872 N N . GLN B 1 10 ? -74 -5.758 41.406 1 14.03 10 GLN B N 1
ATOM 5873 C CA . GLN B 1 10 ? -74.188 -7.152 41.781 1 14.03 10 GLN B CA 1
ATOM 5874 C C . GLN B 1 10 ? -73.812 -8.094 40.656 1 14.03 10 GLN B C 1
ATOM 5876 O O . GLN B 1 10 ? -73.25 -9.156 40.906 1 14.03 10 GLN B O 1
ATOM 5881 N N . VAL B 1 11 ? -74.312 -8.055 39.5 1 14.92 11 VAL B N 1
ATOM 5882 C CA . VAL B 1 11 ? -75.125 -9.25 39.25 1 14.92 11 VAL B CA 1
ATOM 5883 C C . VAL B 1 11 ? -74.188 -10.414 38.875 1 14.92 11 VAL B C 1
ATOM 5885 O O . VAL B 1 11 ? -73.062 -10.211 38.469 1 14.92 11 VAL B O 1
ATOM 5888 N N . ASP B 1 12 ? -74.688 -11.305 38.188 1 14.02 12 ASP B N 1
ATOM 5889 C CA . ASP B 1 12 ? -75.188 -12.68 38.312 1 14.02 12 ASP B CA 1
ATOM 5890 C C . ASP B 1 12 ? -74.125 -13.664 37.781 1 14.02 12 ASP B C 1
ATOM 5892 O O . ASP B 1 12 ? -73.188 -13.273 37.062 1 14.02 12 ASP B O 1
ATOM 5896 N N . SER B 1 13 ? -74.562 -14.789 37.344 1 13.91 13 SER B N 1
ATOM 5897 C CA . SER B 1 13 ? -74.625 -16.203 37.719 1 13.91 13 SER B CA 1
ATOM 5898 C C . SER B 1 13 ? -73.75 -17.047 36.812 1 13.91 13 SER B C 1
ATOM 5900 O O . SER B 1 13 ? -73.312 -18.141 37.219 1 13.91 13 SER B O 1
ATOM 5902 N N . ALA B 1 14 ? -73.5 -16.812 35.469 1 14.47 14 ALA B N 1
ATOM 5903 C CA . ALA B 1 14 ? -73.875 -18.094 34.875 1 14.47 14 ALA B CA 1
ATOM 5904 C C . ALA B 1 14 ? -72.875 -19.188 35.188 1 14.47 14 ALA B C 1
ATOM 5906 O O . ALA B 1 14 ? -71.688 -18.891 35.438 1 14.47 14 ALA B O 1
ATOM 5907 N N . SER B 1 15 ? -73.188 -20.375 34.719 1 14.11 15 SER B N 1
ATOM 5908 C CA . SER B 1 15 ? -73.312 -21.766 35.125 1 14.11 15 SER B CA 1
ATOM 5909 C C . SER B 1 15 ? -72 -22.531 35 1 14.11 15 SER B C 1
ATOM 5911 O O . SER B 1 15 ? -71.5 -23.125 35.969 1 14.11 15 SER B O 1
ATOM 5913 N N . GLU B 1 16 ? -71.875 -23.391 33.938 1 14.09 16 GLU B N 1
ATOM 5914 C CA . GLU B 1 16 ? -72 -24.812 34.219 1 14.09 16 GLU B CA 1
ATOM 5915 C C . GLU B 1 16 ? -70.625 -25.5 34.312 1 14.09 16 GLU B C 1
ATOM 5917 O O . GLU B 1 16 ? -70.375 -26.188 35.281 1 14.09 16 GLU B O 1
ATOM 5922 N N . PRO B 1 17 ? -70.062 -26.172 33.062 1 15.53 17 PRO B N 1
ATOM 5923 C CA . PRO B 1 17 ? -70.125 -27.641 33.188 1 15.53 17 PRO B CA 1
ATOM 5924 C C . PRO B 1 17 ? -68.812 -28.219 33.781 1 15.53 17 PRO B C 1
ATOM 5926 O O . PRO B 1 17 ? -67.75 -27.578 33.719 1 15.53 17 PRO B O 1
ATOM 5929 N N . MET B 1 18 ? -68.875 -29.297 34.5 1 15 18 MET B N 1
ATOM 5930 C CA . MET B 1 18 ? -68.312 -30.203 35.5 1 15 18 MET B CA 1
ATOM 5931 C C . MET B 1 18 ? -67.25 -31.094 34.844 1 15 18 MET B C 1
ATOM 5933 O O . MET B 1 18 ? -66.5 -31.781 35.562 1 15 18 MET B O 1
ATOM 5937 N N . LEU B 1 19 ? -67.25 -31.359 33.531 1 15.2 19 LEU B N 1
ATOM 5938 C CA . LEU B 1 19 ? -67.188 -32.812 33.344 1 15.2 19 LEU B CA 1
ATOM 5939 C C . LEU B 1 19 ? -65.938 -33.406 33.906 1 15.2 19 LEU B C 1
ATOM 5941 O O . LEU B 1 19 ? -64.812 -32.844 33.719 1 15.2 19 LEU B O 1
ATOM 5945 N N . SER B 1 20 ? -66 -34.406 34.625 1 14.7 20 SER B N 1
ATOM 5946 C CA . SER B 1 20 ? -65.438 -35.312 35.625 1 14.7 20 SER B CA 1
ATOM 5947 C C . SER B 1 20 ? -64.25 -36.094 35.062 1 14.7 20 SER B C 1
ATOM 5949 O O . SER B 1 20 ? -63.156 -36.062 35.625 1 14.7 20 SER B O 1
ATOM 5951 N N . SER B 1 21 ? -64.562 -37.344 34.562 1 14.98 21 SER B N 1
ATOM 5952 C CA . SER B 1 21 ? -64.312 -38.594 35.281 1 14.98 21 SER B CA 1
ATOM 5953 C C . SER B 1 21 ? -62.906 -39.156 34.969 1 14.98 21 SER B C 1
ATOM 5955 O O . SER B 1 21 ? -62.188 -38.594 34.125 1 14.98 21 SER B O 1
ATOM 5957 N N . SER B 1 22 ? -62.875 -40.5 34.5 1 14.95 22 SER B N 1
ATOM 5958 C CA . SER B 1 22 ? -62.531 -41.781 35.125 1 14.95 22 SER B CA 1
ATOM 5959 C C . SER B 1 22 ? -61.188 -42.281 34.656 1 14.95 22 SER B C 1
ATOM 5961 O O . SER B 1 22 ? -60.281 -42.531 35.469 1 14.95 22 SER B O 1
ATOM 5963 N N . PHE B 1 23 ? -61.156 -43.375 33.75 1 16.48 23 PHE B N 1
ATOM 5964 C CA . PHE B 1 23 ? -60.875 -44.781 34.062 1 16.48 23 PHE B CA 1
ATOM 5965 C C . PHE B 1 23 ? -59.406 -45.094 33.781 1 16.48 23 PHE B C 1
ATOM 5967 O O . PHE B 1 23 ? -58.688 -44.344 33.125 1 16.48 23 PHE B O 1
ATOM 5974 N N . GLY B 1 24 ? -59.094 -46.438 33.562 1 15.8 24 GLY B N 1
ATOM 5975 C CA . GLY B 1 24 ? -58.438 -47.625 34.031 1 15.8 24 GLY B CA 1
ATOM 5976 C C . GLY B 1 24 ? -57.156 -47.969 33.281 1 15.8 24 GLY B C 1
ATOM 5977 O O . GLY B 1 24 ? -56.125 -48.156 33.906 1 15.8 24 GLY B O 1
ATOM 5978 N N . GLY B 1 25 ? -57.312 -48.438 32 1 16.28 25 GLY B N 1
ATOM 5979 C CA . GLY B 1 25 ? -56.812 -49.75 31.594 1 16.28 25 GLY B CA 1
ATOM 5980 C C . GLY B 1 25 ? -55.375 -49.75 31.156 1 16.28 25 GLY B C 1
ATOM 5981 O O . GLY B 1 25 ? -54.844 -48.719 30.703 1 16.28 25 GLY B O 1
ATOM 5982 N N . GLY B 1 26 ? -54.531 -50.688 31.625 1 17.47 26 GLY B N 1
ATOM 5983 C CA . GLY B 1 26 ? -53.156 -51.125 31.891 1 17.47 26 GLY B CA 1
ATOM 5984 C C . GLY B 1 26 ? -52.406 -51.438 30.625 1 17.47 26 GLY B C 1
ATOM 5985 O O . GLY B 1 26 ? -51.188 -51.688 30.672 1 17.47 26 GLY B O 1
ATOM 5986 N N . SER B 1 27 ? -53.156 -51.75 29.453 1 16.53 27 SER B N 1
ATOM 5987 C CA . SER B 1 27 ? -52.656 -52.938 28.75 1 16.53 27 SER B CA 1
ATOM 5988 C C . SER B 1 27 ? -51.281 -52.719 28.156 1 16.53 27 SER B C 1
ATOM 5990 O O . SER B 1 27 ? -50.875 -51.562 27.938 1 16.53 27 SER B O 1
ATOM 5992 N N . ALA B 1 28 ? -50.562 -53.875 27.781 1 19.06 28 ALA B N 1
ATOM 5993 C CA . ALA B 1 28 ? -49.344 -54.656 27.641 1 19.06 28 ALA B CA 1
ATOM 5994 C C . ALA B 1 28 ? -48.656 -54.375 26.312 1 19.06 28 ALA B C 1
ATOM 5996 O O . ALA B 1 28 ? -47.656 -55.031 25.953 1 19.06 28 ALA B O 1
ATOM 5997 N N . LEU B 1 29 ? -49.094 -53.281 25.5 1 16.98 29 LEU B N 1
ATOM 5998 C CA . LEU B 1 29 ? -48.906 -53.562 24.078 1 16.98 29 LEU B CA 1
ATOM 5999 C C . LEU B 1 29 ? -47.438 -53.844 23.766 1 16.98 29 LEU B C 1
ATOM 6001 O O . LEU B 1 29 ? -46.562 -53.188 24.312 1 16.98 29 LEU B O 1
ATOM 6005 N N . VAL B 1 30 ? -47.281 -54.875 22.922 1 18.66 30 VAL B N 1
ATOM 6006 C CA . VAL B 1 30 ? -46.344 -55.844 22.375 1 18.66 30 VAL B CA 1
ATOM 6007 C C . VAL B 1 30 ? -45.281 -55.156 21.547 1 18.66 30 VAL B C 1
ATOM 6009 O O . VAL B 1 30 ? -45.562 -54.188 20.844 1 18.66 30 VAL B O 1
ATOM 6012 N N . ALA B 1 31 ? -44 -55.531 21.75 1 19.58 31 ALA B N 1
ATOM 6013 C CA . ALA B 1 31 ? -42.625 -55.094 21.516 1 19.58 31 ALA B CA 1
ATOM 6014 C C . ALA B 1 31 ? -42.312 -55.125 20.016 1 19.58 31 ALA B C 1
ATOM 6016 O O . ALA B 1 31 ? -41.156 -55.219 19.625 1 19.58 31 ALA B O 1
ATOM 6017 N N . GLU B 1 32 ? -43.438 -54.781 19.109 1 18.31 32 GLU B N 1
ATOM 6018 C CA . GLU B 1 32 ? -43.188 -55.344 17.781 1 18.31 32 GLU B CA 1
ATOM 6019 C C . GLU B 1 32 ? -41.844 -54.906 17.25 1 18.31 32 GLU B C 1
ATOM 6021 O O . GLU B 1 32 ? -41.406 -53.781 17.422 1 18.31 32 GLU B O 1
ATOM 6026 N N . SER B 1 33 ? -41.094 -55.969 16.828 1 19.52 33 SER B N 1
ATOM 6027 C CA . SER B 1 33 ? -39.75 -56.25 16.391 1 19.52 33 SER B CA 1
ATOM 6028 C C . SER B 1 33 ? -39.406 -55.5 15.117 1 19.52 33 SER B C 1
ATOM 6030 O O . SER B 1 33 ? -40.031 -55.688 14.078 1 19.52 33 SER B O 1
ATOM 6032 N N . GLN B 1 34 ? -39.188 -54.219 15.164 1 19.33 34 GLN B N 1
ATOM 6033 C CA . GLN B 1 34 ? -39.062 -53.344 13.992 1 19.33 34 GLN B CA 1
ATOM 6034 C C . GLN B 1 34 ? -38.031 -53.906 13.008 1 19.33 34 GLN B C 1
ATOM 6036 O O . GLN B 1 34 ? -36.906 -54.219 13.391 1 19.33 34 GLN B O 1
ATOM 6041 N N . PRO B 1 35 ? -38.594 -54.531 11.883 1 20.16 35 PRO B N 1
ATOM 6042 C CA . PRO B 1 35 ? -37.812 -55.312 10.906 1 20.16 35 PRO B CA 1
ATOM 6043 C C . PRO B 1 35 ? -36.594 -54.562 10.414 1 20.16 35 PRO B C 1
ATOM 6045 O O . PRO B 1 35 ? -36.531 -53.344 10.453 1 20.16 35 PRO B O 1
ATOM 6048 N N . SER B 1 36 ? -35.438 -55.281 10.453 1 20.72 36 SER B N 1
ATOM 6049 C CA . SER B 1 36 ? -34.031 -55.062 10.164 1 20.72 36 SER B CA 1
ATOM 6050 C C . SER B 1 36 ? -33.812 -54.625 8.719 1 20.72 36 SER B C 1
ATOM 6052 O O . SER B 1 36 ? -33.531 -55.469 7.848 1 20.72 36 SER B O 1
ATOM 6054 N N . MET B 1 37 ? -34.688 -53.719 8.203 1 21.19 37 MET B N 1
ATOM 6055 C CA . MET B 1 37 ? -34.688 -53.562 6.746 1 21.19 37 MET B CA 1
ATOM 6056 C C . MET B 1 37 ? -33.25 -53.406 6.215 1 21.19 37 MET B C 1
ATOM 6058 O O . MET B 1 37 ? -32.562 -52.469 6.594 1 21.19 37 MET B O 1
ATOM 6062 N N . GLY B 1 38 ? -32.594 -54.5 5.988 1 20.12 38 GLY B N 1
ATOM 6063 C CA . GLY B 1 38 ? -31.297 -54.781 5.41 1 20.12 38 GLY B CA 1
ATOM 6064 C C . GLY B 1 38 ? -31.031 -54.031 4.113 1 20.12 38 GLY B C 1
ATOM 6065 O O . GLY B 1 38 ? -31.859 -54.094 3.191 1 20.12 38 GLY B O 1
ATOM 6066 N N . LEU B 1 39 ? -30.531 -52.844 4.207 1 19.75 39 LEU B N 1
ATOM 6067 C CA . LEU B 1 39 ? -30.266 -51.938 3.109 1 19.75 39 LEU B CA 1
ATOM 6068 C C . LEU B 1 39 ? -29.516 -52.625 1.979 1 19.75 39 LEU B C 1
ATOM 6070 O O . LEU B 1 39 ? -28.406 -53.125 2.174 1 19.75 39 LEU B O 1
ATOM 6074 N N . HIS B 1 40 ? -30.234 -53.5 1.262 1 20.78 40 HIS B N 1
ATOM 6075 C CA . HIS B 1 40 ? -29.688 -54.219 0.125 1 20.78 40 HIS B CA 1
ATOM 6076 C C . HIS B 1 40 ? -28.891 -53.312 -0.792 1 20.78 40 HIS B C 1
ATOM 6078 O O . HIS B 1 40 ? -29.422 -52.312 -1.279 1 20.78 40 HIS B O 1
ATOM 6084 N N . LEU B 1 41 ? -27.688 -53.188 -0.549 1 20.45 41 LEU B N 1
ATOM 6085 C CA . LEU B 1 41 ? -26.641 -52.5 -1.292 1 20.45 41 LEU B CA 1
ATOM 6086 C C . LEU B 1 41 ? -26.625 -52.938 -2.754 1 20.45 41 LEU B C 1
ATOM 6088 O O . LEU B 1 41 ? -26.203 -54.031 -3.066 1 20.45 41 LEU B O 1
ATOM 6092 N N . ALA B 1 42 ? -27.797 -52.688 -3.447 1 22.11 42 ALA B N 1
ATOM 6093 C CA . ALA B 1 42 ? -27.875 -53.188 -4.816 1 22.11 42 ALA B CA 1
ATOM 6094 C C . ALA B 1 42 ? -26.609 -52.844 -5.605 1 22.11 42 ALA B C 1
ATOM 6096 O O . ALA B 1 42 ? -26 -51.781 -5.371 1 22.11 42 ALA B O 1
ATOM 6097 N N . ASP B 1 43 ? -25.984 -53.812 -6.109 1 23.61 43 ASP B N 1
ATOM 6098 C CA . ASP B 1 43 ? -24.781 -53.969 -6.926 1 23.61 43 ASP B CA 1
ATOM 6099 C C . ASP B 1 43 ? -24.891 -53.125 -8.211 1 23.61 43 ASP B C 1
ATOM 6101 O O . ASP B 1 43 ? -25.656 -53.469 -9.109 1 23.61 43 ASP B O 1
ATOM 6105 N N . PHE B 1 44 ? -25 -51.844 -8.148 1 22.81 44 PHE B N 1
ATOM 6106 C CA . PHE B 1 44 ? -25.281 -51.031 -9.32 1 22.81 44 PHE B CA 1
ATOM 6107 C C . PHE B 1 44 ? -24.203 -51.219 -10.383 1 22.81 44 PHE B C 1
ATOM 6109 O O . PHE B 1 44 ? -23.031 -50.906 -10.148 1 22.81 44 PHE B O 1
ATOM 6116 N N . SER B 1 45 ? -24.234 -52.344 -11.086 1 23.84 45 SER B N 1
ATOM 6117 C CA . SER B 1 45 ? -23.375 -52.625 -12.227 1 23.84 45 SER B CA 1
ATOM 6118 C C . SER B 1 45 ? -23.578 -51.625 -13.344 1 23.84 45 SER B C 1
ATOM 6120 O O . SER B 1 45 ? -24.703 -51.469 -13.828 1 23.84 45 SER B O 1
ATOM 6122 N N . VAL B 1 46 ? -23.016 -50.531 -13.32 1 25.33 46 VAL B N 1
ATOM 6123 C CA . VAL B 1 46 ? -23.188 -49.531 -14.359 1 25.33 46 VAL B CA 1
ATOM 6124 C C . VAL B 1 46 ? -22.672 -50.062 -15.688 1 25.33 46 VAL B C 1
ATOM 6126 O O . VAL B 1 46 ? -21.516 -50.469 -15.797 1 25.33 46 VAL B O 1
ATOM 6129 N N . ASP B 1 47 ? -23.562 -50.594 -16.469 1 26.28 47 ASP B N 1
ATOM 6130 C CA . ASP B 1 47 ? -23.281 -51.125 -17.797 1 26.28 47 ASP B CA 1
ATOM 6131 C C . ASP B 1 47 ? -22.578 -50.094 -18.656 1 26.28 47 ASP B C 1
ATOM 6133 O O . ASP B 1 47 ? -22.875 -48.906 -18.594 1 26.28 47 ASP B O 1
ATOM 6137 N N . VAL B 1 48 ? -21.344 -50.375 -19.234 1 28.64 48 VAL B N 1
ATOM 6138 C CA . VAL B 1 48 ? -20.312 -49.688 -20.016 1 28.64 48 VAL B CA 1
ATOM 6139 C C . VAL B 1 48 ? -20.938 -49.031 -21.234 1 28.64 48 VAL B C 1
ATOM 6141 O O . VAL B 1 48 ? -20.375 -48.062 -21.781 1 28.64 48 VAL B O 1
ATOM 6144 N N . SER B 1 49 ? -22.109 -49.594 -21.719 1 27.69 49 SER B N 1
ATOM 6145 C CA . SER B 1 49 ? -22.672 -49.188 -22.984 1 27.69 49 SER B CA 1
ATOM 6146 C C . SER B 1 49 ? -23.141 -47.719 -22.922 1 27.69 49 SER B C 1
ATOM 6148 O O . SER B 1 49 ? -23.141 -47 -23.938 1 27.69 49 SER B O 1
ATOM 6150 N N . ASP B 1 50 ? -23.828 -47.406 -21.75 1 27.44 50 ASP B N 1
ATOM 6151 C CA . ASP B 1 50 ? -24.531 -46.094 -21.75 1 27.44 50 ASP B CA 1
ATOM 6152 C C . ASP B 1 50 ? -23.531 -44.938 -21.672 1 27.44 50 ASP B C 1
ATOM 6154 O O . ASP B 1 50 ? -23.938 -43.781 -21.641 1 27.44 50 ASP B O 1
ATOM 6158 N N . LEU B 1 51 ? -22.328 -45.219 -21.25 1 26.55 51 LEU B N 1
ATOM 6159 C CA . LEU B 1 51 ? -21.297 -44.188 -21.25 1 26.55 51 LEU B CA 1
ATOM 6160 C C . LEU B 1 51 ? -21.016 -43.719 -22.672 1 26.55 51 LEU B C 1
ATOM 6162 O O . LEU B 1 51 ? -20.469 -42.625 -22.875 1 26.55 51 LEU B O 1
ATOM 6166 N N . GLU B 1 52 ? -21.281 -44.562 -23.672 1 27.84 52 GLU B N 1
ATOM 6167 C CA . GLU B 1 52 ? -20.969 -44.25 -25.047 1 27.84 52 GLU B CA 1
ATOM 6168 C C . GLU B 1 52 ? -21.859 -43.125 -25.578 1 27.84 52 GLU B C 1
ATOM 6170 O O . GLU B 1 52 ? -21.469 -42.375 -26.484 1 27.84 52 GLU B O 1
ATOM 6175 N N . LYS B 1 53 ? -23.172 -43.219 -25.219 1 29.5 53 LYS B N 1
ATOM 6176 C CA . LYS B 1 53 ? -24.109 -42.281 -25.844 1 29.5 53 LYS B CA 1
ATOM 6177 C C . LYS B 1 53 ? -23.781 -40.844 -25.453 1 29.5 53 LYS B C 1
ATOM 6179 O O . LYS B 1 53 ? -24.234 -39.906 -26.109 1 29.5 53 LYS B O 1
ATOM 6184 N N . MET B 1 54 ? -23.438 -40.688 -24.219 1 25.09 54 MET B N 1
ATOM 6185 C CA . MET B 1 54 ? -23.422 -39.312 -23.766 1 25.09 54 MET B CA 1
ATOM 6186 C C . MET B 1 54 ? -22.312 -38.531 -24.469 1 25.09 54 MET B C 1
ATOM 6188 O O . MET B 1 54 ? -22.078 -37.344 -24.156 1 25.09 54 MET B O 1
ATOM 6192 N N . ARG B 1 55 ? -21.562 -39.219 -25.234 1 24.83 55 ARG B N 1
ATOM 6193 C CA . ARG B 1 55 ? -20.375 -38.656 -25.859 1 24.83 55 ARG B CA 1
ATOM 6194 C C . ARG B 1 55 ? -20.766 -37.719 -27.016 1 24.83 55 ARG B C 1
ATOM 6196 O O . ARG B 1 55 ? -19.906 -37.188 -27.703 1 24.83 55 ARG B O 1
ATOM 6203 N N . THR B 1 56 ? -22.031 -37.875 -27.516 1 23.8 56 THR B N 1
ATOM 6204 C CA . THR B 1 56 ? -22.188 -37.219 -28.812 1 23.8 56 THR B CA 1
ATOM 6205 C C . THR B 1 56 ? -22.375 -35.719 -28.672 1 23.8 56 THR B C 1
ATOM 6207 O O . THR B 1 56 ? -23.469 -35.25 -28.359 1 23.8 56 THR B O 1
ATOM 6210 N N . PHE B 1 57 ? -21.641 -35.094 -28 1 24.5 57 PHE B N 1
ATOM 6211 C CA . PHE B 1 57 ? -21.891 -33.656 -27.953 1 24.5 57 PHE B CA 1
ATOM 6212 C C . PHE B 1 57 ? -21.891 -33.062 -29.344 1 24.5 57 PHE B C 1
ATOM 6214 O O . PHE B 1 57 ? -21.016 -33.406 -30.156 1 24.5 57 PHE B O 1
ATOM 6221 N N . PRO B 1 58 ? -23.094 -32.594 -29.875 1 23.67 58 PRO B N 1
ATOM 6222 C CA . PRO B 1 58 ? -23.094 -32 -31.203 1 23.67 58 PRO B CA 1
ATOM 6223 C C . PRO B 1 58 ? -22.047 -30.906 -31.359 1 23.67 58 PRO B C 1
ATOM 6225 O O . PRO B 1 58 ? -21.906 -30.047 -30.484 1 23.67 58 PRO B O 1
ATOM 6228 N N . SER B 1 59 ? -20.953 -31.109 -32.031 1 24.44 59 SER B N 1
ATOM 6229 C CA . SER B 1 59 ? -19.766 -30.344 -32.406 1 24.44 59 SER B CA 1
ATOM 6230 C C . SER B 1 59 ? -20.141 -28.984 -33 1 24.44 59 SER B C 1
ATOM 6232 O O . SER B 1 59 ? -19.328 -28.078 -33.062 1 24.44 59 SER B O 1
ATOM 6234 N N . SER B 1 60 ? -21.281 -28.797 -33.875 1 24.8 60 SER B N 1
ATOM 6235 C CA . SER B 1 60 ? -21.266 -27.844 -34.969 1 24.8 60 SER B CA 1
ATOM 6236 C C . SER B 1 60 ? -21.719 -26.453 -34.5 1 24.8 60 SER B C 1
ATOM 6238 O O . SER B 1 60 ? -22.078 -25.609 -35.344 1 24.8 60 SER B O 1
ATOM 6240 N N . VAL B 1 61 ? -22.078 -26.234 -33.375 1 25.94 61 VAL B N 1
ATOM 6241 C CA . VAL B 1 61 ? -22.734 -24.938 -33.438 1 25.94 61 VAL B CA 1
ATOM 6242 C C . VAL B 1 61 ? -21.719 -23.859 -33.781 1 25.94 61 VAL B C 1
ATOM 6244 O O . VAL B 1 61 ? -20.766 -23.641 -33.062 1 25.94 61 VAL B O 1
ATOM 6247 N N . PRO B 1 62 ? -21.594 -23.391 -35.125 1 24.16 62 PRO B N 1
ATOM 6248 C CA . PRO B 1 62 ? -20.688 -22.359 -35.594 1 24.16 62 PRO B CA 1
ATOM 6249 C C . PRO B 1 62 ? -20.797 -21.062 -34.781 1 24.16 62 PRO B C 1
ATOM 6251 O O . PRO B 1 62 ? -21.906 -20.625 -34.469 1 24.16 62 PRO B O 1
ATOM 6254 N N . LEU B 1 63 ? -20.016 -20.828 -33.875 1 26.62 63 LEU B N 1
ATOM 6255 C CA . LEU B 1 63 ? -19.984 -19.516 -33.25 1 26.62 63 LEU B CA 1
ATOM 6256 C C . LEU B 1 63 ? -19.969 -18.406 -34.312 1 26.62 63 LEU B C 1
ATOM 6258 O O . LEU B 1 63 ? -19.312 -18.547 -35.344 1 26.62 63 LEU B O 1
ATOM 6262 N N . PRO B 1 64 ? -21 -17.672 -34.469 1 25.81 64 PRO B N 1
ATOM 6263 C CA . PRO B 1 64 ? -21.031 -16.625 -35.5 1 25.81 64 PRO B CA 1
ATOM 6264 C C . PRO B 1 64 ? -19.719 -15.852 -35.594 1 25.81 64 PRO B C 1
ATOM 6266 O O . PRO B 1 64 ? -18.984 -15.75 -34.625 1 25.81 64 PRO B O 1
ATOM 6269 N N . ASP B 1 65 ? -19.156 -15.828 -36.812 1 26.19 65 ASP B N 1
ATOM 6270 C CA . ASP B 1 65 ? -18.047 -15.039 -37.312 1 26.19 65 ASP B CA 1
ATOM 6271 C C . ASP B 1 65 ? -18.188 -13.57 -36.938 1 26.19 65 ASP B C 1
ATOM 6273 O O . ASP B 1 65 ? -19.031 -12.859 -37.469 1 26.19 65 ASP B O 1
ATOM 6277 N N . LEU B 1 66 ? -18.297 -13.242 -35.719 1 25.61 66 LEU B N 1
ATOM 6278 C CA . LEU B 1 66 ? -18.25 -11.812 -35.438 1 25.61 66 LEU B CA 1
ATOM 6279 C C . LEU B 1 66 ? -17.125 -11.141 -36.219 1 25.61 66 LEU B C 1
ATOM 6281 O O . LEU B 1 66 ? -15.961 -11.164 -35.781 1 25.61 66 LEU B O 1
ATOM 6285 N N . ASP B 1 67 ? -17.062 -11.227 -37.625 1 25.94 67 ASP B N 1
ATOM 6286 C CA . ASP B 1 67 ? -16.125 -10.805 -38.656 1 25.94 67 ASP B CA 1
ATOM 6287 C C . ASP B 1 67 ? -15.914 -9.297 -38.625 1 25.94 67 ASP B C 1
ATOM 6289 O O . ASP B 1 67 ? -15.43 -8.711 -39.594 1 25.94 67 ASP B O 1
ATOM 6293 N N . GLY B 1 68 ? -16.641 -8.516 -37.906 1 25.72 68 GLY B N 1
ATOM 6294 C CA . GLY B 1 68 ? -16.25 -7.191 -38.406 1 25.72 68 GLY B CA 1
ATOM 6295 C C . GLY B 1 68 ? -14.758 -6.957 -38.344 1 25.72 68 GLY B C 1
ATOM 6296 O O . GLY B 1 68 ? -14 -7.793 -37.844 1 25.72 68 GLY B O 1
ATOM 6297 N N . ASP B 1 69 ? -14.227 -5.754 -38.969 1 23.98 69 ASP B N 1
ATOM 6298 C CA . ASP B 1 69 ? -12.859 -5.312 -39.25 1 23.98 69 ASP B CA 1
ATOM 6299 C C . ASP B 1 69 ? -11.992 -5.418 -38 1 23.98 69 ASP B C 1
ATOM 6301 O O . ASP B 1 69 ? -10.883 -4.887 -37.969 1 23.98 69 ASP B O 1
ATOM 6305 N N . LEU B 1 70 ? -12.648 -5.504 -36.938 1 24.59 70 LEU B N 1
ATOM 6306 C CA . LEU B 1 70 ? -11.609 -5.562 -35.906 1 24.59 70 LEU B CA 1
ATOM 6307 C C . LEU B 1 70 ? -10.805 -6.848 -36.031 1 24.59 70 LEU B C 1
ATOM 6309 O O . LEU B 1 70 ? -11.172 -7.871 -35.438 1 24.59 70 LEU B O 1
ATOM 6313 N N . GLU B 1 71 ? -10.289 -7.289 -37.219 1 26.22 71 GLU B N 1
ATOM 6314 C CA . GLU B 1 71 ? -9.367 -8.352 -37.625 1 26.22 71 GLU B CA 1
ATOM 6315 C C . GLU B 1 71 ? -8.273 -8.547 -36.562 1 26.22 71 GLU B C 1
ATOM 6317 O O . GLU B 1 71 ? -7.512 -9.516 -36.625 1 26.22 71 GLU B O 1
ATOM 6322 N N . PHE B 1 72 ? -7.938 -7.438 -35.969 1 26.62 72 PHE B N 1
ATOM 6323 C CA . PHE B 1 72 ? -6.59 -7.449 -35.406 1 26.62 72 PHE B CA 1
ATOM 6324 C C . PHE B 1 72 ? -6.496 -8.406 -34.219 1 26.62 72 PHE B C 1
ATOM 6326 O O . PHE B 1 72 ? -5.523 -9.156 -34.094 1 26.62 72 PHE B O 1
ATOM 6333 N N . LEU B 1 73 ? -7.211 -8.039 -33.156 1 26.45 73 LEU B N 1
ATOM 6334 C CA . LEU B 1 73 ? -6.91 -8.93 -32.062 1 26.45 73 LEU B CA 1
ATOM 6335 C C . LEU B 1 73 ? -7.602 -10.273 -32.219 1 26.45 73 LEU B C 1
ATOM 6337 O O . LEU B 1 73 ? -8.797 -10.406 -31.969 1 26.45 73 LEU B O 1
ATOM 6341 N N . ASP B 1 74 ? -7.582 -10.984 -33.531 1 25.91 74 ASP B N 1
ATOM 6342 C CA . ASP B 1 74 ? -8.086 -12.344 -33.656 1 25.91 74 ASP B CA 1
ATOM 6343 C C . ASP B 1 74 ? -7.699 -13.195 -32.469 1 25.91 74 ASP B C 1
ATOM 6345 O O . ASP B 1 74 ? -6.547 -13.609 -32.312 1 25.91 74 ASP B O 1
ATOM 6349 N N . PHE B 1 75 ? -8.266 -12.867 -31.469 1 27.11 75 PHE B N 1
ATOM 6350 C CA . PHE B 1 75 ? -8.016 -13.766 -30.359 1 27.11 75 PHE B CA 1
ATOM 6351 C C . PHE B 1 75 ? -8.32 -15.211 -30.734 1 27.11 75 PHE B C 1
ATOM 6353 O O . PHE B 1 75 ? -9.445 -15.523 -31.141 1 27.11 75 PHE B O 1
ATOM 6360 N N . PHE B 1 76 ? -7.492 -15.938 -31.531 1 26.86 76 PHE B N 1
ATOM 6361 C CA . PHE B 1 76 ? -7.535 -17.359 -31.812 1 26.86 76 PHE B CA 1
ATOM 6362 C C . PHE B 1 76 ? -8.078 -18.141 -30.609 1 26.86 76 PHE B C 1
ATOM 6364 O O . PHE B 1 76 ? -7.688 -17.875 -29.469 1 26.86 76 PHE B O 1
ATOM 6371 N N . ASP B 1 77 ? -9.312 -18.562 -30.844 1 25.92 77 ASP B N 1
ATOM 6372 C CA . ASP B 1 77 ? -9.914 -19.453 -29.875 1 25.92 77 ASP B CA 1
ATOM 6373 C C . ASP B 1 77 ? -9.117 -20.75 -29.75 1 25.92 77 ASP B C 1
ATOM 6375 O O . ASP B 1 77 ? -9.133 -21.578 -30.656 1 25.92 77 ASP B O 1
ATOM 6379 N N . PRO B 1 78 ? -8.062 -20.875 -29.172 1 27.03 78 PRO B N 1
ATOM 6380 C CA . PRO B 1 78 ? -7.211 -22.062 -29.188 1 27.03 78 PRO B CA 1
ATOM 6381 C C . PRO B 1 78 ? -8 -23.359 -29.016 1 27.03 78 PRO B C 1
ATOM 6383 O O . PRO B 1 78 ? -7.469 -24.453 -29.234 1 27.03 78 PRO B O 1
ATOM 6386 N N . PHE B 1 79 ? -9.234 -23.234 -28.281 1 28.27 79 PHE B N 1
ATOM 6387 C CA . PHE B 1 79 ? -9.906 -24.484 -27.953 1 28.27 79 PHE B CA 1
ATOM 6388 C C . PHE B 1 79 ? -10.891 -24.875 -29.047 1 28.27 79 PHE B C 1
ATOM 6390 O O . PHE B 1 79 ? -11.523 -25.938 -28.984 1 28.27 79 PHE B O 1
ATOM 6397 N N . LEU B 1 80 ? -11.344 -24.25 -29.922 1 29.19 80 LEU B N 1
ATOM 6398 C CA . LEU B 1 80 ? -12.445 -24.719 -30.766 1 29.19 80 LEU B CA 1
ATOM 6399 C C . LEU B 1 80 ? -12.008 -25.891 -31.625 1 29.19 80 LEU B C 1
ATOM 6401 O O . LEU B 1 80 ? -12.828 -26.719 -32 1 29.19 80 LEU B O 1
ATOM 6405 N N . GLY B 1 81 ? -10.906 -26.016 -32.219 1 29.14 81 GLY B N 1
ATOM 6406 C CA . GLY B 1 81 ? -10.656 -27.047 -33.219 1 29.14 81 GLY B CA 1
ATOM 6407 C C . GLY B 1 81 ? -10.016 -28.297 -32.625 1 29.14 81 GLY B C 1
ATOM 6408 O O . GLY B 1 81 ? -9.398 -29.078 -33.375 1 29.14 81 GLY B O 1
ATOM 6409 N N . LEU B 1 82 ? -9.922 -28.5 -31.266 1 29.06 82 LEU B N 1
ATOM 6410 C CA . LEU B 1 82 ? -9.266 -29.719 -30.797 1 29.06 82 LEU B CA 1
ATOM 6411 C C . LEU B 1 82 ? -10.234 -30.891 -30.797 1 29.06 82 LEU B C 1
ATOM 6413 O O . LEU B 1 82 ? -11.375 -30.75 -30.344 1 29.06 82 LEU B O 1
ATOM 6417 N N . PRO B 1 83 ? -10.086 -32.031 -31.594 1 28.84 83 PRO B N 1
ATOM 6418 C CA . PRO B 1 83 ? -10.961 -33.188 -31.391 1 28.84 83 PRO B CA 1
ATOM 6419 C C . PRO B 1 83 ? -10.945 -33.688 -29.953 1 28.84 83 PRO B C 1
ATOM 6421 O O . PRO B 1 83 ? -9.969 -33.469 -29.234 1 28.84 83 PRO B O 1
ATOM 6424 N N . PRO B 1 84 ? -11.953 -34.344 -29.406 1 29.77 84 PRO B N 1
ATOM 6425 C CA . PRO B 1 84 ? -12.164 -34.875 -28.047 1 29.77 84 PRO B CA 1
ATOM 6426 C C . PRO B 1 84 ? -11.031 -35.781 -27.594 1 29.77 84 PRO B C 1
ATOM 6428 O O . PRO B 1 84 ? -10.812 -35.938 -26.391 1 29.77 84 PRO B O 1
ATOM 6431 N N . LYS B 1 85 ? -10.453 -36.594 -28.453 1 32.5 85 LYS B N 1
ATOM 6432 C CA . LYS B 1 85 ? -9.5 -37.656 -28.078 1 32.5 85 LYS B CA 1
ATOM 6433 C C . LYS B 1 85 ? -8.219 -37.062 -27.516 1 32.5 85 LYS B C 1
ATOM 6435 O O . LYS B 1 85 ? -7.508 -37.719 -26.75 1 32.5 85 LYS B O 1
ATOM 6440 N N . GLN B 1 86 ? -7.848 -36.031 -28.062 1 29 86 GLN B N 1
ATOM 6441 C CA . GLN B 1 86 ? -6.535 -35.5 -27.703 1 29 86 GLN B CA 1
ATOM 6442 C C . GLN B 1 86 ? -6.594 -34.75 -26.375 1 29 86 GLN B C 1
ATOM 6444 O O . GLN B 1 86 ? -5.559 -34.344 -25.844 1 29 86 GLN B O 1
ATOM 6449 N N . LEU B 1 87 ? -7.715 -34.531 -25.922 1 30.58 87 LEU B N 1
ATOM 6450 C CA . LEU B 1 87 ? -7.941 -33.969 -24.594 1 30.58 87 LEU B CA 1
ATOM 6451 C C . LEU B 1 87 ? -7.543 -34.969 -23.516 1 30.58 87 LEU B C 1
ATOM 6453 O O . LEU B 1 87 ? -7.363 -34.594 -22.359 1 30.58 87 LEU B O 1
ATOM 6457 N N . GLU B 1 88 ? -7.59 -36.281 -23.781 1 28 88 GLU B N 1
ATOM 6458 C CA . GLU B 1 88 ? -7.27 -37.344 -22.828 1 28 88 GLU B CA 1
ATOM 6459 C C . GLU B 1 88 ? -5.77 -37.406 -22.547 1 28 88 GLU B C 1
ATOM 6461 O O . GLU B 1 88 ? -5.352 -37.875 -21.484 1 28 88 GLU B O 1
ATOM 6466 N N . ALA B 1 89 ? -5.031 -37.125 -23.484 1 29.62 89 ALA B N 1
ATOM 6467 C CA . ALA B 1 89 ? -3.592 -37.312 -23.344 1 29.62 89 ALA B CA 1
ATOM 6468 C C . ALA B 1 89 ? -2.963 -36.25 -22.453 1 29.62 89 ALA B C 1
ATOM 6470 O O . ALA B 1 89 ? -1.762 -36.312 -22.188 1 29.62 89 ALA B O 1
ATOM 6471 N N . PHE B 1 90 ? -3.566 -35.219 -22.359 1 31.12 90 PHE B N 1
ATOM 6472 C CA . PHE B 1 90 ? -2.998 -34.094 -21.609 1 31.12 90 PHE B CA 1
ATOM 6473 C C . PHE B 1 90 ? -2.871 -34.438 -20.141 1 31.12 90 PHE B C 1
ATOM 6475 O O . PHE B 1 90 ? -2.457 -33.594 -19.328 1 31.12 90 PHE B O 1
ATOM 6482 N N . ALA B 1 91 ? -3.609 -35.562 -19.734 1 27.64 91 ALA B N 1
ATOM 6483 C CA . ALA B 1 91 ? -3.74 -35.938 -18.312 1 27.64 91 ALA B CA 1
ATOM 6484 C C . ALA B 1 91 ? -2.424 -36.469 -17.766 1 27.64 91 ALA B C 1
ATOM 6486 O O . ALA B 1 91 ? -1.951 -36 -16.719 1 27.64 91 ALA B O 1
ATOM 6487 N N . VAL B 1 92 ? -2.152 -37.844 -17.859 1 25.14 92 VAL B N 1
ATOM 6488 C CA . VAL B 1 92 ? -1.361 -38.719 -17 1 25.14 92 VAL B CA 1
ATOM 6489 C C . VAL B 1 92 ? 0.086 -38.75 -17.484 1 25.14 92 VAL B C 1
ATOM 6491 O O . VAL B 1 92 ? 0.357 -39.094 -18.625 1 25.14 92 VAL B O 1
ATOM 6494 N N . PRO B 1 93 ? 0.981 -37.938 -16.938 1 29.03 93 PRO B N 1
ATOM 6495 C CA . PRO B 1 93 ? 2.365 -38.25 -17.297 1 29.03 93 PRO B CA 1
ATOM 6496 C C . PRO B 1 93 ? 2.607 -39.75 -17.484 1 29.03 93 PRO B C 1
ATOM 6498 O O . PRO B 1 93 ? 1.954 -40.562 -16.828 1 29.03 93 PRO B O 1
ATOM 6501 N N . PRO B 1 94 ? 2.998 -40.219 -18.594 1 27.45 94 PRO B N 1
ATOM 6502 C CA . PRO B 1 94 ? 3.203 -41.656 -18.766 1 27.45 94 PRO B CA 1
ATOM 6503 C C . PRO B 1 94 ? 3.934 -42.281 -17.594 1 27.45 94 PRO B C 1
ATOM 6505 O O . PRO B 1 94 ? 5.031 -41.844 -17.234 1 27.45 94 PRO B O 1
ATOM 6508 N N . LEU B 1 95 ? 3.174 -42.844 -16.594 1 27.55 95 LEU B N 1
ATOM 6509 C CA . LEU B 1 95 ? 3.771 -43.75 -15.602 1 27.55 95 LEU B CA 1
ATOM 6510 C C . LEU B 1 95 ? 4.582 -44.844 -16.281 1 27.55 95 LEU B C 1
ATOM 6512 O O . LEU B 1 95 ? 4.027 -45.688 -16.984 1 27.55 95 LEU B O 1
ATOM 6516 N N . GLY B 1 96 ? 5.754 -44.562 -16.781 1 26.45 96 GLY B N 1
ATOM 6517 C CA . GLY B 1 96 ? 6.504 -45.656 -17.391 1 26.45 96 GLY B CA 1
ATOM 6518 C C . GLY B 1 96 ? 6.312 -46.969 -16.703 1 26.45 96 GLY B C 1
ATOM 6519 O O . GLY B 1 96 ? 6.824 -48 -17.172 1 26.45 96 GLY B O 1
ATOM 6520 N N . GLY B 1 97 ? 6.508 -47.062 -15.352 1 25.95 97 GLY B N 1
ATOM 6521 C CA . GLY B 1 97 ? 6.609 -48.469 -14.961 1 25.95 97 GLY B CA 1
ATOM 6522 C C . GLY B 1 97 ? 5.32 -49.219 -15.164 1 25.95 97 GLY B C 1
ATOM 6523 O O . GLY B 1 97 ? 4.316 -48.656 -15.602 1 25.95 97 GLY B O 1
ATOM 6524 N N . ASN B 1 98 ? 5.227 -50.562 -14.617 1 24.22 98 ASN B N 1
ATOM 6525 C CA . ASN B 1 98 ? 4.141 -51.531 -14.617 1 24.22 98 ASN B CA 1
ATOM 6526 C C . ASN B 1 98 ? 2.801 -50.875 -14.281 1 24.22 98 ASN B C 1
ATOM 6528 O O . ASN B 1 98 ? 2.629 -50.344 -13.188 1 24.22 98 ASN B O 1
ATOM 6532 N N . THR B 1 99 ? 2.041 -50.5 -15.25 1 26.97 99 THR B N 1
ATOM 6533 C CA . THR B 1 99 ? 0.786 -49.781 -15.469 1 26.97 99 THR B CA 1
ATOM 6534 C C . THR B 1 99 ? -0.316 -50.344 -14.578 1 26.97 99 THR B C 1
ATOM 6536 O O . THR B 1 99 ? -1.481 -49.969 -14.711 1 26.97 99 THR B O 1
ATOM 6539 N N . ASP B 1 100 ? -0.187 -51.625 -14.102 1 24.88 100 ASP B N 1
ATOM 6540 C CA . ASP B 1 100 ? -1.431 -52.188 -13.609 1 24.88 100 ASP B CA 1
ATOM 6541 C C . ASP B 1 100 ? -2.057 -51.344 -12.523 1 24.88 100 ASP B C 1
ATOM 6543 O O . ASP B 1 100 ? -3.25 -51.031 -12.578 1 24.88 100 ASP B O 1
ATOM 6547 N N . GLY B 1 101 ? -1.642 -51.625 -11.273 1 24.94 101 GLY B N 1
ATOM 6548 C CA . GLY B 1 101 ? -2.43 -51.531 -10.055 1 24.94 101 GLY B CA 1
ATOM 6549 C C . GLY B 1 101 ? -2.59 -50.094 -9.586 1 24.94 101 GLY B C 1
ATOM 6550 O O . GLY B 1 101 ? -3.113 -49.844 -8.5 1 24.94 101 GLY B O 1
ATOM 6551 N N . TRP B 1 102 ? -1.672 -49.156 -10.188 1 25.03 102 TRP B N 1
ATOM 6552 C CA . TRP B 1 102 ? -1.539 -48.031 -9.258 1 25.03 102 TRP B CA 1
ATOM 6553 C C . TRP B 1 102 ? -2.645 -47 -9.477 1 25.03 102 TRP B C 1
ATOM 6555 O O . TRP B 1 102 ? -2.744 -46.406 -10.547 1 25.03 102 TRP B O 1
ATOM 6565 N N . SER B 1 103 ? -3.814 -47.406 -9.344 1 24.77 103 SER B N 1
ATOM 6566 C CA . SER B 1 103 ? -4.836 -46.344 -9.328 1 24.77 103 SER B CA 1
ATOM 6567 C C . SER B 1 103 ? -4.461 -45.219 -8.375 1 24.77 103 SER B C 1
ATOM 6569 O O . SER B 1 103 ? -4.156 -45.469 -7.203 1 24.77 103 SER B O 1
ATOM 6571 N N . PRO B 1 104 ? -3.98 -44.219 -8.938 1 25.78 104 PRO B N 1
ATOM 6572 C CA . PRO B 1 104 ? -3.451 -43.188 -8.047 1 25.78 104 PRO B CA 1
ATOM 6573 C C . PRO B 1 104 ? -4.363 -42.906 -6.852 1 25.78 104 PRO B C 1
ATOM 6575 O O . PRO B 1 104 ? -3.893 -42.469 -5.801 1 25.78 104 PRO B O 1
ATOM 6578 N N . LEU B 1 105 ? -5.695 -42.906 -7.066 1 25.09 105 LEU B N 1
ATOM 6579 C CA . LEU B 1 105 ? -6.586 -42.781 -5.918 1 25.09 105 LEU B CA 1
ATOM 6580 C C . LEU B 1 105 ? -6.449 -44 -4.992 1 25.09 105 LEU B C 1
ATOM 6582 O O . LEU B 1 105 ? -6.742 -43.906 -3.799 1 25.09 105 LEU B O 1
ATOM 6586 N N . GLU B 1 106 ? -6.207 -45.25 -5.562 1 25.52 106 GLU B N 1
ATOM 6587 C CA . GLU B 1 106 ? -6.109 -46.5 -4.824 1 25.52 106 GLU B CA 1
ATOM 6588 C C . GLU B 1 106 ? -4.809 -46.562 -4.035 1 25.52 106 GLU B C 1
ATOM 6590 O O . GLU B 1 106 ? -4.715 -47.312 -3.051 1 25.52 106 GLU B O 1
ATOM 6595 N N . ASN B 1 107 ? -3.678 -46.125 -4.582 1 24.47 107 ASN B N 1
ATOM 6596 C CA . ASN B 1 107 ? -2.533 -46.281 -3.688 1 24.47 107 ASN B CA 1
ATOM 6597 C C . ASN B 1 107 ? -2.652 -45.344 -2.477 1 24.47 107 ASN B C 1
ATOM 6599 O O . ASN B 1 107 ? -1.782 -45.344 -1.604 1 24.47 107 ASN B O 1
ATOM 6603 N N . PHE B 1 108 ? -3.287 -44.219 -2.623 1 25.36 108 PHE B N 1
ATOM 6604 C CA . PHE B 1 108 ? -3.443 -43.469 -1.373 1 25.36 108 PHE B CA 1
ATOM 6605 C C . PHE B 1 108 ? -4.309 -44.25 -0.391 1 25.36 108 PHE B C 1
ATOM 6607 O O . PHE B 1 108 ? -4.461 -43.844 0.765 1 25.36 108 PHE B O 1
ATOM 6614 N N . SER B 1 109 ? -5.141 -45.156 -0.84 1 23.72 109 SER B N 1
ATOM 6615 C CA . SER B 1 109 ? -5.977 -45.875 0.107 1 23.72 109 SER B CA 1
ATOM 6616 C C . SER B 1 109 ? -5.133 -46.781 1.012 1 23.72 109 SER B C 1
ATOM 6618 O O . SER B 1 109 ? -5.625 -47.312 2.014 1 23.72 109 SER B O 1
ATOM 6620 N N . GLY B 1 110 ? -4.121 -47.438 0.402 1 22.44 110 GLY B N 1
ATOM 6621 C CA . GLY B 1 110 ? -3.59 -48.469 1.28 1 22.44 110 GLY B CA 1
ATOM 6622 C C . GLY B 1 110 ? -2.861 -47.906 2.486 1 22.44 110 GLY B C 1
ATOM 6623 O O . GLY B 1 110 ? -2.688 -48.594 3.49 1 22.44 110 GLY B O 1
ATOM 6624 N N . SER B 1 111 ? -1.878 -47.062 2.232 1 23.98 111 SER B N 1
ATOM 6625 C CA . SER B 1 111 ? -1.046 -46.781 3.4 1 23.98 111 SER B CA 1
ATOM 6626 C C . SER B 1 111 ? -1.783 -45.938 4.418 1 23.98 111 SER B C 1
ATOM 6628 O O . SER B 1 111 ? -1.512 -44.719 4.535 1 23.98 111 SER B O 1
ATOM 6630 N N . SER B 1 112 ? -3.104 -45.906 4.465 1 23.5 112 SER B N 1
ATOM 6631 C CA . SER B 1 112 ? -3.994 -45.219 5.41 1 23.5 112 SER B CA 1
ATOM 6632 C C . SER B 1 112 ? -3.541 -45.438 6.848 1 23.5 112 SER B C 1
ATOM 6634 O O . SER B 1 112 ? -3.973 -44.719 7.758 1 23.5 112 SER B O 1
ATOM 6636 N N . GLN B 1 113 ? -3.26 -46.656 7.199 1 21.94 113 GLN B N 1
ATOM 6637 C CA . GLN B 1 113 ? -3.533 -47 8.594 1 21.94 113 GLN B CA 1
ATOM 6638 C C . GLN B 1 113 ? -2.529 -46.344 9.523 1 2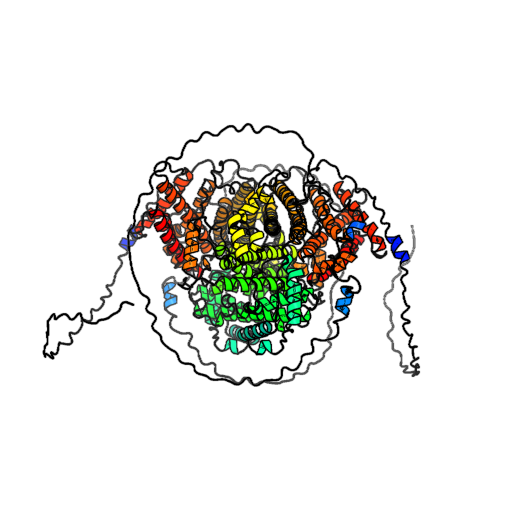1.94 113 GLN B C 1
ATOM 6640 O O . GLN B 1 113 ? -2.713 -46.344 10.742 1 21.94 113 GLN B O 1
ATOM 6645 N N . ALA B 1 114 ? -1.247 -46.312 9.07 1 22.66 114 ALA B N 1
ATOM 6646 C CA . ALA B 1 114 ? -0.461 -46.188 10.297 1 22.66 114 ALA B CA 1
ATOM 6647 C C . ALA B 1 114 ? -0.531 -44.75 10.844 1 22.66 114 ALA B C 1
ATOM 6649 O O . ALA B 1 114 ? -0.129 -43.812 10.164 1 22.66 114 ALA B O 1
ATOM 6650 N N . SER B 1 115 ? -1.525 -44.406 11.523 1 23.47 115 SER B N 1
ATOM 6651 C CA . SER B 1 115 ? -1.697 -43.219 12.344 1 23.47 115 SER B CA 1
ATOM 6652 C C . SER B 1 115 ? -0.383 -42.812 12.992 1 23.47 115 SER B C 1
ATOM 6654 O O . SER B 1 115 ? 0.376 -43.656 13.477 1 23.47 115 SER B O 1
ATOM 6656 N N . MET B 1 116 ? 0.286 -41.812 12.406 1 26.89 116 MET B N 1
ATOM 6657 C CA . MET B 1 116 ? 1.484 -41.25 13.039 1 26.89 116 MET B CA 1
ATOM 6658 C C . MET B 1 116 ? 1.322 -41.219 14.555 1 26.89 116 MET B C 1
ATOM 6660 O O . MET B 1 116 ? 0.682 -40.312 15.094 1 26.89 116 MET B O 1
ATOM 6664 N N . GLN B 1 117 ? 1.036 -42.469 15.297 1 18.89 117 GLN B N 1
ATOM 6665 C CA . GLN B 1 117 ? 0.97 -42.531 16.75 1 18.89 117 GLN B CA 1
ATOM 6666 C C . GLN B 1 117 ? 2.244 -41.969 17.391 1 18.89 117 GLN B C 1
ATOM 6668 O O . GLN B 1 117 ? 3.342 -42.188 16.859 1 18.89 117 GLN B O 1
ATOM 6673 N N . ASP B 1 118 ? 2.109 -41.156 18.375 1 20.33 118 ASP B N 1
ATOM 6674 C CA . ASP B 1 118 ? 2.904 -40.312 19.266 1 20.33 118 ASP B CA 1
ATOM 6675 C C . ASP B 1 118 ? 3.855 -41.156 20.109 1 20.33 118 ASP B C 1
ATOM 6677 O O . ASP B 1 118 ? 3.418 -41.938 20.969 1 20.33 118 ASP B O 1
ATOM 6681 N N . TYR B 1 119 ? 4.828 -41.938 19.516 1 18.75 119 TYR B N 1
ATOM 6682 C CA . TYR B 1 119 ? 5.621 -42.594 20.547 1 18.75 119 TYR B CA 1
ATOM 6683 C C . TYR B 1 119 ? 6.246 -41.594 21.5 1 18.75 119 TYR B C 1
ATOM 6685 O O . TYR B 1 119 ? 6.566 -40.469 21.094 1 18.75 119 TYR B O 1
ATOM 6693 N N . GLY B 1 120 ? 6.035 -41.719 22.828 1 18.78 120 GLY B N 1
ATOM 6694 C CA . GLY B 1 120 ? 6.477 -41.062 24.047 1 18.78 120 GLY B CA 1
ATOM 6695 C C . GLY B 1 120 ? 7.984 -40.906 24.156 1 18.78 120 GLY B C 1
ATOM 6696 O O . GLY B 1 120 ? 8.711 -41.906 24.016 1 18.78 120 GLY B O 1
ATOM 6697 N N . PHE B 1 121 ? 8.57 -39.844 23.578 1 18.97 121 PHE B N 1
ATOM 6698 C CA . PHE B 1 121 ? 9.984 -39.469 23.625 1 18.97 121 PHE B CA 1
ATOM 6699 C C . PHE B 1 121 ? 10.547 -39.656 25.016 1 18.97 121 PHE B C 1
ATOM 6701 O O . PHE B 1 121 ? 10 -39.125 26 1 18.97 121 PHE B O 1
ATOM 6708 N N . GLN B 1 122 ? 11.062 -40.781 25.297 1 18 122 GLN B N 1
ATOM 6709 C CA . GLN B 1 122 ? 11.805 -41 26.531 1 18 122 GLN B CA 1
ATOM 6710 C C . GLN B 1 122 ? 12.914 -39.938 26.688 1 18 122 GLN B C 1
ATOM 6712 O O . GLN B 1 122 ? 13.508 -39.5 25.703 1 18 122 GLN B O 1
ATOM 6717 N N . GLN B 1 123 ? 13.031 -39.281 27.844 1 18.94 123 GLN B N 1
ATOM 6718 C CA . GLN B 1 123 ? 13.82 -38.25 28.484 1 18.94 123 GLN B CA 1
ATOM 6719 C C . GLN B 1 123 ? 15.305 -38.594 28.484 1 18.94 123 GLN B C 1
ATOM 6721 O O . GLN B 1 123 ? 15.812 -39.188 29.438 1 18.94 123 GLN B O 1
ATOM 6726 N N . SER B 1 124 ? 15.891 -39.188 27.328 1 17.66 124 SER B N 1
ATOM 6727 C CA . SER B 1 124 ? 17.25 -39.531 27.703 1 17.66 124 SER B CA 1
ATOM 6728 C C . SER B 1 124 ? 18.047 -38.312 28.125 1 17.66 124 SER B C 1
ATOM 6730 O O . SER B 1 124 ? 17.891 -37.25 27.562 1 17.66 124 SER B O 1
ATOM 6732 N N . ARG B 1 125 ? 18.688 -38.312 29.328 1 18.89 125 ARG B N 1
ATOM 6733 C CA . ARG B 1 125 ? 19.562 -37.5 30.188 1 18.89 125 ARG B CA 1
ATOM 6734 C C . ARG B 1 125 ? 20.906 -37.25 29.516 1 18.89 125 ARG B C 1
ATOM 6736 O O . ARG B 1 125 ? 21.781 -38.094 29.531 1 18.89 125 ARG B O 1
ATOM 6743 N N . ILE B 1 126 ? 20.938 -36.75 28.266 1 18.25 126 ILE B N 1
ATOM 6744 C CA . ILE B 1 126 ? 22.266 -36.656 27.672 1 18.25 126 ILE B CA 1
ATOM 6745 C C . ILE B 1 126 ? 23.156 -35.781 28.547 1 18.25 126 ILE B C 1
ATOM 6747 O O . ILE B 1 126 ? 22.781 -34.656 28.906 1 18.25 126 ILE B O 1
ATOM 6751 N N . SER B 1 127 ? 24.234 -36.344 29.141 1 17.61 127 SER B N 1
ATOM 6752 C CA . SER B 1 127 ? 25.344 -35.969 30 1 17.61 127 SER B CA 1
ATOM 6753 C C . SER B 1 127 ? 26.188 -34.875 29.359 1 17.61 127 SER B C 1
ATOM 6755 O O . SER B 1 127 ? 26.406 -34.906 28.141 1 17.61 127 SER B O 1
ATOM 6757 N N . THR B 1 128 ? 26.312 -33.719 30.031 1 17.8 128 THR B N 1
ATOM 6758 C CA . THR B 1 128 ? 26.953 -32.406 29.875 1 17.8 128 THR B CA 1
ATOM 6759 C C . THR B 1 128 ? 28.469 -32.562 29.734 1 17.8 128 THR B C 1
ATOM 6761 O O . THR B 1 128 ? 29.203 -31.594 29.797 1 17.8 128 THR B O 1
ATOM 6764 N N . ALA B 1 129 ? 29.016 -33.438 28.812 1 16.7 129 ALA B N 1
ATOM 6765 C CA . ALA B 1 129 ? 30.469 -33.562 28.906 1 16.7 129 ALA B CA 1
ATOM 6766 C C . ALA B 1 129 ? 31.156 -32.219 28.656 1 16.7 129 ALA B C 1
ATOM 6768 O O . ALA B 1 129 ? 30.781 -31.484 27.734 1 16.7 129 ALA B O 1
ATOM 6769 N N . ASN B 1 130 ? 32.031 -31.719 29.609 1 17 130 ASN B N 1
ATOM 6770 C CA . ASN B 1 130 ? 32.781 -30.531 30 1 17 130 ASN B CA 1
ATOM 6771 C C . ASN B 1 130 ? 33.969 -30.297 29.094 1 17 130 ASN B C 1
ATOM 6773 O O . ASN B 1 130 ? 34.625 -29.25 29.188 1 17 130 ASN B O 1
ATOM 6777 N N . GLU B 1 131 ? 34.5 -31.281 28.281 1 16.97 131 GLU B N 1
ATOM 6778 C CA . GLU B 1 131 ? 35.969 -31.156 28.312 1 16.97 131 GLU B CA 1
ATOM 6779 C C . GLU B 1 131 ? 36.406 -29.906 27.562 1 16.97 131 GLU B C 1
ATOM 6781 O O . GLU B 1 131 ? 35.75 -29.469 26.625 1 16.97 131 GLU B O 1
ATOM 6786 N N . THR B 1 132 ? 37.5 -29.203 28.047 1 18.02 132 THR B N 1
ATOM 6787 C CA . THR B 1 132 ? 38.219 -27.938 28.078 1 18.02 132 THR B CA 1
ATOM 6788 C C . THR B 1 132 ? 39.125 -27.812 26.875 1 18.02 132 THR B C 1
ATOM 6790 O O . THR B 1 132 ? 39.781 -26.766 26.672 1 18.02 132 THR B O 1
ATOM 6793 N N . PRO B 1 133 ? 38.906 -28.531 25.75 1 17.02 133 PRO B N 1
ATOM 6794 C CA . PRO B 1 133 ? 40.25 -28.578 25.172 1 17.02 133 PRO B CA 1
ATOM 6795 C C . PRO B 1 133 ? 40.812 -27.203 24.844 1 17.02 133 PRO B C 1
ATOM 6797 O O . PRO B 1 133 ? 40.062 -26.25 24.672 1 17.02 133 PRO B O 1
ATOM 6800 N N . SER B 1 134 ? 42.219 -27.031 25.016 1 17.66 134 SER B N 1
ATOM 6801 C CA . SER B 1 134 ? 43.344 -26.109 25.031 1 17.66 134 SER B CA 1
ATOM 6802 C C . SER B 1 134 ? 43.625 -25.531 23.656 1 17.66 134 SER B C 1
ATOM 6804 O O . SER B 1 134 ? 43.531 -26.25 22.656 1 17.66 134 SER B O 1
ATOM 6806 N N . VAL B 1 135 ? 43.438 -24.266 23.547 1 19.19 135 VAL B N 1
ATOM 6807 C CA . VAL B 1 135 ? 43.438 -23.234 22.5 1 19.19 135 VAL B CA 1
ATOM 6808 C C . VAL B 1 135 ? 44.812 -23.141 21.859 1 19.19 135 VAL B C 1
ATOM 6810 O O . VAL B 1 135 ? 45.75 -22.578 22.453 1 19.19 135 VAL B O 1
ATOM 6813 N N . ASP B 1 136 ? 45.438 -24.297 21.484 1 16.39 136 ASP B N 1
ATOM 6814 C CA . ASP B 1 136 ? 46.812 -24.062 21.062 1 16.39 136 ASP B CA 1
ATOM 6815 C C . ASP B 1 136 ? 46.875 -22.984 19.969 1 16.39 136 ASP B C 1
ATOM 6817 O O . ASP B 1 136 ? 45.906 -22.828 19.203 1 16.39 136 ASP B O 1
ATOM 6821 N N . ASP B 1 137 ? 47.875 -22.062 20.031 1 17.27 137 ASP B N 1
ATOM 6822 C CA . ASP B 1 137 ? 48.406 -20.75 19.641 1 17.27 137 ASP B CA 1
ATOM 6823 C C . ASP B 1 137 ? 48.844 -20.734 18.188 1 17.27 137 ASP B C 1
ATOM 6825 O O . ASP B 1 137 ? 49.281 -19.688 17.672 1 17.27 137 ASP B O 1
ATOM 6829 N N . SER B 1 138 ? 49.062 -21.984 17.562 1 17.16 138 SER B N 1
ATOM 6830 C CA . SER B 1 138 ? 50.25 -21.844 16.703 1 17.16 138 SER B CA 1
ATOM 6831 C C . SER B 1 138 ? 49.969 -20.891 15.539 1 17.16 138 SER B C 1
ATOM 6833 O O . SER B 1 138 ? 48.844 -20.797 15.07 1 17.16 138 SER B O 1
ATOM 6835 N N . ASN B 1 139 ? 50.844 -19.922 15.281 1 18.39 139 ASN B N 1
ATOM 6836 C CA . ASN B 1 139 ? 51.156 -18.672 14.578 1 18.39 139 ASN B CA 1
ATOM 6837 C C . ASN B 1 139 ? 51.375 -18.922 13.086 1 18.39 139 ASN B C 1
ATOM 6839 O O . ASN B 1 139 ? 51.906 -18.062 12.391 1 18.39 139 ASN B O 1
ATOM 6843 N N . GLN B 1 140 ? 50.781 -20.078 12.555 1 15.34 140 GLN B N 1
ATOM 6844 C CA . GLN B 1 140 ? 51.5 -20.391 11.32 1 15.34 140 GLN B CA 1
AT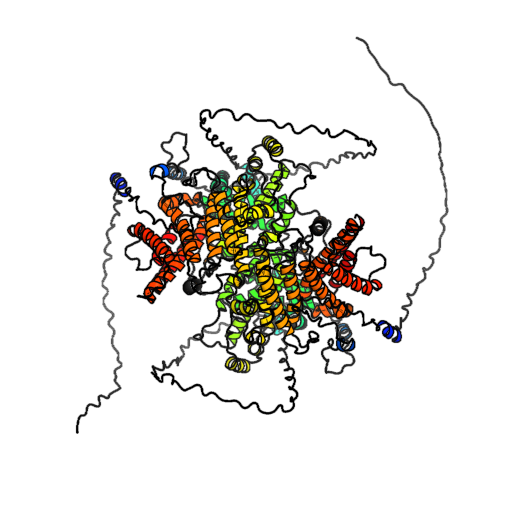OM 6845 C C . GLN B 1 140 ? 51.5 -19.203 10.359 1 15.34 140 GLN B C 1
ATOM 6847 O O . GLN B 1 140 ? 50.719 -18.266 10.539 1 15.34 140 GLN B O 1
ATOM 6852 N N . SER B 1 141 ? 51.875 -19.5 9.047 1 16.58 141 SER B N 1
ATOM 6853 C CA . SER B 1 141 ? 52.781 -19.25 7.934 1 16.58 141 SER B CA 1
ATOM 6854 C C . SER B 1 141 ? 52.094 -18.469 6.82 1 16.58 141 SER B C 1
ATOM 6856 O O . SER B 1 141 ? 52.75 -17.969 5.906 1 16.58 141 SER B O 1
ATOM 6858 N N . TRP B 1 142 ? 50.812 -17.812 6.945 1 15.32 142 TRP B N 1
ATOM 6859 C CA . TRP B 1 142 ? 50.25 -17.766 5.602 1 15.32 142 TRP B CA 1
ATOM 6860 C C . TRP B 1 142 ? 51.062 -16.828 4.707 1 15.32 142 TRP B C 1
ATOM 6862 O O . TRP B 1 142 ? 51.531 -15.789 5.152 1 15.32 142 TRP B O 1
ATOM 6872 N N . GLU B 1 143 ? 51.531 -17.391 3.588 1 16.48 143 GLU B N 1
ATOM 6873 C CA . GLU B 1 143 ? 52.312 -17.156 2.371 1 16.48 143 GLU B CA 1
ATOM 6874 C C . GLU B 1 143 ? 51.562 -16.203 1.426 1 16.48 143 GLU B C 1
ATOM 6876 O O . GLU B 1 143 ? 52.094 -15.867 0.357 1 16.48 143 GLU B O 1
ATOM 6881 N N . THR B 1 144 ? 50.875 -15.258 1.915 1 15.12 144 THR B N 1
ATOM 6882 C CA . THR B 1 144 ? 50 -14.656 0.905 1 15.12 144 THR B CA 1
ATOM 6883 C C . THR B 1 144 ? 50.812 -14.297 -0.345 1 15.12 144 THR B C 1
ATOM 6885 O O . THR B 1 144 ? 51.906 -13.742 -0.249 1 15.12 144 THR B O 1
ATOM 6888 N N . ALA B 1 145 ? 50.312 -14.812 -1.464 1 15.37 145 ALA B N 1
ATOM 6889 C CA . ALA B 1 145 ? 50.531 -15.039 -2.891 1 15.37 145 ALA B CA 1
ATOM 6890 C C . ALA B 1 145 ? 50.625 -13.719 -3.648 1 15.37 145 ALA B C 1
ATOM 6892 O O . ALA B 1 145 ? 51.562 -13.508 -4.445 1 15.37 145 ALA B O 1
ATOM 6893 N N . SER B 1 146 ? 49.438 -13.055 -3.809 1 14.77 146 SER B N 1
ATOM 6894 C CA . SER B 1 146 ? 48.906 -12.992 -5.156 1 14.77 146 SER B CA 1
ATOM 6895 C C . SER B 1 146 ? 49.594 -11.938 -5.996 1 14.77 146 SER B C 1
ATOM 6897 O O . SER B 1 146 ? 50.031 -12.219 -7.117 1 14.77 146 SER B O 1
ATOM 6899 N N . ARG B 1 147 ? 49.062 -10.742 -6.133 1 15.46 147 ARG B N 1
ATOM 6900 C CA . ARG B 1 147 ? 48.438 -10.195 -7.34 1 15.46 147 ARG B CA 1
ATOM 6901 C C . ARG B 1 147 ? 49.438 -9.328 -8.109 1 15.46 147 ARG B C 1
ATOM 6903 O O . ARG B 1 147 ? 50 -8.383 -7.562 1 15.46 147 ARG B O 1
ATOM 6910 N N . GLU B 1 148 ? 50.094 -10.008 -9.086 1 16.28 148 GLU B N 1
ATOM 6911 C CA . GLU B 1 148 ? 50.938 -9.531 -10.164 1 16.28 148 GLU B CA 1
ATOM 6912 C C . GLU B 1 148 ? 50.281 -8.406 -10.945 1 16.28 148 GLU B C 1
ATOM 6914 O O . GLU B 1 148 ? 49.188 -8.586 -11.492 1 16.28 148 GLU B O 1
ATOM 6919 N N . ASN B 1 149 ? 50.375 -7.184 -10.578 1 16.2 149 ASN B N 1
ATOM 6920 C CA . ASN B 1 149 ? 49.906 -5.957 -11.227 1 16.2 149 ASN B CA 1
ATOM 6921 C C . ASN B 1 149 ? 50.438 -5.852 -12.656 1 16.2 149 ASN B C 1
ATOM 6923 O O . ASN B 1 149 ? 51.625 -5.629 -12.867 1 16.2 149 ASN B O 1
ATOM 6927 N N . SER B 1 150 ? 50.094 -6.879 -13.508 1 15.34 150 SER B N 1
ATOM 6928 C CA . SER B 1 150 ? 50.594 -6.746 -14.867 1 15.34 150 SER B CA 1
ATOM 6929 C C . SER B 1 150 ? 50.25 -5.375 -15.445 1 15.34 150 SER B C 1
ATOM 6931 O O . SER B 1 150 ? 49.156 -4.855 -15.234 1 15.34 150 SER B O 1
ATOM 6933 N N . ARG B 1 151 ? 51.25 -4.707 -15.945 1 15.52 151 ARG B N 1
ATOM 6934 C CA . ARG B 1 151 ? 51.562 -3.447 -16.609 1 15.52 151 ARG B CA 1
ATOM 6935 C C . ARG B 1 151 ? 50.688 -3.264 -17.859 1 15.52 151 ARG B C 1
ATOM 6937 O O . ARG B 1 151 ? 50.125 -4.227 -18.375 1 15.52 151 ARG B O 1
ATOM 6944 N N . ALA B 1 152 ? 51.031 -2.346 -18.719 1 16 152 ALA B N 1
ATOM 6945 C CA . ALA B 1 152 ? 50.719 -1.106 -19.422 1 16 152 ALA B CA 1
ATOM 6946 C C . ALA B 1 152 ? 50.406 -1.371 -20.891 1 16 152 ALA B C 1
ATOM 6948 O O . ALA B 1 152 ? 50.094 -0.444 -21.641 1 16 152 ALA B O 1
ATOM 6949 N N . LYS B 1 153 ? 50.25 -2.699 -21.438 1 15.98 153 LYS B N 1
ATOM 6950 C CA . LYS B 1 153 ? 50.656 -2.574 -22.844 1 15.98 153 LYS B CA 1
ATOM 6951 C C . LYS B 1 153 ? 49.719 -1.661 -23.609 1 15.98 153 LYS B C 1
ATOM 6953 O O . LYS B 1 153 ? 48.5 -1.693 -23.391 1 15.98 153 LYS B O 1
ATOM 6958 N N . GLU B 1 154 ? 50.219 -0.837 -24.438 1 16.72 154 GLU B N 1
ATOM 6959 C CA . GLU B 1 154 ? 50.031 0.334 -25.281 1 16.72 154 GLU B CA 1
ATOM 6960 C C . GLU B 1 154 ? 49.219 -0.023 -26.531 1 16.72 154 GLU B C 1
ATOM 6962 O O . GLU B 1 154 ? 48.75 0.863 -27.25 1 16.72 154 GLU B O 1
ATOM 6967 N N . PRO B 1 155 ? 48.656 -1.347 -26.688 1 16.47 155 PRO B N 1
ATOM 6968 C CA . PRO B 1 155 ? 48.656 -1.505 -28.141 1 16.47 155 PRO B CA 1
ATOM 6969 C C . PRO B 1 155 ? 47.75 -0.51 -28.844 1 16.47 155 PRO B C 1
ATOM 6971 O O . PRO B 1 155 ? 46.688 -0.168 -28.328 1 16.47 155 PRO B O 1
ATOM 6974 N N . THR B 1 156 ? 48.188 0.29 -29.766 1 16.92 156 THR B N 1
ATOM 6975 C CA . THR B 1 156 ? 47.906 1.378 -30.688 1 16.92 156 THR B CA 1
ATOM 6976 C C . THR B 1 156 ? 46.938 0.93 -31.766 1 16.92 156 THR B C 1
ATOM 6978 O O . THR B 1 156 ? 46.469 1.743 -32.562 1 16.92 156 THR B O 1
ATOM 6981 N N . GLY B 1 157 ? 46.625 -0.393 -31.984 1 17.55 157 GLY B N 1
ATOM 6982 C CA . GLY B 1 157 ? 46.469 -0.599 -33.406 1 17.55 157 GLY B CA 1
ATOM 6983 C C . GLY B 1 157 ? 45.188 -0.012 -33.969 1 17.55 157 GLY B C 1
ATOM 6984 O O . GLY B 1 157 ? 44.094 -0.365 -33.5 1 17.55 157 GLY B O 1
ATOM 6985 N N . PRO B 1 158 ? 45.094 1.294 -34.25 1 17.77 158 PRO B N 1
ATOM 6986 C CA . PRO B 1 158 ? 43.844 1.854 -34.719 1 17.77 158 PRO B CA 1
ATOM 6987 C C . PRO B 1 158 ? 43.25 1.064 -35.906 1 17.77 158 PRO B C 1
ATOM 6989 O O . PRO B 1 158 ? 43.969 0.359 -36.594 1 17.77 158 PRO B O 1
ATOM 6992 N N . TRP B 1 159 ? 41.906 1.018 -36.031 1 18.02 159 TRP B N 1
ATOM 6993 C CA . TRP B 1 159 ? 40.75 0.431 -36.656 1 18.02 159 TRP B CA 1
ATOM 6994 C C . TRP B 1 159 ? 40.688 0.792 -38.156 1 18.02 159 TRP B C 1
ATOM 6996 O O . TRP B 1 159 ? 40.688 1.973 -38.5 1 18.02 159 TRP B O 1
ATOM 7006 N N . ASP B 1 160 ? 41.375 -0.007 -38.906 1 17.59 160 ASP B N 1
ATOM 7007 C CA . ASP B 1 160 ? 41.406 0.061 -40.375 1 17.59 160 ASP B CA 1
ATOM 7008 C C . ASP B 1 160 ? 40 0.098 -40.969 1 17.59 160 ASP B C 1
ATOM 7010 O O . ASP B 1 160 ? 39.062 -0.442 -40.375 1 17.59 160 ASP B O 1
ATOM 7014 N N . GLU B 1 161 ? 39.812 0.842 -42.062 1 19.44 161 GLU B N 1
ATOM 7015 C CA . GLU B 1 161 ? 38.812 1.422 -42.938 1 19.44 161 GLU B CA 1
ATOM 7016 C C . GLU B 1 161 ? 38.125 0.345 -43.781 1 19.44 161 GLU B C 1
ATOM 7018 O O . GLU B 1 161 ? 37.25 0.647 -44.594 1 19.44 161 GLU B O 1
ATOM 7023 N N . THR B 1 162 ? 38.5 -1.025 -43.562 1 18.23 162 THR B N 1
ATOM 7024 C CA . THR B 1 162 ? 38.344 -1.676 -44.875 1 18.23 162 THR B CA 1
ATOM 7025 C C . THR B 1 162 ? 36.906 -1.63 -45.344 1 18.23 162 THR B C 1
ATOM 7027 O O . THR B 1 162 ? 35.969 -1.702 -44.5 1 18.23 162 THR B O 1
ATOM 7030 N N . PRO B 1 163 ? 36.688 -1.558 -46.625 1 20 163 PRO B N 1
ATOM 7031 C CA . PRO B 1 163 ? 35.625 -1.275 -47.625 1 20 163 PRO B CA 1
ATOM 7032 C C . PRO B 1 163 ? 34.594 -2.379 -47.656 1 20 163 PRO B C 1
ATOM 7034 O O . PRO B 1 163 ? 34.906 -3.564 -47.625 1 20 163 PRO B O 1
ATOM 7037 N N . ALA B 1 164 ? 33.375 -2.166 -47.188 1 19.88 164 ALA B N 1
ATOM 7038 C CA . ALA B 1 164 ? 32.219 -3.035 -47.031 1 19.88 164 ALA B CA 1
ATOM 7039 C C . ALA B 1 164 ? 31.844 -3.684 -48.375 1 19.88 164 ALA B C 1
ATOM 7041 O O . ALA B 1 164 ? 31.453 -2.994 -49.312 1 19.88 164 ALA B O 1
ATOM 7042 N N . GLN B 1 165 ? 32.625 -4.707 -48.781 1 19.03 165 GLN B N 1
ATOM 7043 C CA . GLN B 1 165 ? 32.406 -5.422 -50.031 1 19.03 165 GLN B CA 1
ATOM 7044 C C . GLN B 1 165 ? 30.984 -5.922 -50.125 1 19.03 165 GLN B C 1
ATOM 7046 O O . GLN B 1 165 ? 30.406 -6.387 -49.125 1 19.03 165 GLN B O 1
ATOM 7051 N N . VAL B 1 166 ? 30.312 -5.629 -51.219 1 21.89 166 VAL B N 1
ATOM 7052 C CA . VAL B 1 166 ? 28.953 -5.734 -51.781 1 21.89 166 VAL B CA 1
ATOM 7053 C C . VAL B 1 166 ? 28.609 -7.199 -52.031 1 21.89 166 VAL B C 1
ATOM 7055 O O . VAL B 1 166 ? 29.109 -7.816 -52.969 1 21.89 166 VAL B O 1
ATOM 7058 N N . PHE B 1 167 ? 28.875 -8.195 -51.062 1 18.92 167 PHE B N 1
ATOM 7059 C CA . PHE B 1 167 ? 28.734 -9.562 -51.531 1 18.92 167 PHE B CA 1
ATOM 7060 C C . PHE B 1 167 ? 27.344 -9.805 -52.125 1 18.92 167 PHE B C 1
ATOM 7062 O O . PHE B 1 167 ? 26.344 -9.453 -51.5 1 18.92 167 PHE B O 1
ATOM 7069 N N . THR B 1 168 ? 27.25 -10.023 -53.406 1 21.84 168 THR B N 1
ATOM 7070 C CA . THR B 1 168 ? 26.219 -10.367 -54.375 1 21.84 168 THR B CA 1
ATOM 7071 C C . THR B 1 168 ? 25.625 -11.742 -54.094 1 21.84 168 THR B C 1
ATOM 7073 O O . THR B 1 168 ? 26.266 -12.766 -54.344 1 21.84 168 THR B O 1
ATOM 7076 N N . MET B 1 169 ? 25.141 -12.055 -52.875 1 19.8 169 MET B N 1
ATOM 7077 C CA . MET B 1 169 ? 24.781 -13.445 -52.625 1 19.8 169 MET B CA 1
ATOM 7078 C C . MET B 1 169 ? 23.734 -13.938 -53.625 1 19.8 169 MET B C 1
ATOM 7080 O O . MET B 1 169 ? 22.719 -13.273 -53.844 1 19.8 169 MET B O 1
ATOM 7084 N N . ASN B 1 170 ? 24.156 -14.734 -54.531 1 21.53 170 ASN B N 1
ATOM 7085 C CA . ASN B 1 170 ? 23.469 -15.516 -55.562 1 21.53 170 ASN B CA 1
ATOM 7086 C C . ASN B 1 170 ? 22.344 -16.344 -54.969 1 21.53 170 ASN B C 1
ATOM 7088 O O . ASN B 1 170 ? 22.516 -16.969 -53.906 1 21.53 170 ASN B O 1
ATOM 7092 N N . ARG B 1 171 ? 21.109 -16.172 -55.406 1 22.14 171 ARG B N 1
ATOM 7093 C CA . ARG B 1 171 ? 19.781 -16.656 -55.031 1 22.14 171 ARG B CA 1
ATOM 7094 C C . ARG B 1 171 ? 19.672 -18.156 -55.25 1 22.14 171 ARG B C 1
ATOM 7096 O O . ARG B 1 171 ? 19.422 -18.609 -56.375 1 22.14 171 ARG B O 1
ATOM 7103 N N . PRO B 1 172 ? 20.688 -18.969 -54.688 1 23.31 172 PRO B N 1
ATOM 7104 C CA . PRO B 1 172 ? 20.516 -20.312 -55.219 1 23.31 172 PRO B CA 1
ATOM 7105 C C . PRO B 1 172 ? 19.094 -20.828 -55.094 1 23.31 172 PRO B C 1
ATOM 7107 O O . PRO B 1 172 ? 18.312 -20.312 -54.281 1 23.31 172 PRO B O 1
ATOM 7110 N N . ASP B 1 173 ? 18.734 -21.906 -55.844 1 23.14 173 ASP B N 1
ATOM 7111 C CA . ASP B 1 173 ? 17.609 -22.719 -56.281 1 23.14 173 ASP B CA 1
ATOM 7112 C C . ASP B 1 173 ? 16.906 -23.375 -55.094 1 23.14 173 ASP B C 1
ATOM 7114 O O . ASP B 1 173 ? 17.531 -23.656 -54.094 1 23.14 173 ASP B O 1
ATOM 7118 N N . SER B 1 174 ? 15.508 -23.453 -55.062 1 23.36 174 SER B N 1
ATOM 7119 C CA . SER B 1 174 ? 14.406 -23.688 -54.156 1 23.36 174 SER B CA 1
ATOM 7120 C C . SER B 1 174 ? 14.484 -25.094 -53.531 1 23.36 174 SER B C 1
ATOM 7122 O O . SER B 1 174 ? 13.922 -26.047 -54.094 1 23.36 174 SER B O 1
ATOM 7124 N N . GLU B 1 175 ? 15.672 -25.703 -53.375 1 24.05 175 GLU B N 1
ATOM 7125 C CA . GLU B 1 175 ? 15.602 -27.125 -53.031 1 24.05 175 GLU B CA 1
ATOM 7126 C C . GLU B 1 175 ? 14.68 -27.359 -51.812 1 24.05 175 GLU B C 1
ATOM 7128 O O . GLU B 1 175 ? 14.43 -26.453 -51.031 1 24.05 175 GLU B O 1
ATOM 7133 N N . GLY B 1 176 ? 14.203 -28.672 -51.625 1 23.42 176 GLY B N 1
ATOM 7134 C CA . GLY B 1 176 ? 13.148 -29.359 -50.906 1 23.42 176 GLY B CA 1
ATOM 7135 C C . GLY B 1 176 ? 13.195 -29.125 -49.406 1 23.42 176 GLY B C 1
ATOM 7136 O O . GLY B 1 176 ? 14.281 -29 -48.812 1 23.42 176 GLY B O 1
ATOM 7137 N N . TYR B 1 177 ? 12.234 -28.406 -48.906 1 23.45 177 TYR B N 1
ATOM 7138 C CA . TYR B 1 177 ? 12.031 -27.875 -47.562 1 23.45 177 TYR B CA 1
ATOM 7139 C C . TYR B 1 177 ? 12.305 -28.938 -46.5 1 23.45 177 TYR B C 1
ATOM 7141 O O . TYR B 1 177 ? 11.555 -29.891 -46.375 1 23.45 177 TYR B O 1
ATOM 7149 N N . SER B 1 178 ? 13.602 -29.312 -46.469 1 25.17 178 SER B N 1
ATOM 7150 C CA . SER B 1 178 ? 13.961 -30.312 -45.469 1 25.17 178 SER B CA 1
ATOM 7151 C C . SER B 1 178 ? 13.266 -30.047 -44.125 1 25.17 178 SER B C 1
ATOM 7153 O O . SER B 1 178 ? 13.102 -28.891 -43.719 1 25.17 178 SER B O 1
ATOM 7155 N N . GLY B 1 179 ? 12.445 -31 -43.656 1 23.64 179 GLY B N 1
ATOM 7156 C CA . GLY B 1 179 ? 11.617 -31.125 -42.469 1 23.64 179 GLY B CA 1
ATOM 7157 C C . GLY B 1 179 ? 12.297 -30.609 -41.219 1 23.64 179 GLY B C 1
ATOM 7158 O O . GLY B 1 179 ? 13.43 -31 -40.906 1 23.64 179 GLY B O 1
ATOM 7159 N N . TYR B 1 180 ? 12.117 -29.359 -41.062 1 25.66 180 TYR B N 1
ATOM 7160 C CA . TYR B 1 180 ? 12.664 -28.75 -39.844 1 25.66 180 TYR B CA 1
ATOM 7161 C C . TYR B 1 180 ? 12.508 -29.688 -38.656 1 25.66 180 TYR B C 1
ATOM 7163 O O . TYR B 1 180 ? 11.422 -30.219 -38.406 1 25.66 180 TYR B O 1
ATOM 7171 N N . GLN B 1 181 ? 13.508 -30.469 -38.406 1 26.09 181 GLN B N 1
ATOM 7172 C CA . GLN B 1 181 ? 13.578 -31.281 -37.188 1 26.09 181 GLN B CA 1
ATOM 7173 C C . GLN B 1 181 ? 13.031 -30.516 -36 1 26.09 181 GLN B C 1
ATOM 7175 O O . GLN B 1 181 ? 13.406 -29.359 -35.75 1 26.09 181 GLN B O 1
ATOM 7180 N N . ILE B 1 182 ? 11.828 -30.797 -35.688 1 28.91 182 ILE B N 1
ATOM 7181 C CA . ILE B 1 182 ? 11.219 -30.375 -34.406 1 28.91 182 ILE B CA 1
ATOM 7182 C C . ILE B 1 182 ? 12.266 -30.375 -33.312 1 28.91 182 ILE B C 1
ATOM 7184 O O . ILE B 1 182 ? 12.898 -31.406 -33.062 1 28.91 182 ILE B O 1
ATOM 7188 N N . PRO B 1 183 ? 12.922 -29.281 -33.188 1 29.38 183 PRO B N 1
ATOM 7189 C CA . PRO B 1 183 ? 13.914 -29.453 -32.125 1 29.38 183 PRO B CA 1
ATOM 7190 C C . PRO B 1 183 ? 13.422 -30.375 -31.016 1 29.38 183 PRO B C 1
ATOM 7192 O O . PRO B 1 183 ? 12.227 -30.406 -30.703 1 29.38 183 PRO B O 1
ATOM 7195 N N . GLN B 1 184 ? 14.016 -31.5 -30.875 1 27.95 184 GLN B N 1
ATOM 7196 C CA . GLN B 1 184 ? 13.828 -32.469 -29.812 1 27.95 184 GLN B CA 1
ATOM 7197 C C . GLN B 1 184 ? 13.477 -31.797 -28.5 1 27.95 184 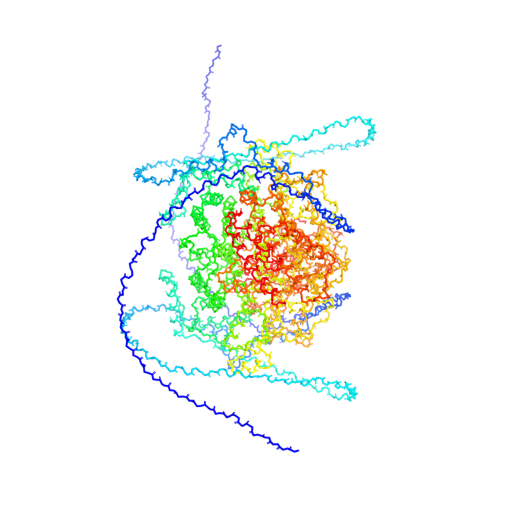GLN B C 1
ATOM 7199 O O . GLN B 1 184 ? 14.016 -30.734 -28.188 1 27.95 184 GLN B O 1
ATOM 7204 N N . THR B 1 185 ? 12.258 -31.875 -28.078 1 33.78 185 THR B N 1
ATOM 7205 C CA . THR B 1 185 ? 11.797 -31.547 -26.734 1 33.78 185 THR B CA 1
ATOM 7206 C C . THR B 1 185 ? 12.922 -31.719 -25.719 1 33.78 185 THR B C 1
ATOM 7208 O O . THR B 1 185 ? 13.344 -32.844 -25.422 1 33.78 185 THR B O 1
ATOM 7211 N N . LYS B 1 186 ? 13.766 -30.828 -25.75 1 38.16 186 LYS B N 1
ATOM 7212 C CA . LYS B 1 186 ? 14.828 -30.922 -24.75 1 38.16 186 LYS B CA 1
ATOM 7213 C C . LYS B 1 186 ? 14.281 -31.391 -23.406 1 38.16 186 LYS B C 1
ATOM 7215 O O . LYS B 1 186 ? 13.297 -30.828 -22.906 1 38.16 186 LYS B O 1
ATOM 7220 N N . LYS B 1 187 ? 14.516 -32.469 -23.062 1 37.72 187 LYS B N 1
ATOM 7221 C CA . LYS B 1 187 ? 14.297 -33.094 -21.766 1 37.72 187 LYS B CA 1
ATOM 7222 C C . LYS B 1 187 ? 14.602 -32.125 -20.625 1 37.72 187 LYS B C 1
ATOM 7224 O O . LYS B 1 187 ? 15.727 -31.641 -20.484 1 37.72 187 LYS B O 1
ATOM 7229 N N . TYR B 1 188 ? 13.688 -31.297 -20.234 1 43.22 188 TYR B N 1
ATOM 7230 C CA . TYR B 1 188 ? 13.938 -30.5 -19.047 1 43.22 188 TYR B CA 1
ATOM 7231 C C . TYR B 1 188 ? 14.672 -31.297 -17.984 1 43.22 188 TYR B C 1
ATOM 7233 O O . TYR B 1 188 ? 14.32 -32.469 -17.719 1 43.22 188 TYR B O 1
ATOM 7241 N N . PRO B 1 189 ? 15.945 -31.078 -17.844 1 47.69 189 PRO B N 1
ATOM 7242 C CA . PRO B 1 189 ? 16.672 -31.812 -16.812 1 47.69 189 PRO B CA 1
ATOM 7243 C C . PRO B 1 189 ? 15.844 -32.031 -15.539 1 47.69 189 PRO B C 1
ATOM 7245 O O . PRO B 1 189 ? 15.031 -31.156 -15.188 1 47.69 189 PRO B O 1
ATOM 7248 N N . ARG B 1 190 ? 15.586 -33.281 -15.188 1 53.97 190 ARG B N 1
ATOM 7249 C CA . ARG B 1 190 ? 14.859 -33.719 -14 1 53.97 190 ARG B CA 1
ATOM 7250 C C . ARG B 1 190 ? 15.258 -32.875 -12.781 1 53.97 190 ARG B C 1
ATOM 7252 O O . ARG B 1 190 ? 16.438 -32.719 -12.492 1 53.97 190 ARG B O 1
ATOM 7259 N N . LEU B 1 191 ? 14.344 -32 -12.219 1 64.81 191 LEU B N 1
ATOM 7260 C CA . LEU B 1 191 ? 14.555 -31.281 -10.977 1 64.81 191 LEU B CA 1
ATOM 7261 C C . LEU B 1 191 ? 15.086 -32.188 -9.883 1 64.81 191 LEU B C 1
ATOM 7263 O O . LEU B 1 191 ? 14.734 -33.375 -9.836 1 64.81 191 LEU B O 1
ATOM 7267 N N . PRO B 1 192 ? 16.156 -31.75 -9.234 1 71.56 192 PRO B N 1
ATOM 7268 C CA . PRO B 1 192 ? 16.688 -32.562 -8.141 1 71.56 192 PRO B CA 1
ATOM 7269 C C . PRO B 1 192 ? 15.617 -32.938 -7.113 1 71.56 192 PRO B C 1
ATOM 7271 O O . PRO B 1 192 ? 14.719 -32.125 -6.84 1 71.56 192 PRO B O 1
ATOM 7274 N N . THR B 1 193 ? 15.484 -34.156 -6.805 1 79.88 193 THR B N 1
ATOM 7275 C CA . THR B 1 193 ? 14.578 -34.625 -5.754 1 79.88 193 THR B CA 1
ATOM 7276 C C . THR B 1 193 ? 15.094 -34.219 -4.379 1 79.88 193 THR B C 1
ATOM 7278 O O . THR B 1 193 ? 16.219 -34.562 -3.996 1 79.88 193 THR B O 1
ATOM 7281 N N . LEU B 1 194 ? 14.398 -33.312 -3.777 1 87.94 194 LEU B N 1
ATOM 7282 C CA . LEU B 1 194 ? 14.766 -32.875 -2.438 1 87.94 194 LEU B CA 1
ATOM 7283 C C . LEU B 1 194 ? 14.5 -33.969 -1.412 1 87.94 194 LEU B C 1
ATOM 7285 O O . LEU B 1 194 ? 13.461 -34.625 -1.455 1 87.94 194 LEU B O 1
ATOM 7289 N N . THR B 1 195 ? 15.484 -34.281 -0.624 1 90.56 195 THR B N 1
ATOM 7290 C CA . THR B 1 195 ? 15.352 -35.281 0.415 1 90.56 195 THR B CA 1
ATOM 7291 C C . THR B 1 195 ? 15.336 -34.656 1.8 1 90.56 195 THR B C 1
ATOM 7293 O O . THR B 1 195 ? 15.953 -33.594 2.012 1 90.56 195 THR B O 1
ATOM 7296 N N . PHE B 1 196 ? 14.578 -35.25 2.676 1 95.44 196 PHE B N 1
ATOM 7297 C CA . PHE B 1 196 ? 14.492 -34.812 4.062 1 95.44 196 PHE B CA 1
ATOM 7298 C C . PHE B 1 196 ? 14.656 -36 5.016 1 95.44 196 PHE B C 1
ATOM 7300 O O . PHE B 1 196 ? 13.75 -36.812 5.16 1 95.44 196 PHE B O 1
ATOM 7307 N N . SER B 1 197 ? 15.773 -36.031 5.688 1 94.5 197 SER B N 1
ATOM 7308 C CA . SER B 1 197 ? 16.141 -37.156 6.539 1 94.5 197 SER B CA 1
ATOM 7309 C C . SER B 1 197 ? 15.797 -36.875 8 1 94.5 197 SER B C 1
ATOM 7311 O O . SER B 1 197 ? 15.383 -35.75 8.344 1 94.5 197 SER B O 1
ATOM 7313 N N . GLU B 1 198 ? 15.953 -37.875 8.836 1 95 198 GLU B N 1
ATOM 7314 C CA . GLU B 1 198 ? 15.711 -37.719 10.273 1 95 198 GLU B CA 1
ATOM 7315 C C . GLU B 1 198 ? 16.734 -36.781 10.906 1 95 198 GLU B C 1
ATOM 7317 O O . GLU B 1 198 ? 16.406 -36.031 11.844 1 95 198 GLU B O 1
ATOM 7322 N N . ALA B 1 199 ? 17.938 -36.812 10.383 1 94.12 199 ALA B N 1
ATOM 7323 C CA . ALA B 1 199 ? 18.953 -35.875 10.867 1 94.12 199 ALA B CA 1
ATOM 7324 C C . ALA B 1 199 ? 18.547 -34.438 10.633 1 94.12 199 ALA B C 1
ATOM 7326 O O . ALA B 1 199 ? 18.781 -33.562 11.484 1 94.12 199 ALA B O 1
ATOM 7327 N N . MET B 1 200 ? 17.969 -34.25 9.523 1 95.88 200 MET B N 1
ATOM 7328 C CA . MET B 1 200 ? 17.484 -32.906 9.18 1 95.88 200 MET B CA 1
ATOM 7329 C C . MET B 1 200 ? 16.328 -32.5 10.094 1 95.88 200 MET B C 1
ATOM 7331 O O . MET B 1 200 ? 16.234 -31.359 10.5 1 95.88 200 MET B O 1
ATOM 7335 N N . ARG B 1 201 ? 15.469 -33.438 10.391 1 96.62 201 ARG B N 1
ATOM 7336 C CA . ARG B 1 201 ? 14.359 -33.156 11.305 1 96.62 201 ARG B CA 1
ATOM 7337 C C . ARG B 1 201 ? 14.859 -32.75 12.68 1 96.62 201 ARG B C 1
ATOM 7339 O O . ARG B 1 201 ? 14.305 -31.859 13.312 1 96.62 201 ARG B O 1
ATOM 7346 N N . ILE B 1 202 ? 15.891 -33.438 13.141 1 94.94 202 ILE B N 1
ATOM 7347 C CA . ILE B 1 202 ? 16.484 -33.125 14.445 1 94.94 202 ILE B CA 1
ATOM 7348 C C . ILE B 1 202 ? 17.078 -31.719 14.422 1 94.94 202 ILE B C 1
ATOM 7350 O O . ILE B 1 202 ? 16.938 -30.969 15.383 1 94.94 202 ILE B O 1
ATOM 7354 N N . HIS B 1 203 ? 17.688 -31.469 13.32 1 94.25 203 HIS B N 1
ATOM 7355 C CA . HIS B 1 203 ? 18.219 -30.109 13.156 1 94.25 203 HIS B CA 1
ATOM 7356 C C . HIS B 1 203 ? 17.109 -29.078 13.195 1 94.25 203 HIS B C 1
ATOM 7358 O O . HIS B 1 203 ? 17.266 -28.016 13.805 1 94.25 203 HIS B O 1
ATOM 7364 N N . LEU B 1 204 ? 16.125 -29.328 12.508 1 96.69 204 LEU B N 1
ATOM 7365 C CA . LEU B 1 204 ? 14.953 -28.453 12.477 1 96.69 204 LEU B CA 1
ATOM 7366 C C . LEU B 1 204 ? 14.406 -28.203 13.883 1 96.69 204 LEU B C 1
ATOM 7368 O O . LEU B 1 204 ? 14.148 -27.062 14.258 1 96.69 204 LEU B O 1
ATOM 7372 N N . LEU B 1 205 ? 14.273 -29.234 14.648 1 95.44 205 LEU B N 1
ATOM 7373 C CA . LEU B 1 205 ? 13.734 -29.141 16 1 95.44 205 LEU B CA 1
ATOM 7374 C C . LEU B 1 205 ? 14.68 -28.359 16.906 1 95.44 205 LEU B C 1
ATOM 7376 O O . LEU B 1 205 ? 14.234 -27.578 17.75 1 95.44 205 LEU B O 1
ATOM 7380 N N . ARG B 1 206 ? 15.93 -28.578 16.734 1 95.69 206 ARG B N 1
ATOM 7381 C CA . ARG B 1 206 ? 16.922 -27.859 17.531 1 95.69 206 ARG B CA 1
ATOM 7382 C C . ARG B 1 206 ? 16.875 -26.359 17.234 1 95.69 206 ARG B C 1
ATOM 7384 O O . ARG B 1 206 ? 16.906 -25.547 18.156 1 95.69 206 ARG B O 1
ATOM 7391 N N . ASP B 1 207 ? 16.859 -26.078 15.977 1 96.94 207 ASP B N 1
ATOM 7392 C CA . ASP B 1 207 ? 16.797 -24.672 15.586 1 96.94 207 ASP B CA 1
ATOM 7393 C C . ASP B 1 207 ? 15.523 -24.016 16.094 1 96.94 207 ASP B C 1
ATOM 7395 O O . ASP B 1 207 ? 15.555 -22.875 16.547 1 96.94 207 ASP B O 1
ATOM 7399 N N . LEU B 1 208 ? 14.453 -24.688 16 1 96.88 208 LEU B N 1
ATOM 7400 C CA . LEU B 1 208 ? 13.172 -24.188 16.469 1 96.88 208 LEU B CA 1
ATOM 7401 C C . LEU B 1 208 ? 13.203 -23.938 17.984 1 96.88 208 LEU B C 1
ATOM 7403 O O . LEU B 1 208 ? 12.68 -22.922 18.453 1 96.88 208 LEU B O 1
ATOM 7407 N N . SER B 1 209 ? 13.844 -24.812 18.688 1 95.94 209 SER B N 1
ATOM 7408 C CA . SER B 1 209 ? 13.938 -24.703 20.141 1 95.94 209 SER B CA 1
ATOM 7409 C C . SER B 1 209 ? 14.828 -23.531 20.531 1 95.94 209 SER B C 1
ATOM 7411 O O . SER B 1 209 ? 14.672 -22.969 21.625 1 95.94 209 SER B O 1
ATOM 7413 N N . ASN B 1 210 ? 15.734 -23.234 19.656 1 96.06 210 ASN B N 1
ATOM 7414 C CA . ASN B 1 210 ? 16.594 -22.078 19.922 1 96.06 210 ASN B CA 1
ATOM 7415 C C . ASN B 1 210 ? 15.844 -20.766 19.688 1 96.06 210 ASN B C 1
ATOM 7417 O O . ASN B 1 210 ? 16.172 -19.75 20.312 1 96.06 210 ASN B O 1
ATOM 7421 N N . ARG B 1 211 ? 14.875 -20.797 18.859 1 95.5 211 ARG B N 1
ATOM 7422 C CA . ARG B 1 211 ? 14.18 -19.578 18.469 1 95.5 211 ARG B CA 1
ATOM 7423 C C . ARG B 1 211 ? 12.961 -19.328 19.344 1 95.5 211 ARG B C 1
ATOM 7425 O O . ARG B 1 211 ? 12.594 -18.188 19.609 1 95.5 211 ARG B O 1
ATOM 7432 N N . LEU B 1 212 ? 12.375 -20.359 19.781 1 96.06 212 LEU B N 1
ATOM 7433 C CA . LEU B 1 212 ? 11.133 -20.219 20.531 1 96.06 212 LEU B CA 1
ATOM 7434 C C . LEU B 1 212 ? 11.289 -20.766 21.953 1 96.06 212 LEU B C 1
ATOM 7436 O O . LEU B 1 212 ? 11.977 -21.766 22.156 1 96.06 212 LEU B O 1
ATOM 7440 N N . PRO B 1 213 ? 10.602 -20.109 22.859 1 93.88 213 PRO B N 1
ATOM 7441 C CA . PRO B 1 213 ? 10.609 -20.641 24.219 1 93.88 213 PRO B CA 1
ATOM 7442 C C . PRO B 1 213 ? 9.867 -21.969 24.344 1 93.88 213 PRO B C 1
ATOM 7444 O O . PRO B 1 213 ? 9.008 -22.281 23.516 1 93.88 213 PRO B O 1
ATOM 7447 N N . ALA B 1 214 ? 10.102 -22.656 25.375 1 91.75 214 ALA B N 1
ATOM 7448 C CA . ALA B 1 214 ? 9.57 -24 25.594 1 91.75 214 ALA B CA 1
ATOM 7449 C C . ALA B 1 214 ? 8.047 -23.969 25.75 1 91.75 214 ALA B C 1
ATOM 7451 O O . ALA B 1 214 ? 7.359 -24.906 25.344 1 91.75 214 ALA B O 1
ATOM 7452 N N . GLU B 1 215 ? 7.547 -22.906 26.188 1 90 215 GLU B N 1
ATOM 7453 C CA . GLU B 1 215 ? 6.109 -22.766 26.422 1 90 215 GLU B CA 1
ATOM 7454 C C . GLU B 1 215 ? 5.336 -22.812 25.109 1 90 215 GLU B C 1
ATOM 7456 O O . GLU B 1 215 ? 4.219 -23.344 25.062 1 90 215 GLU B O 1
ATOM 7461 N N . LYS B 1 216 ? 5.961 -22.266 24.078 1 89.62 216 LYS B N 1
ATOM 7462 C CA . LYS B 1 216 ? 5.297 -22.203 22.766 1 89.62 216 LYS B CA 1
ATOM 7463 C C . LYS B 1 216 ? 5.434 -23.531 22.031 1 89.62 216 LYS B C 1
ATOM 7465 O O . LYS B 1 216 ? 4.707 -23.797 21.062 1 89.62 216 LYS B O 1
ATOM 7470 N N . LEU B 1 217 ? 6.352 -24.422 22.484 1 92.12 217 LEU B N 1
ATOM 7471 C CA . LEU B 1 217 ? 6.625 -25.672 21.766 1 92.12 217 LEU B CA 1
ATOM 7472 C C . LEU B 1 217 ? 5.98 -26.859 22.469 1 92.12 217 LEU B C 1
ATOM 7474 O O . LEU B 1 217 ? 5.922 -27.953 21.922 1 92.12 217 LEU B O 1
ATOM 7478 N N . ASN B 1 218 ? 5.434 -26.641 23.688 1 87.44 218 ASN B N 1
ATOM 7479 C CA . ASN B 1 218 ? 4.918 -27.719 24.516 1 87.44 218 ASN B CA 1
ATOM 7480 C C . ASN B 1 218 ? 3.811 -28.484 23.797 1 87.44 218 ASN B C 1
ATOM 7482 O O . ASN B 1 218 ? 3.768 -29.719 23.844 1 87.44 218 ASN B O 1
ATOM 7486 N N . LYS B 1 219 ? 2.92 -27.828 23.125 1 84.56 219 LYS B N 1
ATOM 7487 C CA . LYS B 1 219 ? 1.794 -28.5 22.484 1 84.56 219 LYS B CA 1
ATOM 7488 C C . LYS B 1 219 ? 2.066 -28.719 21 1 84.56 219 LYS B C 1
ATOM 7490 O O . LYS B 1 219 ? 1.229 -29.281 20.297 1 84.56 219 LYS B O 1
ATOM 7495 N N . PHE B 1 220 ? 3.297 -28.422 20.641 1 92.06 220 PHE B N 1
ATOM 7496 C CA . PHE B 1 220 ? 3.621 -28.547 19.234 1 92.06 220 PHE B CA 1
ATOM 7497 C C . PHE B 1 220 ? 4.23 -29.906 18.922 1 92.06 220 PHE B C 1
ATOM 7499 O O . PHE B 1 220 ? 5.172 -30.344 19.594 1 92.06 220 PHE B O 1
ATOM 7506 N N . ARG B 1 221 ? 3.611 -30.609 18 1 90.5 221 ARG B N 1
ATOM 7507 C CA . ARG B 1 221 ? 4.152 -31.891 17.531 1 90.5 221 ARG B CA 1
ATOM 7508 C C . ARG B 1 221 ? 4.641 -31.797 16.094 1 90.5 221 ARG B C 1
ATOM 7510 O O . ARG B 1 221 ? 3.836 -31.75 15.164 1 90.5 221 ARG B O 1
ATOM 7517 N N . LEU B 1 222 ? 5.91 -31.875 15.938 1 95.25 222 LEU B N 1
ATOM 7518 C CA . LEU B 1 222 ? 6.496 -31.844 14.602 1 95.25 222 LEU B CA 1
ATOM 7519 C C . LEU B 1 222 ? 6.258 -33.156 13.875 1 95.25 222 LEU B C 1
ATOM 7521 O O . LEU B 1 222 ? 6.559 -34.25 14.406 1 95.25 222 LEU B O 1
ATOM 7525 N N . PRO B 1 223 ? 5.715 -33.094 12.703 1 96.44 223 PRO B N 1
ATOM 7526 C CA . PRO B 1 223 ? 5.5 -34.344 11.945 1 96.44 223 PRO B CA 1
ATOM 7527 C C . PRO B 1 223 ? 6.789 -35.125 11.711 1 96.44 223 PRO B C 1
ATOM 7529 O O . PRO B 1 223 ? 7.883 -34.594 11.898 1 96.44 223 PRO B O 1
ATOM 7532 N N . SER B 1 224 ? 6.648 -36.406 11.312 1 96.25 224 SER B N 1
ATOM 7533 C CA . SER B 1 224 ? 7.797 -37.25 11.055 1 96.25 224 SER B CA 1
ATOM 7534 C C . SER B 1 224 ? 8.578 -36.781 9.836 1 96.25 224 SER B C 1
ATOM 7536 O O . SER B 1 224 ? 8.078 -35.969 9.047 1 96.25 224 SER B O 1
ATOM 7538 N N . ALA B 1 225 ? 9.812 -37.25 9.727 1 96.75 225 ALA B N 1
ATOM 7539 C CA . ALA B 1 225 ? 10.648 -36.906 8.586 1 96.75 225 ALA B CA 1
ATOM 7540 C C . ALA B 1 225 ? 9.992 -37.312 7.27 1 96.75 225 ALA B C 1
ATOM 7542 O O . ALA B 1 225 ? 10.062 -36.594 6.273 1 96.75 225 ALA B O 1
ATOM 7543 N N . ALA B 1 226 ? 9.414 -38.438 7.285 1 95.38 226 ALA B N 1
ATOM 7544 C CA . ALA B 1 226 ? 8.75 -38.938 6.086 1 95.38 226 ALA B CA 1
ATOM 7545 C C . ALA B 1 226 ? 7.574 -38.062 5.699 1 95.38 226 ALA B C 1
ATOM 7547 O O . ALA B 1 226 ? 7.352 -37.781 4.516 1 95.38 226 ALA B O 1
ATOM 7548 N N . ALA B 1 227 ? 6.84 -37.625 6.691 1 96.5 227 ALA B N 1
ATOM 7549 C CA . ALA B 1 227 ? 5.703 -36.75 6.445 1 96.5 227 ALA B CA 1
ATOM 7550 C C . ALA B 1 227 ? 6.168 -35.406 5.906 1 96.5 227 ALA B C 1
ATOM 7552 O O . ALA B 1 227 ? 5.562 -34.844 4.98 1 96.5 227 ALA B O 1
ATOM 7553 N N . LEU B 1 228 ? 7.188 -34.875 6.484 1 97.44 228 LEU B N 1
ATOM 7554 C CA . LEU B 1 228 ? 7.727 -33.594 6.027 1 97.44 228 LEU B CA 1
ATOM 7555 C C . LEU B 1 228 ? 8.281 -33.719 4.613 1 97.44 228 LEU B C 1
ATOM 7557 O O . LEU B 1 228 ? 8.148 -32.781 3.807 1 97.44 228 LEU B O 1
ATOM 7561 N N . GLN B 1 229 ? 8.883 -34.844 4.332 1 96.75 229 GLN B N 1
ATOM 7562 C CA . GLN B 1 229 ? 9.383 -35.094 2.988 1 96.75 229 GLN B CA 1
ATOM 7563 C C . GLN B 1 229 ? 8.258 -35.062 1.963 1 96.75 229 GLN B C 1
ATOM 7565 O O . GLN B 1 229 ? 8.422 -34.531 0.869 1 96.75 229 GLN B O 1
ATOM 7570 N N . LYS B 1 230 ? 7.184 -35.656 2.326 1 96.38 230 LYS B N 1
ATOM 7571 C CA . LYS B 1 230 ? 6.031 -35.656 1.431 1 96.38 230 LYS B CA 1
ATOM 7572 C C . LYS B 1 230 ? 5.516 -34.219 1.225 1 96.38 230 LYS B C 1
ATOM 7574 O O . LYS B 1 230 ? 5.141 -33.844 0.111 1 96.38 230 LYS B O 1
ATOM 7579 N N . CYS B 1 231 ? 5.434 -33.469 2.307 1 97.06 231 CYS B N 1
ATOM 7580 C CA . CYS B 1 231 ? 5.012 -32.062 2.209 1 97.06 231 CYS B CA 1
ATOM 7581 C C . CYS B 1 231 ? 5.941 -31.281 1.299 1 97.06 231 CYS B C 1
ATOM 7583 O O . CYS B 1 231 ? 5.484 -30.5 0.471 1 97.06 231 CYS B O 1
ATOM 7585 N N . ILE B 1 232 ? 7.219 -31.484 1.422 1 97.5 232 ILE B N 1
ATOM 7586 C CA . ILE B 1 232 ? 8.211 -30.766 0.625 1 97.5 232 ILE B CA 1
ATOM 7587 C C . ILE B 1 232 ? 8.047 -31.141 -0.849 1 97.5 232 ILE B C 1
ATOM 7589 O O . ILE B 1 232 ? 8.078 -30.266 -1.718 1 97.5 232 ILE B O 1
ATOM 7593 N N . ARG B 1 233 ? 7.828 -32.375 -1.112 1 95.5 233 ARG B N 1
ATOM 7594 C CA . ARG B 1 233 ? 7.637 -32.812 -2.488 1 95.5 233 ARG B CA 1
ATOM 7595 C C . ARG B 1 233 ? 6.391 -32.156 -3.1 1 95.5 233 ARG B C 1
ATOM 7597 O O . ARG B 1 233 ? 6.43 -31.688 -4.234 1 95.5 233 ARG B O 1
ATOM 7604 N N . THR B 1 234 ? 5.371 -32.188 -2.32 1 94.62 234 THR B N 1
ATOM 7605 C CA . THR B 1 234 ? 4.125 -31.609 -2.812 1 94.62 234 THR B CA 1
ATOM 7606 C C . THR B 1 234 ? 4.273 -30.109 -3.014 1 94.62 234 THR B C 1
ATOM 7608 O O . THR B 1 234 ? 3.713 -29.547 -3.955 1 94.62 234 THR B O 1
ATOM 7611 N N . TYR B 1 235 ? 4.965 -29.453 -2.113 1 95.75 235 TYR B N 1
ATOM 7612 C CA . TYR B 1 235 ? 5.238 -28.031 -2.283 1 95.75 235 TYR B CA 1
ATOM 7613 C C . TYR B 1 235 ? 5.918 -27.766 -3.621 1 95.75 235 TYR B C 1
ATOM 7615 O O . TYR B 1 235 ? 5.539 -26.828 -4.344 1 95.75 235 TYR B O 1
ATOM 7623 N N . VAL B 1 236 ? 6.891 -28.531 -3.973 1 94.88 236 VAL B N 1
ATOM 7624 C CA . VAL B 1 236 ? 7.691 -28.328 -5.176 1 94.88 236 VAL B CA 1
ATOM 7625 C C . VAL B 1 236 ? 6.836 -28.578 -6.414 1 94.88 236 VAL B C 1
ATOM 7627 O O . VAL B 1 236 ? 6.852 -27.781 -7.355 1 94.88 236 VAL B O 1
ATOM 7630 N N . ASP B 1 237 ? 5.957 -29.516 -6.348 1 90.25 237 ASP B N 1
ATOM 7631 C CA . ASP B 1 237 ? 5.227 -29.969 -7.527 1 90.25 237 ASP B CA 1
ATOM 7632 C C . ASP B 1 237 ? 3.986 -29.109 -7.766 1 90.25 237 ASP B C 1
ATOM 7634 O O . ASP B 1 237 ? 3.58 -28.891 -8.906 1 90.25 237 ASP B O 1
ATOM 7638 N N . ALA B 1 238 ? 3.473 -28.672 -6.676 1 91.88 238 ALA B N 1
ATOM 7639 C CA . ALA B 1 238 ? 2.148 -28.062 -6.824 1 91.88 238 ALA B CA 1
ATOM 7640 C C . ALA B 1 238 ? 2.205 -26.562 -6.617 1 91.88 238 ALA B C 1
ATOM 7642 O O . ALA B 1 238 ? 1.333 -25.828 -7.094 1 91.88 238 ALA B O 1
ATOM 7643 N N . PHE B 1 239 ? 3.178 -26.062 -5.922 1 94.75 239 PHE B N 1
ATOM 7644 C CA . PHE B 1 239 ? 3.201 -24.641 -5.621 1 94.75 239 PHE B CA 1
ATOM 7645 C C . PHE B 1 239 ? 4.43 -23.984 -6.234 1 94.75 239 PHE B C 1
ATOM 7647 O O . PHE B 1 239 ? 4.312 -22.953 -6.91 1 94.75 239 PHE B O 1
ATOM 7654 N N . HIS B 1 240 ? 5.617 -24.516 -6.039 1 95 240 HIS B N 1
ATOM 7655 C CA . HIS B 1 240 ? 6.879 -23.891 -6.434 1 95 240 HIS B CA 1
ATOM 7656 C C . HIS B 1 240 ? 6.957 -23.719 -7.949 1 95 240 HIS B C 1
ATOM 7658 O O . HIS B 1 240 ? 7.617 -22.812 -8.438 1 95 240 HIS B O 1
ATOM 7664 N N . VAL B 1 241 ? 6.258 -24.531 -8.703 1 92.06 241 VAL B N 1
ATOM 7665 C CA . VAL B 1 241 ? 6.258 -24.453 -10.164 1 92.06 241 VAL B CA 1
ATOM 7666 C C . VAL B 1 241 ? 5.621 -23.141 -10.609 1 92.06 241 VAL B C 1
ATOM 7668 O O . VAL B 1 241 ? 5.93 -22.641 -11.695 1 92.06 241 VAL B O 1
ATOM 7671 N N . HIS B 1 242 ? 4.773 -22.578 -9.766 1 93.69 242 HIS B N 1
ATOM 7672 C CA . HIS B 1 242 ? 4.09 -21.344 -10.094 1 93.69 242 HIS B CA 1
ATOM 7673 C C . HIS B 1 242 ? 4.844 -20.125 -9.539 1 93.69 242 HIS B C 1
ATOM 7675 O O . HIS B 1 242 ? 4.605 -19 -9.969 1 93.69 242 HIS B O 1
ATOM 7681 N N . LEU B 1 243 ? 5.688 -20.375 -8.602 1 95.94 243 LEU B N 1
ATOM 7682 C CA . LEU B 1 243 ? 6.496 -19.344 -7.945 1 95.94 243 LEU B CA 1
ATOM 7683 C C . LEU B 1 243 ? 7.883 -19.875 -7.605 1 95.94 243 LEU B C 1
ATOM 7685 O O . LEU B 1 243 ? 8.195 -20.109 -6.438 1 95.94 243 LEU B O 1
ATOM 7689 N N . PRO B 1 244 ? 8.727 -20.016 -8.625 1 95.69 244 PRO B N 1
ATOM 7690 C CA . PRO B 1 244 ? 10.039 -20.625 -8.43 1 95.69 244 PRO B CA 1
ATOM 7691 C C . PRO B 1 244 ? 11.055 -19.688 -7.793 1 95.69 244 PRO B C 1
ATOM 7693 O O . PRO B 1 244 ? 11.961 -19.203 -8.477 1 95.69 244 PRO B O 1
ATOM 7696 N N . ILE B 1 245 ? 11.078 -19.547 -6.477 1 97.19 245 ILE B N 1
ATOM 7697 C CA . ILE B 1 245 ? 11.906 -18.562 -5.793 1 97.19 245 ILE B CA 1
ATOM 7698 C C . ILE B 1 245 ? 13.047 -19.266 -5.066 1 97.19 245 ILE B C 1
ATOM 7700 O O . ILE B 1 245 ? 13.93 -18.609 -4.496 1 97.19 245 ILE B O 1
ATOM 7704 N N . PHE B 1 246 ? 13.078 -20.641 -5.09 1 97.31 246 PHE B N 1
ATOM 7705 C CA . PHE B 1 246 ? 14.148 -21.391 -4.453 1 97.31 246 PHE B CA 1
ATOM 7706 C C . PHE B 1 246 ? 15 -22.125 -5.492 1 97.31 246 PHE B C 1
ATOM 7708 O O . PHE B 1 246 ? 14.461 -22.688 -6.449 1 97.31 246 PHE B O 1
ATOM 7715 N N . HIS B 1 247 ? 16.234 -21.953 -5.324 1 96.81 247 HIS B N 1
ATOM 7716 C CA . HIS B 1 247 ? 17.141 -22.766 -6.133 1 96.81 247 HIS B CA 1
ATOM 7717 C C . HIS B 1 247 ? 17.25 -24.188 -5.59 1 96.81 247 HIS B C 1
ATOM 7719 O O . HIS B 1 247 ? 18.094 -24.469 -4.738 1 96.81 247 HIS B O 1
ATOM 7725 N N . LEU B 1 248 ? 16.594 -25.109 -6.164 1 95.25 248 LEU B N 1
ATOM 7726 C CA . LEU B 1 248 ? 16.422 -26.453 -5.637 1 95.25 248 LEU B CA 1
ATOM 7727 C C . LEU B 1 248 ? 17.719 -27.234 -5.703 1 95.25 248 LEU B C 1
ATOM 7729 O O . LEU B 1 248 ? 17.969 -28.109 -4.871 1 95.25 248 LEU B O 1
ATOM 7733 N N . GLN B 1 249 ? 18.594 -26.875 -6.621 1 93.81 249 GLN B N 1
ATOM 7734 C CA . GLN B 1 249 ? 19.859 -27.594 -6.832 1 93.81 249 GLN B CA 1
ATOM 7735 C C . GLN B 1 249 ? 20.812 -27.391 -5.652 1 93.81 249 GLN B C 1
ATOM 7737 O O . GLN B 1 249 ? 21.625 -28.266 -5.348 1 93.81 249 GLN B O 1
ATOM 7742 N N . THR B 1 250 ? 20.641 -26.219 -5.02 1 94.06 250 THR B N 1
ATOM 7743 C CA . THR B 1 250 ? 21.578 -25.922 -3.943 1 94.06 250 THR B CA 1
ATOM 7744 C C . THR B 1 250 ? 20.859 -25.875 -2.598 1 94.06 250 THR B C 1
ATOM 7746 O O . THR B 1 250 ? 21.453 -25.531 -1.578 1 94.06 250 THR B O 1
ATOM 7749 N N . MET B 1 251 ? 19.625 -26.172 -2.566 1 93.56 251 MET B N 1
ATOM 7750 C CA . MET B 1 251 ? 18.859 -26.141 -1.324 1 93.56 251 MET B CA 1
ATOM 7751 C C . MET B 1 251 ? 19.281 -27.266 -0.388 1 93.56 251 MET B C 1
ATOM 7753 O O . MET B 1 251 ? 19.359 -28.422 -0.799 1 93.56 251 MET B O 1
ATOM 7757 N N . ASP B 1 252 ? 19.672 -26.875 0.812 1 91.06 252 ASP B N 1
ATOM 7758 C CA . ASP B 1 252 ? 20.109 -27.812 1.837 1 91.06 252 ASP B CA 1
ATOM 7759 C C . ASP B 1 252 ? 19.344 -27.609 3.141 1 91.06 252 ASP B C 1
ATOM 7761 O O . ASP B 1 252 ? 19.562 -26.625 3.848 1 91.06 252 ASP B O 1
ATOM 7765 N N . PHE B 1 253 ? 18.531 -28.625 3.557 1 94.44 253 PHE B N 1
ATOM 7766 C CA . PHE B 1 253 ? 17.656 -28.5 4.715 1 94.44 253 PHE B CA 1
ATOM 7767 C C . PHE B 1 253 ? 18.438 -28.688 6.008 1 94.44 253 PHE B C 1
ATOM 7769 O O . PHE B 1 253 ? 17.906 -28.453 7.098 1 94.44 253 PHE B O 1
ATOM 7776 N N . GLU B 1 254 ? 19.703 -28.984 5.914 1 91.44 254 GLU B N 1
ATOM 7777 C CA . GLU B 1 254 ? 20.547 -29.062 7.102 1 91.44 254 GLU B CA 1
ATOM 7778 C C . GLU B 1 254 ? 20.922 -27.672 7.602 1 91.44 254 GLU B C 1
ATOM 7780 O O . GLU B 1 254 ? 21.25 -27.5 8.773 1 91.44 254 GLU B O 1
ATOM 7785 N N . THR B 1 255 ? 20.875 -26.781 6.656 1 91.5 255 THR B N 1
ATOM 7786 C CA . THR B 1 255 ? 21.297 -25.438 7.023 1 91.5 255 THR B CA 1
ATOM 7787 C C . THR B 1 255 ? 20.156 -24.453 6.91 1 91.5 255 THR B C 1
ATOM 7789 O O . THR B 1 255 ? 20.25 -23.312 7.383 1 91.5 255 THR B O 1
ATOM 7792 N N . THR B 1 256 ? 19.094 -24.859 6.305 1 95.75 256 THR B N 1
ATOM 7793 C CA . THR B 1 256 ? 17.953 -23.969 6.125 1 95.75 256 THR B CA 1
ATOM 7794 C C . THR B 1 256 ? 17.281 -23.656 7.465 1 95.75 256 THR B C 1
ATOM 7796 O O . THR B 1 256 ? 17 -24.562 8.25 1 95.75 256 THR B O 1
ATOM 7799 N N . PRO B 1 257 ? 17.047 -22.375 7.73 1 97.44 257 PRO B N 1
ATOM 7800 C CA . PRO B 1 257 ? 16.422 -22.016 9 1 97.44 257 PRO B CA 1
ATOM 7801 C C . PRO B 1 257 ? 15.047 -22.656 9.195 1 97.44 257 PRO B C 1
ATOM 7803 O O . PRO B 1 257 ? 14.305 -22.844 8.227 1 97.44 257 PRO B O 1
ATOM 7806 N N . SER B 1 258 ? 14.664 -22.922 10.422 1 97.88 258 SER B N 1
ATOM 7807 C CA . SER B 1 258 ? 13.469 -23.672 10.766 1 97.88 258 SER B CA 1
ATOM 7808 C C . SER B 1 258 ? 12.203 -22.969 10.281 1 97.88 258 SER B C 1
ATOM 7810 O O . SER B 1 258 ? 11.289 -23.609 9.75 1 97.88 258 SER B O 1
ATOM 7812 N N . PRO B 1 259 ? 12.039 -21.625 10.461 1 98.44 259 PRO B N 1
ATOM 7813 C CA . PRO B 1 259 ? 10.797 -21 9.984 1 98.44 259 PRO B CA 1
ATOM 7814 C C . PRO B 1 259 ? 10.547 -21.25 8.492 1 98.44 259 PRO B C 1
ATOM 7816 O O . PRO B 1 259 ? 9.406 -21.453 8.086 1 98.44 259 PRO B O 1
ATOM 7819 N N . LEU B 1 260 ? 11.578 -21.203 7.727 1 98.62 260 LEU B N 1
ATOM 7820 C CA . LEU B 1 260 ? 11.438 -21.375 6.289 1 98.62 260 LEU B CA 1
ATOM 7821 C C . LEU B 1 260 ? 11.031 -22.812 5.953 1 98.62 260 LEU B C 1
ATOM 7823 O O . LEU B 1 260 ? 10.125 -23.031 5.141 1 98.62 260 LEU B O 1
ATOM 7827 N N . VAL B 1 261 ? 11.68 -23.781 6.59 1 98.62 261 VAL B N 1
ATOM 7828 C CA . VAL B 1 261 ? 11.328 -25.188 6.363 1 98.62 261 VAL B CA 1
ATOM 7829 C C . VAL B 1 261 ? 9.867 -25.422 6.742 1 98.62 261 VAL B C 1
ATOM 7831 O O . VAL B 1 261 ? 9.125 -26.062 6 1 98.62 261 VAL B O 1
ATOM 7834 N N . LEU B 1 262 ? 9.5 -24.891 7.902 1 98.75 262 LEU B N 1
ATOM 7835 C CA . LEU B 1 262 ? 8.133 -25.062 8.367 1 98.75 262 LEU B CA 1
ATOM 7836 C C . LEU B 1 262 ? 7.145 -24.406 7.402 1 98.75 262 LEU B C 1
ATOM 7838 O O . LEU B 1 262 ? 6.078 -24.969 7.133 1 98.75 262 LEU B O 1
ATOM 7842 N N . ALA B 1 263 ? 7.441 -23.234 6.859 1 98.81 263 ALA B N 1
ATOM 7843 C CA . ALA B 1 263 ? 6.562 -22.562 5.914 1 98.81 263 ALA B CA 1
ATOM 7844 C C . ALA B 1 263 ? 6.402 -23.359 4.633 1 98.81 263 ALA B C 1
ATOM 7846 O O . ALA B 1 263 ? 5.293 -23.484 4.105 1 98.81 263 ALA B O 1
ATOM 7847 N N . ILE B 1 264 ? 7.531 -23.891 4.121 1 98.69 264 ILE B N 1
ATOM 7848 C CA . ILE B 1 264 ? 7.492 -24.719 2.93 1 98.69 264 ILE B CA 1
ATOM 7849 C C . ILE B 1 264 ? 6.59 -25.938 3.176 1 98.69 264 ILE B C 1
ATOM 7851 O O . ILE B 1 264 ? 5.719 -26.234 2.357 1 98.69 264 ILE B O 1
ATOM 7855 N N . CYS B 1 265 ? 6.762 -26.531 4.305 1 98.69 265 CYS B N 1
ATOM 7856 C CA . CYS B 1 265 ? 5.98 -27.703 4.637 1 98.69 265 CYS B CA 1
ATOM 7857 C C . CYS B 1 265 ? 4.516 -27.359 4.871 1 98.69 265 CYS B C 1
ATOM 7859 O O . CYS B 1 265 ? 3.623 -28.141 4.566 1 98.69 265 CYS B O 1
ATOM 7861 N N . ALA B 1 266 ? 4.258 -26.203 5.445 1 98.56 266 ALA B N 1
ATOM 7862 C CA . ALA B 1 266 ? 2.879 -25.766 5.656 1 98.56 266 ALA B CA 1
ATOM 7863 C C . ALA B 1 266 ? 2.133 -25.641 4.332 1 98.56 266 ALA B C 1
ATOM 7865 O O . ALA B 1 266 ? 0.99 -26.094 4.211 1 98.56 266 ALA B O 1
ATOM 7866 N N . VAL B 1 267 ? 2.727 -25.062 3.316 1 97.75 267 VAL B N 1
ATOM 7867 C CA . VAL B 1 267 ? 2.113 -24.953 1.997 1 97.75 267 VAL B CA 1
ATOM 7868 C C . VAL B 1 267 ? 1.9 -26.344 1.406 1 97.75 267 VAL B C 1
ATOM 7870 O O . VAL B 1 267 ? 0.841 -26.641 0.844 1 97.75 267 VAL B O 1
ATOM 7873 N N . GLY B 1 268 ? 2.961 -27.203 1.553 1 97.25 268 GLY B N 1
ATOM 7874 C CA . GLY B 1 268 ? 2.812 -28.562 1.087 1 97.25 268 GLY B CA 1
ATOM 7875 C C . GLY B 1 268 ? 1.667 -29.297 1.753 1 97.25 268 GLY B C 1
ATOM 7876 O O . GLY B 1 268 ? 0.91 -30.016 1.088 1 97.25 268 GLY B O 1
ATOM 7877 N N . ALA B 1 269 ? 1.562 -29.125 3.053 1 97.06 269 ALA B N 1
ATOM 7878 C CA . ALA B 1 269 ? 0.487 -29.766 3.803 1 97.06 269 ALA B CA 1
ATOM 7879 C C . ALA B 1 269 ? -0.88 -29.281 3.324 1 97.06 269 ALA B C 1
ATOM 7881 O O . ALA B 1 269 ? -1.84 -30.062 3.285 1 97.06 269 ALA B O 1
ATOM 7882 N N . LEU B 1 270 ? -1.012 -28.047 2.986 1 94.69 270 LEU B N 1
ATOM 7883 C CA . LEU B 1 270 ? -2.264 -27.516 2.457 1 94.69 270 LEU B CA 1
ATOM 7884 C C . LEU B 1 270 ? -2.66 -28.25 1.174 1 94.69 270 LEU B C 1
ATOM 7886 O O . LEU B 1 270 ? -3.816 -28.641 1.014 1 94.69 270 LEU B O 1
ATOM 7890 N N . TYR B 1 271 ? -1.696 -28.469 0.273 1 93.25 271 TYR B N 1
ATOM 7891 C CA . TYR B 1 271 ? -1.967 -29.125 -0.999 1 93.25 271 TYR B CA 1
ATOM 7892 C C . TYR B 1 271 ? -2.256 -30.609 -0.792 1 93.25 271 TYR B C 1
ATOM 7894 O O . TYR B 1 271 ? -2.846 -31.266 -1.657 1 93.25 271 TYR B O 1
ATOM 7902 N N . ARG B 1 272 ? -1.835 -31.062 0.353 1 92 272 ARG B N 1
ATOM 7903 C CA . ARG B 1 272 ? -2.139 -32.438 0.693 1 92 272 ARG B CA 1
ATOM 7904 C C . ARG B 1 272 ? -3.457 -32.562 1.451 1 92 272 ARG B C 1
ATOM 7906 O O . ARG B 1 272 ? -3.811 -33.625 1.949 1 92 272 ARG B O 1
ATOM 7913 N N . LEU B 1 273 ? -4.105 -31.469 1.699 1 90 273 LEU B N 1
ATOM 7914 C CA . LEU B 1 273 ? -5.391 -31.359 2.375 1 90 273 LEU B CA 1
ATOM 7915 C C . LEU B 1 273 ? -5.277 -31.766 3.84 1 90 273 LEU B C 1
ATOM 7917 O O . LEU B 1 273 ? -6.238 -32.25 4.426 1 90 273 LEU B O 1
ATOM 7921 N N . GLU B 1 274 ? -4.07 -31.641 4.301 1 93.12 274 GLU B N 1
ATOM 7922 C CA . GLU B 1 274 ? -3.832 -31.781 5.734 1 93.12 274 GLU B CA 1
ATOM 7923 C C . GLU B 1 274 ? -3.871 -30.438 6.445 1 93.12 274 GLU B C 1
ATOM 7925 O O . GLU B 1 274 ? -2.848 -29.953 6.934 1 93.12 274 GLU B O 1
ATOM 7930 N N . ARG B 1 275 ? -5.016 -29.969 6.621 1 93.12 275 ARG B N 1
ATOM 7931 C CA . ARG B 1 275 ? -5.227 -28.594 7.016 1 93.12 275 ARG B CA 1
ATOM 7932 C C . ARG B 1 275 ? -4.797 -28.359 8.461 1 93.12 275 ARG B C 1
ATOM 7934 O O . ARG B 1 275 ? -4.254 -27.297 8.797 1 93.12 275 ARG B O 1
ATOM 7941 N N . LYS B 1 276 ? -5.039 -29.281 9.328 1 93.12 276 LYS B N 1
ATOM 7942 C CA . LYS B 1 276 ? -4.637 -29.141 10.727 1 93.12 276 LYS B CA 1
ATOM 7943 C C . LYS B 1 276 ? -3.121 -29.047 10.859 1 93.12 276 LYS B C 1
ATOM 7945 O O . LYS B 1 276 ? -2.604 -28.219 11.617 1 93.12 276 LYS B O 1
ATOM 7950 N N . ILE B 1 277 ? -2.494 -29.906 10.094 1 95.44 277 ILE B N 1
ATOM 7951 C CA . ILE B 1 277 ? -1.036 -29.906 10.094 1 95.44 277 ILE B CA 1
ATOM 7952 C C . ILE B 1 277 ? -0.523 -28.594 9.5 1 95.44 277 ILE B C 1
ATOM 7954 O O . ILE B 1 277 ? 0.398 -27.969 10.039 1 95.44 277 ILE B O 1
ATOM 7958 N N . ALA B 1 278 ? -1.149 -28.25 8.375 1 96.81 278 ALA B N 1
ATOM 7959 C CA . ALA B 1 278 ? -0.766 -26.984 7.734 1 96.81 278 ALA B CA 1
ATOM 7960 C C . ALA B 1 278 ? -0.888 -25.812 8.711 1 96.81 278 ALA B C 1
ATOM 7962 O O . ALA B 1 278 ? 0.002 -24.969 8.781 1 96.81 278 ALA B O 1
ATOM 7963 N N . ALA B 1 279 ? -1.94 -25.797 9.477 1 96.06 279 ALA B N 1
ATOM 7964 C CA . ALA B 1 279 ? -2.191 -24.719 10.438 1 96.06 279 ALA B CA 1
ATOM 7965 C C . ALA B 1 279 ? -1.138 -24.719 11.539 1 96.06 279 ALA B C 1
ATOM 7967 O O . ALA B 1 279 ? -0.643 -23.656 11.93 1 96.06 279 ALA B O 1
ATOM 7968 N N . SER B 1 280 ? -0.857 -25.875 12.031 1 96.06 280 SER B N 1
ATOM 7969 C CA . SER B 1 280 ? 0.128 -26 13.102 1 96.06 280 SER B CA 1
ATOM 7970 C C . SER B 1 280 ? 1.508 -25.547 12.633 1 96.06 280 SER B C 1
ATOM 7972 O O . SER B 1 280 ? 2.201 -24.812 13.344 1 96.06 280 SER B O 1
ATOM 7974 N N . LEU B 1 281 ? 1.894 -26.031 11.453 1 97.94 281 LEU B N 1
ATOM 7975 C CA . LEU B 1 281 ? 3.184 -25.641 10.891 1 97.94 281 LEU B CA 1
ATOM 7976 C C . LEU B 1 281 ? 3.221 -24.141 10.594 1 97.94 281 LEU B C 1
ATOM 7978 O O . LEU B 1 281 ? 4.234 -23.484 10.844 1 97.94 281 LEU B O 1
ATOM 7982 N N . TYR B 1 282 ? 2.131 -23.609 10.062 1 97.88 282 TYR B N 1
ATOM 7983 C CA . TYR B 1 282 ? 2.008 -22.188 9.797 1 97.88 282 TYR B CA 1
ATOM 7984 C C . TYR B 1 282 ? 2.232 -21.359 11.07 1 97.88 282 TYR B C 1
ATOM 7986 O O . TYR B 1 282 ? 3.008 -20.406 11.07 1 97.88 282 TYR B O 1
ATOM 7994 N N . LEU B 1 283 ? 1.611 -21.703 12.117 1 96.81 283 LEU B N 1
ATOM 7995 C CA . LEU B 1 283 ? 1.67 -20.969 13.375 1 96.81 283 LEU B CA 1
ATOM 7996 C C . LEU B 1 283 ? 3.088 -20.953 13.93 1 96.81 283 LEU B C 1
ATOM 7998 O O . LEU B 1 283 ? 3.584 -19.922 14.367 1 96.81 283 LEU B O 1
ATOM 8002 N N . LYS B 1 284 ? 3.719 -22.062 13.883 1 97.12 284 LYS B N 1
ATOM 8003 C CA . LYS B 1 284 ? 5.07 -22.156 14.43 1 97.12 284 LYS B CA 1
ATOM 8004 C C . LYS B 1 284 ? 6.074 -21.422 13.547 1 97.12 284 LYS B C 1
ATOM 8006 O O . LYS B 1 284 ? 7.016 -20.812 14.055 1 97.12 284 LYS B O 1
ATOM 8011 N N . ALA B 1 285 ? 5.859 -21.594 12.219 1 98.19 285 ALA B N 1
ATOM 8012 C CA . ALA B 1 285 ? 6.715 -20.828 11.305 1 98.19 285 ALA B CA 1
ATOM 8013 C C . ALA B 1 285 ? 6.59 -19.328 11.555 1 98.19 285 ALA B C 1
ATOM 8015 O O . ALA B 1 285 ? 7.594 -18.609 11.586 1 98.19 285 ALA B O 1
ATOM 8016 N N . ASP B 1 286 ? 5.398 -18.875 11.742 1 96.81 286 ASP B N 1
ATOM 8017 C CA . ASP B 1 286 ? 5.121 -17.469 11.984 1 96.81 286 ASP B CA 1
ATOM 8018 C C . ASP B 1 286 ? 5.773 -16.984 13.281 1 96.81 286 ASP B C 1
ATOM 8020 O O . ASP B 1 286 ? 6.387 -15.922 13.312 1 96.81 286 ASP B O 1
ATOM 8024 N N . GLN B 1 287 ? 5.633 -17.734 14.305 1 95.62 287 GLN B N 1
ATOM 8025 C CA . GLN B 1 287 ? 6.215 -17.391 15.602 1 95.62 287 GLN B CA 1
ATOM 8026 C C . GLN B 1 287 ? 7.742 -17.391 15.531 1 95.62 287 GLN B C 1
ATOM 8028 O O . GLN B 1 287 ? 8.391 -16.5 16.094 1 95.62 287 GLN B O 1
ATOM 8033 N N . ALA B 1 288 ? 8.281 -18.391 14.867 1 97.38 288 ALA B N 1
ATOM 8034 C CA . ALA B 1 288 ? 9.727 -18.484 14.75 1 97.38 288 ALA B CA 1
ATOM 8035 C C . ALA B 1 288 ? 10.297 -17.344 13.914 1 97.38 288 ALA B C 1
ATOM 8037 O O . ALA B 1 288 ? 11.383 -16.844 14.195 1 97.38 288 ALA B O 1
ATOM 8038 N N . LEU B 1 289 ? 9.594 -16.984 12.836 1 97.19 289 LEU B N 1
ATOM 8039 C CA . LEU B 1 289 ? 10.023 -15.844 12.023 1 97.19 289 LEU B CA 1
ATOM 8040 C C . LEU B 1 289 ? 10.008 -14.562 12.844 1 97.19 289 LEU B C 1
ATOM 8042 O O . LEU B 1 289 ? 10.938 -13.758 12.766 1 97.19 289 LEU B O 1
ATOM 8046 N N . ALA B 1 290 ? 8.961 -14.352 13.617 1 93.75 290 ALA B N 1
ATOM 8047 C CA . ALA B 1 290 ? 8.852 -13.164 14.461 1 93.75 290 ALA B CA 1
ATOM 8048 C C . ALA B 1 290 ? 10.016 -13.078 15.438 1 93.75 290 ALA B C 1
ATOM 8050 O O . ALA B 1 290 ? 10.508 -11.984 15.734 1 93.75 290 ALA B O 1
ATOM 8051 N N . ALA B 1 291 ? 10.445 -14.203 15.891 1 93.88 291 ALA B N 1
ATOM 8052 C CA . ALA B 1 291 ? 11.562 -14.25 16.828 1 93.88 291 ALA B CA 1
ATOM 8053 C C . ALA B 1 291 ? 12.875 -13.898 16.141 1 93.88 291 ALA B C 1
ATOM 8055 O O . ALA B 1 291 ? 13.797 -13.383 16.766 1 93.88 291 ALA B O 1
ATOM 8056 N N . ALA B 1 292 ? 12.922 -14.172 14.883 1 93.62 292 ALA B N 1
ATOM 8057 C CA . ALA B 1 292 ? 14.156 -13.945 14.133 1 93.62 292 ALA B CA 1
ATOM 8058 C C . ALA B 1 292 ? 14.25 -12.5 13.656 1 93.62 292 ALA B C 1
ATOM 8060 O O . ALA B 1 292 ? 15.344 -12.016 13.344 1 93.62 292 ALA B O 1
ATOM 8061 N N . VAL B 1 293 ? 13.188 -11.789 13.586 1 90.81 293 VAL B N 1
ATOM 8062 C CA . VAL B 1 293 ? 13.156 -10.414 13.086 1 90.81 293 VAL B CA 1
ATOM 8063 C C . VAL B 1 293 ? 13.008 -9.445 14.258 1 90.81 293 VAL B C 1
ATOM 8065 O O . VAL B 1 293 ? 11.922 -9.289 14.812 1 90.81 293 VAL B O 1
ATOM 8068 N N . ASP B 1 294 ? 13.984 -8.734 14.656 1 82.06 294 ASP B N 1
ATOM 8069 C CA . ASP B 1 294 ? 13.953 -7.926 15.875 1 82.06 294 ASP B CA 1
ATOM 8070 C C . ASP B 1 294 ? 14.102 -6.441 15.555 1 82.06 294 ASP B C 1
ATOM 8072 O O . ASP B 1 294 ? 14.117 -5.602 16.453 1 82.06 294 ASP B O 1
ATOM 8076 N N . ASP B 1 295 ? 14.086 -6 14.375 1 81.81 295 ASP B N 1
ATOM 8077 C CA . ASP B 1 295 ? 14.352 -4.609 14.023 1 81.81 295 ASP B CA 1
ATOM 8078 C C . ASP B 1 295 ? 13.102 -3.928 13.477 1 81.81 295 ASP B C 1
ATOM 8080 O O . ASP B 1 295 ? 13.195 -2.914 12.773 1 81.81 295 ASP B O 1
ATOM 8084 N N . ARG B 1 296 ? 11.953 -4.492 13.734 1 87.19 296 ARG B N 1
ATOM 8085 C CA . ARG B 1 296 ? 10.758 -3.939 13.117 1 87.19 296 ARG B CA 1
ATOM 8086 C C . ARG B 1 296 ? 9.789 -3.404 14.172 1 87.19 296 ARG B C 1
ATOM 8088 O O . ARG B 1 296 ? 8.586 -3.326 13.938 1 87.19 296 ARG B O 1
ATOM 8095 N N . GLY B 1 297 ? 10.344 -3.119 15.352 1 85.44 297 GLY B N 1
ATOM 8096 C CA . GLY B 1 297 ? 9.586 -2.361 16.344 1 85.44 297 GLY B CA 1
ATOM 8097 C C . GLY B 1 297 ? 8.766 -3.236 17.266 1 85.44 297 GLY B C 1
ATOM 8098 O O . GLY B 1 297 ? 7.844 -2.754 17.922 1 85.44 297 GLY B O 1
ATOM 8099 N N . GLU B 1 298 ? 8.992 -4.492 17.312 1 83.69 298 GLU B N 1
ATOM 8100 C CA . GLU B 1 298 ? 8.227 -5.391 18.172 1 83.69 298 GLU B CA 1
ATOM 8101 C C . GLU B 1 298 ? 8.633 -5.219 19.641 1 83.69 298 GLU B C 1
ATOM 8103 O O . GLU B 1 298 ? 7.832 -5.473 20.547 1 83.69 298 GLU B O 1
ATOM 8108 N N . HIS B 1 299 ? 9.844 -4.691 19.844 1 87.44 299 HIS B N 1
ATOM 8109 C CA . HIS B 1 299 ? 10.352 -4.562 21.203 1 87.44 299 HIS B CA 1
ATOM 8110 C C . HIS B 1 299 ? 10.789 -3.133 21.5 1 87.44 299 HIS B C 1
ATOM 8112 O O . HIS B 1 299 ? 11.891 -2.912 22.016 1 87.44 299 HIS B O 1
ATOM 8118 N N . LEU B 1 300 ? 9.961 -2.244 21.219 1 90.25 300 LEU B N 1
ATOM 8119 C CA . LEU B 1 300 ? 10.305 -0.84 21.422 1 90.25 300 LEU B CA 1
ATOM 8120 C C . LEU B 1 300 ? 10.406 -0.508 22.906 1 90.25 300 LEU B C 1
ATOM 8122 O O . LEU B 1 300 ? 11.039 0.478 23.281 1 90.25 300 LEU B O 1
ATOM 8126 N N . ASP B 1 301 ? 9.695 -1.312 23.75 1 88.06 301 ASP B N 1
ATOM 8127 C CA . ASP B 1 301 ? 9.75 -1.102 25.188 1 88.06 301 ASP B CA 1
ATOM 8128 C C . ASP B 1 301 ? 11.156 -1.323 25.719 1 88.06 301 ASP B C 1
ATOM 8130 O O . ASP B 1 301 ? 11.531 -0.763 26.75 1 88.06 301 ASP B O 1
ATOM 8134 N N . LYS B 1 302 ? 11.945 -2.045 25.031 1 86.75 302 LYS B N 1
ATOM 8135 C CA . LYS B 1 302 ? 13.305 -2.346 25.453 1 86.75 302 LYS B CA 1
ATOM 8136 C C . LYS B 1 302 ? 14.312 -1.431 24.766 1 86.75 302 LYS B C 1
ATOM 8138 O O . LYS B 1 302 ? 15.508 -1.485 25.047 1 86.75 302 LYS B O 1
ATOM 8143 N N . LYS B 1 303 ? 13.891 -0.619 23.891 1 88.31 303 LYS B N 1
ATOM 8144 C CA . LYS B 1 303 ? 14.805 0.258 23.172 1 88.31 303 LYS B CA 1
ATOM 8145 C C . LYS B 1 303 ? 15.234 1.44 24.031 1 88.31 303 LYS B C 1
ATOM 8147 O O . LYS B 1 303 ? 14.391 2.203 24.516 1 88.31 303 LYS B O 1
ATOM 8152 N N . PRO B 1 304 ? 16.5 1.532 24.141 1 85.81 304 PRO B N 1
ATOM 8153 C CA . PRO B 1 304 ? 16.969 2.68 24.922 1 85.81 304 PRO B CA 1
ATOM 8154 C C . PRO B 1 304 ? 16.719 4.012 24.219 1 85.81 304 PRO B C 1
ATOM 8156 O O . PRO B 1 304 ? 16.844 4.098 23 1 85.81 304 PRO B O 1
ATOM 8159 N N . ARG B 1 305 ? 16.375 5.004 24.875 1 85.75 305 ARG B N 1
ATOM 8160 C CA . ARG B 1 305 ? 16.203 6.371 24.391 1 85.75 305 ARG B CA 1
ATOM 8161 C C . ARG B 1 305 ? 15.172 6.43 23.266 1 85.75 305 ARG B C 1
ATOM 8163 O O . ARG B 1 305 ? 15.406 7.07 22.234 1 85.75 305 ARG B O 1
ATOM 8170 N N . LEU B 1 306 ? 14.18 5.656 23.5 1 88.81 306 LEU B N 1
ATOM 8171 C CA . LEU B 1 306 ? 13.109 5.598 22.5 1 88.81 306 LEU B CA 1
ATOM 8172 C C . LEU B 1 306 ? 12.547 6.988 22.234 1 88.81 306 LEU B C 1
ATOM 8174 O O . LEU B 1 306 ? 12.117 7.684 23.156 1 88.81 306 LEU B O 1
ATOM 8178 N N . LEU B 1 307 ? 12.609 7.484 21 1 85.94 307 LEU B N 1
ATOM 8179 C CA . LEU B 1 307 ? 11.977 8.695 20.484 1 85.94 307 LEU B CA 1
ATOM 8180 C C . LEU B 1 307 ? 12.57 9.938 21.141 1 85.94 307 LEU B C 1
ATOM 8182 O O . LEU B 1 307 ? 11.992 11.023 21.047 1 85.94 307 LEU B O 1
ATOM 8186 N N . GLU B 1 308 ? 13.711 9.773 21.828 1 84.69 308 GLU B N 1
ATOM 8187 C CA . GLU B 1 308 ? 14.336 10.922 22.469 1 84.69 308 GLU B CA 1
ATOM 8188 C C . GLU B 1 308 ? 15.117 11.773 21.469 1 84.69 308 GLU B C 1
ATOM 8190 O O . GLU B 1 308 ? 15.211 12.992 21.609 1 84.69 308 GLU B O 1
ATOM 8195 N N . ASP B 1 309 ? 15.703 11.086 20.594 1 82.56 309 ASP B N 1
ATOM 8196 C CA . ASP B 1 309 ? 16.453 11.75 19.531 1 82.56 309 ASP B CA 1
ATOM 8197 C C . ASP B 1 309 ? 16.406 10.945 18.234 1 82.56 309 ASP B C 1
ATOM 8199 O O . ASP B 1 309 ? 15.977 9.789 18.234 1 82.56 309 ASP B O 1
ATOM 8203 N N . TRP B 1 310 ? 16.766 11.688 17.141 1 84.81 310 TRP B N 1
ATOM 8204 C CA . TRP B 1 310 ? 16.891 10.938 15.898 1 84.81 310 TRP B CA 1
ATOM 8205 C C . TRP B 1 310 ? 18.141 10.062 15.914 1 84.81 310 TRP B C 1
ATOM 8207 O O . TRP B 1 310 ? 19.047 10.273 16.719 1 84.81 310 TRP B O 1
ATOM 8217 N N . VAL B 1 311 ? 18.156 9 15.211 1 84 311 VAL B N 1
ATOM 8218 C CA . VAL B 1 311 ? 19.25 8.039 15.25 1 84 311 VAL B CA 1
ATOM 8219 C C . VAL B 1 311 ? 20.188 8.273 14.07 1 84 311 VAL B C 1
ATOM 8221 O O . VAL B 1 311 ? 19.766 8.219 12.914 1 84 311 VAL B O 1
ATOM 8224 N N . ARG B 1 312 ? 21.438 8.531 14.312 1 87.12 312 ARG B N 1
ATOM 8225 C CA . ARG B 1 312 ? 22.453 8.711 13.281 1 87.12 312 ARG B CA 1
ATOM 8226 C C . ARG B 1 312 ? 22.891 7.367 12.703 1 87.12 312 ARG B C 1
ATOM 8228 O O . ARG B 1 312 ? 22.953 6.363 13.414 1 87.12 312 ARG B O 1
ATOM 8235 N N . PRO B 1 313 ? 23.062 7.367 11.391 1 86.38 313 PRO B N 1
ATOM 8236 C CA . PRO B 1 313 ? 23.609 6.129 10.82 1 86.38 313 PRO B CA 1
ATOM 8237 C C . PRO B 1 313 ? 24.922 5.703 11.469 1 86.38 313 PRO B C 1
ATOM 8239 O O . PRO B 1 313 ? 25.797 6.535 11.695 1 86.38 313 PRO B O 1
ATOM 8242 N N . GLN B 1 314 ? 24.969 4.477 11.805 1 84.25 314 GLN B N 1
ATOM 8243 C CA . GLN B 1 314 ? 26.125 3.957 12.516 1 84.25 314 GLN B CA 1
ATOM 8244 C C . GLN B 1 314 ? 27.078 3.248 11.562 1 84.25 314 GLN B C 1
ATOM 8246 O O . GLN B 1 314 ? 26.719 2.953 10.422 1 84.25 314 GLN B O 1
ATOM 8251 N N . SER B 1 315 ? 28.219 3.096 12.016 1 79.31 315 SER B N 1
ATOM 8252 C CA . SER B 1 315 ? 29.25 2.449 11.211 1 79.31 315 SER B CA 1
ATOM 8253 C C . SER B 1 315 ? 29.078 0.934 11.219 1 79.31 315 SER B C 1
ATOM 8255 O O . SER B 1 315 ? 29.953 0.209 10.727 1 79.31 315 SER B O 1
ATOM 8257 N N . GLN B 1 316 ? 27.953 0.589 11.547 1 73.38 316 GLN B N 1
ATOM 8258 C CA . GLN B 1 316 ? 27.734 -0.854 11.586 1 73.38 316 GLN B CA 1
ATOM 8259 C C . GLN B 1 316 ? 27.672 -1.433 10.172 1 73.38 316 GLN B C 1
ATOM 8261 O O . GLN B 1 316 ? 27.453 -0.701 9.203 1 73.38 316 GLN B O 1
ATOM 8266 N N . SER B 1 317 ? 27.984 -2.744 10.172 1 74.62 317 SER B N 1
ATOM 8267 C CA . SER B 1 317 ? 27.953 -3.467 8.906 1 74.62 317 SER B CA 1
ATOM 8268 C C . SER B 1 317 ? 26.531 -3.523 8.344 1 74.62 317 SER B C 1
ATOM 8270 O O . SER B 1 317 ? 25.562 -3.551 9.102 1 74.62 317 SER B O 1
ATOM 8272 N N . PRO B 1 318 ? 26.516 -3.43 7.031 1 79.5 318 PRO B N 1
ATOM 8273 C CA . PRO B 1 318 ? 25.219 -3.568 6.379 1 79.5 318 PRO B CA 1
ATOM 8274 C C . PRO B 1 318 ? 24.5 -4.871 6.742 1 79.5 318 PRO B C 1
ATOM 8276 O O . PRO B 1 318 ? 25.141 -5.812 7.223 1 79.5 318 PRO B O 1
ATOM 8279 N N . LYS B 1 319 ? 23.312 -4.848 6.609 1 79.88 319 LYS B N 1
ATOM 8280 C CA . LYS B 1 319 ? 22.516 -6.035 6.875 1 79.88 319 LYS B CA 1
ATOM 8281 C C . LYS B 1 319 ? 22.938 -7.203 5.996 1 79.88 319 LYS B C 1
ATOM 8283 O O . LYS B 1 319 ? 23.312 -7.012 4.836 1 79.88 319 LYS B O 1
ATOM 8288 N N . SER B 1 320 ? 22.844 -8.406 6.566 1 87.06 320 SER B N 1
ATOM 8289 C CA . SER B 1 320 ? 23.219 -9.625 5.848 1 87.06 320 SER B CA 1
ATOM 8290 C C . SER B 1 320 ? 22.172 -9.984 4.797 1 87.06 320 SER B C 1
ATOM 8292 O O . SER B 1 320 ? 21.016 -10.242 5.125 1 87.06 320 SER B O 1
ATOM 8294 N N . THR B 1 321 ? 22.594 -10.094 3.588 1 90.88 321 THR B N 1
ATOM 8295 C CA . THR B 1 321 ? 21.688 -10.398 2.492 1 90.88 321 THR B CA 1
ATOM 8296 C C . THR B 1 321 ? 21.078 -11.789 2.658 1 90.88 321 THR B C 1
ATOM 8298 O O . THR B 1 321 ? 19.875 -11.969 2.529 1 90.88 321 THR B O 1
ATOM 8301 N N . PRO B 1 322 ? 21.875 -12.82 3.059 1 93.12 322 PRO B N 1
ATOM 8302 C CA . PRO B 1 322 ? 21.297 -14.156 3.225 1 93.12 322 PRO B CA 1
ATOM 8303 C C . PRO B 1 322 ? 20.234 -14.203 4.316 1 93.12 322 PRO B C 1
ATOM 8305 O O . PRO B 1 322 ? 19.234 -14.914 4.18 1 93.12 322 PRO B O 1
ATOM 8308 N N . GLU B 1 323 ? 20.453 -13.438 5.359 1 94.06 323 GLU B N 1
ATOM 8309 C CA . GLU B 1 323 ? 19.469 -13.398 6.438 1 94.06 323 GLU B CA 1
ATOM 8310 C C . GLU B 1 323 ? 18.172 -12.727 5.98 1 94.06 323 GLU B C 1
ATOM 8312 O O . GLU B 1 323 ? 17.078 -13.227 6.242 1 94.06 323 GLU B O 1
ATOM 8317 N N . SER B 1 324 ? 18.391 -11.617 5.305 1 94.88 324 SER B N 1
ATOM 8318 C CA . SER B 1 324 ? 17.219 -10.922 4.785 1 94.88 324 SER B CA 1
ATOM 8319 C C . SER B 1 324 ? 16.469 -11.773 3.766 1 94.88 324 SER B C 1
ATOM 8321 O O . SER B 1 324 ? 15.242 -11.742 3.705 1 94.88 324 SER B O 1
ATOM 8323 N N . LEU B 1 325 ? 17.188 -12.555 3.033 1 97.5 325 LEU B N 1
ATOM 8324 C CA . LEU B 1 325 ? 16.625 -13.375 1.968 1 97.5 325 LEU B CA 1
ATOM 8325 C C . LEU B 1 325 ? 15.703 -14.445 2.537 1 97.5 325 LEU B C 1
ATOM 8327 O O . LEU B 1 325 ? 14.516 -14.492 2.201 1 97.5 325 LEU B O 1
ATOM 8331 N N . TRP B 1 326 ? 16.219 -15.305 3.457 1 97.56 326 TRP B N 1
ATOM 8332 C CA . TRP B 1 326 ? 15.375 -16.406 3.926 1 97.56 326 TRP B CA 1
ATOM 8333 C C . TRP B 1 326 ? 14.203 -15.875 4.746 1 97.56 326 TRP B C 1
ATOM 8335 O O . TRP B 1 326 ? 13.117 -16.453 4.723 1 97.56 326 TRP B O 1
ATOM 8345 N N . ARG B 1 327 ? 14.383 -14.773 5.477 1 97.62 327 ARG B N 1
ATOM 8346 C CA . ARG B 1 327 ? 13.297 -14.188 6.25 1 97.62 327 ARG B CA 1
ATOM 8347 C C . ARG B 1 327 ? 12.164 -13.727 5.344 1 97.62 327 ARG B C 1
ATOM 8349 O O . ARG B 1 327 ? 10.992 -14 5.613 1 97.62 327 ARG B O 1
ATOM 8356 N N . SER B 1 328 ? 12.594 -13.016 4.328 1 98.06 328 SER B N 1
ATOM 8357 C CA . SER B 1 328 ? 11.602 -12.484 3.402 1 98.06 328 SER B CA 1
ATOM 8358 C C . SER B 1 328 ? 10.93 -13.602 2.607 1 98.06 328 SER B C 1
ATOM 8360 O O . SER B 1 328 ? 9.75 -13.516 2.277 1 98.06 328 SER B O 1
ATOM 8362 N N . GLN B 1 329 ? 11.656 -14.664 2.24 1 98.56 329 GLN B N 1
ATOM 8363 C CA . GLN B 1 329 ? 11.078 -15.828 1.588 1 98.56 329 GLN B CA 1
ATOM 8364 C C . GLN B 1 329 ? 10.039 -16.5 2.48 1 98.56 329 GLN B C 1
ATOM 8366 O O . GLN B 1 329 ? 8.961 -16.875 2.014 1 98.56 329 GLN B O 1
ATOM 8371 N N . THR B 1 330 ? 10.406 -16.641 3.734 1 98.69 330 THR B N 1
ATOM 8372 C CA . THR B 1 330 ? 9.477 -17.219 4.703 1 98.69 330 THR B CA 1
ATOM 8373 C C . THR B 1 330 ? 8.211 -16.375 4.809 1 98.69 330 THR B C 1
ATOM 8375 O O . THR B 1 330 ? 7.102 -16.906 4.785 1 98.69 330 THR B O 1
ATOM 8378 N N . ARG B 1 331 ? 8.422 -15.086 4.879 1 98.25 331 ARG B N 1
ATOM 8379 C CA . ARG B 1 331 ? 7.301 -14.156 4.984 1 98.25 331 ARG B CA 1
ATOM 8380 C C . ARG B 1 331 ? 6.371 -14.281 3.783 1 98.25 331 ARG B C 1
ATOM 8382 O O . ARG B 1 331 ? 5.148 -14.242 3.932 1 98.25 331 ARG B O 1
ATOM 8389 N N . LEU B 1 332 ? 6.934 -14.375 2.633 1 98.62 332 LEU B N 1
ATOM 8390 C CA . LEU B 1 332 ? 6.141 -14.477 1.411 1 98.62 332 LEU B CA 1
ATOM 8391 C C . LEU B 1 332 ? 5.262 -15.719 1.432 1 98.62 332 LEU B C 1
ATOM 8393 O O . LEU B 1 332 ? 4.07 -15.648 1.121 1 98.62 332 LEU B O 1
ATOM 8397 N N . LEU B 1 333 ? 5.816 -16.859 1.8 1 98.75 333 LEU B N 1
ATOM 8398 C CA . LEU B 1 333 ? 5.043 -18.094 1.851 1 98.75 333 LEU B CA 1
ATOM 8399 C C . LEU B 1 333 ? 3.932 -18 2.889 1 98.75 333 LEU B C 1
ATOM 8401 O O . LEU B 1 333 ? 2.795 -18.391 2.625 1 98.75 333 LEU B O 1
ATOM 8405 N N . LEU B 1 334 ? 4.25 -17.453 4.035 1 98.38 334 LEU B N 1
ATOM 8406 C CA . LEU B 1 334 ? 3.254 -17.312 5.094 1 98.38 334 LEU B CA 1
ATOM 8407 C C . LEU B 1 334 ? 2.148 -16.344 4.668 1 98.38 334 LEU B C 1
ATOM 8409 O O . LEU B 1 334 ? 0.973 -16.578 4.965 1 98.38 334 LEU B O 1
ATOM 8413 N N . ALA B 1 335 ? 2.557 -15.297 4.027 1 98.19 335 ALA B N 1
ATOM 8414 C CA . ALA B 1 335 ? 1.57 -14.328 3.547 1 98.19 335 ALA B CA 1
ATOM 8415 C C . ALA B 1 335 ? 0.628 -14.969 2.531 1 98.19 335 ALA B C 1
ATOM 8417 O O . ALA B 1 335 ? -0.574 -14.695 2.529 1 98.19 335 ALA B O 1
ATOM 8418 N N . MET B 1 336 ? 1.125 -15.805 1.654 1 97.75 336 MET B N 1
ATOM 8419 C CA . MET B 1 336 ? 0.291 -16.516 0.694 1 97.75 336 MET B CA 1
ATOM 8420 C C . MET B 1 336 ? -0.738 -17.391 1.408 1 97.75 336 MET B C 1
ATOM 8422 O O . MET B 1 336 ? -1.919 -17.375 1.059 1 97.75 336 MET B O 1
ATOM 8426 N N . LEU B 1 337 ? -0.304 -18.094 2.428 1 97.12 337 LEU B N 1
ATOM 8427 C CA . LEU B 1 337 ? -1.181 -18.984 3.18 1 97.12 337 LEU B CA 1
ATOM 8428 C C . LEU B 1 337 ? -2.258 -18.188 3.914 1 97.12 337 LEU B C 1
ATOM 8430 O O . LEU B 1 337 ? -3.406 -18.641 4.004 1 97.12 337 LEU B O 1
ATOM 8434 N N . SER B 1 338 ? -1.883 -17.047 4.359 1 96.75 338 SER B N 1
ATOM 8435 C CA . SER B 1 338 ? -2.814 -16.234 5.137 1 96.75 338 SER B CA 1
ATOM 8436 C C . SER B 1 338 ? -3.77 -15.461 4.234 1 96.75 338 SER B C 1
ATOM 8438 O O . SER B 1 338 ? -4.984 -15.469 4.449 1 96.75 338 SER B O 1
ATOM 8440 N N . CYS B 1 339 ? -3.289 -14.859 3.23 1 96.12 339 CYS B N 1
ATOM 8441 C CA . CYS B 1 339 ? -4.047 -13.953 2.377 1 96.12 339 CYS B CA 1
ATOM 8442 C C . CYS B 1 339 ? -5.168 -14.695 1.657 1 96.12 339 CYS B C 1
ATOM 8444 O O . CYS B 1 339 ? -6.207 -14.109 1.344 1 96.12 339 CYS B O 1
ATOM 8446 N N . PHE B 1 340 ? -5.016 -15.977 1.408 1 96.31 340 PHE B N 1
ATOM 8447 C CA . PHE B 1 340 ? -6.008 -16.703 0.621 1 96.31 340 PHE B CA 1
ATOM 8448 C C . PHE B 1 340 ? -6.602 -17.844 1.425 1 96.31 340 PHE B C 1
ATOM 8450 O O . PHE B 1 340 ? -7.012 -18.859 0.856 1 96.31 340 PHE B O 1
ATOM 8457 N N . SER B 1 341 ? -6.629 -17.766 2.744 1 94.88 341 SER B N 1
ATOM 8458 C CA . SER B 1 341 ? -7.078 -18.812 3.65 1 94.88 341 SER B CA 1
ATOM 8459 C C . SER B 1 341 ? -8.602 -18.891 3.701 1 94.88 341 SER B C 1
ATOM 8461 O O . SER B 1 341 ? -9.164 -19.938 4.02 1 94.88 341 SER B O 1
ATOM 8463 N N . GLY B 1 342 ? -9.352 -17.844 3.5 1 92.81 342 GLY B N 1
ATOM 8464 C CA . GLY B 1 342 ? -10.805 -17.812 3.623 1 92.81 342 GLY B CA 1
ATOM 8465 C C . GLY B 1 342 ? -11.273 -17.453 5.02 1 92.81 342 GLY B C 1
ATOM 8466 O O . GLY B 1 342 ? -12.477 -17.422 5.285 1 92.81 342 GLY B O 1
ATOM 8467 N N . ASP B 1 343 ? -10.336 -17.25 5.891 1 92.69 343 ASP B N 1
ATOM 8468 C CA . ASP B 1 343 ? -10.609 -16.75 7.234 1 92.69 343 ASP B CA 1
ATOM 8469 C C . ASP B 1 343 ? -10.328 -15.25 7.324 1 92.69 343 ASP B C 1
ATOM 8471 O O . ASP B 1 343 ? -9.172 -14.82 7.273 1 92.69 343 ASP B O 1
ATOM 8475 N N . PRO B 1 344 ? -11.375 -14.461 7.562 1 90.75 344 PRO B N 1
ATOM 8476 C CA . PRO B 1 344 ? -11.203 -13.008 7.527 1 90.75 344 PRO B CA 1
ATOM 8477 C C . PRO B 1 344 ? -10.148 -12.508 8.516 1 90.75 344 PRO B C 1
ATOM 8479 O O . PRO B 1 344 ? -9.406 -11.57 8.211 1 90.75 344 PRO B O 1
ATOM 8482 N N . GLU B 1 345 ? -10.055 -13.039 9.703 1 92.12 345 GLU B N 1
ATOM 8483 C CA . GLU B 1 345 ? -9.062 -12.609 10.68 1 92.12 345 GLU B CA 1
ATOM 8484 C C . GLU B 1 345 ? -7.645 -12.883 10.188 1 92.12 345 GLU B C 1
ATOM 8486 O O . GLU B 1 345 ? -6.758 -12.039 10.336 1 92.12 345 GLU B O 1
ATOM 8491 N N . VAL B 1 346 ? -7.453 -14.094 9.648 1 95.19 346 VAL B N 1
ATOM 8492 C CA . VAL B 1 346 ? -6.141 -14.492 9.141 1 95.19 346 VAL B CA 1
ATOM 8493 C C . VAL B 1 346 ? -5.789 -13.648 7.914 1 95.19 346 VAL B C 1
ATOM 8495 O O . VAL B 1 346 ? -4.637 -13.25 7.742 1 95.19 346 VAL B O 1
ATOM 8498 N N . ILE B 1 347 ? -6.797 -13.43 7.035 1 95 347 ILE B N 1
ATOM 8499 C CA . ILE B 1 347 ? -6.59 -12.586 5.859 1 95 347 ILE B CA 1
ATOM 8500 C C . ILE B 1 347 ? -6.219 -11.172 6.293 1 95 347 ILE B C 1
ATOM 8502 O O . ILE B 1 347 ? -5.293 -10.57 5.746 1 95 347 ILE B O 1
ATOM 8506 N N . SER B 1 348 ? -6.906 -10.609 7.266 1 93.19 348 SER B N 1
ATOM 8507 C CA . SER B 1 348 ? -6.617 -9.273 7.773 1 93.19 348 SER B CA 1
ATOM 8508 C C . SER B 1 348 ? -5.184 -9.172 8.273 1 93.19 348 SER B C 1
ATOM 8510 O O . SER B 1 348 ? -4.527 -8.141 8.086 1 93.19 348 SER B O 1
ATOM 8512 N N . LYS B 1 349 ? -4.727 -10.18 8.891 1 94.56 349 LYS B N 1
ATOM 8513 C CA . LYS B 1 349 ? -3.342 -10.188 9.352 1 94.56 349 LYS B CA 1
ATOM 8514 C C . LYS B 1 349 ? -2.371 -10.008 8.188 1 94.56 349 LYS B C 1
ATOM 8516 O O . LYS B 1 349 ? -1.402 -9.25 8.297 1 94.56 349 LYS B O 1
ATOM 8521 N N . ALA B 1 350 ? -2.639 -10.758 7.16 1 95.06 350 ALA B N 1
ATOM 8522 C CA . ALA B 1 350 ? -1.775 -10.656 5.984 1 95.06 350 ALA B CA 1
ATOM 8523 C C . ALA B 1 350 ? -1.827 -9.25 5.387 1 95.06 350 ALA B C 1
ATOM 8525 O O . ALA B 1 350 ? -0.794 -8.688 5.02 1 95.06 350 ALA B O 1
ATOM 8526 N N . ILE B 1 351 ? -2.98 -8.633 5.297 1 94.62 351 ILE B N 1
ATOM 8527 C CA . ILE B 1 351 ? -3.154 -7.32 4.688 1 94.62 351 ILE B CA 1
ATOM 8528 C C . ILE B 1 351 ? -2.488 -6.254 5.555 1 94.62 351 ILE B C 1
ATOM 8530 O O . ILE B 1 351 ? -1.789 -5.375 5.047 1 94.62 351 ILE B O 1
ATOM 8534 N N . ILE B 1 352 ? -2.643 -6.363 6.844 1 94.75 352 ILE B N 1
ATOM 8535 C CA . ILE B 1 352 ? -2.092 -5.398 7.785 1 94.75 352 ILE B CA 1
ATOM 8536 C C . ILE B 1 352 ? -0.566 -5.41 7.703 1 94.75 352 ILE B C 1
ATOM 8538 O O . ILE B 1 352 ? 0.078 -4.367 7.844 1 94.75 352 ILE B O 1
ATOM 8542 N N . ARG B 1 353 ? -0.024 -6.484 7.316 1 93.88 353 ARG B N 1
ATOM 8543 C CA . ARG B 1 353 ? 1.428 -6.633 7.32 1 93.88 353 ARG B CA 1
ATOM 8544 C C . ARG B 1 353 ? 1.994 -6.531 5.91 1 93.88 353 ARG B C 1
ATOM 8546 O O . ARG B 1 353 ? 3.141 -6.91 5.664 1 93.88 353 ARG B O 1
ATOM 8553 N N . LEU B 1 354 ? 1.234 -6.082 4.98 1 96 354 LEU B N 1
ATOM 8554 C CA . LEU B 1 354 ? 1.726 -5.898 3.619 1 96 354 LEU B CA 1
ATOM 8555 C C . LEU B 1 354 ? 2.922 -4.953 3.596 1 96 354 LEU B C 1
ATOM 8557 O O . LEU B 1 354 ? 3.75 -5.016 2.686 1 96 354 LEU B O 1
ATOM 8561 N N . GLY B 1 355 ? 3.029 -4.062 4.598 1 94.75 355 GLY B N 1
ATOM 8562 C CA . GLY B 1 355 ? 4.145 -3.133 4.672 1 94.75 355 GLY B CA 1
ATOM 8563 C C . GLY B 1 355 ? 5.484 -3.82 4.867 1 94.75 355 GLY B C 1
ATOM 8564 O O . GLY B 1 355 ? 6.531 -3.248 4.559 1 94.75 355 GLY B O 1
ATOM 8565 N N . ASP B 1 356 ? 5.484 -5.066 5.363 1 95.62 356 ASP B N 1
ATOM 8566 C CA . ASP B 1 356 ? 6.715 -5.84 5.48 1 95.62 356 ASP B CA 1
ATOM 8567 C C . ASP B 1 356 ? 7.402 -5.988 4.125 1 95.62 356 ASP B C 1
ATOM 8569 O O . ASP B 1 356 ? 8.633 -5.895 4.031 1 95.62 356 ASP B O 1
ATOM 8573 N N . PHE B 1 357 ? 6.602 -6.184 3.168 1 96.31 357 PHE B N 1
ATOM 8574 C CA . PHE B 1 357 ? 7.156 -6.398 1.837 1 96.31 357 PHE B CA 1
ATOM 8575 C C . PHE B 1 357 ? 7.672 -5.09 1.248 1 96.31 357 PHE B C 1
ATOM 8577 O O . PHE B 1 357 ? 8.625 -5.094 0.461 1 96.31 357 PHE B O 1
ATOM 8584 N N . LEU B 1 358 ? 7.102 -3.955 1.659 1 94 358 LEU B N 1
ATOM 8585 C CA . LEU B 1 358 ? 7.602 -2.658 1.22 1 94 358 LEU B CA 1
ATOM 8586 C C . LEU B 1 358 ? 9.016 -2.414 1.741 1 94 358 LEU B C 1
ATOM 8588 O O . LEU B 1 358 ? 9.883 -1.936 1.005 1 94 358 LEU B O 1
ATOM 8592 N N . VAL B 1 359 ? 9.211 -2.824 2.947 1 92.12 359 VAL B N 1
ATOM 8593 C CA . VAL B 1 359 ? 10.516 -2.637 3.57 1 92.12 359 VAL B CA 1
ATOM 8594 C C . VAL B 1 359 ? 11.508 -3.658 3.012 1 92.12 359 VAL B C 1
ATOM 8596 O O . VAL B 1 359 ? 12.617 -3.301 2.615 1 92.12 359 VAL B O 1
ATOM 8599 N N . ASP B 1 360 ? 11.086 -4.93 2.918 1 93.94 360 ASP B N 1
ATOM 8600 C CA . ASP B 1 360 ? 11.961 -5.984 2.406 1 93.94 360 ASP B CA 1
ATOM 8601 C C . ASP B 1 360 ? 12.43 -5.668 0.987 1 93.94 360 ASP B C 1
ATOM 8603 O O . ASP B 1 360 ? 13.609 -5.809 0.675 1 93.94 360 ASP B O 1
ATOM 8607 N N . PHE B 1 361 ? 11.539 -5.281 0.143 1 94.19 361 PHE B N 1
ATOM 8608 C CA . PHE B 1 361 ? 11.836 -5.035 -1.263 1 94.19 361 PHE B CA 1
ATOM 8609 C C . PHE B 1 361 ? 12.883 -3.936 -1.409 1 94.19 361 PHE B C 1
ATOM 8611 O O . PHE B 1 361 ? 13.859 -4.098 -2.145 1 94.19 361 PHE B O 1
ATOM 8618 N N . ARG B 1 362 ? 12.773 -2.924 -0.729 1 88.19 362 ARG B N 1
ATOM 8619 C CA . ARG B 1 362 ? 13.633 -1.757 -0.898 1 88.19 362 ARG B CA 1
ATOM 8620 C C . ARG B 1 362 ? 14.961 -1.944 -0.171 1 88.19 362 ARG B C 1
ATOM 8622 O O . ARG B 1 362 ? 15.938 -1.246 -0.457 1 88.19 362 ARG B O 1
ATOM 8629 N N . ASP B 1 363 ? 14.953 -2.885 0.763 1 87.75 363 ASP B N 1
ATOM 8630 C CA . ASP B 1 363 ? 16.219 -3.27 1.392 1 87.75 363 ASP B CA 1
ATOM 8631 C C . ASP B 1 363 ? 17.047 -4.145 0.458 1 87.75 363 ASP B C 1
ATOM 8633 O O . ASP B 1 363 ? 18.281 -4.055 0.445 1 87.75 363 ASP B O 1
ATOM 8637 N N . LEU B 1 364 ? 16.359 -4.961 -0.278 1 93 364 LEU B N 1
ATOM 8638 C CA . LEU B 1 364 ? 17.062 -5.969 -1.06 1 93 364 LEU B CA 1
ATOM 8639 C C . LEU B 1 364 ? 17.281 -5.496 -2.494 1 93 364 LEU B C 1
ATOM 8641 O O . LEU B 1 364 ? 18.219 -5.93 -3.162 1 93 364 LEU B O 1
ATOM 8645 N N . ALA B 1 365 ? 16.484 -4.617 -3.027 1 92.38 365 ALA B N 1
ATOM 8646 C CA . ALA B 1 365 ? 16.516 -4.191 -4.426 1 92.38 365 ALA B CA 1
ATOM 8647 C C . ALA B 1 365 ? 17.875 -3.621 -4.801 1 92.38 365 ALA B C 1
ATOM 8649 O O . ALA B 1 365 ? 18.406 -3.924 -5.871 1 92.38 365 ALA B O 1
ATOM 8650 N N . PRO B 1 366 ? 18.547 -2.846 -3.922 1 87.94 366 PRO B N 1
ATOM 8651 C CA . PRO B 1 366 ? 19.844 -2.275 -4.281 1 87.94 366 PRO B CA 1
ATOM 8652 C C . PRO B 1 366 ? 20.906 -3.342 -4.531 1 87.94 366 PRO B C 1
ATOM 8654 O O . PRO B 1 366 ? 21.875 -3.096 -5.25 1 87.94 366 PRO B O 1
ATOM 8657 N N . THR B 1 367 ? 20.734 -4.52 -3.98 1 91.38 367 THR B N 1
ATOM 8658 C CA . THR B 1 367 ? 21.75 -5.566 -4.105 1 91.38 367 THR B CA 1
ATOM 8659 C C . THR B 1 367 ? 21.672 -6.23 -5.477 1 91.38 367 THR B C 1
ATOM 8661 O O . THR B 1 367 ? 22.594 -6.945 -5.875 1 91.38 367 THR B O 1
ATOM 8664 N N . VAL B 1 368 ? 20.594 -5.953 -6.191 1 95.62 368 VAL B N 1
ATOM 8665 C CA . VAL B 1 368 ? 20.438 -6.66 -7.461 1 95.62 368 VAL B CA 1
ATOM 8666 C C . VAL B 1 368 ? 20.266 -5.652 -8.594 1 95.62 368 VAL B C 1
ATOM 8668 O O . VAL B 1 368 ? 19.594 -5.945 -9.594 1 95.62 368 VAL B O 1
ATOM 8671 N N . LYS B 1 369 ? 20.734 -4.48 -8.414 1 91.06 369 LYS B N 1
ATOM 8672 C CA . LYS B 1 369 ? 20.797 -3.525 -9.516 1 91.06 369 LYS B CA 1
ATOM 8673 C C . LYS B 1 369 ? 21.641 -4.07 -10.672 1 91.06 369 LYS B C 1
ATOM 8675 O O . LYS B 1 369 ? 22.453 -4.977 -10.477 1 91.06 369 LYS B O 1
ATOM 8680 N N . PRO B 1 370 ? 21.359 -3.58 -11.852 1 90.5 370 PRO B N 1
ATOM 8681 C CA . PRO B 1 370 ? 22.141 -4.078 -12.984 1 90.5 370 PRO B CA 1
ATOM 8682 C C . PRO B 1 370 ? 23.641 -3.93 -12.773 1 90.5 370 PRO B C 1
ATOM 8684 O O . PRO B 1 370 ? 24.094 -2.904 -12.258 1 90.5 370 PRO B O 1
ATOM 8687 N N . ARG B 1 371 ? 24.375 -4.941 -13.125 1 89.25 371 ARG B N 1
ATOM 8688 C CA . ARG B 1 371 ? 25.828 -4.969 -12.945 1 89.25 371 ARG B CA 1
ATOM 8689 C C . ARG B 1 371 ? 26.531 -4.246 -14.086 1 89.25 371 ARG B C 1
ATOM 8691 O O . ARG B 1 371 ? 26.031 -4.219 -15.219 1 89.25 371 ARG B O 1
ATOM 8698 N N . LYS B 1 372 ? 27.656 -3.695 -13.656 1 83.12 372 LYS B N 1
ATOM 8699 C CA . LYS B 1 372 ? 28.516 -3.062 -14.664 1 83.12 372 LYS B CA 1
ATOM 8700 C C . LYS B 1 372 ? 29.469 -4.07 -15.281 1 83.12 372 LYS B C 1
ATOM 8702 O O . LYS B 1 372 ? 29.766 -5.109 -14.68 1 83.12 372 LYS B O 1
ATOM 8707 N N . SER B 1 373 ? 29.859 -3.762 -16.5 1 80.25 373 SER B N 1
ATOM 8708 C CA . SER B 1 373 ? 30.797 -4.629 -17.219 1 80.25 373 SER B CA 1
ATOM 8709 C C . SER B 1 373 ? 32.125 -4.754 -16.469 1 80.25 373 SER B C 1
ATOM 8711 O O . SER B 1 373 ? 32.812 -5.754 -16.594 1 80.25 373 SER B O 1
ATOM 8713 N N . THR B 1 374 ? 32.344 -3.822 -15.539 1 79.5 374 THR B N 1
ATOM 8714 C CA . THR B 1 374 ? 33.625 -3.779 -14.82 1 79.5 374 THR B CA 1
ATOM 8715 C C . THR B 1 374 ? 33.531 -4.578 -13.523 1 79.5 374 THR B C 1
ATOM 8717 O O . THR B 1 374 ? 34.531 -4.797 -12.852 1 79.5 374 THR B O 1
ATOM 8720 N N . ASP B 1 375 ? 32.406 -5.074 -13.32 1 86.56 375 ASP B N 1
ATOM 8721 C CA . ASP B 1 375 ? 32.25 -5.793 -12.062 1 86.56 375 ASP B CA 1
ATOM 8722 C C . ASP B 1 375 ? 32.906 -7.168 -12.125 1 86.56 375 ASP B C 1
ATOM 8724 O O . ASP B 1 375 ? 32.969 -7.781 -13.188 1 86.56 375 ASP B O 1
ATOM 8728 N N . ARG B 1 376 ? 33.312 -7.617 -11.023 1 89 376 ARG B N 1
ATOM 8729 C CA . ARG B 1 376 ? 33.969 -8.914 -10.938 1 89 376 ARG B CA 1
ATOM 8730 C C . ARG B 1 376 ? 33 -10.047 -11.195 1 89 376 ARG B C 1
ATOM 8732 O O . ARG B 1 376 ? 31.797 -9.898 -10.945 1 89 376 ARG B O 1
ATOM 8739 N N . TRP B 1 377 ? 33.562 -11.164 -11.625 1 92.06 377 TRP B N 1
ATOM 8740 C CA . TRP B 1 377 ? 32.781 -12.367 -11.852 1 92.06 377 TRP B CA 1
ATOM 8741 C C . TRP B 1 377 ? 32.312 -12.977 -10.531 1 92.06 377 TRP B C 1
ATOM 8743 O O . TRP B 1 377 ? 33.094 -13.023 -9.562 1 92.06 377 TRP B O 1
ATOM 8753 N N . LEU B 1 378 ? 31.141 -13.398 -10.539 1 95.38 378 LEU B N 1
ATOM 8754 C CA . LEU B 1 378 ? 30.578 -13.984 -9.328 1 95.38 378 LEU B CA 1
ATOM 8755 C C . LEU B 1 378 ? 30.875 -15.477 -9.258 1 95.38 378 LEU B C 1
ATOM 8757 O O . LEU B 1 378 ? 30.953 -16.156 -10.289 1 95.38 378 LEU B O 1
ATOM 8761 N N . SER B 1 379 ? 31.094 -15.938 -8.031 1 95.94 379 SER B N 1
ATOM 8762 C CA . SER B 1 379 ? 31.109 -17.375 -7.816 1 95.94 379 SER B CA 1
ATOM 8763 C C . SER B 1 379 ? 29.719 -17.969 -7.949 1 95.94 379 SER B C 1
ATOM 8765 O O . SER B 1 379 ? 28.719 -17.25 -7.953 1 95.94 379 SER B O 1
ATOM 8767 N N . TRP B 1 380 ? 29.688 -19.281 -8.117 1 96.81 380 TRP B N 1
ATOM 8768 C CA . TRP B 1 380 ? 28.406 -19.969 -8.234 1 96.81 380 TRP B CA 1
ATOM 8769 C C . TRP B 1 380 ? 27.5 -19.641 -7.051 1 96.81 380 TRP B C 1
ATOM 8771 O O . TRP B 1 380 ? 26.328 -19.312 -7.234 1 96.81 380 TRP B O 1
ATOM 8781 N N . GLN B 1 381 ? 28.047 -19.656 -5.867 1 95.5 381 GLN B N 1
ATOM 8782 C CA . GLN B 1 381 ? 27.266 -19.406 -4.656 1 95.5 381 GLN B CA 1
ATOM 8783 C C . GLN B 1 381 ? 26.781 -17.969 -4.602 1 95.5 381 GLN B C 1
ATOM 8785 O O . GLN B 1 381 ? 25.641 -17.703 -4.211 1 95.5 381 GLN B O 1
ATOM 8790 N N . GLU B 1 382 ? 27.609 -17.109 -4.965 1 96.12 382 GLU B N 1
ATOM 8791 C CA . GLU B 1 382 ? 27.234 -15.695 -4.984 1 96.12 382 GLU B CA 1
ATOM 8792 C C . GLU B 1 382 ? 26.156 -15.422 -6.02 1 96.12 382 GLU B C 1
ATOM 8794 O O . GLU B 1 382 ? 25.234 -14.625 -5.777 1 96.12 382 GLU B O 1
ATOM 8799 N N . TRP B 1 383 ? 26.312 -16.047 -7.156 1 97.5 383 TRP B N 1
ATOM 8800 C CA . TRP B 1 383 ? 25.328 -15.875 -8.211 1 97.5 383 TRP B CA 1
ATOM 8801 C C . TRP B 1 383 ? 23.969 -16.406 -7.766 1 97.5 383 TRP B C 1
ATOM 8803 O O . TRP B 1 383 ? 22.938 -15.766 -7.988 1 97.5 383 TRP B O 1
ATOM 8813 N N . VAL B 1 384 ? 23.984 -17.609 -7.148 1 97.5 384 VAL B N 1
ATOM 8814 C CA . VAL B 1 384 ? 22.75 -18.234 -6.684 1 97.5 384 VAL B CA 1
ATOM 8815 C C . VAL B 1 384 ? 22.047 -17.312 -5.684 1 97.5 384 VAL B C 1
ATOM 8817 O O . VAL B 1 384 ? 20.828 -17.141 -5.738 1 97.5 384 VAL B O 1
ATOM 8820 N N . GLU B 1 385 ? 22.797 -16.75 -4.812 1 97.25 385 GLU B N 1
ATOM 8821 C CA . GLU B 1 385 ? 22.234 -15.828 -3.834 1 97.25 385 GLU B CA 1
ATOM 8822 C C . GLU B 1 385 ? 21.609 -14.617 -4.52 1 97.25 385 GLU B C 1
ATOM 8824 O O . GLU B 1 385 ? 20.469 -14.242 -4.215 1 97.25 385 GLU B O 1
ATOM 8829 N N . ARG B 1 386 ? 22.328 -14.047 -5.422 1 97.56 386 ARG B N 1
ATOM 8830 C CA . ARG B 1 386 ? 21.859 -12.859 -6.129 1 97.56 386 ARG B CA 1
ATOM 8831 C C . ARG B 1 386 ? 20.609 -13.164 -6.941 1 97.56 386 ARG B C 1
ATOM 8833 O O . ARG B 1 386 ? 19.641 -12.406 -6.895 1 97.56 386 ARG B O 1
ATOM 8840 N N . GLU B 1 387 ? 20.641 -14.305 -7.699 1 98.12 387 GLU B N 1
ATOM 8841 C CA . GLU B 1 387 ? 19.484 -14.688 -8.508 1 98.12 387 GLU B CA 1
ATOM 8842 C C . GLU B 1 387 ? 18.281 -15.031 -7.625 1 98.12 387 GLU B C 1
ATOM 8844 O O . GLU B 1 387 ? 17.141 -14.758 -7.992 1 98.12 387 GLU B O 1
ATOM 8849 N N . SER B 1 388 ? 18.578 -15.586 -6.465 1 98.31 388 SER B N 1
ATOM 8850 C CA . SER B 1 388 ? 17.5 -15.891 -5.531 1 98.31 388 SER B CA 1
ATOM 8851 C C . SER B 1 388 ? 16.844 -14.617 -5.008 1 98.31 388 SER B C 1
ATOM 8853 O O . SER B 1 388 ? 15.625 -14.57 -4.812 1 98.31 388 SER B O 1
ATOM 8855 N N . VAL B 1 389 ? 17.641 -13.609 -4.758 1 98.44 389 VAL B N 1
ATOM 8856 C CA . VAL B 1 389 ? 17.094 -12.328 -4.316 1 98.44 389 VAL B CA 1
ATOM 8857 C C . VAL B 1 389 ? 16.219 -11.734 -5.41 1 98.44 389 VAL B C 1
ATOM 8859 O O . VAL B 1 389 ? 15.109 -11.25 -5.133 1 98.44 389 VAL B O 1
ATOM 8862 N N . LYS B 1 390 ? 16.672 -11.781 -6.629 1 98.31 390 LYS B N 1
ATOM 8863 C CA . LYS B 1 390 ? 15.859 -11.297 -7.738 1 98.31 390 LYS B CA 1
ATOM 8864 C C . LYS B 1 390 ? 14.508 -12.008 -7.785 1 98.31 390 LYS B C 1
ATOM 8866 O O . LYS B 1 390 ? 13.461 -11.359 -7.848 1 98.31 390 LYS B O 1
ATOM 8871 N N . ARG B 1 391 ? 14.578 -13.273 -7.758 1 98.25 391 ARG B N 1
ATOM 8872 C CA . ARG B 1 391 ? 13.367 -14.07 -7.891 1 98.25 391 ARG B CA 1
ATOM 8873 C C . ARG B 1 391 ? 12.422 -13.836 -6.715 1 98.25 391 ARG B C 1
ATOM 8875 O O . ARG B 1 391 ? 11.203 -13.875 -6.871 1 98.25 391 ARG B O 1
ATOM 8882 N N . LEU B 1 392 ? 13.008 -13.625 -5.543 1 98.69 392 LEU B N 1
ATOM 8883 C CA . LEU B 1 392 ? 12.188 -13.266 -4.398 1 98.69 392 LEU B CA 1
ATOM 8884 C C . LEU B 1 392 ? 11.461 -11.945 -4.648 1 98.69 392 LEU B C 1
ATOM 8886 O O . LEU B 1 392 ? 10.258 -11.836 -4.391 1 98.69 392 LEU B O 1
ATOM 8890 N N . LEU B 1 393 ? 12.211 -10.961 -5.109 1 98.31 393 LEU B N 1
ATOM 8891 C CA . LEU B 1 393 ? 11.609 -9.656 -5.371 1 98.31 393 LEU B CA 1
ATOM 8892 C C . LEU B 1 393 ? 10.5 -9.773 -6.414 1 98.31 393 LEU B C 1
ATOM 8894 O O . LEU B 1 393 ? 9.438 -9.164 -6.262 1 98.31 393 LEU B O 1
ATOM 8898 N N . TYR B 1 394 ? 10.727 -10.625 -7.469 1 98.31 394 TYR B N 1
ATOM 8899 C CA . TYR B 1 394 ? 9.672 -10.883 -8.445 1 98.31 394 TYR B CA 1
ATOM 8900 C C . TYR B 1 394 ? 8.469 -11.539 -7.781 1 98.31 394 TYR B C 1
ATOM 8902 O O . TYR B 1 394 ? 7.324 -11.203 -8.086 1 98.31 394 TYR B O 1
ATOM 8910 N N . GLY B 1 395 ? 8.805 -12.492 -6.941 1 98.25 395 GLY B N 1
ATOM 8911 C CA . GLY B 1 395 ? 7.738 -13.164 -6.219 1 98.25 395 GLY B CA 1
ATOM 8912 C C . GLY B 1 395 ? 6.891 -12.211 -5.395 1 98.25 395 GLY B C 1
ATOM 8913 O O . GLY B 1 395 ? 5.668 -12.352 -5.336 1 98.25 395 GLY B O 1
ATOM 8914 N N . GLN B 1 396 ? 7.512 -11.25 -4.785 1 98.12 396 GLN B N 1
ATOM 8915 C CA . GLN B 1 396 ? 6.785 -10.242 -4.012 1 98.12 396 GLN B CA 1
ATOM 8916 C C . GLN B 1 396 ? 5.895 -9.398 -4.914 1 98.12 396 GLN B C 1
ATOM 8918 O O . GLN B 1 396 ? 4.762 -9.07 -4.547 1 98.12 396 GLN B O 1
ATOM 8923 N N . ILE B 1 397 ? 6.406 -9.047 -6.074 1 97.69 397 ILE B N 1
ATOM 8924 C CA . ILE B 1 397 ? 5.617 -8.289 -7.039 1 97.69 397 ILE B CA 1
ATOM 8925 C C . ILE B 1 397 ? 4.402 -9.102 -7.469 1 97.69 397 ILE B C 1
ATOM 8927 O O . ILE B 1 397 ? 3.283 -8.586 -7.508 1 97.69 397 ILE B O 1
ATOM 8931 N N . MET B 1 398 ? 4.594 -10.359 -7.777 1 97.75 398 MET B N 1
ATOM 8932 C CA . MET B 1 398 ? 3.514 -11.25 -8.203 1 97.75 398 MET B CA 1
ATOM 8933 C C . MET B 1 398 ? 2.461 -11.391 -7.109 1 97.75 398 MET B C 1
ATOM 8935 O O . MET B 1 398 ? 1.261 -11.305 -7.383 1 97.75 398 MET B O 1
ATOM 8939 N N . PHE B 1 399 ? 2.938 -11.602 -5.867 1 97.81 399 PHE B N 1
ATOM 8940 C CA . PHE B 1 399 ? 2.033 -11.688 -4.727 1 97.81 399 PHE B CA 1
ATOM 8941 C C . PHE B 1 399 ? 1.231 -10.398 -4.574 1 97.81 399 PHE B C 1
ATOM 8943 O O . PHE B 1 399 ? 0.016 -10.438 -4.379 1 97.81 399 PHE B O 1
ATOM 8950 N N . GLY B 1 400 ? 1.947 -9.273 -4.66 1 97.06 400 GLY B N 1
ATOM 8951 C CA . GLY B 1 400 ? 1.266 -7.988 -4.582 1 97.06 400 GLY B CA 1
ATOM 8952 C C . GLY B 1 400 ? 0.191 -7.816 -5.637 1 97.06 400 GLY B C 1
ATOM 8953 O O . GLY B 1 400 ? -0.873 -7.258 -5.363 1 97.06 400 GLY B O 1
ATOM 8954 N N . ASN B 1 401 ? 0.462 -8.242 -6.801 1 96.75 401 ASN B N 1
ATOM 8955 C CA . ASN B 1 401 ? -0.514 -8.172 -7.883 1 96.75 401 ASN B CA 1
ATOM 8956 C C . ASN B 1 401 ? -1.755 -9 -7.578 1 96.75 401 ASN B C 1
ATOM 8958 O O . ASN B 1 401 ? -2.879 -8.562 -7.828 1 96.75 401 ASN B O 1
ATOM 8962 N N . LEU B 1 402 ? -1.538 -10.219 -7.027 1 96.62 402 LEU B N 1
ATOM 8963 C CA . LEU B 1 402 ? -2.656 -11.078 -6.652 1 96.62 402 LEU B CA 1
ATOM 8964 C C . LEU B 1 402 ? -3.516 -10.414 -5.582 1 96.62 402 LEU B C 1
ATOM 8966 O O . LEU B 1 402 ? -4.746 -10.492 -5.633 1 96.62 402 LEU B O 1
ATOM 8970 N N . VAL B 1 403 ? -2.885 -9.766 -4.664 1 95.88 403 VAL B N 1
ATOM 8971 C CA . VAL B 1 403 ? -3.602 -9.086 -3.59 1 95.88 403 VAL B CA 1
ATOM 8972 C C . VAL B 1 403 ? -4.445 -7.953 -4.168 1 95.88 403 VAL B C 1
ATOM 8974 O O . VAL B 1 403 ? -5.605 -7.785 -3.797 1 95.88 403 VAL B O 1
ATOM 8977 N N . THR B 1 404 ? -3.848 -7.195 -5.051 1 93.25 404 THR B N 1
ATOM 8978 C CA . THR B 1 404 ? -4.562 -6.094 -5.691 1 93.25 404 THR B CA 1
ATOM 8979 C C . THR B 1 404 ? -5.773 -6.609 -6.461 1 93.25 404 THR B C 1
ATOM 8981 O O . THR B 1 404 ? -6.867 -6.047 -6.363 1 93.25 404 THR B O 1
ATOM 8984 N N . MET B 1 405 ? -5.625 -7.672 -7.148 1 91 405 MET B N 1
ATOM 8985 C CA . MET B 1 405 ? -6.695 -8.258 -7.953 1 91 405 MET B CA 1
ATOM 8986 C C . MET B 1 405 ? -7.82 -8.773 -7.07 1 91 405 MET B C 1
ATOM 8988 O O . MET B 1 405 ? -8.992 -8.68 -7.43 1 91 405 MET B O 1
ATOM 8992 N N . THR B 1 406 ? -7.477 -9.273 -5.926 1 93.19 406 THR B N 1
ATOM 8993 C CA . THR B 1 406 ? -8.438 -9.961 -5.078 1 93.19 406 THR B CA 1
ATOM 8994 C C . THR B 1 406 ? -9.172 -8.977 -4.168 1 93.19 406 THR B C 1
ATOM 8996 O O . THR B 1 406 ? -10.391 -9.047 -4.02 1 93.19 406 THR B O 1
ATOM 8999 N N . TYR B 1 407 ? -8.438 -8.047 -3.588 1 91.81 407 TYR B N 1
ATOM 9000 C CA . TYR B 1 407 ? -9.016 -7.254 -2.51 1 91.81 407 TYR B CA 1
ATOM 9001 C C . TYR B 1 407 ? -9.125 -5.789 -2.912 1 91.81 407 TYR B C 1
ATOM 9003 O O . TYR B 1 407 ? -9.602 -4.957 -2.135 1 91.81 407 TYR B O 1
ATOM 9011 N N . GLY B 1 408 ? -8.656 -5.441 -4.066 1 87.75 408 GLY B N 1
ATOM 9012 C CA . GLY B 1 408 ? -8.734 -4.066 -4.531 1 87.75 408 GLY B CA 1
ATOM 9013 C C . GLY B 1 408 ? -7.77 -3.137 -3.822 1 87.75 408 GLY B C 1
ATOM 9014 O O . GLY B 1 408 ? -7.957 -1.918 -3.822 1 87.75 408 GLY B O 1
ATOM 9015 N N . ILE B 1 409 ? -6.816 -3.65 -3.139 1 91.75 409 ILE B N 1
ATOM 9016 C CA . ILE B 1 409 ? -5.773 -2.879 -2.471 1 91.75 409 ILE B CA 1
ATOM 9017 C C . ILE B 1 409 ? -4.773 -2.365 -3.502 1 91.75 409 ILE B C 1
ATOM 9019 O O . ILE B 1 409 ? -4.297 -3.127 -4.348 1 91.75 409 ILE B O 1
ATOM 9023 N N . PRO B 1 410 ? -4.465 -1.072 -3.471 1 91.88 410 PRO B N 1
ATOM 9024 C CA . PRO B 1 410 ? -3.494 -0.549 -4.434 1 91.88 410 PRO B CA 1
ATOM 9025 C C . PRO B 1 410 ? -2.145 -1.261 -4.355 1 91.88 410 PRO B C 1
ATOM 9027 O O . PRO B 1 410 ? -1.703 -1.638 -3.27 1 91.88 410 PRO B O 1
ATOM 9030 N N . PRO B 1 411 ? -1.577 -1.431 -5.543 1 93.19 411 PRO B N 1
ATOM 9031 C CA . PRO B 1 411 ? -0.289 -2.129 -5.559 1 93.19 411 PRO B CA 1
ATOM 9032 C C . PRO B 1 411 ? 0.79 -1.391 -4.766 1 93.19 411 PRO B C 1
ATOM 9034 O O . PRO B 1 411 ? 0.852 -0.159 -4.801 1 93.19 411 PRO B O 1
ATOM 9037 N N . GLY B 1 412 ? 1.591 -2.139 -4.059 1 93.12 412 GLY B N 1
ATOM 9038 C CA . GLY B 1 412 ? 2.699 -1.566 -3.314 1 93.12 412 GLY B CA 1
ATOM 9039 C C . GLY B 1 412 ? 3.945 -1.366 -4.16 1 93.12 412 GLY B C 1
ATOM 9040 O O . GLY B 1 412 ? 4.977 -0.922 -3.654 1 93.12 412 GLY B O 1
ATOM 9041 N N . TYR B 1 413 ? 3.893 -1.702 -5.5 1 91.88 413 TYR B N 1
ATOM 9042 C CA . TYR B 1 413 ? 5.02 -1.636 -6.422 1 91.88 413 TYR B CA 1
ATOM 9043 C C . TYR B 1 413 ? 4.688 -0.758 -7.625 1 91.88 413 TYR B C 1
ATOM 9045 O O . TYR B 1 413 ? 3.545 -0.733 -8.086 1 91.88 413 TYR B O 1
ATOM 9053 N N . SER B 1 414 ? 5.637 0.064 -7.984 1 90.38 414 SER B N 1
ATOM 9054 C CA . SER B 1 414 ? 5.539 0.84 -9.219 1 90.38 414 SER B CA 1
ATOM 9055 C C . SER B 1 414 ? 6.762 0.625 -10.102 1 90.38 414 SER B C 1
ATOM 9057 O O . SER B 1 414 ? 7.895 0.622 -9.617 1 90.38 414 SER B O 1
ATOM 9059 N N . LEU B 1 415 ? 6.52 0.413 -11.375 1 91.81 415 LEU B N 1
ATOM 9060 C CA . LEU B 1 415 ? 7.59 0.197 -12.344 1 91.81 415 LEU B CA 1
ATOM 9061 C C . LEU B 1 415 ? 8.562 1.373 -12.352 1 91.81 415 LEU B C 1
ATOM 9063 O O . LEU B 1 415 ? 9.773 1.184 -12.492 1 91.81 415 LEU B O 1
ATOM 9067 N N . VAL B 1 416 ? 8.07 2.51 -12.117 1 86.56 416 VAL B N 1
ATOM 9068 C CA . VAL B 1 416 ? 8.859 3.732 -12.242 1 86.56 416 VAL B CA 1
ATOM 9069 C C . VAL B 1 416 ? 9.852 3.824 -11.086 1 86.56 416 VAL B C 1
ATOM 9071 O O . VAL B 1 416 ? 11.039 4.105 -11.297 1 86.56 416 VAL B O 1
ATOM 9074 N N . SER B 1 417 ? 9.375 3.518 -9.961 1 84.06 417 SER B N 1
ATOM 9075 C CA . SER B 1 417 ? 10.227 3.668 -8.789 1 84.06 417 SER B CA 1
ATOM 9076 C C . SER B 1 417 ? 10.969 2.375 -8.469 1 84.06 417 SER B C 1
ATOM 9078 O O . SER B 1 417 ? 12.094 2.404 -7.973 1 84.06 417 SER B O 1
ATOM 9080 N N . ASP B 1 418 ? 10.438 1.206 -8.797 1 89.94 418 ASP B N 1
ATOM 9081 C CA . ASP B 1 418 ? 10.953 -0.057 -8.281 1 89.94 418 ASP B CA 1
ATOM 9082 C C . ASP B 1 418 ? 11.477 -0.941 -9.414 1 89.94 418 ASP B C 1
ATOM 9084 O O . ASP B 1 418 ? 11.992 -2.031 -9.172 1 89.94 418 ASP B O 1
ATOM 9088 N N . GLY B 1 419 ? 11.422 -0.469 -10.609 1 90.94 419 GLY B N 1
ATOM 9089 C CA . GLY B 1 419 ? 11.695 -1.335 -11.75 1 90.94 419 GLY B CA 1
ATOM 9090 C C . GLY B 1 419 ? 13.164 -1.402 -12.109 1 90.94 419 GLY B C 1
ATOM 9091 O O . GLY B 1 419 ? 13.555 -2.154 -13 1 90.94 419 GLY B O 1
ATOM 9092 N N . PHE B 1 420 ? 14 -0.657 -11.328 1 90.31 420 PHE B N 1
ATOM 9093 C CA . PHE B 1 420 ? 15.422 -0.66 -11.656 1 90.31 420 PHE B CA 1
ATOM 9094 C C . PHE B 1 420 ? 16.141 -1.812 -10.969 1 90.31 420 PHE B C 1
ATOM 9096 O O . PHE B 1 420 ? 17.047 -1.592 -10.156 1 90.31 420 PHE B O 1
ATOM 9103 N N . ILE B 1 421 ? 15.75 -2.979 -11.219 1 95.56 421 ILE B N 1
ATOM 9104 C CA . ILE B 1 421 ? 16.359 -4.234 -10.797 1 95.56 421 ILE B CA 1
ATOM 9105 C C . ILE B 1 421 ? 16.641 -5.105 -12.023 1 95.56 421 ILE B C 1
ATOM 9107 O O . ILE B 1 421 ? 15.898 -5.062 -13.008 1 95.56 421 ILE B O 1
ATOM 9111 N N . GLU B 1 422 ? 17.672 -5.867 -11.938 1 97.25 422 GLU B N 1
ATOM 9112 C CA . GLU B 1 422 ? 18.094 -6.703 -13.055 1 97.25 422 GLU B CA 1
ATOM 9113 C C . GLU B 1 422 ? 17.062 -7.781 -13.359 1 97.25 422 GLU B C 1
ATOM 9115 O O . GLU B 1 422 ? 16.484 -8.367 -12.438 1 97.25 422 GLU B O 1
ATOM 9120 N N . MET B 1 423 ? 16.812 -8.031 -14.625 1 97.5 423 MET B N 1
ATOM 9121 C CA . MET B 1 423 ? 15.93 -9.125 -15.031 1 97.5 423 MET B CA 1
ATOM 9122 C C . MET B 1 423 ? 16.547 -10.477 -14.68 1 97.5 423 MET B C 1
ATOM 9124 O O . MET B 1 423 ? 17.75 -10.562 -14.406 1 97.5 423 MET B O 1
ATOM 9128 N N . ALA B 1 424 ? 15.695 -11.5 -14.633 1 96.62 424 ALA B N 1
ATOM 9129 C CA . ALA B 1 424 ? 16.188 -12.859 -14.383 1 96.62 424 ALA B CA 1
ATOM 9130 C C . ALA B 1 424 ? 17.219 -13.266 -15.422 1 96.62 424 ALA B C 1
ATOM 9132 O O . ALA B 1 424 ? 17.094 -12.938 -16.609 1 96.62 424 ALA B O 1
ATOM 9133 N N . CYS B 1 425 ? 18.219 -13.945 -14.961 1 95.81 425 CYS B N 1
ATOM 9134 C CA . CYS B 1 425 ? 19.234 -14.461 -15.875 1 95.81 425 CYS B CA 1
ATOM 9135 C C . CYS B 1 425 ? 18.688 -15.594 -16.719 1 95.81 425 CYS B C 1
ATOM 9137 O O . CYS B 1 425 ? 17.547 -16.031 -16.516 1 95.81 425 CYS B O 1
ATOM 9139 N N . ASP B 1 426 ? 19.516 -15.898 -17.719 1 94.31 426 ASP B N 1
ATOM 9140 C CA . ASP B 1 426 ? 19.109 -17 -18.594 1 94.31 426 ASP B CA 1
ATOM 9141 C C . ASP B 1 426 ? 18.734 -18.234 -17.781 1 94.31 426 ASP B C 1
ATOM 9143 O O . ASP B 1 426 ? 19.406 -18.562 -16.797 1 94.31 426 ASP B O 1
ATOM 9147 N N . GLN B 1 427 ? 17.672 -18.891 -18.219 1 93.56 427 GLN B N 1
ATOM 9148 C CA . GLN B 1 427 ? 17.109 -20 -17.453 1 93.56 427 GLN B CA 1
ATOM 9149 C C . GLN B 1 427 ? 18.094 -21.156 -17.375 1 93.56 427 GLN B C 1
ATOM 9151 O O . GLN B 1 427 ? 18.078 -21.922 -16.406 1 93.56 427 GLN B O 1
ATOM 9156 N N . SER B 1 428 ? 19.031 -21.297 -18.344 1 93.81 428 SER B N 1
ATOM 9157 C CA . SER B 1 428 ? 20 -22.375 -18.359 1 93.81 428 SER B CA 1
ATOM 9158 C C . SER B 1 428 ? 20.953 -22.281 -17.156 1 93.81 428 SER B C 1
ATOM 9160 O O . SER B 1 428 ? 21.406 -23.297 -16.641 1 93.81 428 SER B O 1
ATOM 9162 N N . LEU B 1 429 ? 21.188 -21.047 -16.703 1 96.38 429 LEU B N 1
ATOM 9163 C CA . LEU B 1 429 ? 22.016 -20.859 -15.523 1 96.38 429 LEU B CA 1
ATOM 9164 C C . LEU B 1 429 ? 21.297 -21.359 -14.273 1 96.38 429 LEU B C 1
ATOM 9166 O O . LEU B 1 429 ? 21.891 -22.031 -13.43 1 96.38 429 LEU B O 1
ATOM 9170 N N . TRP B 1 430 ? 20.078 -21.047 -14.133 1 95.69 430 TRP B N 1
ATOM 9171 C CA . TRP B 1 430 ? 19.266 -21.422 -12.977 1 95.69 430 TRP B CA 1
ATOM 9172 C C . TRP B 1 430 ? 19.047 -22.922 -12.922 1 95.69 430 TRP B C 1
ATOM 9174 O O . TRP B 1 430 ? 19 -23.516 -11.836 1 95.69 430 TRP B O 1
ATOM 9184 N N . ASP B 1 431 ? 18.984 -23.578 -14.117 1 93.81 431 ASP B N 1
ATOM 9185 C CA . ASP B 1 431 ? 18.656 -25 -14.203 1 93.81 431 ASP B CA 1
ATOM 9186 C C . ASP B 1 431 ? 19.922 -25.859 -14.102 1 93.81 431 ASP B C 1
ATOM 9188 O O . ASP B 1 431 ? 19.828 -27.094 -14.031 1 93.81 431 ASP B O 1
ATOM 9192 N N . ALA B 1 432 ? 21.062 -25.156 -14.047 1 95.38 432 ALA B N 1
ATOM 9193 C CA . ALA B 1 432 ? 22.297 -25.938 -13.969 1 95.38 432 ALA B CA 1
ATOM 9194 C C . ALA B 1 432 ? 22.328 -26.797 -12.711 1 95.38 432 ALA B C 1
ATOM 9196 O O . ALA B 1 432 ? 22.031 -26.312 -11.617 1 95.38 432 ALA B O 1
ATOM 9197 N N . LEU B 1 433 ? 22.75 -28 -12.828 1 93.38 433 LEU B N 1
ATOM 9198 C CA . LEU B 1 433 ? 22.734 -28.938 -11.719 1 93.38 433 LEU B CA 1
ATOM 9199 C C . LEU B 1 433 ? 24.016 -28.859 -10.914 1 93.38 433 LEU B C 1
ATOM 9201 O O . LEU B 1 433 ? 24.047 -29.219 -9.734 1 93.38 433 LEU B O 1
ATOM 9205 N N . THR B 1 434 ? 25.109 -28.484 -11.633 1 94.69 434 THR B N 1
ATOM 9206 C CA . THR B 1 434 ? 26.406 -28.422 -10.977 1 94.69 434 THR B CA 1
ATOM 9207 C C . THR B 1 434 ? 27.094 -27.078 -11.25 1 94.69 434 THR B C 1
ATOM 9209 O O . THR B 1 434 ? 26.688 -26.344 -12.156 1 94.69 434 THR B O 1
ATOM 9212 N N .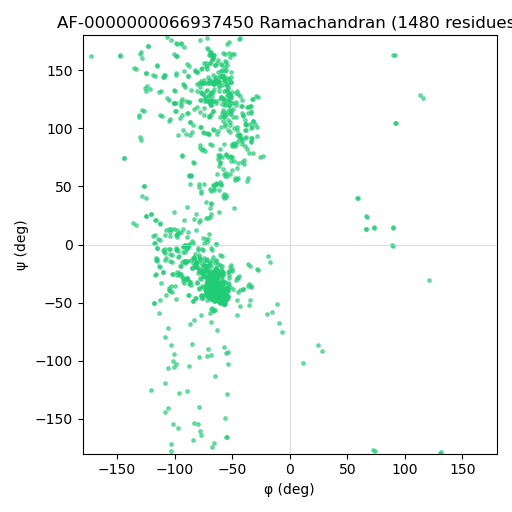 GLU B 1 435 ? 28.078 -26.812 -10.453 1 96.5 435 GLU B N 1
ATOM 9213 C CA . GLU B 1 435 ? 28.859 -25.594 -10.625 1 96.5 435 GLU B CA 1
ATOM 9214 C C . GLU B 1 435 ? 29.531 -25.547 -11.992 1 96.5 435 GLU B C 1
ATOM 9216 O O . GLU B 1 435 ? 29.641 -24.5 -12.617 1 96.5 435 GLU B O 1
ATOM 9221 N N . GLU B 1 436 ? 29.969 -26.672 -12.461 1 96.56 436 GLU B N 1
ATOM 9222 C CA . GLU B 1 436 ? 30.625 -26.766 -13.758 1 96.56 436 GLU B CA 1
ATOM 9223 C C . GLU B 1 436 ? 29.656 -26.422 -14.891 1 96.56 436 GLU B C 1
ATOM 9225 O O . GLU B 1 436 ? 30.016 -25.672 -15.805 1 96.56 436 GLU B O 1
ATOM 9230 N N . GLN B 1 437 ? 28.484 -27 -14.75 1 96.25 437 GLN B N 1
ATOM 9231 C CA . GLN B 1 437 ? 27.469 -26.719 -15.758 1 96.25 437 GLN B CA 1
ATOM 9232 C C . GLN B 1 437 ? 27.094 -25.234 -15.758 1 96.25 437 GLN B C 1
ATOM 9234 O O . GLN B 1 437 ? 26.875 -24.641 -16.812 1 96.25 437 GLN B O 1
ATOM 9239 N N . TRP B 1 438 ? 27.094 -24.719 -14.555 1 96.94 438 TRP B N 1
ATOM 9240 C CA . TRP B 1 438 ? 26.781 -23.297 -14.422 1 96.94 438 TRP B CA 1
ATOM 9241 C C . TRP B 1 438 ? 27.859 -22.453 -15.07 1 96.94 438 TRP B C 1
ATOM 9243 O O . TRP B 1 438 ? 27.562 -21.484 -15.781 1 96.94 438 TRP B O 1
ATOM 9253 N N . HIS B 1 439 ? 29.125 -22.797 -14.867 1 96.44 439 HIS B N 1
ATOM 9254 C CA . HIS B 1 439 ? 30.25 -22.047 -15.422 1 96.44 439 HIS B CA 1
ATOM 9255 C C . HIS B 1 439 ? 30.219 -22.062 -16.953 1 96.44 439 HIS B C 1
ATOM 9257 O O . HIS B 1 439 ? 30.516 -21.047 -17.594 1 96.44 439 HIS B O 1
ATOM 9263 N N . GLU B 1 440 ? 29.859 -23.141 -17.469 1 96.38 440 GLU B N 1
ATOM 9264 C CA . GLU B 1 440 ? 29.75 -23.25 -18.922 1 96.38 440 GLU B CA 1
ATOM 9265 C C . GLU B 1 440 ? 28.641 -22.359 -19.469 1 96.38 440 GLU B C 1
ATOM 9267 O O . GLU B 1 440 ? 28.844 -21.672 -20.484 1 96.38 440 GLU B O 1
ATOM 9272 N N . ALA B 1 441 ? 27.531 -22.453 -18.812 1 95.44 441 ALA B N 1
ATOM 9273 C CA . ALA B 1 441 ? 26.406 -21.625 -19.234 1 95.44 441 ALA B CA 1
ATOM 9274 C C . ALA B 1 441 ? 26.734 -20.141 -19.062 1 95.44 441 ALA B C 1
ATOM 9276 O O . ALA B 1 441 ? 26.359 -19.312 -19.906 1 95.44 441 ALA B O 1
ATOM 9277 N N . ALA B 1 442 ? 27.438 -19.812 -17.984 1 95.44 442 ALA B N 1
ATOM 9278 C CA . ALA B 1 442 ? 27.797 -18.422 -17.688 1 95.44 442 ALA B CA 1
ATOM 9279 C C . ALA B 1 442 ? 28.781 -17.875 -18.719 1 95.44 442 ALA B C 1
ATOM 9281 O O . ALA B 1 442 ? 28.734 -16.688 -19.062 1 95.44 442 ALA B O 1
ATOM 9282 N N . MET B 1 443 ? 29.594 -18.719 -19.203 1 94.56 443 MET B N 1
ATOM 9283 C CA . MET B 1 443 ? 30.562 -18.312 -20.219 1 94.56 443 MET B CA 1
ATOM 9284 C C . MET B 1 443 ? 29.875 -18.031 -21.547 1 94.56 443 MET B C 1
ATOM 9286 O O . MET B 1 443 ? 30.281 -17.141 -22.297 1 94.56 443 MET B O 1
ATOM 9290 N N . ARG B 1 444 ? 28.859 -18.719 -21.75 1 93.75 444 ARG B N 1
ATOM 9291 C CA . ARG B 1 444 ? 28.141 -18.609 -23.016 1 93.75 444 ARG B CA 1
ATOM 9292 C C . ARG B 1 444 ? 27.156 -17.438 -22.984 1 93.75 444 ARG B C 1
ATOM 9294 O O . ARG B 1 444 ? 27.062 -16.672 -23.938 1 93.75 444 ARG B O 1
ATOM 9301 N N . LYS B 1 445 ? 26.344 -17.375 -21.875 1 92.56 445 LYS B N 1
ATOM 9302 C CA . LYS B 1 445 ? 25.203 -16.469 -21.828 1 92.56 445 LYS B CA 1
ATOM 9303 C C . LYS B 1 445 ? 25.5 -15.25 -20.969 1 92.56 445 LYS B C 1
ATOM 9305 O O . LYS B 1 445 ? 24.797 -14.242 -21.031 1 92.56 445 LYS B O 1
ATOM 9310 N N . GLY B 1 446 ? 26.578 -15.32 -20.188 1 91.62 446 GLY B N 1
ATOM 9311 C CA . GLY B 1 446 ? 26.859 -14.273 -19.219 1 91.62 446 GLY B CA 1
ATOM 9312 C C . GLY B 1 446 ? 26.234 -14.531 -17.859 1 91.62 446 GLY B C 1
ATOM 9313 O O . GLY B 1 446 ? 25.281 -15.305 -17.75 1 91.62 446 GLY B O 1
ATOM 9314 N N . GLN B 1 447 ? 26.703 -13.828 -16.828 1 93.44 447 GLN B N 1
ATOM 9315 C CA . GLN B 1 447 ? 26.219 -14.031 -15.461 1 93.44 447 GLN B CA 1
ATOM 9316 C C . GLN B 1 447 ? 25.156 -12.992 -15.094 1 93.44 447 GLN B C 1
ATOM 9318 O O . GLN B 1 447 ? 24.688 -12.969 -13.953 1 93.44 447 GLN B O 1
ATOM 9323 N N . SER B 1 448 ? 24.922 -12.086 -15.984 1 93.44 448 SER B N 1
ATOM 9324 C CA . SER B 1 448 ? 23.969 -11.016 -15.734 1 93.44 448 SER B CA 1
ATOM 9325 C C . SER B 1 448 ? 23.047 -10.797 -16.938 1 93.44 448 SER B C 1
ATOM 9327 O O . SER B 1 448 ? 23.375 -11.219 -18.047 1 93.44 448 SER B O 1
ATOM 9329 N N . SER B 1 449 ? 21.906 -10.328 -16.578 1 93 449 SER B N 1
ATOM 9330 C CA . SER B 1 449 ? 20.984 -9.977 -17.656 1 93 449 SER B CA 1
ATOM 9331 C C . SER B 1 449 ? 21.312 -8.609 -18.25 1 93 449 SER B C 1
ATOM 9333 O O . SER B 1 449 ? 21.734 -7.707 -17.516 1 93 449 SER B O 1
ATOM 9335 N N . ARG B 1 450 ? 21.062 -8.445 -19.453 1 89.75 450 ARG B N 1
ATOM 9336 C CA . ARG B 1 450 ? 21.328 -7.18 -20.141 1 89.75 450 ARG B CA 1
ATOM 9337 C C . ARG B 1 450 ? 20.25 -6.156 -19.844 1 89.75 450 ARG B C 1
ATOM 9339 O O . ARG B 1 450 ? 20.469 -4.949 -19.938 1 89.75 450 ARG B O 1
ATOM 9346 N N . LEU B 1 451 ? 19.141 -6.738 -19.469 1 94.44 451 LEU B N 1
ATOM 9347 C CA . LEU B 1 451 ? 18 -5.855 -19.281 1 94.44 451 LEU B CA 1
ATOM 9348 C C . LEU B 1 451 ? 17.641 -5.746 -17.797 1 94.44 451 LEU B C 1
ATOM 9350 O O . LEU B 1 451 ? 17.859 -6.688 -17.031 1 94.44 451 LEU B O 1
ATOM 9354 N N . ASN B 1 452 ? 17.219 -4.582 -17.422 1 95.38 452 ASN B N 1
ATOM 9355 C CA . ASN B 1 452 ? 16.484 -4.461 -16.156 1 95.38 452 ASN B CA 1
ATOM 9356 C C . ASN B 1 452 ? 14.977 -4.535 -16.375 1 95.38 452 ASN B C 1
ATOM 9358 O O . ASN B 1 452 ? 14.516 -4.586 -17.516 1 95.38 452 ASN B O 1
ATOM 9362 N N . VAL B 1 453 ? 14.211 -4.578 -15.367 1 96.69 453 VAL B N 1
ATOM 9363 C CA . VAL B 1 453 ? 12.773 -4.797 -15.461 1 96.69 453 VAL B CA 1
ATOM 9364 C C . VAL B 1 453 ? 12.117 -3.629 -16.203 1 96.69 453 VAL B C 1
ATOM 9366 O O . VAL B 1 453 ? 11.227 -3.83 -17.031 1 96.69 453 VAL B O 1
ATOM 9369 N N . ARG B 1 454 ? 12.516 -2.418 -15.914 1 93.44 454 ARG B N 1
ATOM 9370 C CA . ARG B 1 454 ? 11.953 -1.244 -16.578 1 93.44 454 ARG B CA 1
ATOM 9371 C C . ARG B 1 454 ? 12.195 -1.298 -18.078 1 93.44 454 ARG B C 1
ATOM 9373 O O . ARG B 1 454 ? 11.289 -0.999 -18.875 1 93.44 454 ARG B O 1
ATOM 9380 N N . GLU B 1 455 ? 13.352 -1.69 -18.453 1 93.12 455 GLU B N 1
ATOM 9381 C CA . GLU B 1 455 ? 13.695 -1.805 -19.859 1 93.12 455 GLU B CA 1
ATOM 9382 C C . GLU B 1 455 ? 12.898 -2.922 -20.531 1 93.12 455 GLU B C 1
ATOM 9384 O O . GLU B 1 455 ? 12.398 -2.754 -21.656 1 93.12 455 GLU B O 1
ATOM 9389 N N . ALA B 1 456 ? 12.844 -4.043 -19.859 1 95.69 456 ALA B N 1
ATOM 9390 C CA . ALA B 1 456 ? 12.102 -5.172 -20.422 1 95.69 456 ALA B CA 1
ATOM 9391 C C . ALA B 1 456 ? 10.641 -4.809 -20.641 1 95.69 456 ALA B C 1
ATOM 9393 O O . ALA B 1 456 ? 10.07 -5.094 -21.688 1 95.69 456 ALA B O 1
ATOM 9394 N N . VAL B 1 457 ? 10.031 -4.176 -19.672 1 95.62 457 VAL B N 1
ATOM 9395 C CA . VAL B 1 457 ? 8.633 -3.789 -19.766 1 95.62 457 VAL B CA 1
ATOM 9396 C C . VAL B 1 457 ? 8.453 -2.725 -20.844 1 95.62 457 VAL B C 1
ATOM 9398 O O . VAL B 1 457 ? 7.461 -2.73 -21.578 1 95.62 457 VAL B O 1
ATOM 9401 N N . SER B 1 458 ? 9.422 -1.829 -20.969 1 92.06 458 SER B N 1
ATOM 9402 C CA . SER B 1 458 ? 9.367 -0.78 -21.984 1 92.06 458 SER B CA 1
ATOM 9403 C C . SER B 1 458 ? 9.367 -1.368 -23.391 1 92.06 458 SER B C 1
ATOM 9405 O O . SER B 1 458 ? 8.758 -0.809 -24.297 1 92.06 458 SER B O 1
ATOM 9407 N N . MET B 1 459 ? 10.023 -2.465 -23.562 1 91.88 459 MET B N 1
ATOM 9408 C CA . MET B 1 459 ? 10.07 -3.125 -24.859 1 91.88 459 MET B CA 1
ATOM 9409 C C . MET B 1 459 ? 8.68 -3.596 -25.281 1 91.88 459 MET B C 1
ATOM 9411 O O . MET B 1 459 ? 8.344 -3.553 -26.469 1 91.88 459 MET B O 1
ATOM 9415 N N . VAL B 1 460 ? 7.914 -3.998 -24.312 1 92.69 460 VAL B N 1
ATOM 9416 C CA . VAL B 1 460 ? 6.586 -4.527 -24.609 1 92.69 460 VAL B CA 1
ATOM 9417 C C . VAL B 1 460 ? 5.578 -3.381 -24.672 1 92.69 460 VAL B C 1
ATOM 9419 O O . VAL B 1 460 ? 4.66 -3.402 -25.5 1 92.69 460 VAL B O 1
ATOM 9422 N N . MET B 1 461 ? 5.773 -2.387 -23.875 1 90.56 461 MET B N 1
ATOM 9423 C CA . MET B 1 461 ? 4.809 -1.296 -23.734 1 90.56 461 MET B CA 1
ATOM 9424 C C . MET B 1 461 ? 4.969 -0.291 -24.875 1 90.56 461 MET B C 1
ATOM 9426 O O . MET B 1 461 ? 3.996 0.353 -25.281 1 90.56 461 MET B O 1
ATOM 9430 N N . ASN B 1 462 ? 6.281 -0.207 -25.281 1 80.44 462 ASN B N 1
ATOM 9431 C CA . ASN B 1 462 ? 6.539 0.83 -26.266 1 80.44 462 ASN B CA 1
ATOM 9432 C C . ASN B 1 462 ? 6.141 0.373 -27.672 1 80.44 462 ASN B C 1
ATOM 9434 O O . ASN B 1 462 ? 6.332 -0.792 -28.016 1 80.44 462 ASN B O 1
ATOM 9438 N N . GLY B 1 463 ? 5.531 1.203 -28.469 1 64.94 463 GLY B N 1
ATOM 9439 C CA . GLY B 1 463 ? 5.172 0.976 -29.859 1 64.94 463 GLY B CA 1
ATOM 9440 C C . GLY B 1 463 ? 3.672 0.908 -30.078 1 64.94 463 GLY B C 1
ATOM 9441 O O . GLY B 1 463 ? 2.922 0.509 -29.188 1 64.94 463 GLY B O 1
ATOM 9442 N N . ASN B 1 464 ? 3.279 1.665 -30.984 1 58.66 464 ASN B N 1
ATOM 9443 C CA . ASN B 1 464 ? 1.857 1.73 -31.297 1 58.66 464 ASN B CA 1
ATOM 9444 C C . ASN B 1 464 ? 1.445 0.605 -32.25 1 58.66 464 ASN B C 1
ATOM 9446 O O . ASN B 1 464 ? 0.256 0.407 -32.5 1 58.66 464 ASN B O 1
ATOM 9450 N N . SER B 1 465 ? 2.449 -0.027 -32.781 1 56.72 465 SER B N 1
ATOM 9451 C CA . SER B 1 465 ? 2.025 -1.051 -33.719 1 56.72 465 SER B CA 1
ATOM 9452 C C . SER B 1 465 ? 1.783 -2.385 -33.031 1 56.72 465 SER B C 1
ATOM 9454 O O . SER B 1 465 ? 2.623 -2.85 -32.25 1 56.72 465 SER B O 1
ATOM 9456 N N . VAL B 1 466 ? 0.524 -2.902 -32.969 1 53.94 466 VAL B N 1
ATOM 9457 C CA . VAL B 1 466 ? 0.038 -4.137 -32.344 1 53.94 466 VAL B CA 1
ATOM 9458 C C . VAL B 1 466 ? 0.95 -5.297 -32.719 1 53.94 466 VAL B C 1
ATOM 9460 O O . VAL B 1 466 ? 1.175 -6.211 -31.938 1 53.94 466 VAL B O 1
ATOM 9463 N N . LYS B 1 467 ? 1.629 -5.262 -34 1 58.03 467 LYS B N 1
ATOM 9464 C CA . LYS B 1 467 ? 2.053 -6.543 -34.562 1 58.03 467 LYS B CA 1
ATOM 9465 C C . LYS B 1 467 ? 3.557 -6.742 -34.406 1 58.03 467 LYS B C 1
ATOM 9467 O O . LYS B 1 467 ? 4.09 -7.793 -34.75 1 58.03 467 LYS B O 1
ATOM 9472 N N . THR B 1 468 ? 4.234 -5.867 -33.594 1 74.25 468 THR B N 1
ATOM 9473 C CA . THR B 1 468 ? 5.656 -6.16 -33.719 1 74.25 468 THR B CA 1
ATOM 9474 C C . THR B 1 468 ? 6.301 -6.336 -32.344 1 74.25 468 THR B C 1
ATOM 9476 O O . THR B 1 468 ? 6.496 -5.359 -31.625 1 74.25 468 THR B O 1
ATOM 9479 N N . VAL B 1 469 ? 6.297 -7.617 -31.859 1 83.56 469 VAL B N 1
ATOM 9480 C CA . VAL B 1 469 ? 7.09 -7.941 -30.688 1 83.56 469 VAL B CA 1
ATOM 9481 C C . VAL B 1 469 ? 8.578 -7.855 -31.016 1 83.56 469 VAL B C 1
ATOM 9483 O O . VAL B 1 469 ? 9.031 -8.461 -31.984 1 83.56 469 VAL B O 1
ATOM 9486 N N . PRO B 1 470 ? 9.273 -7.043 -30.281 1 85.94 470 PRO B N 1
ATOM 9487 C CA . PRO B 1 470 ? 10.711 -7 -30.531 1 85.94 470 PRO B CA 1
ATOM 9488 C C . PRO B 1 470 ? 11.359 -8.383 -30.469 1 85.94 470 PRO B C 1
ATOM 9490 O O . PRO B 1 470 ? 10.984 -9.211 -29.641 1 85.94 470 PRO B O 1
ATOM 9493 N N . GLN B 1 471 ? 12.352 -8.641 -31.344 1 85.38 471 GLN B N 1
ATOM 9494 C CA . GLN B 1 471 ? 12.984 -9.945 -31.5 1 85.38 471 GLN B CA 1
ATOM 9495 C C . GLN B 1 471 ? 13.617 -10.414 -30.203 1 85.38 471 GLN B C 1
ATOM 9497 O O . GLN B 1 471 ? 13.594 -11.609 -29.891 1 85.38 471 GLN B O 1
ATOM 9502 N N . GLU B 1 472 ? 14.094 -9.5 -29.453 1 86.25 472 GLU B N 1
ATOM 9503 C CA . GLU B 1 472 ? 14.781 -9.828 -28.219 1 86.25 472 GLU B CA 1
ATOM 9504 C C . GLU B 1 472 ? 13.828 -10.461 -27.203 1 86.25 472 GLU B C 1
ATOM 9506 O O . GLU B 1 472 ? 14.25 -11.273 -26.375 1 86.25 472 GLU B O 1
ATOM 9511 N N . CYS B 1 473 ? 12.594 -10.156 -27.266 1 89.94 473 CYS B N 1
ATOM 9512 C CA . CYS B 1 473 ? 11.609 -10.625 -26.297 1 89.94 473 CYS B CA 1
ATOM 9513 C C . CYS B 1 473 ? 11.32 -12.109 -26.5 1 89.94 473 CYS B C 1
ATOM 9515 O O . CYS B 1 473 ? 10.914 -12.797 -25.562 1 89.94 473 CYS B O 1
ATOM 9517 N N . TRP B 1 474 ? 11.594 -12.617 -27.703 1 88.38 474 TRP B N 1
ATOM 9518 C CA . TRP B 1 474 ? 11.289 -14.008 -28 1 88.38 474 TRP B CA 1
ATOM 9519 C C . TRP B 1 474 ? 12.289 -14.945 -27.328 1 88.38 474 TRP B C 1
ATOM 9521 O O . TRP B 1 474 ? 12.039 -16.141 -27.203 1 88.38 474 TRP B O 1
ATOM 9531 N N . GLU B 1 475 ? 13.344 -14.391 -26.828 1 88 475 GLU B N 1
ATOM 9532 C CA . GLU B 1 475 ? 14.383 -15.195 -26.188 1 88 475 GLU B CA 1
ATOM 9533 C C . GLU B 1 475 ? 14.133 -15.305 -24.672 1 88 475 GLU B C 1
ATOM 9535 O O . GLU B 1 475 ? 14.805 -16.078 -24 1 88 475 GLU B O 1
ATOM 9540 N N . TRP B 1 476 ? 13.172 -14.609 -24.203 1 92 476 TRP B N 1
ATOM 9541 C CA . TRP B 1 476 ? 12.906 -14.609 -22.781 1 92 476 TRP B CA 1
ATOM 9542 C C . TRP B 1 476 ? 12.383 -15.977 -22.328 1 92 476 TRP B C 1
ATOM 9544 O O . TRP B 1 476 ? 11.609 -16.609 -23.031 1 92 476 TRP B O 1
ATOM 9554 N N . SER B 1 477 ? 12.844 -16.438 -21.156 1 91.5 477 SER B N 1
ATOM 9555 C CA . SER B 1 477 ? 12.305 -17.641 -20.547 1 91.5 477 SER B CA 1
ATOM 9556 C C . SER B 1 477 ? 10.859 -17.438 -20.094 1 91.5 477 SER B C 1
ATOM 9558 O O . SER B 1 477 ? 10.422 -16.297 -19.922 1 91.5 477 SER B O 1
ATOM 9560 N N . PRO B 1 478 ? 10.07 -18.531 -19.922 1 92.25 478 PRO B N 1
ATOM 9561 C CA . PRO B 1 478 ? 8.711 -18.391 -19.391 1 92.25 478 PRO B CA 1
ATOM 9562 C C . PRO B 1 478 ? 8.664 -17.641 -18.062 1 92.25 478 PRO B C 1
ATOM 9564 O O . PRO B 1 478 ? 7.738 -16.859 -17.828 1 92.25 478 PRO B O 1
ATOM 9567 N N . PHE B 1 479 ? 9.664 -17.859 -17.234 1 94.81 479 PHE B N 1
ATOM 9568 C CA . PHE B 1 479 ? 9.695 -17.141 -15.969 1 94.81 479 PHE B CA 1
ATOM 9569 C C . PHE B 1 479 ? 9.867 -15.648 -16.188 1 94.81 479 PHE B C 1
ATOM 9571 O O . PHE B 1 479 ? 9.18 -14.836 -15.57 1 94.81 479 PHE B O 1
ATOM 9578 N N . ALA B 1 480 ? 10.781 -15.273 -17.047 1 95.31 480 ALA B N 1
ATOM 9579 C CA . ALA B 1 480 ? 11 -13.867 -17.375 1 95.31 480 ALA B CA 1
ATOM 9580 C C . ALA B 1 480 ? 9.742 -13.227 -17.938 1 95.31 480 ALA B C 1
ATOM 9582 O O . ALA B 1 480 ? 9.398 -12.094 -17.594 1 95.31 480 ALA B O 1
ATOM 9583 N N . ILE B 1 481 ? 9.047 -13.945 -18.812 1 94.94 481 ILE B N 1
ATOM 9584 C CA . ILE B 1 481 ? 7.801 -13.453 -19.391 1 94.94 481 ILE B CA 1
ATOM 9585 C C . ILE B 1 481 ? 6.773 -13.227 -18.281 1 94.94 481 ILE B C 1
ATOM 9587 O O . ILE B 1 481 ? 6.078 -12.211 -18.266 1 94.94 481 ILE B O 1
ATOM 9591 N N . SER B 1 482 ? 6.738 -14.211 -17.406 1 96.81 482 SER B N 1
ATOM 9592 C CA . SER B 1 482 ? 5.797 -14.102 -16.281 1 96.81 482 SER B CA 1
ATOM 9593 C C . SER B 1 482 ? 6.07 -12.859 -15.453 1 96.81 482 SER B C 1
ATOM 9595 O O . SER B 1 482 ? 5.141 -12.172 -15.016 1 96.81 482 SER B O 1
ATOM 9597 N N . VAL B 1 483 ? 7.312 -12.531 -15.203 1 97.44 483 VAL B N 1
ATOM 9598 C CA . VAL B 1 483 ? 7.695 -11.344 -14.453 1 97.44 483 VAL B CA 1
ATOM 9599 C C . VAL B 1 483 ? 7.207 -10.094 -15.18 1 97.44 483 VAL B C 1
ATOM 9601 O O . VAL B 1 483 ? 6.543 -9.234 -14.594 1 97.44 483 VAL B O 1
ATOM 9604 N N . VAL B 1 484 ? 7.469 -10.016 -16.422 1 97.12 484 VAL B N 1
ATOM 9605 C CA . VAL B 1 484 ? 7.141 -8.844 -17.234 1 97.12 484 VAL B CA 1
ATOM 9606 C C . VAL B 1 484 ? 5.625 -8.648 -17.266 1 97.12 484 VAL B C 1
ATOM 9608 O O . VAL B 1 484 ? 5.133 -7.535 -17.078 1 97.12 484 VAL B O 1
ATOM 9611 N N . ILE B 1 485 ? 4.906 -9.719 -17.438 1 96.94 485 ILE B N 1
ATOM 9612 C CA . ILE B 1 485 ? 3.455 -9.625 -17.578 1 96.94 485 ILE B CA 1
ATOM 9613 C C . ILE B 1 485 ? 2.848 -9.195 -16.234 1 96.94 485 ILE B C 1
ATOM 9615 O O . ILE B 1 485 ? 1.889 -8.414 -16.219 1 96.94 485 ILE B O 1
ATOM 9619 N N . ASN B 1 486 ? 3.35 -9.719 -15.164 1 97.81 486 ASN B N 1
ATOM 9620 C CA . ASN B 1 486 ? 2.873 -9.273 -13.859 1 97.81 486 ASN B CA 1
ATOM 9621 C C . ASN B 1 486 ? 3.121 -7.777 -13.656 1 97.81 486 ASN B C 1
ATOM 9623 O O . ASN B 1 486 ? 2.26 -7.066 -13.133 1 97.81 486 ASN B O 1
ATOM 9627 N N . VAL B 1 487 ? 4.277 -7.301 -14.016 1 97.81 487 VAL B N 1
ATOM 9628 C CA . VAL B 1 487 ? 4.602 -5.883 -13.867 1 97.81 487 VAL B CA 1
ATOM 9629 C C . VAL B 1 487 ? 3.701 -5.047 -14.773 1 97.81 487 VAL B C 1
ATOM 9631 O O . VAL B 1 487 ? 3.227 -3.982 -14.375 1 97.81 487 VAL B O 1
ATOM 9634 N N . ILE B 1 488 ? 3.455 -5.539 -15.969 1 96.75 488 ILE B N 1
ATOM 9635 C CA . ILE B 1 488 ? 2.578 -4.836 -16.891 1 96.75 488 ILE B CA 1
ATOM 9636 C C . ILE B 1 488 ? 1.164 -4.77 -16.328 1 96.75 488 ILE B C 1
ATOM 9638 O O . ILE B 1 488 ? 0.489 -3.742 -16.438 1 96.75 488 ILE B O 1
ATOM 9642 N N . SER B 1 489 ? 0.75 -5.902 -15.773 1 96.56 489 SER B N 1
ATOM 9643 C CA . SER B 1 489 ? -0.561 -5.918 -15.133 1 96.56 489 SER B CA 1
ATOM 9644 C C . SER B 1 489 ? -0.675 -4.824 -14.07 1 96.56 489 SER B C 1
ATOM 9646 O O . SER B 1 489 ? -1.687 -4.125 -14.008 1 96.56 489 SER B O 1
ATOM 9648 N N . ILE B 1 490 ? 0.335 -4.668 -13.242 1 96.56 490 ILE B N 1
ATOM 9649 C CA . ILE B 1 490 ? 0.364 -3.629 -12.219 1 96.56 490 ILE B CA 1
ATOM 9650 C C . ILE B 1 490 ? 0.382 -2.254 -12.883 1 96.56 490 ILE B C 1
ATOM 9652 O O . ILE B 1 490 ? -0.303 -1.332 -12.43 1 96.56 490 ILE B O 1
ATOM 9656 N N . HIS B 1 491 ? 1.154 -2.107 -13.938 1 95.19 491 HIS B N 1
ATOM 9657 C CA . HIS B 1 491 ? 1.237 -0.831 -14.633 1 95.19 491 HIS B CA 1
ATOM 9658 C C . HIS B 1 491 ? -0.11 -0.442 -15.234 1 95.19 491 HIS B C 1
ATOM 9660 O O . HIS B 1 491 ? -0.484 0.733 -15.219 1 95.19 491 HIS B O 1
ATOM 9666 N N . ILE B 1 492 ? -0.795 -1.398 -15.758 1 93.69 492 ILE B N 1
ATOM 9667 C CA . ILE B 1 492 ? -2.121 -1.143 -16.312 1 93.69 492 ILE B CA 1
ATOM 9668 C C . ILE B 1 492 ? -3.051 -0.642 -15.203 1 93.69 492 ILE B C 1
ATOM 9670 O O . ILE B 1 492 ? -3.895 0.227 -15.438 1 93.69 492 ILE B O 1
ATOM 9674 N N . TRP B 1 493 ? -2.949 -1.223 -14.055 1 93.12 493 TRP B N 1
ATOM 9675 C CA . TRP B 1 493 ? -3.715 -0.702 -12.922 1 93.12 493 TRP B CA 1
ATOM 9676 C C . TRP B 1 493 ? -3.439 0.784 -12.719 1 93.12 493 TRP B C 1
ATOM 9678 O O . TRP B 1 493 ? -4.371 1.576 -12.555 1 93.12 493 TRP B O 1
ATOM 9688 N N . HIS B 1 494 ? -2.178 1.22 -12.75 1 92 494 HIS B N 1
ATOM 9689 C CA . HIS B 1 494 ? -1.812 2.623 -12.586 1 92 494 HIS B CA 1
ATOM 9690 C C . HIS B 1 494 ? -2.369 3.473 -13.727 1 92 494 HIS B C 1
ATOM 9692 O O . HIS B 1 494 ? -2.795 4.609 -13.508 1 92 494 HIS B O 1
ATOM 9698 N N . ILE B 1 495 ? -2.332 2.926 -14.922 1 90.56 495 ILE B N 1
ATOM 9699 C CA . ILE B 1 495 ? -2.893 3.635 -16.062 1 90.56 495 ILE B CA 1
ATOM 9700 C C . ILE B 1 495 ? -4.379 3.896 -15.836 1 90.56 495 ILE B C 1
ATOM 9702 O O . ILE B 1 495 ? -4.859 5.016 -16.047 1 90.56 495 ILE B O 1
ATOM 9706 N N . THR B 1 496 ? -5.039 2.879 -15.391 1 89.5 496 THR B N 1
ATOM 9707 C CA . THR B 1 496 ? -6.48 2.98 -15.188 1 89.5 496 THR B CA 1
ATOM 9708 C C . THR B 1 496 ? -6.805 4.016 -14.109 1 89.5 496 THR B C 1
ATOM 9710 O O . THR B 1 496 ? -7.75 4.793 -14.258 1 89.5 496 THR B O 1
ATOM 9713 N N . GLN B 1 497 ? -6.047 4.066 -13.062 1 89.69 497 GLN B N 1
ATOM 9714 C CA . GLN B 1 497 ? -6.266 5.043 -12 1 89.69 497 GLN B CA 1
ATOM 9715 C C . GLN B 1 497 ? -5.953 6.457 -12.477 1 89.69 497 GLN B C 1
ATOM 9717 O O . GLN B 1 497 ? -6.711 7.391 -12.203 1 89.69 497 GLN B O 1
ATOM 9722 N N . GLY B 1 498 ? -4.863 6.621 -13.227 1 88.06 498 GLY B N 1
ATOM 9723 C CA . GLY B 1 498 ? -4.398 7.934 -13.641 1 88.06 498 GLY B CA 1
ATOM 9724 C C . GLY B 1 498 ? -5.211 8.523 -14.773 1 88.06 498 GLY B C 1
ATOM 9725 O O . GLY B 1 498 ? -5.289 9.742 -14.922 1 88.06 498 GLY B O 1
ATOM 9726 N N . SER B 1 499 ? -5.871 7.719 -15.547 1 85.88 499 SER B N 1
ATOM 9727 C CA . SER B 1 499 ? -6.582 8.188 -16.734 1 85.88 499 SER B CA 1
ATOM 9728 C C . SER B 1 499 ? -8.07 8.383 -16.438 1 85.88 499 SER B C 1
ATOM 9730 O O . SER B 1 499 ? -8.859 8.617 -17.359 1 85.88 499 SER B O 1
ATOM 9732 N N . TYR B 1 500 ? -8.352 8.289 -15.281 1 82.75 500 TYR B N 1
ATOM 9733 C CA . TYR B 1 500 ? -9.758 8.312 -14.891 1 82.75 500 TYR B CA 1
ATOM 9734 C C . TYR B 1 500 ? -10.453 9.555 -15.438 1 82.75 500 TYR B C 1
ATOM 9736 O O . TYR B 1 500 ? -11.594 9.477 -15.914 1 82.75 500 TYR B O 1
ATOM 9744 N N . PHE B 1 501 ? -9.828 10.711 -15.492 1 78.44 501 PHE B N 1
ATOM 9745 C CA . PHE B 1 501 ? -10.469 11.961 -15.867 1 78.44 501 PHE B CA 1
ATOM 9746 C C . PHE B 1 501 ? -10.242 12.266 -17.344 1 78.44 501 PHE B C 1
ATOM 9748 O O . PHE B 1 501 ? -10.75 13.258 -17.875 1 78.44 501 PHE B O 1
ATOM 9755 N N . PHE B 1 502 ? -9.398 11.562 -18.047 1 72.56 502 PHE B N 1
ATOM 9756 C CA . PHE B 1 502 ? -9.016 11.906 -19.406 1 72.56 502 PHE B CA 1
ATOM 9757 C C . PHE B 1 502 ? -9.828 11.094 -20.406 1 72.56 502 PHE B C 1
ATOM 9759 O O . PHE B 1 502 ? -9.781 11.367 -21.609 1 72.56 502 PHE B O 1
ATOM 9766 N N . GLY B 1 503 ? -10.273 10 -20.047 1 58.41 503 GLY B N 1
ATOM 9767 C CA . GLY B 1 503 ? -10.734 9.062 -21.062 1 58.41 503 GLY B CA 1
ATOM 9768 C C . GLY B 1 503 ? -12.25 9.016 -21.172 1 58.41 503 GLY B C 1
ATOM 9769 O O . GLY B 1 503 ? -12.961 9.742 -20.469 1 58.41 503 GLY B O 1
ATOM 9770 N N . ASP B 1 504 ? -12.594 8.234 -22.141 1 52.62 504 ASP B N 1
ATOM 9771 C CA . ASP B 1 504 ? -13.867 7.73 -22.656 1 52.62 504 ASP B CA 1
ATOM 9772 C C . ASP B 1 504 ? -14.688 7.098 -21.531 1 52.62 504 ASP B C 1
ATOM 9774 O O . ASP B 1 504 ? -15.898 6.906 -21.672 1 52.62 504 ASP B O 1
ATOM 9778 N N . LEU B 1 505 ? -14.047 6.695 -20.5 1 48.59 505 LEU B N 1
ATOM 9779 C CA . LEU B 1 505 ? -14.781 5.902 -19.531 1 48.59 505 LEU B CA 1
ATOM 9780 C C . LEU B 1 505 ? -15.383 6.793 -18.453 1 48.59 505 LEU B C 1
ATOM 9782 O O . LEU B 1 505 ? -16.016 6.297 -17.5 1 48.59 505 LEU B O 1
ATOM 9786 N N . SER B 1 506 ? -14.977 8.117 -18.297 1 46.88 506 SER B N 1
ATOM 9787 C CA . SER B 1 506 ? -15.453 8.992 -17.234 1 46.88 506 SER B CA 1
ATOM 9788 C C . SER B 1 506 ? -16.938 9.281 -17.391 1 46.88 506 SER B C 1
ATOM 9790 O O . SER B 1 506 ? -17.594 9.734 -16.438 1 46.88 506 SER B O 1
ATOM 9792 N N . SER B 1 507 ? -17.547 9.453 -18.594 1 41.78 507 SER B N 1
ATOM 9793 C CA . SER B 1 507 ? -18.938 9.883 -18.672 1 41.78 507 SER B CA 1
ATOM 9794 C C . SER B 1 507 ? -19.875 8.688 -18.781 1 41.78 507 SER B C 1
ATOM 9796 O O . SER B 1 507 ? -19.672 7.809 -19.625 1 41.78 507 SER B O 1
ATOM 9798 N N . PRO B 1 508 ? -20.625 8.531 -17.672 1 37.91 508 PRO B N 1
ATOM 9799 C CA . PRO B 1 508 ? -21.812 7.68 -17.812 1 37.91 508 PRO B CA 1
ATOM 9800 C C . PRO B 1 508 ? -22.688 8.07 -19 1 37.91 508 PRO B C 1
ATOM 9802 O O . PRO B 1 508 ? -23.234 9.172 -19.031 1 37.91 508 PRO B O 1
ATOM 9805 N N . GLY B 1 509 ? -22.344 7.773 -20.25 1 38.59 509 GLY B N 1
ATOM 9806 C CA . GLY B 1 50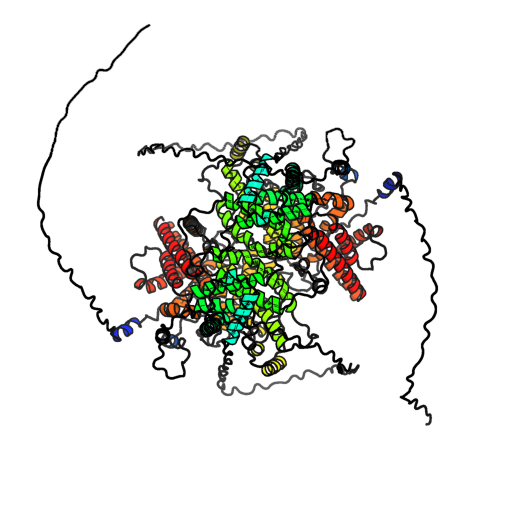9 ? -23.125 7.926 -21.453 1 38.59 509 GLY B CA 1
ATOM 9807 C C . GLY B 1 509 ? -22.469 7.316 -22.672 1 38.59 509 GLY B C 1
ATOM 9808 O O . GLY B 1 509 ? -21.359 6.797 -22.594 1 38.59 509 GLY B O 1
ATOM 9809 N N . PRO B 1 510 ? -23.516 7.16 -23.672 1 37.38 510 PRO B N 1
ATOM 9810 C CA . PRO B 1 510 ? -23.047 6.59 -24.922 1 37.38 510 PRO B CA 1
ATOM 9811 C C . PRO B 1 510 ? -21.734 7.219 -25.406 1 37.38 510 PRO B C 1
ATOM 9813 O O . PRO B 1 510 ? -21.672 8.43 -25.641 1 37.38 510 PRO B O 1
ATOM 9816 N N . SER B 1 511 ? -20.672 6.977 -24.781 1 40.94 511 SER B N 1
ATOM 9817 C CA . SER B 1 511 ? -19.422 7.465 -25.375 1 40.94 511 SER B CA 1
ATOM 9818 C C . SER B 1 511 ? -19.5 7.441 -26.891 1 40.94 511 SER B C 1
ATOM 9820 O O . SER B 1 511 ? -19.875 6.426 -27.484 1 40.94 511 SER B O 1
ATOM 9822 N N . ASN B 1 512 ? -19.891 8.438 -27.547 1 39.5 512 ASN B N 1
ATOM 9823 C CA . ASN B 1 512 ? -19.625 8.414 -28.984 1 39.5 512 ASN B CA 1
ATOM 9824 C C . ASN B 1 512 ? -18.375 7.594 -29.312 1 39.5 512 ASN B C 1
ATOM 9826 O O . ASN B 1 512 ? -17.312 7.828 -28.734 1 39.5 512 ASN B O 1
ATOM 9830 N N . GLU B 1 513 ? -18.578 6.293 -29.625 1 44.06 513 GLU B N 1
ATOM 9831 C CA . GLU B 1 513 ? -17.703 5.223 -30.109 1 44.06 513 GLU B CA 1
ATOM 9832 C C . GLU B 1 513 ? -16.406 5.789 -30.688 1 44.06 513 GLU B C 1
ATOM 9834 O O . GLU B 1 513 ? -15.625 5.059 -31.312 1 44.06 513 GLU B O 1
ATOM 9839 N N . THR B 1 514 ? -16.359 7.109 -30.969 1 45.44 514 THR B N 1
ATOM 9840 C CA . THR B 1 514 ? -15.25 7.453 -31.844 1 45.44 514 THR B CA 1
ATOM 9841 C C . THR B 1 514 ? -13.93 6.973 -31.266 1 45.44 514 THR B C 1
ATOM 9843 O O . THR B 1 514 ? -13.422 5.914 -31.641 1 45.44 514 THR B O 1
ATOM 9846 N N . GLN B 1 515 ? -12.789 7.961 -31.156 1 50.94 515 GLN B N 1
ATOM 9847 C CA . GLN B 1 515 ? -11.344 7.746 -31.219 1 50.94 515 GLN B CA 1
ATOM 9848 C C . GLN B 1 515 ? -10.789 7.355 -29.859 1 50.94 515 GLN B C 1
ATOM 9850 O O . GLN B 1 515 ? -10.844 8.141 -28.906 1 50.94 515 GLN B O 1
ATOM 9855 N N . LYS B 1 516 ? -10.617 5.992 -29.625 1 62.09 516 LYS B N 1
ATOM 9856 C CA . LYS B 1 516 ? -9.805 5.492 -28.516 1 62.09 516 LYS B CA 1
ATOM 9857 C C . LYS B 1 516 ? -8.695 6.477 -28.172 1 62.09 516 LYS B C 1
ATOM 9859 O O . LYS B 1 516 ? -8.008 6.992 -29.047 1 62.09 516 LYS B O 1
ATOM 9864 N N . SER B 1 517 ? -8.719 6.762 -26.875 1 73.81 517 SER B N 1
ATOM 9865 C CA . SER B 1 517 ? -7.59 7.59 -26.438 1 73.81 517 SER B CA 1
ATOM 9866 C C . SER B 1 517 ? -6.258 6.934 -26.781 1 73.81 517 SER B C 1
ATOM 9868 O O . SER B 1 517 ? -6.191 5.715 -26.969 1 73.81 517 SER B O 1
ATOM 9870 N N . GLN B 1 518 ? -5.289 7.637 -27.031 1 74.56 518 GLN B N 1
ATOM 9871 C CA . GLN B 1 518 ? -3.951 7.129 -27.328 1 74.56 518 GLN B CA 1
ATOM 9872 C C . GLN B 1 518 ? -3.475 6.168 -26.25 1 74.56 518 GLN B C 1
ATOM 9874 O O . GLN B 1 518 ? -2.842 5.152 -26.531 1 74.56 518 GLN B O 1
ATOM 9879 N N . THR B 1 519 ? -3.879 6.449 -25.047 1 80.62 519 THR B N 1
ATOM 9880 C CA . THR B 1 519 ? -3.484 5.617 -23.906 1 80.62 519 THR B CA 1
ATOM 9881 C C . THR B 1 519 ? -4.125 4.234 -24.016 1 80.62 519 THR B C 1
ATOM 9883 O O . THR B 1 519 ? -3.457 3.221 -23.797 1 80.62 519 THR B O 1
ATOM 9886 N N . LEU B 1 520 ? -5.359 4.168 -24.359 1 81.38 520 LEU B N 1
ATOM 9887 C CA . LEU B 1 520 ? -6.062 2.893 -24.453 1 81.38 520 LEU B CA 1
ATOM 9888 C C . LEU B 1 520 ? -5.559 2.09 -25.656 1 81.38 520 LEU B C 1
ATOM 9890 O O . LEU B 1 520 ? -5.422 0.866 -25.578 1 81.38 520 LEU B O 1
ATOM 9894 N N . ALA B 1 521 ? -5.266 2.783 -26.719 1 82.88 521 ALA B N 1
ATOM 9895 C CA . ALA B 1 521 ? -4.758 2.113 -27.922 1 82.88 521 ALA B CA 1
ATOM 9896 C C . ALA B 1 521 ? -3.389 1.49 -27.656 1 82.88 521 ALA B C 1
ATOM 9898 O O . ALA B 1 521 ? -3.125 0.359 -28.078 1 82.88 521 ALA B O 1
ATOM 9899 N N . GLN B 1 522 ? -2.604 2.238 -27 1 84.44 522 GLN B N 1
ATOM 9900 C CA . GLN B 1 522 ? -1.273 1.732 -26.672 1 84.44 522 GLN B CA 1
ATOM 9901 C C . GLN B 1 522 ? -1.35 0.572 -25.688 1 84.44 522 GLN B C 1
ATOM 9903 O O . GLN B 1 522 ? -0.554 -0.367 -25.766 1 84.44 522 GLN B O 1
ATOM 9908 N N . THR B 1 523 ? -2.219 0.679 -24.734 1 88.69 523 THR B N 1
ATOM 9909 C CA . THR B 1 523 ? -2.414 -0.4 -23.781 1 88.69 523 THR B CA 1
ATOM 9910 C C . THR B 1 523 ? -2.904 -1.666 -24.484 1 88.69 523 THR B C 1
ATOM 9912 O O . THR B 1 523 ? -2.443 -2.768 -24.172 1 88.69 523 THR B O 1
ATOM 9915 N N . GLU B 1 524 ? -3.773 -1.494 -25.391 1 87.56 524 GLU B N 1
ATOM 9916 C CA . GLU B 1 524 ? -4.281 -2.637 -26.141 1 87.56 524 GLU B CA 1
ATOM 9917 C C . GLU B 1 524 ? -3.172 -3.289 -26.969 1 87.56 524 GLU B C 1
ATOM 9919 O O . GLU B 1 524 ? -3.1 -4.516 -27.062 1 87.56 524 GLU B O 1
ATOM 9924 N N . ALA B 1 525 ? -2.369 -2.471 -27.562 1 89.12 525 ALA B N 1
ATOM 9925 C CA . ALA B 1 525 ? -1.241 -2.99 -28.344 1 89.12 525 ALA B CA 1
ATOM 9926 C C . ALA B 1 525 ? -0.282 -3.773 -27.453 1 89.12 525 ALA B C 1
ATOM 9928 O O . ALA B 1 525 ? 0.219 -4.828 -27.844 1 89.12 525 ALA B O 1
ATOM 9929 N N . ALA B 1 526 ? -0.02 -3.217 -26.328 1 91.25 526 ALA B N 1
ATOM 9930 C CA . ALA B 1 526 ? 0.862 -3.896 -25.375 1 91.25 526 ALA B CA 1
ATOM 9931 C C . ALA B 1 526 ? 0.286 -5.25 -24.969 1 91.25 526 ALA B C 1
ATOM 9933 O O . ALA B 1 526 ? 1.015 -6.238 -24.875 1 91.25 526 ALA B O 1
ATOM 9934 N N . LEU B 1 527 ? -1.001 -5.305 -24.688 1 92.12 527 LEU B N 1
ATOM 9935 C CA . LEU B 1 527 ? -1.663 -6.543 -24.297 1 92.12 527 LEU B CA 1
ATOM 9936 C C . LEU B 1 527 ? -1.619 -7.566 -25.422 1 92.12 527 LEU B C 1
ATOM 9938 O O . LEU B 1 527 ? -1.479 -8.766 -25.172 1 92.12 527 LEU B O 1
ATOM 9942 N N . SER B 1 528 ? -1.72 -7.086 -26.609 1 89.5 528 SER B N 1
ATOM 9943 C CA . SER B 1 528 ? -1.604 -7.973 -27.766 1 89.5 528 SER B CA 1
ATOM 9944 C C . SER B 1 528 ? -0.203 -8.57 -27.859 1 89.5 528 SER B C 1
ATOM 9946 O O . SER B 1 528 ? -0.045 -9.742 -28.203 1 89.5 528 SER B O 1
ATOM 9948 N N . ARG B 1 529 ? 0.757 -7.801 -27.594 1 91.5 529 ARG B N 1
ATOM 9949 C CA . ARG B 1 529 ? 2.127 -8.305 -27.594 1 91.5 529 ARG B CA 1
ATOM 9950 C C . ARG B 1 529 ? 2.344 -9.312 -26.484 1 91.5 529 ARG B C 1
ATOM 9952 O O . ARG B 1 529 ? 3.055 -10.305 -26.656 1 91.5 529 ARG B O 1
ATOM 9959 N N . CYS B 1 530 ? 1.784 -9 -25.312 1 92.75 530 CYS B N 1
ATOM 9960 C CA . CYS B 1 530 ? 1.847 -9.961 -24.219 1 92.75 530 CYS B CA 1
ATOM 9961 C C . CYS B 1 530 ? 1.23 -11.297 -24.625 1 92.75 530 CYS B C 1
ATOM 9963 O O . CYS B 1 530 ? 1.79 -12.359 -24.328 1 92.75 530 CYS B O 1
ATOM 9965 N N . ARG B 1 531 ? 0.123 -11.219 -25.234 1 90.12 531 ARG B N 1
ATOM 9966 C CA . ARG B 1 531 ? -0.542 -12.438 -25.703 1 90.12 531 ARG B CA 1
ATOM 9967 C C . ARG B 1 531 ? 0.345 -13.211 -26.672 1 90.12 531 ARG B C 1
ATOM 9969 O O . ARG B 1 531 ? 0.436 -14.438 -26.594 1 90.12 531 ARG B O 1
ATOM 9976 N N . ALA B 1 532 ? 0.99 -12.477 -27.562 1 87.75 532 ALA B N 1
ATOM 9977 C CA . ALA B 1 532 ? 1.894 -13.109 -28.516 1 87.75 532 ALA B CA 1
ATOM 9978 C C . ALA B 1 532 ? 3.041 -13.82 -27.797 1 87.75 532 ALA B C 1
ATOM 9980 O O . ALA B 1 532 ? 3.414 -14.938 -28.156 1 87.75 532 ALA B O 1
ATOM 9981 N N . LEU B 1 533 ? 3.553 -13.188 -26.812 1 88.38 533 LEU B N 1
ATOM 9982 C CA . LEU B 1 533 ? 4.668 -13.75 -26.062 1 88.38 533 LEU B CA 1
ATOM 9983 C C . LEU B 1 533 ? 4.23 -15.008 -25.312 1 88.38 533 LEU B C 1
ATOM 9985 O O . LEU B 1 533 ? 5 -15.961 -25.188 1 88.38 533 LEU B O 1
ATOM 9989 N N . ILE B 1 534 ? 3.039 -14.945 -24.828 1 87.88 534 ILE B N 1
ATOM 9990 C CA . ILE B 1 534 ? 2.52 -16.078 -24.047 1 87.88 534 ILE B CA 1
ATOM 9991 C C . ILE B 1 534 ? 2.256 -17.25 -24.984 1 87.88 534 ILE B C 1
ATOM 9993 O O . ILE B 1 534 ? 2.596 -18.391 -24.656 1 87.88 534 ILE B O 1
ATOM 9997 N N . THR B 1 535 ? 1.678 -16.812 -26.188 1 78.19 535 THR B N 1
ATOM 9998 C CA . THR B 1 535 ? 1.228 -17.875 -27.078 1 78.19 535 THR B CA 1
ATOM 9999 C C . THR B 1 535 ? 2.35 -18.281 -28.031 1 78.19 535 THR B C 1
ATOM 10001 O O . THR B 1 535 ? 2.213 -19.266 -28.766 1 78.19 535 THR B O 1
ATOM 10004 N N . GLN B 1 536 ? 3.412 -17.156 -28.422 1 58.41 536 GLN B N 1
ATOM 10005 C CA . GLN B 1 536 ? 4.539 -17.359 -29.328 1 58.41 536 GLN B CA 1
ATOM 10006 C C . GLN B 1 536 ? 4.859 -18.844 -29.469 1 58.41 536 GLN B C 1
ATOM 10008 O O . GLN B 1 536 ? 5.457 -19.266 -30.469 1 58.41 536 GLN B O 1
ATOM 10013 N N . ALA B 1 537 ? 5.16 -19.375 -28.375 1 46.81 537 ALA B N 1
ATOM 10014 C CA . ALA B 1 537 ? 5.945 -20.609 -28.531 1 46.81 537 ALA B CA 1
ATOM 10015 C C . ALA B 1 537 ? 5.34 -21.516 -29.594 1 46.81 537 ALA B C 1
ATOM 10017 O O . ALA B 1 537 ? 5.961 -22.5 -30 1 46.81 537 ALA B O 1
ATOM 10018 N N . SER B 1 538 ? 4.129 -22.031 -29.562 1 39.28 538 SER B N 1
ATOM 10019 C CA . SER B 1 538 ? 3.83 -23.094 -30.531 1 39.28 538 SER B CA 1
ATOM 10020 C C . SER B 1 538 ? 3.42 -22.5 -31.875 1 39.28 538 SER B C 1
ATOM 10022 O O . SER B 1 538 ? 2.768 -21.469 -31.938 1 39.28 538 SER B O 1
ATOM 10024 N N . SER B 1 539 ? 4.371 -22.453 -33.031 1 37.19 539 SER B N 1
ATOM 10025 C CA . SER B 1 539 ? 4.027 -22.234 -34.438 1 37.19 539 SER B CA 1
ATOM 10026 C C . SER B 1 539 ? 2.516 -22.203 -34.656 1 37.19 539 SER B C 1
ATOM 10028 O O . SER B 1 539 ? 2.027 -21.562 -35.594 1 37.19 539 SER B O 1
ATOM 10030 N N . ASP B 1 540 ? 1.858 -23.469 -34.625 1 33.94 540 ASP B N 1
ATOM 10031 C CA . ASP B 1 540 ? 0.51 -23.766 -35.094 1 33.94 540 ASP B CA 1
ATOM 10032 C C . ASP B 1 540 ? -0.542 -23.094 -34.219 1 33.94 540 ASP B C 1
ATOM 10034 O O . ASP B 1 540 ? -0.441 -23.125 -33 1 33.94 540 ASP B O 1
ATOM 10038 N N . ALA B 1 541 ? -1.277 -22.109 -34.719 1 35.12 541 ALA B N 1
ATOM 10039 C CA . ALA B 1 541 ? -2.48 -21.375 -34.312 1 35.12 541 ALA B CA 1
ATOM 10040 C C . ALA B 1 541 ? -3.225 -22.109 -33.188 1 35.12 541 ALA B C 1
ATOM 10042 O O . ALA B 1 541 ? -4.016 -21.516 -32.469 1 35.12 541 ALA B O 1
ATOM 10043 N N . ASP B 1 542 ? -3.641 -23.344 -33.406 1 34.59 542 ASP B N 1
ATOM 10044 C CA . ASP B 1 542 ? -4.555 -24.266 -32.75 1 34.59 542 ASP B CA 1
ATOM 10045 C C . ASP B 1 542 ? -3.938 -24.828 -31.469 1 34.59 542 ASP B C 1
ATOM 10047 O O . ASP B 1 542 ? -4.289 -25.922 -31.031 1 34.59 542 ASP B O 1
ATOM 10051 N N . TYR B 1 543 ? -2.717 -24.453 -31.047 1 33.59 543 TYR B N 1
ATOM 10052 C CA . TYR B 1 543 ? -1.942 -25.266 -30.125 1 33.59 543 TYR B CA 1
ATOM 10053 C C . TYR B 1 543 ? -2.539 -25.219 -28.719 1 33.59 543 TYR B C 1
ATOM 10055 O O . TYR B 1 543 ? -2.623 -24.156 -28.109 1 33.59 543 TYR B O 1
ATOM 10063 N N . PRO B 1 544 ? -3.375 -26.109 -28.219 1 40.03 544 PRO B N 1
ATOM 10064 C CA . PRO B 1 544 ? -3.748 -26.312 -26.812 1 40.03 544 PRO B CA 1
ATOM 10065 C C . PRO B 1 544 ? -2.588 -26.078 -25.859 1 40.03 544 PRO B C 1
ATOM 10067 O O . PRO B 1 544 ? -1.434 -26.359 -26.203 1 40.03 544 PRO B O 1
ATOM 10070 N N . TRP B 1 545 ? -2.568 -25.031 -24.969 1 43.12 545 TRP B N 1
ATOM 10071 C CA . TRP B 1 545 ? -1.511 -24.953 -23.969 1 43.12 545 TRP B CA 1
ATOM 10072 C C . TRP B 1 545 ? -1.051 -26.344 -23.547 1 43.12 545 TRP B C 1
ATOM 10074 O O . TRP B 1 545 ? -1.866 -27.188 -23.156 1 43.12 545 TRP B O 1
ATOM 10084 N N . THR B 1 546 ? -0.212 -27.047 -24.344 1 41.31 546 THR B N 1
ATOM 10085 C CA . THR B 1 546 ? 0.316 -28.375 -24.062 1 41.31 546 THR B CA 1
ATOM 10086 C C . THR B 1 546 ? 1.079 -28.375 -22.734 1 41.31 546 THR B C 1
ATOM 10088 O O . THR B 1 546 ? 1.525 -27.328 -22.266 1 41.31 546 THR B O 1
ATOM 10091 N N . GLU B 1 547 ? 0.939 -29.516 -22.062 1 42.03 547 GLU B N 1
ATOM 10092 C CA . GLU B 1 547 ? 1.68 -29.875 -20.859 1 42.03 547 GLU B CA 1
ATOM 10093 C C . GLU B 1 547 ? 3.094 -29.312 -20.891 1 42.03 547 GLU B C 1
ATOM 10095 O O . GLU B 1 547 ? 3.723 -29.141 -19.844 1 42.03 547 GLU B O 1
ATOM 10100 N N . ALA B 1 548 ? 3.58 -29.344 -22.047 1 39.88 548 ALA B N 1
ATOM 10101 C CA . ALA B 1 548 ? 4.961 -28.906 -22.25 1 39.88 548 ALA B CA 1
ATOM 10102 C C . ALA B 1 548 ? 5.117 -27.422 -21.922 1 39.88 548 ALA B C 1
ATOM 10104 O O . ALA B 1 548 ? 6.234 -26.938 -21.75 1 39.88 548 ALA B O 1
ATOM 10105 N N . GLU B 1 549 ? 3.826 -26.75 -21.984 1 52.59 549 GLU B N 1
ATOM 10106 C CA . GLU B 1 549 ? 3.928 -25.297 -21.812 1 52.59 549 GLU B CA 1
ATOM 10107 C C . GLU B 1 549 ? 3.875 -24.922 -20.328 1 52.59 549 GLU B C 1
ATOM 10109 O O . GLU B 1 549 ? 3.225 -25.609 -19.531 1 52.59 549 GLU B O 1
ATOM 10114 N N . THR B 1 550 ? 4.805 -24.266 -19.766 1 66.81 550 THR B N 1
ATOM 10115 C CA . THR B 1 550 ? 5.188 -23.922 -18.406 1 66.81 550 THR B CA 1
ATOM 10116 C C . THR B 1 550 ? 4.016 -23.297 -17.656 1 66.81 550 THR B C 1
ATOM 10118 O O . THR B 1 550 ? 3.258 -22.5 -18.219 1 66.81 550 THR B O 1
ATOM 10121 N N . PRO B 1 551 ? 3.473 -24.031 -16.609 1 85.12 551 PRO B N 1
ATOM 10122 C CA . PRO B 1 551 ? 2.453 -23.469 -15.711 1 85.12 551 PRO B CA 1
ATOM 10123 C C . PRO B 1 551 ? 2.551 -21.953 -15.578 1 85.12 551 PRO B C 1
ATOM 10125 O O . PRO B 1 551 ? 1.531 -21.281 -15.414 1 85.12 551 PRO B O 1
ATOM 10128 N N . LEU B 1 552 ? 3.648 -21.422 -15.859 1 91.12 552 LEU B N 1
ATOM 10129 C CA . LEU B 1 552 ? 3.852 -19.984 -15.688 1 91.12 552 LEU B CA 1
ATOM 10130 C C . LEU B 1 552 ? 3.156 -19.203 -16.781 1 91.12 552 LEU B C 1
ATOM 10132 O O . LEU B 1 552 ? 2.494 -18.188 -16.516 1 91.12 552 LEU B O 1
ATOM 10136 N N . LEU B 1 553 ? 3.266 -19.625 -18.016 1 90.19 553 LEU B N 1
ATOM 10137 C CA . LEU B 1 553 ? 2.635 -18.922 -19.125 1 90.19 553 LEU B CA 1
ATOM 10138 C C . LEU B 1 553 ? 1.117 -19.047 -19.062 1 90.19 553 LEU B C 1
ATOM 10140 O O . LEU B 1 553 ? 0.398 -18.125 -19.438 1 90.19 553 LEU B O 1
ATOM 10144 N N . PHE B 1 554 ? 0.639 -20.219 -18.625 1 88.19 554 PHE B N 1
ATOM 10145 C CA . PHE B 1 554 ? -0.795 -20.391 -18.422 1 88.19 554 PHE B CA 1
ATOM 10146 C C . PHE B 1 554 ? -1.316 -19.406 -17.375 1 88.19 554 PHE B C 1
ATOM 10148 O O . PHE B 1 554 ? -2.398 -18.844 -17.547 1 88.19 554 PHE B O 1
ATOM 10155 N N . ASN B 1 555 ? -0.603 -19.266 -16.297 1 91.56 555 ASN B N 1
ATOM 10156 C CA . ASN B 1 555 ? -0.958 -18.266 -15.297 1 91.56 555 ASN B CA 1
ATOM 10157 C C . ASN B 1 555 ? -1.021 -16.859 -15.898 1 91.56 555 ASN B C 1
ATOM 10159 O O . ASN B 1 555 ? -1.887 -16.062 -15.531 1 91.56 555 ASN B O 1
ATOM 10163 N N . CYS B 1 556 ? -0.109 -16.578 -16.812 1 93.19 556 CYS B N 1
ATOM 10164 C CA . CYS B 1 556 ? -0.042 -15.266 -17.453 1 93.19 556 CYS B CA 1
ATOM 10165 C C . CYS B 1 556 ? -1.279 -15 -18.297 1 93.19 556 CYS B C 1
ATOM 10167 O O . CYS B 1 556 ? -1.73 -13.859 -18.406 1 93.19 556 CYS B O 1
ATOM 10169 N N . LEU B 1 557 ? -1.817 -16.031 -18.859 1 89.94 557 LEU B N 1
ATOM 10170 C CA . LEU B 1 557 ? -3.02 -15.875 -19.672 1 89.94 557 LEU B CA 1
ATOM 10171 C C . LEU B 1 557 ? -4.191 -15.398 -18.812 1 89.94 557 LEU B C 1
ATOM 10173 O O . LEU B 1 557 ? -4.965 -14.539 -19.25 1 89.94 557 LEU B O 1
ATOM 10177 N N . ALA B 1 558 ? -4.32 -16.031 -17.656 1 91 558 ALA B N 1
ATOM 10178 C CA . ALA B 1 558 ? -5.363 -15.594 -16.734 1 91 558 ALA B CA 1
ATOM 10179 C C . ALA B 1 558 ? -5.172 -14.125 -16.344 1 91 558 ALA B C 1
ATOM 10181 O O . ALA B 1 558 ? -6.133 -13.359 -16.297 1 91 558 ALA B O 1
ATOM 10182 N N . LEU B 1 559 ? -3.959 -13.758 -16.109 1 93.75 559 LEU B N 1
ATOM 10183 C CA . LEU B 1 559 ? -3.633 -12.398 -15.711 1 93.75 559 LEU B CA 1
ATOM 10184 C C . LEU B 1 559 ? -3.91 -11.422 -16.859 1 93.75 559 LEU B C 1
ATOM 10186 O O . LEU B 1 559 ? -4.352 -10.289 -16.625 1 93.75 559 LEU B O 1
ATOM 10190 N N . LEU B 1 560 ? -3.607 -11.875 -18.047 1 92.75 560 LEU B N 1
ATOM 10191 C CA . LEU B 1 560 ? -3.826 -11.039 -19.219 1 92.75 560 LEU B CA 1
ATOM 10192 C C . LEU B 1 560 ? -5.305 -10.703 -19.375 1 92.75 560 LEU B C 1
ATOM 10194 O O . LEU B 1 560 ? -5.656 -9.57 -19.703 1 92.75 560 LEU B O 1
ATOM 10198 N N . ARG B 1 561 ? -6.121 -11.617 -19.172 1 90.5 561 ARG B N 1
ATOM 10199 C CA . ARG B 1 561 ? -7.559 -11.391 -19.297 1 90.5 561 ARG B CA 1
ATOM 10200 C C . ARG B 1 561 ? -8.039 -10.367 -18.266 1 90.5 561 ARG B C 1
ATOM 10202 O O . ARG B 1 561 ? -8.82 -9.477 -18.594 1 90.5 561 ARG B O 1
ATOM 10209 N N . VAL B 1 562 ? -7.602 -10.523 -17.078 1 90.5 562 VAL B N 1
ATOM 10210 C CA . VAL B 1 562 ? -7.98 -9.602 -16 1 90.5 562 VAL B CA 1
ATOM 10211 C C . VAL B 1 562 ? -7.492 -8.195 -16.344 1 90.5 562 VAL B C 1
ATOM 10213 O O . VAL B 1 562 ? -8.211 -7.219 -16.156 1 90.5 562 VAL B O 1
ATOM 10216 N N . SER B 1 563 ? -6.254 -8.117 -16.828 1 93.19 563 SER B N 1
ATOM 10217 C CA . SER B 1 563 ? -5.672 -6.82 -17.156 1 93.19 563 SER B CA 1
ATOM 10218 C C . SER B 1 563 ? -6.438 -6.148 -18.297 1 93.19 563 SER B C 1
ATOM 10220 O O . SER B 1 563 ? -6.629 -4.93 -18.297 1 93.19 563 SER B O 1
ATOM 10222 N N . TYR B 1 564 ? -6.871 -6.957 -19.203 1 91.81 564 TYR B N 1
ATOM 10223 C CA . TYR B 1 564 ? -7.68 -6.434 -20.297 1 91.81 564 TYR B CA 1
ATOM 10224 C C . TYR B 1 564 ? -9 -5.879 -19.781 1 91.81 564 TYR B C 1
ATOM 10226 O O . TYR B 1 564 ? -9.406 -4.773 -20.141 1 91.81 564 TYR B O 1
ATOM 10234 N N . CYS B 1 565 ? -9.633 -6.637 -18.969 1 90.19 565 CYS B N 1
ATOM 10235 C CA . CYS B 1 565 ? -10.914 -6.207 -18.422 1 90.19 565 CYS B CA 1
ATOM 10236 C C . CYS B 1 565 ? -10.75 -4.934 -17.594 1 90.19 565 CYS B C 1
ATOM 10238 O O . CYS B 1 565 ? -11.594 -4.035 -17.672 1 90.19 565 CYS B O 1
ATOM 10240 N N . ARG B 1 566 ? -9.727 -4.836 -16.891 1 87.44 566 ARG B N 1
ATOM 10241 C CA . ARG B 1 566 ? -9.477 -3.648 -16.078 1 87.44 566 ARG B CA 1
ATOM 10242 C C . ARG B 1 566 ? -9.242 -2.424 -16.969 1 87.44 566 ARG B C 1
ATOM 10244 O O . ARG B 1 566 ? -9.719 -1.33 -16.656 1 87.44 566 ARG B O 1
ATOM 10251 N N . ALA B 1 567 ? -8.531 -2.586 -18 1 87.06 567 ALA B N 1
ATOM 10252 C CA . ALA B 1 567 ? -8.188 -1.476 -18.875 1 87.06 567 ALA B CA 1
ATOM 10253 C C . ALA B 1 567 ? -9.414 -0.946 -19.609 1 87.06 567 ALA B C 1
ATOM 10255 O O . ALA B 1 567 ? -9.531 0.257 -19.859 1 87.06 567 ALA B O 1
ATOM 10256 N N . PHE B 1 568 ? -10.383 -1.836 -19.797 1 84.44 568 PHE B N 1
ATOM 10257 C CA . PHE B 1 568 ? -11.422 -1.418 -20.734 1 84.44 568 PHE B CA 1
ATOM 10258 C C . PHE B 1 568 ? -12.766 -1.277 -20.031 1 84.44 568 PHE B C 1
ATOM 10260 O O . PHE B 1 568 ? -13.734 -0.791 -20.625 1 84.44 568 PHE B O 1
ATOM 10267 N N . THR B 1 569 ? -12.938 -1.745 -18.922 1 80.81 569 THR B N 1
ATOM 10268 C CA . THR B 1 569 ? -14.18 -1.557 -18.172 1 80.81 569 THR B CA 1
ATOM 10269 C C . THR B 1 569 ? -13.961 -0.607 -17 1 80.81 569 THR B C 1
ATOM 10271 O O . THR B 1 569 ? -14.914 -0.063 -16.453 1 80.81 569 THR B O 1
ATOM 10274 N N . GLY B 1 570 ? -12.781 -0.303 -16.828 1 64.38 570 GLY B N 1
ATOM 10275 C CA . GLY B 1 570 ? -12.492 0.47 -15.641 1 64.38 570 GLY B CA 1
ATOM 10276 C C . GLY B 1 570 ? -12.562 -0.351 -14.367 1 64.38 570 GLY B C 1
ATOM 10277 O O . GLY B 1 570 ? -12.656 -1.579 -14.414 1 64.38 570 GLY B O 1
ATOM 10278 N N . HIS B 1 571 ? -12.359 0.332 -13.258 1 58.16 571 HIS B N 1
ATOM 10279 C CA . HIS B 1 571 ? -12.297 -0.374 -11.984 1 58.16 571 HIS B CA 1
ATOM 10280 C C . HIS B 1 571 ? -13.672 -0.902 -11.578 1 58.16 571 HIS B C 1
ATOM 10282 O O . HIS B 1 571 ? -14.688 -0.252 -11.828 1 58.16 571 HIS B O 1
ATOM 10288 N N . SER B 1 572 ? -13.602 -2.307 -11.359 1 57.75 572 SER B N 1
ATOM 10289 C CA . SER B 1 572 ? -14.812 -2.93 -10.844 1 57.75 572 SER B CA 1
ATOM 10290 C C . SER B 1 572 ? -15.312 -2.211 -9.594 1 57.75 572 SER B C 1
ATOM 10292 O O . SER B 1 572 ? -14.531 -1.894 -8.695 1 57.75 572 SER B O 1
ATOM 10294 N N . ALA B 1 573 ? -16.469 -1.692 -9.633 1 56.16 573 ALA B N 1
ATOM 10295 C CA . ALA B 1 573 ? -17.156 -0.967 -8.57 1 56.16 573 ALA B CA 1
ATOM 10296 C C . ALA B 1 573 ? -17.422 -1.874 -7.367 1 56.16 573 ALA B C 1
ATOM 10298 O O . ALA B 1 573 ? -17.906 -1.418 -6.332 1 56.16 573 ALA B O 1
ATOM 10299 N N . ALA B 1 574 ? -16.953 -3.172 -7.555 1 60.53 574 ALA B N 1
ATOM 10300 C CA . ALA B 1 574 ? -17.359 -4.027 -6.441 1 60.53 574 ALA B CA 1
ATOM 10301 C C . ALA B 1 574 ? -16.531 -3.734 -5.199 1 60.53 574 ALA B C 1
ATOM 10303 O O . ALA B 1 574 ? -15.359 -3.338 -5.305 1 60.53 574 ALA B O 1
ATOM 10304 N N . ASP B 1 575 ? -17.312 -3.74 -4.105 1 67.12 575 ASP B N 1
ATOM 10305 C CA . ASP B 1 575 ? -16.609 -3.643 -2.83 1 67.12 575 ASP B CA 1
ATOM 10306 C C . ASP B 1 575 ? -15.578 -4.762 -2.684 1 67.12 575 ASP B C 1
ATOM 10308 O O . ASP B 1 575 ? -15.945 -5.922 -2.471 1 67.12 575 ASP B O 1
ATOM 10312 N N . SER B 1 576 ? -14.414 -4.473 -2.883 1 69.75 576 SER B N 1
ATOM 10313 C CA . SER B 1 576 ? -13.359 -5.477 -2.881 1 69.75 576 SER B CA 1
ATOM 10314 C C . SER B 1 576 ? -13.211 -6.129 -1.509 1 69.75 576 SER B C 1
ATOM 10316 O O . SER B 1 576 ? -12.688 -7.234 -1.394 1 69.75 576 SER B O 1
ATOM 10318 N N . MET B 1 577 ? -13.812 -5.523 -0.525 1 76.75 577 MET B N 1
ATOM 10319 C CA . MET B 1 577 ? -13.57 -6.066 0.808 1 76.75 577 MET B CA 1
ATOM 10320 C C . MET B 1 577 ? -14.734 -6.934 1.266 1 76.75 577 MET B C 1
ATOM 10322 O O . MET B 1 577 ? -14.812 -7.312 2.436 1 76.75 577 MET B O 1
ATOM 10326 N N . VAL B 1 578 ? -15.57 -7.262 0.327 1 85.44 578 VAL B N 1
ATOM 10327 C CA . VAL B 1 578 ? -16.688 -8.141 0.647 1 85.44 578 VAL B CA 1
ATOM 10328 C C . VAL B 1 578 ? -16.156 -9.469 1.187 1 85.44 578 VAL B C 1
ATOM 10330 O O . VAL B 1 578 ? -16.781 -10.086 2.055 1 85.44 578 VAL B O 1
ATOM 10333 N N . LEU B 1 579 ? -15.023 -9.867 0.74 1 89.62 579 LEU B N 1
ATOM 10334 C CA . LEU B 1 579 ? -14.406 -11.133 1.13 1 89.62 579 LEU B CA 1
ATOM 10335 C C . LEU B 1 579 ? -13.961 -11.094 2.588 1 89.62 579 LEU B C 1
ATOM 10337 O O . LEU B 1 579 ? -13.719 -12.141 3.195 1 89.62 579 LEU B O 1
ATOM 10341 N N . LEU B 1 580 ? -13.875 -9.922 3.195 1 88 580 LEU B N 1
ATOM 10342 C CA . LEU B 1 580 ? -13.391 -9.789 4.566 1 88 580 LEU B CA 1
ATOM 10343 C C . LEU B 1 580 ? -14.547 -9.539 5.531 1 88 580 LEU B C 1
ATOM 10345 O O . LEU B 1 580 ? -14.344 -9.492 6.746 1 88 580 LEU B O 1
ATOM 10349 N N . LYS B 1 581 ? -15.727 -9.406 4.969 1 87.75 581 LYS B N 1
ATOM 10350 C CA . LYS B 1 581 ? -16.859 -9.125 5.844 1 87.75 581 LYS B CA 1
ATOM 10351 C C . LYS B 1 581 ? -17.25 -10.359 6.664 1 87.75 581 LYS B C 1
ATOM 10353 O O . LYS B 1 581 ? -17.359 -11.461 6.121 1 87.75 581 LYS B O 1
ATOM 10358 N N . GLU B 1 582 ? -17.422 -10.133 7.953 1 84.38 582 GLU B N 1
ATOM 10359 C CA . GLU B 1 582 ? -17.703 -11.242 8.859 1 84.38 582 GLU B CA 1
ATOM 10360 C C . GLU B 1 582 ? -19.188 -11.305 9.203 1 84.38 582 GLU B C 1
ATOM 10362 O O . GLU B 1 582 ? -19.703 -12.375 9.531 1 84.38 582 GLU B O 1
ATOM 10367 N N . SER B 1 583 ? -19.812 -10.18 9.109 1 87.5 583 SER B N 1
ATOM 10368 C CA . SER B 1 583 ? -21.234 -10.125 9.438 1 87.5 583 SER B CA 1
ATOM 10369 C C . SER B 1 583 ? -22.094 -10.344 8.203 1 87.5 583 SER B C 1
ATOM 10371 O O . SER B 1 583 ? -21.844 -9.75 7.148 1 87.5 583 SER B O 1
ATOM 10373 N N . GLN B 1 584 ? -23.156 -11.156 8.414 1 87.38 584 GLN B N 1
ATOM 10374 C CA . GLN B 1 584 ? -24.078 -11.422 7.316 1 87.38 584 GLN B CA 1
ATOM 10375 C C . GLN B 1 584 ? -24.75 -10.133 6.848 1 87.38 584 GLN B C 1
ATOM 10377 O O . GLN B 1 584 ? -24.984 -9.953 5.652 1 87.38 584 GLN B O 1
ATOM 10382 N N . GLU B 1 585 ? -25.016 -9.312 7.773 1 86.75 585 GLU B N 1
ATOM 10383 C CA . GLU B 1 585 ? -25.672 -8.055 7.426 1 86.75 585 GLU B CA 1
ATOM 10384 C C . GLU B 1 585 ? -24.781 -7.184 6.551 1 86.75 585 GLU B C 1
ATOM 10386 O O . GLU B 1 585 ? -25.219 -6.645 5.539 1 86.75 585 GLU B O 1
ATOM 10391 N N . GLU B 1 586 ? -23.594 -7.094 7.02 1 84.94 586 GLU B N 1
ATOM 10392 C CA . GLU B 1 586 ? -22.641 -6.305 6.242 1 84.94 586 GLU B CA 1
ATOM 10393 C C . GLU B 1 586 ? -22.391 -6.938 4.875 1 84.94 586 GLU B C 1
ATOM 10395 O O . GLU B 1 586 ? -22.25 -6.23 3.875 1 84.94 586 GLU B O 1
ATOM 10400 N N . PHE B 1 587 ? -22.375 -8.164 4.98 1 86.44 587 PHE B N 1
ATOM 10401 C CA . PHE B 1 587 ? -22.172 -8.961 3.777 1 86.44 587 PHE B CA 1
ATOM 10402 C C . PHE B 1 587 ? -23.281 -8.711 2.766 1 86.44 587 PHE B C 1
ATOM 10404 O O . PHE B 1 587 ? -23.016 -8.414 1.6 1 86.44 587 PHE B O 1
ATOM 10411 N N . MET B 1 588 ? -24.469 -8.758 3.143 1 88.44 588 MET B N 1
ATOM 10412 C CA . MET B 1 588 ? -25.625 -8.586 2.268 1 88.44 588 MET B CA 1
ATOM 10413 C C . MET B 1 588 ? -25.734 -7.141 1.788 1 88.44 588 MET B C 1
ATOM 10415 O O . MET B 1 588 ? -26.109 -6.891 0.644 1 88.44 588 MET B O 1
ATOM 10419 N N . THR B 1 589 ? -25.359 -6.242 2.631 1 86.38 589 THR B N 1
ATOM 10420 C CA . THR B 1 589 ? -25.375 -4.836 2.246 1 86.38 589 THR B CA 1
ATOM 10421 C C . THR B 1 589 ? -24.375 -4.57 1.123 1 86.38 589 THR B C 1
ATOM 10423 O O . THR B 1 589 ? -24.656 -3.814 0.193 1 86.38 589 THR B O 1
ATOM 10426 N N . SER B 1 590 ? -23.234 -5.18 1.245 1 87.06 590 SER B N 1
ATOM 10427 C CA . SER B 1 590 ? -22.219 -5.027 0.216 1 87.06 590 SER B CA 1
ATOM 10428 C C . SER B 1 590 ? -22.688 -5.59 -1.12 1 87.06 590 SER B C 1
ATOM 10430 O O . SER B 1 590 ? -22.406 -5.023 -2.176 1 87.06 590 SER B O 1
ATOM 10432 N N . ILE B 1 591 ? -23.344 -6.703 -1.047 1 89.12 591 ILE B N 1
ATOM 10433 C CA . ILE B 1 591 ? -23.859 -7.34 -2.256 1 89.12 591 ILE B CA 1
ATOM 10434 C C . ILE B 1 591 ? -24.922 -6.457 -2.895 1 89.12 591 ILE B C 1
ATOM 10436 O O . ILE B 1 591 ? -24.906 -6.238 -4.109 1 89.12 591 ILE B O 1
ATOM 10440 N N . GLU B 1 592 ? -25.766 -5.934 -2.107 1 88.12 592 GLU B N 1
ATOM 10441 C CA . GLU B 1 592 ? -26.828 -5.07 -2.607 1 88.12 592 GLU B CA 1
ATOM 10442 C C . GLU B 1 592 ? -26.266 -3.793 -3.223 1 88.12 592 GLU B C 1
ATOM 10444 O O . GLU B 1 592 ? -26.75 -3.328 -4.254 1 88.12 592 GLU B O 1
ATOM 10449 N N . ASP B 1 593 ? -25.25 -3.314 -2.574 1 83.75 593 ASP B N 1
ATOM 10450 C CA . ASP B 1 593 ? -24.594 -2.123 -3.102 1 83.75 593 ASP B CA 1
ATOM 10451 C C . ASP B 1 593 ? -23.953 -2.408 -4.457 1 83.75 593 ASP B C 1
ATOM 10453 O O . ASP B 1 593 ? -24 -1.572 -5.359 1 83.75 593 ASP B O 1
ATOM 10457 N N . PHE B 1 594 ? -23.391 -3.488 -4.539 1 88.62 594 PHE B N 1
ATOM 10458 C CA . PHE B 1 594 ? -22.734 -3.896 -5.777 1 88.62 594 PHE B CA 1
ATOM 10459 C C . PHE B 1 594 ? -23.734 -3.98 -6.922 1 88.62 594 PHE B C 1
ATOM 10461 O O . PHE B 1 594 ? -23.469 -3.498 -8.023 1 88.62 594 PHE B O 1
ATOM 10468 N N . ILE B 1 595 ? -24.859 -4.539 -6.641 1 88.44 595 ILE B N 1
ATOM 10469 C CA . ILE B 1 595 ? -25.891 -4.723 -7.668 1 88.44 595 ILE B CA 1
ATOM 10470 C C . ILE B 1 595 ? -26.5 -3.371 -8.031 1 88.44 595 ILE B C 1
ATOM 10472 O O . ILE B 1 595 ? -26.828 -3.125 -9.195 1 88.44 595 ILE B O 1
ATOM 10476 N N . ALA B 1 596 ? -26.531 -2.516 -7.008 1 83.56 596 ALA B N 1
ATOM 10477 C CA . ALA B 1 596 ? -27.172 -1.224 -7.203 1 83.56 596 ALA B CA 1
ATOM 10478 C C . ALA B 1 596 ? -26.281 -0.265 -7.98 1 83.56 596 ALA B C 1
ATOM 10480 O O . ALA B 1 596 ? -26.766 0.69 -8.594 1 83.56 596 ALA B O 1
ATOM 10481 N N . LEU B 1 597 ? -25.031 -0.485 -7.957 1 81.44 597 LEU B N 1
ATOM 10482 C CA . LEU B 1 597 ? -24.094 0.385 -8.672 1 81.44 597 LEU B CA 1
ATOM 10483 C C . LEU B 1 597 ? -24.359 0.335 -10.172 1 81.44 597 LEU B C 1
ATOM 10485 O O . LEU B 1 597 ? -24.625 -0.734 -10.727 1 81.44 597 LEU B O 1
ATOM 10489 N N . PRO B 1 598 ? -24.266 1.496 -10.773 1 79.75 598 PRO B N 1
ATOM 10490 C CA . PRO B 1 598 ? -24.516 1.508 -12.219 1 79.75 598 PRO B CA 1
ATOM 10491 C C . PRO B 1 598 ? -23.453 0.727 -13 1 79.75 598 PRO B C 1
ATOM 10493 O O . PRO B 1 598 ? -22.281 0.758 -12.648 1 79.75 598 PRO B O 1
ATOM 10496 N N . GLN B 1 599 ? -23.875 -0.005 -13.984 1 84.38 599 GLN B N 1
ATOM 10497 C CA . GLN B 1 599 ? -23 -0.786 -14.859 1 84.38 599 GLN B CA 1
ATOM 10498 C C . GLN B 1 599 ? -22.766 -0.072 -16.188 1 84.38 599 GLN B C 1
ATOM 10500 O O . GLN B 1 599 ? -23.719 0.228 -16.906 1 84.38 599 GLN B O 1
ATOM 10505 N N . ASN B 1 600 ? -21.453 0.18 -16.469 1 80.31 600 ASN B N 1
ATOM 10506 C CA . ASN B 1 600 ? -21.125 0.752 -17.766 1 80.31 600 ASN B CA 1
ATOM 10507 C C . ASN B 1 600 ? -21.438 -0.214 -18.891 1 80.31 600 ASN B C 1
ATOM 10509 O O . ASN B 1 600 ? -21.234 -1.424 -18.766 1 80.31 600 ASN B O 1
ATOM 10513 N N . ARG B 1 601 ? -22.016 0.378 -19.953 1 84.69 601 ARG B N 1
ATOM 10514 C CA . ARG B 1 601 ? -22.344 -0.405 -21.141 1 84.69 601 ARG B CA 1
ATOM 10515 C C . ARG B 1 601 ? -21.672 0.168 -22.375 1 84.69 601 ARG B C 1
ATOM 10517 O O . ARG B 1 601 ? -21 1.195 -22.312 1 84.69 601 ARG B O 1
ATOM 10524 N N . GLY B 1 602 ? -21.734 -0.543 -23.453 1 82 602 GLY B N 1
ATOM 10525 C CA . GLY B 1 602 ? -21.094 -0.127 -24.688 1 82 602 GLY B CA 1
ATOM 10526 C C . GLY B 1 602 ? -20.266 -1.223 -25.328 1 82 602 GLY B C 1
ATOM 10527 O O . GLY B 1 602 ? -20.172 -2.328 -24.797 1 82 602 GLY B O 1
ATOM 10528 N N . ASN B 1 603 ? -19.672 -0.863 -26.406 1 83.19 603 ASN B N 1
ATOM 10529 C CA . ASN B 1 603 ? -18.953 -1.865 -27.188 1 83.19 603 ASN B CA 1
ATOM 10530 C C . ASN B 1 603 ? -17.656 -2.277 -26.5 1 83.19 603 ASN B C 1
ATOM 10532 O O . ASN B 1 603 ? -17.281 -3.449 -26.531 1 83.19 603 ASN B O 1
ATOM 10536 N N . LEU B 1 604 ? -17 -1.325 -25.891 1 83.5 604 LEU B N 1
ATOM 10537 C CA . LEU B 1 604 ? -15.742 -1.638 -25.219 1 83.5 604 LEU B CA 1
ATOM 10538 C C . LEU B 1 604 ? -15.977 -2.594 -24.047 1 83.5 604 LEU B C 1
ATOM 10540 O O . LEU B 1 604 ? -15.242 -3.574 -23.891 1 83.5 604 LEU B O 1
ATOM 10544 N N . VAL B 1 605 ? -17.031 -2.303 -23.328 1 87.56 605 VAL B N 1
ATOM 10545 C CA . VAL B 1 605 ? -17.344 -3.133 -22.172 1 87.56 605 VAL B CA 1
ATOM 10546 C C . VAL B 1 605 ? -17.828 -4.504 -22.641 1 87.56 605 VAL B C 1
ATOM 10548 O O . VAL B 1 605 ? -17.453 -5.527 -22.047 1 87.56 605 VAL B O 1
ATOM 10551 N N . ALA B 1 606 ? -18.641 -4.508 -23.641 1 89.56 606 ALA B N 1
ATOM 10552 C CA . ALA B 1 606 ? -19.156 -5.773 -24.172 1 89.56 606 ALA B CA 1
ATOM 10553 C C . ALA B 1 606 ? -18.016 -6.672 -24.641 1 89.56 606 ALA B C 1
ATOM 10555 O O . ALA B 1 606 ? -18.062 -7.891 -24.453 1 89.56 606 ALA B O 1
ATOM 10556 N N . ARG B 1 607 ? -17.047 -6.078 -25.25 1 88.31 607 ARG B N 1
ATOM 10557 C CA . ARG B 1 607 ? -15.883 -6.84 -25.688 1 88.31 607 ARG B CA 1
ATOM 10558 C C . ARG B 1 607 ? -15.117 -7.406 -24.484 1 88.31 607 ARG B C 1
ATOM 10560 O O . ARG B 1 607 ? -14.68 -8.555 -24.516 1 88.31 607 ARG B O 1
ATOM 10567 N N . ALA B 1 608 ? -14.922 -6.539 -23.562 1 89.75 608 ALA B N 1
ATOM 10568 C CA . ALA B 1 608 ? -14.234 -6.98 -22.344 1 89.75 608 ALA B CA 1
ATOM 10569 C C . ALA B 1 608 ? -14.984 -8.117 -21.672 1 89.75 608 ALA B C 1
ATOM 10571 O O . ALA B 1 608 ? -14.375 -9.086 -21.203 1 89.75 608 ALA B O 1
ATOM 10572 N N . VAL B 1 609 ? -16.297 -8.039 -21.641 1 92.62 609 VAL B N 1
ATOM 10573 C CA . VAL B 1 609 ? -17.141 -9.086 -21.062 1 92.62 609 VAL B CA 1
ATOM 10574 C C . VAL B 1 609 ? -17 -10.367 -21.875 1 92.62 609 VAL B C 1
ATOM 10576 O O . VAL B 1 609 ? -16.922 -11.469 -21.312 1 92.62 609 VAL B O 1
ATOM 10579 N N . GLY B 1 610 ? -17 -10.188 -23.172 1 90.88 610 GLY B N 1
ATOM 10580 C CA . GLY B 1 610 ? -16.797 -11.336 -24.016 1 90.88 610 GLY B CA 1
ATOM 10581 C C . GLY B 1 610 ? -15.5 -12.07 -23.734 1 90.88 610 GLY B C 1
ATOM 10582 O O . GLY B 1 610 ? -15.484 -13.305 -23.656 1 90.88 610 GLY B O 1
ATOM 10583 N N . ARG B 1 611 ? -14.461 -11.328 -23.484 1 88 611 ARG B N 1
ATOM 10584 C CA . ARG B 1 611 ? -13.164 -11.922 -23.203 1 88 611 ARG B CA 1
ATOM 10585 C C . ARG B 1 611 ? -13.156 -12.586 -21.828 1 88 611 ARG B C 1
ATOM 10587 O O . ARG B 1 611 ? -12.555 -13.641 -21.641 1 88 611 ARG B O 1
ATOM 10594 N N . ALA B 1 612 ? -13.727 -11.906 -20.906 1 90.75 612 ALA B N 1
ATOM 10595 C CA . ALA B 1 612 ? -13.844 -12.484 -19.578 1 90.75 612 ALA B CA 1
ATOM 10596 C C . ALA B 1 612 ? -14.625 -13.797 -19.609 1 90.75 612 ALA B C 1
ATOM 10598 O O . ALA B 1 612 ? -14.242 -14.773 -18.969 1 90.75 612 ALA B O 1
ATOM 10599 N N . PHE B 1 613 ? -15.695 -13.789 -20.391 1 91.5 613 PHE B N 1
ATOM 10600 C CA . PHE B 1 613 ? -16.531 -14.977 -20.516 1 91.5 613 PHE B CA 1
ATOM 10601 C C . PHE B 1 613 ? -15.766 -16.125 -21.156 1 91.5 613 PHE B C 1
ATOM 10603 O O . PHE B 1 613 ? -15.906 -17.281 -20.75 1 91.5 613 PHE B O 1
ATOM 10610 N N . GLU B 1 614 ? -14.938 -15.82 -22.078 1 83.81 614 GLU B N 1
ATOM 10611 C CA . GLU B 1 614 ? -14.094 -16.828 -22.703 1 83.81 614 GLU B CA 1
ATOM 10612 C C . GLU B 1 614 ? -13.195 -17.5 -21.656 1 83.81 614 GLU B C 1
ATOM 10614 O O . GLU B 1 614 ? -12.961 -18.703 -21.719 1 83.81 614 GLU B O 1
ATOM 10619 N N . GLY B 1 615 ? -12.719 -16.703 -20.812 1 82 615 GLY B N 1
ATOM 10620 C CA . GLY B 1 615 ? -11.906 -17.266 -19.734 1 82 615 GLY B CA 1
ATOM 10621 C C . GLY B 1 615 ? -12.688 -18.188 -18.812 1 82 615 GLY B C 1
ATOM 10622 O O . GLY B 1 615 ? -12.172 -19.219 -18.375 1 82 615 GLY B O 1
ATOM 10623 N N . MET B 1 616 ? -13.867 -17.828 -18.594 1 83.12 616 MET B N 1
ATOM 10624 C CA . MET B 1 616 ? -14.734 -18.625 -17.734 1 83.12 616 MET B CA 1
ATOM 10625 C C . MET B 1 616 ? -15.062 -19.969 -18.391 1 83.12 616 MET B C 1
ATOM 10627 O O . MET B 1 616 ? -15.383 -20.922 -17.688 1 83.12 616 MET B O 1
ATOM 10631 N N . LEU B 1 617 ? -14.953 -20 -19.672 1 82.62 617 LEU B N 1
ATOM 10632 C CA . LEU B 1 617 ? -15.328 -21.203 -20.406 1 82.62 617 LEU B CA 1
ATOM 10633 C C . LEU B 1 617 ? -14.188 -22.219 -20.422 1 82.62 617 LEU B C 1
ATOM 10635 O O . LEU B 1 617 ? -14.398 -23.375 -20.75 1 82.62 617 LEU B O 1
ATOM 10639 N N . ILE B 1 618 ? -13.047 -21.766 -20 1 77.31 618 ILE B N 1
ATOM 10640 C CA . ILE B 1 618 ? -11.875 -22.625 -20.094 1 77.31 618 ILE B CA 1
ATOM 10641 C C . ILE B 1 618 ? -12.102 -23.891 -19.281 1 77.31 618 ILE B C 1
ATOM 10643 O O . ILE B 1 618 ? -11.93 -25 -19.781 1 77.31 618 ILE B O 1
ATOM 10647 N N . PRO B 1 619 ? -12.516 -23.828 -18.047 1 76.12 619 PRO B N 1
ATOM 10648 C CA . PRO B 1 619 ? -12.742 -25.062 -17.297 1 76.12 619 PRO B CA 1
ATOM 10649 C C . PRO B 1 619 ? -13.875 -25.906 -17.875 1 76.12 619 PRO B C 1
ATOM 10651 O O . PRO B 1 619 ? -13.836 -27.141 -17.781 1 76.12 619 PRO B O 1
ATOM 10654 N N . TYR B 1 620 ? -14.836 -25.266 -18.422 1 76.12 620 TYR B N 1
ATOM 10655 C CA . TYR B 1 620 ? -15.945 -25.984 -19.062 1 76.12 620 TYR B CA 1
ATOM 10656 C C . TYR B 1 620 ? -15.461 -26.781 -20.266 1 76.12 620 TYR B C 1
ATOM 10658 O O . TYR B 1 620 ? -15.812 -27.953 -20.438 1 76.12 620 TYR B O 1
ATOM 10666 N N . LYS B 1 621 ? -14.695 -26.125 -21.062 1 74.12 621 LYS B N 1
ATOM 10667 C CA . LYS B 1 621 ? -14.188 -26.75 -22.281 1 74.12 621 LYS B CA 1
ATOM 10668 C C . LYS B 1 621 ? -13.219 -27.891 -21.938 1 74.12 621 LYS B C 1
ATOM 10670 O O . LYS B 1 621 ? -13.148 -28.891 -22.656 1 74.12 621 LYS B O 1
ATOM 10675 N N . ALA B 1 622 ? -12.406 -27.703 -20.844 1 70.88 622 ALA B N 1
ATOM 10676 C CA . ALA B 1 622 ? -11.469 -28.734 -20.422 1 70.88 622 ALA B CA 1
ATOM 10677 C C . ALA B 1 622 ? -12.188 -29.875 -19.703 1 70.88 622 ALA B C 1
ATOM 10679 O O . ALA B 1 622 ? -11.625 -30.953 -19.531 1 70.88 622 ALA B O 1
ATOM 10680 N N . GLY B 1 623 ? -13.422 -29.797 -19.484 1 68.38 623 GLY B N 1
ATOM 10681 C CA . GLY B 1 623 ? -14.188 -30.766 -18.719 1 68.38 623 GLY B CA 1
ATOM 10682 C C . GLY B 1 623 ? -14.297 -30.406 -17.25 1 68.38 623 GLY B C 1
ATOM 10683 O O . GLY B 1 623 ? -13.352 -30.625 -16.484 1 68.38 623 GLY B O 1
ATOM 10684 N N . THR B 1 624 ? -15.359 -29.969 -16.938 1 66.69 624 THR B N 1
ATOM 10685 C CA . THR B 1 624 ? -15.586 -29.406 -15.609 1 66.69 624 THR B CA 1
ATOM 10686 C C . THR B 1 624 ? -15.227 -30.422 -14.531 1 66.69 624 THR B C 1
ATOM 10688 O O . THR B 1 624 ? -14.547 -30.094 -13.562 1 66.69 624 THR B O 1
ATOM 10691 N N . LEU B 1 625 ? -15.664 -31.562 -14.727 1 65.94 625 LEU B N 1
ATOM 10692 C CA . LEU B 1 625 ? -15.43 -32.594 -13.711 1 65.94 625 LEU B CA 1
ATOM 10693 C C . LEU B 1 625 ? -13.945 -32.906 -13.594 1 65.94 625 LEU B C 1
ATOM 10695 O O . LEU B 1 625 ? -13.438 -33.094 -12.484 1 65.94 625 LEU B O 1
ATOM 10699 N N . LEU B 1 626 ? -13.391 -32.906 -14.719 1 65.19 626 LEU B N 1
ATOM 10700 C CA . LEU B 1 626 ? -11.953 -33.188 -14.711 1 65.19 626 LEU B CA 1
ATOM 10701 C C . LEU B 1 626 ? -11.188 -32.094 -14 1 65.19 626 LEU B C 1
ATOM 10703 O O . LEU B 1 626 ? -10.297 -32.375 -13.195 1 65.19 626 LEU B O 1
ATOM 10707 N N . ILE B 1 627 ? -11.555 -30.984 -14.336 1 67.5 627 ILE B N 1
ATOM 10708 C CA . ILE B 1 627 ? -10.844 -29.859 -13.75 1 67.5 627 ILE B CA 1
ATOM 10709 C C . ILE B 1 627 ? -11.117 -29.797 -12.25 1 67.5 627 ILE B C 1
ATOM 10711 O O . ILE B 1 627 ? -10.211 -29.516 -11.461 1 67.5 627 ILE B O 1
ATOM 10715 N N . LYS B 1 628 ? -12.273 -30.078 -11.922 1 68.12 628 LYS B N 1
ATOM 10716 C CA . LYS B 1 628 ? -12.609 -30.062 -10.5 1 68.12 628 LYS B CA 1
ATOM 10717 C C . LYS B 1 628 ? -11.758 -31.062 -9.727 1 68.12 628 LYS B C 1
ATOM 10719 O O . LYS B 1 628 ? -11.422 -30.828 -8.562 1 68.12 628 LYS B O 1
ATOM 10724 N N . LYS B 1 629 ? -11.344 -31.969 -10.414 1 64.38 629 LYS B N 1
ATOM 10725 C CA . LYS B 1 629 ? -10.586 -33.031 -9.734 1 64.38 629 LYS B CA 1
ATOM 10726 C C . LYS B 1 629 ? -9.086 -32.75 -9.797 1 64.38 629 LYS B C 1
ATOM 10728 O O . LYS B 1 629 ? -8.328 -33.156 -8.922 1 64.38 629 LYS B O 1
ATOM 10733 N N . THR B 1 630 ? -8.727 -32.031 -10.828 1 65.94 630 THR B N 1
ATOM 10734 C CA . THR B 1 630 ? -7.285 -31.969 -11.039 1 65.94 630 THR B CA 1
ATOM 10735 C C . THR B 1 630 ? -6.77 -30.547 -10.805 1 65.94 630 THR B C 1
ATOM 10737 O O . THR B 1 630 ? -5.574 -30.344 -10.578 1 65.94 630 THR B O 1
ATOM 10740 N N . ALA B 1 631 ? -7.609 -29.656 -10.836 1 66.5 631 ALA B N 1
ATOM 10741 C CA . ALA B 1 631 ? -7.184 -28.266 -10.828 1 66.5 631 ALA B CA 1
ATOM 10742 C C . ALA B 1 631 ? -6.52 -27.906 -9.5 1 66.5 631 ALA B C 1
ATOM 10744 O O . ALA B 1 631 ? -5.598 -27.078 -9.461 1 66.5 631 ALA B O 1
ATOM 10745 N N . ALA B 1 632 ? -6.953 -28.578 -8.617 1 64.62 632 ALA B N 1
ATOM 10746 C CA . ALA B 1 632 ? -6.461 -28.25 -7.281 1 64.62 632 ALA B CA 1
ATOM 10747 C C . ALA B 1 632 ? -4.941 -28.375 -7.215 1 64.62 632 ALA B C 1
ATOM 10749 O O . ALA B 1 632 ? -4.277 -27.625 -6.504 1 64.62 632 ALA B O 1
ATOM 10750 N N . LEU B 1 633 ? -4.422 -29.141 -7.988 1 68.5 633 LEU B N 1
ATOM 10751 C CA . LEU B 1 633 ? -2.99 -29.406 -7.863 1 68.5 633 LEU B CA 1
ATOM 10752 C C . LEU B 1 633 ? -2.219 -28.75 -9.008 1 68.5 633 LEU B C 1
ATOM 10754 O O . LEU B 1 633 ? -1 -28.578 -8.922 1 68.5 633 LEU B O 1
ATOM 10758 N N . THR B 1 634 ? -2.92 -28.344 -9.961 1 75.5 634 THR B N 1
ATOM 10759 C CA . THR B 1 634 ? -2.17 -27.953 -11.148 1 75.5 634 THR B CA 1
ATOM 10760 C C . THR B 1 634 ? -2.338 -26.469 -11.43 1 75.5 634 THR B C 1
ATOM 10762 O O . THR B 1 634 ? -1.473 -25.844 -12.055 1 75.5 634 THR B O 1
ATOM 10765 N N . TRP B 1 635 ? -3.395 -26.031 -10.961 1 83.06 635 TRP B N 1
ATOM 10766 C CA . TRP B 1 635 ? -3.633 -24.625 -11.289 1 83.06 635 TRP B CA 1
ATOM 10767 C C . TRP B 1 635 ? -3.275 -23.719 -10.109 1 83.06 635 TRP B C 1
ATOM 10769 O O . TRP B 1 635 ? -3.627 -24.016 -8.961 1 83.06 635 TRP B O 1
ATOM 10779 N N . ALA B 1 636 ? -2.547 -22.703 -10.469 1 90.62 636 ALA B N 1
ATOM 10780 C CA . ALA B 1 636 ? -2.211 -21.719 -9.445 1 90.62 636 ALA B CA 1
ATOM 10781 C C . ALA B 1 636 ? -3.463 -21 -8.938 1 90.62 636 ALA B C 1
ATOM 10783 O O . ALA B 1 636 ? -4.496 -21 -9.609 1 90.62 636 ALA B O 1
ATOM 10784 N N . ILE B 1 637 ? -3.412 -20.531 -7.781 1 92.44 637 ILE B N 1
ATOM 10785 C CA . ILE B 1 637 ? -4.539 -19.812 -7.195 1 92.44 637 ILE B CA 1
ATOM 10786 C C . ILE B 1 637 ? -4.902 -18.609 -8.062 1 92.44 637 ILE B C 1
ATOM 10788 O O . ILE B 1 637 ? -6.051 -18.156 -8.062 1 92.44 637 ILE B O 1
ATOM 10792 N N . GLY B 1 638 ? -3.943 -18.125 -8.852 1 92.44 638 GLY B N 1
ATOM 10793 C CA . GLY B 1 638 ? -4.176 -17 -9.734 1 92.44 638 GLY B CA 1
ATOM 10794 C C . GLY B 1 638 ? -5.336 -17.219 -10.695 1 92.44 638 GLY B C 1
ATOM 10795 O O . GLY B 1 638 ? -6.027 -16.266 -11.062 1 92.44 638 GLY B O 1
ATOM 10796 N N . HIS B 1 639 ? -5.562 -18.422 -11.102 1 90.38 639 HIS B N 1
ATOM 10797 C CA . HIS B 1 639 ? -6.676 -18.734 -11.984 1 90.38 639 HIS B CA 1
ATOM 10798 C C . HIS B 1 639 ? -8.016 -18.547 -11.281 1 90.38 639 HIS B C 1
ATOM 10800 O O . HIS B 1 639 ? -8.969 -18.047 -11.875 1 90.38 639 HIS B O 1
ATOM 10806 N N . ALA B 1 640 ? -8.008 -19.031 -10.078 1 91.25 640 ALA B N 1
ATOM 10807 C CA . ALA B 1 640 ? -9.234 -18.859 -9.297 1 91.25 640 ALA B CA 1
ATOM 10808 C C . ALA B 1 640 ? -9.555 -17.391 -9.078 1 91.25 640 ALA B C 1
ATOM 10810 O O . ALA B 1 640 ? -10.703 -16.969 -9.211 1 91.25 640 ALA B O 1
ATOM 10811 N N . LEU B 1 641 ? -8.562 -16.641 -8.758 1 93 641 LEU B N 1
ATOM 10812 C CA . LEU B 1 641 ? -8.75 -15.219 -8.477 1 93 641 LEU B CA 1
ATOM 10813 C C . LEU B 1 641 ? -9.148 -14.469 -9.742 1 93 641 LEU B C 1
ATOM 10815 O O . LEU B 1 641 ? -10.008 -13.578 -9.695 1 93 641 LEU B O 1
ATOM 10819 N N . ALA B 1 642 ? -8.477 -14.766 -10.828 1 90.94 642 ALA B N 1
ATOM 10820 C CA . ALA B 1 642 ? -8.859 -14.172 -12.109 1 90.94 642 ALA B CA 1
ATOM 10821 C C . ALA B 1 642 ? -10.289 -14.539 -12.477 1 90.94 642 ALA B C 1
ATOM 10823 O O . ALA B 1 642 ? -11.031 -13.703 -13.008 1 90.94 642 ALA B O 1
ATOM 10824 N N . GLY B 1 643 ? -10.672 -15.781 -12.234 1 89.25 643 GLY B N 1
ATOM 10825 C CA . GLY B 1 643 ? -12.039 -16.219 -12.469 1 89.25 643 GLY B CA 1
ATOM 10826 C C . GLY B 1 643 ? -13.055 -15.461 -11.633 1 89.25 643 GLY B C 1
ATOM 10827 O O . GLY B 1 643 ? -14.156 -15.18 -12.102 1 89.25 643 GLY B O 1
ATOM 10828 N N . TRP B 1 644 ? -12.688 -15.195 -10.453 1 91.38 644 TRP B N 1
ATOM 10829 C CA . TRP B 1 644 ? -13.539 -14.438 -9.547 1 91.38 644 TRP B CA 1
ATOM 10830 C C . TRP B 1 644 ? -13.852 -13.062 -10.117 1 91.38 644 TRP B C 1
ATOM 10832 O O . TRP B 1 644 ? -15.016 -12.648 -10.164 1 91.38 644 TRP B O 1
ATOM 10842 N N . GLU B 1 645 ? -12.898 -12.352 -10.594 1 89.19 645 GLU B N 1
ATOM 10843 C CA . GLU B 1 645 ? -13.094 -11.039 -11.195 1 89.19 645 GLU B CA 1
ATOM 10844 C C . GLU B 1 645 ? -13.961 -11.125 -12.453 1 89.19 645 GLU B C 1
ATOM 10846 O O . GLU B 1 645 ? -14.812 -10.273 -12.688 1 89.19 645 GLU B O 1
ATOM 10851 N N . ALA B 1 646 ? -13.688 -12.141 -13.195 1 89.94 646 ALA B N 1
ATOM 10852 C CA . ALA B 1 646 ? -14.453 -12.359 -14.422 1 89.94 646 ALA B CA 1
ATOM 10853 C C . ALA B 1 646 ? -15.914 -12.664 -14.109 1 89.94 646 ALA B C 1
ATOM 10855 O O . ALA B 1 646 ? -16.812 -12.141 -14.758 1 89.94 646 ALA B O 1
ATOM 10856 N N . ALA B 1 647 ? -16.109 -13.477 -13.148 1 91.94 647 ALA B N 1
ATOM 10857 C CA . ALA B 1 647 ? -17.469 -13.852 -12.773 1 91.94 647 ALA B CA 1
ATOM 10858 C C . ALA B 1 647 ? -18.266 -12.633 -12.305 1 91.94 647 ALA B C 1
ATOM 10860 O O . ALA B 1 647 ? -19.422 -12.477 -12.672 1 91.94 647 ALA B O 1
ATOM 10861 N N . LEU B 1 648 ? -17.641 -11.805 -11.531 1 91.75 648 LEU B N 1
ATOM 10862 C CA . LEU B 1 648 ? -18.328 -10.609 -11.047 1 91.75 648 LEU B CA 1
ATOM 10863 C C . LEU B 1 648 ? -18.672 -9.672 -12.203 1 91.75 648 LEU B C 1
ATOM 10865 O O . LEU B 1 648 ? -19.781 -9.156 -12.273 1 91.75 648 LEU B O 1
ATOM 10869 N N . LEU B 1 649 ? -17.75 -9.492 -13.07 1 91.5 649 LEU B N 1
ATOM 10870 C CA . LEU B 1 649 ? -17.953 -8.594 -14.203 1 91.5 649 LEU B CA 1
ATOM 10871 C C . LEU B 1 649 ? -19.047 -9.117 -15.125 1 91.5 649 LEU B C 1
ATOM 10873 O O . LEU B 1 649 ? -19.984 -8.391 -15.461 1 91.5 649 LEU B O 1
ATOM 10877 N N . VAL B 1 650 ? -18.984 -10.406 -15.492 1 93.81 650 VAL B N 1
ATOM 10878 C CA . VAL B 1 650 ? -19.891 -10.977 -16.484 1 93.81 650 VAL B CA 1
ATOM 10879 C C . VAL B 1 650 ? -21.297 -11.086 -15.891 1 93.81 650 VAL B C 1
ATOM 10881 O O . VAL B 1 650 ? -22.266 -10.695 -16.531 1 93.81 650 VAL B O 1
ATOM 10884 N N . THR B 1 651 ? -21.422 -11.555 -14.719 1 94.12 651 THR B N 1
ATOM 10885 C CA . THR B 1 651 ? -22.75 -11.734 -14.125 1 94.12 651 THR B CA 1
ATOM 10886 C C . THR B 1 651 ? -23.438 -10.391 -13.914 1 94.12 651 THR B C 1
ATOM 10888 O O . THR B 1 651 ? -24.625 -10.25 -14.148 1 94.12 651 THR B O 1
ATOM 10891 N N . LYS B 1 652 ? -22.719 -9.438 -13.422 1 93.25 652 LYS B N 1
ATOM 10892 C CA . LYS B 1 652 ? -23.281 -8.102 -13.227 1 93.25 652 LYS B CA 1
ATOM 10893 C C . LYS B 1 652 ? -23.719 -7.5 -14.562 1 93.25 652 LYS B C 1
ATOM 10895 O O . LYS B 1 652 ? -24.781 -6.875 -14.641 1 93.25 652 LYS B O 1
ATOM 10900 N N . TRP B 1 653 ? -22.875 -7.602 -15.531 1 93.5 653 TRP B N 1
ATOM 10901 C CA . TRP B 1 653 ? -23.203 -7.09 -16.859 1 93.5 653 TRP B CA 1
ATOM 10902 C C . TRP B 1 653 ? -24.453 -7.777 -17.406 1 93.5 653 TRP B C 1
ATOM 10904 O O . TRP B 1 653 ? -25.344 -7.121 -17.953 1 93.5 653 TRP B O 1
ATOM 10914 N N . VAL B 1 654 ? -24.547 -9.078 -17.281 1 94.75 654 VAL B N 1
ATOM 10915 C CA . VAL B 1 654 ? -25.703 -9.844 -17.75 1 94.75 654 VAL B CA 1
ATOM 10916 C C . VAL B 1 654 ? -26.953 -9.367 -17.016 1 94.75 654 VAL B C 1
ATOM 10918 O O . VAL B 1 654 ? -28.016 -9.188 -17.625 1 94.75 654 VAL B O 1
ATOM 10921 N N . HIS B 1 655 ? -26.844 -9.188 -15.766 1 94.88 655 HIS B N 1
ATOM 10922 C CA . HIS B 1 655 ? -27.969 -8.711 -14.977 1 94.88 655 HIS B CA 1
ATOM 10923 C C . HIS B 1 655 ? -28.438 -7.34 -15.461 1 94.88 655 HIS B C 1
ATOM 10925 O O . HIS B 1 655 ? -29.641 -7.094 -15.57 1 94.88 655 HIS B O 1
ATOM 10931 N N . ALA B 1 656 ? -27.5 -6.516 -15.703 1 91.75 656 ALA B N 1
ATOM 10932 C CA . ALA B 1 656 ? -27.828 -5.176 -16.172 1 91.75 656 ALA B CA 1
ATOM 10933 C C . ALA B 1 656 ? -28.578 -5.23 -17.5 1 91.75 656 ALA B C 1
ATOM 10935 O O . ALA B 1 656 ? -29.531 -4.469 -17.719 1 91.75 656 ALA B O 1
ATOM 10936 N N . ILE B 1 657 ? -28.172 -6.086 -18.375 1 92.06 657 ILE B N 1
ATOM 10937 C CA . ILE B 1 657 ? -28.812 -6.234 -19.672 1 92.06 657 ILE B CA 1
ATOM 10938 C C . ILE B 1 657 ? -30.219 -6.832 -19.469 1 92.06 657 ILE B C 1
ATOM 10940 O O . ILE B 1 657 ? -31.172 -6.406 -20.125 1 92.06 657 ILE B O 1
ATOM 10944 N N . GLU B 1 658 ? -30.328 -7.789 -18.609 1 92.19 658 GLU B N 1
ATOM 10945 C CA . GLU B 1 658 ? -31.609 -8.398 -18.312 1 92.19 658 GLU B CA 1
ATOM 10946 C C . GLU B 1 658 ? -32.594 -7.363 -17.766 1 92.19 658 GLU B C 1
ATOM 10948 O O . GLU B 1 658 ? -33.781 -7.348 -18.156 1 92.19 658 GLU B O 1
ATOM 10953 N N . VAL B 1 659 ? -32.156 -6.602 -16.922 1 90.88 659 VAL B N 1
ATOM 10954 C CA . VAL B 1 659 ? -33 -5.562 -16.344 1 90.88 659 VAL B CA 1
ATOM 10955 C C . VAL B 1 659 ? -33.406 -4.562 -17.422 1 90.88 659 VAL B C 1
ATOM 10957 O O . VAL B 1 659 ? -34.562 -4.109 -17.438 1 90.88 659 VAL B O 1
ATOM 10960 N N . GLU B 1 660 ? -32.469 -4.238 -18.281 1 89.25 660 GLU B N 1
ATOM 10961 C CA . GLU B 1 660 ? -32.781 -3.312 -19.359 1 89.25 660 GLU B CA 1
ATOM 10962 C C . GLU B 1 660 ? -33.812 -3.891 -20.312 1 89.25 660 GLU B C 1
ATOM 10964 O O . GLU B 1 660 ? -34.719 -3.18 -20.75 1 89.25 660 GLU B O 1
ATOM 10969 N N . ILE B 1 661 ? -33.719 -5.09 -20.641 1 86.69 661 ILE B N 1
ATOM 10970 C CA . ILE B 1 661 ? -34.656 -5.758 -21.547 1 86.69 661 ILE B CA 1
ATOM 10971 C C . ILE B 1 661 ? -36.031 -5.82 -20.906 1 86.69 661 ILE B C 1
ATOM 10973 O O . ILE B 1 661 ? -37.031 -5.605 -21.594 1 86.69 661 ILE B O 1
ATOM 10977 N N . ARG B 1 662 ? -36.094 -6.039 -19.703 1 86.69 662 ARG B N 1
ATOM 10978 C CA . ARG B 1 662 ? -37.375 -6.188 -19 1 86.69 662 ARG B CA 1
ATOM 10979 C C . ARG B 1 662 ? -38.031 -4.832 -18.766 1 86.69 662 ARG B C 1
ATOM 10981 O O . ARG B 1 662 ? -39.25 -4.711 -18.812 1 86.69 662 ARG B O 1
ATOM 10988 N N . SER B 1 663 ? -37.219 -3.916 -18.344 1 83.69 663 SER B N 1
ATOM 10989 C CA . SER B 1 663 ? -37.75 -2.598 -18.031 1 83.69 663 SER B CA 1
ATOM 10990 C C . SER B 1 663 ? -38.156 -1.849 -19.297 1 83.69 663 SER B C 1
ATOM 10992 O O . SER B 1 663 ? -39.094 -1.05 -19.266 1 83.69 663 SER B O 1
ATOM 10994 N N . SER B 1 664 ? -37.375 -1.87 -20.359 1 75.81 664 SER B N 1
ATOM 10995 C CA . SER B 1 664 ? -37.656 -1.062 -21.531 1 75.81 664 SER B CA 1
ATOM 10996 C C . SER B 1 664 ? -38.5 -1.826 -22.531 1 75.81 664 SER B C 1
ATOM 10998 O O . SER B 1 664 ? -38.906 -1.281 -23.562 1 75.81 664 SER B O 1
ATOM 11000 N N . ARG B 1 665 ? -39.281 -2.918 -22.25 1 63.53 665 ARG B N 1
ATOM 11001 C CA . ARG B 1 665 ? -40.156 -3.756 -23.062 1 63.53 665 ARG B CA 1
ATOM 11002 C C . ARG B 1 665 ? -39.75 -3.719 -24.531 1 63.53 665 ARG B C 1
ATOM 11004 O O . ARG B 1 665 ? -38.719 -4.273 -24.906 1 63.53 665 ARG B O 1
ATOM 11011 N N . ASP B 1 666 ? -40.219 -2.764 -25.344 1 56.66 666 ASP B N 1
ATOM 11012 C CA . ASP B 1 666 ? -40.125 -2.686 -26.797 1 56.66 666 ASP B CA 1
ATOM 11013 C C . ASP B 1 666 ? -38.906 -1.887 -27.234 1 56.66 666 ASP B C 1
ATOM 11015 O O . ASP B 1 666 ? -38.531 -1.923 -28.406 1 56.66 666 ASP B O 1
ATOM 11019 N N . SER B 1 667 ? -38.219 -1.08 -26.312 1 58.47 667 SER B N 1
ATOM 11020 C CA . SER B 1 667 ? -37.219 -0.138 -26.797 1 58.47 667 SER B CA 1
ATOM 11021 C C . SER B 1 667 ? -35.875 -0.355 -26.109 1 58.47 667 SER B C 1
ATOM 11023 O O . SER B 1 667 ? -35.156 0.604 -25.828 1 58.47 667 SER B O 1
ATOM 11025 N N . ALA B 1 668 ? -35.625 -1.692 -25.953 1 66.5 668 ALA B N 1
ATOM 11026 C CA . ALA B 1 668 ? -34.344 -1.907 -25.281 1 66.5 668 ALA B CA 1
ATOM 11027 C C . ALA B 1 668 ? -33.156 -1.491 -26.156 1 66.5 668 ALA B C 1
ATOM 11029 O O . ALA B 1 668 ? -33.125 -1.852 -27.344 1 66.5 668 ALA B O 1
ATOM 11030 N N . SER B 1 669 ? -32.281 -0.516 -25.734 1 81.19 669 SER B N 1
ATOM 11031 C CA . SER B 1 669 ? -31.109 -0.029 -26.453 1 81.19 669 SER B CA 1
ATOM 11032 C C . SER B 1 669 ? -29.906 -0.94 -26.234 1 81.19 669 SER B C 1
ATOM 11034 O O . SER B 1 669 ? -29.062 -0.652 -25.391 1 81.19 669 SER B O 1
ATOM 11036 N N . ILE B 1 670 ? -30.047 -2.189 -26.875 1 88.25 670 ILE B N 1
ATOM 11037 C CA . ILE B 1 670 ? -28.953 -3.141 -26.781 1 88.25 670 ILE B CA 1
ATOM 11038 C C . ILE B 1 670 ? -28.203 -3.195 -28.109 1 88.25 670 ILE B C 1
ATOM 11040 O O . ILE B 1 670 ? -28.812 -3.332 -29.172 1 88.25 670 ILE B O 1
ATOM 11044 N N . SER B 1 671 ? -26.953 -2.971 -28.031 1 88.38 671 SER B N 1
ATOM 11045 C CA . SER B 1 671 ? -26.125 -2.982 -29.25 1 88.38 671 SER B CA 1
ATOM 11046 C C . SER B 1 671 ? -26.016 -4.391 -29.828 1 88.38 671 SER B C 1
ATOM 11048 O O . SER B 1 671 ? -26.375 -5.367 -29.172 1 88.38 671 SER B O 1
ATOM 11050 N N . GLU B 1 672 ? -25.562 -4.48 -31.062 1 90.12 672 GLU B N 1
ATOM 11051 C CA . GLU B 1 672 ? -25.391 -5.762 -31.75 1 90.12 672 GLU B CA 1
ATOM 11052 C C . GLU B 1 672 ? -24.375 -6.641 -31.016 1 90.12 672 GLU B C 1
ATOM 11054 O O . GLU B 1 672 ? -24.594 -7.848 -30.875 1 90.12 672 GLU B O 1
ATOM 11059 N N . LEU B 1 673 ? -23.344 -6.027 -30.594 1 90.25 673 LEU B N 1
ATOM 11060 C CA . LEU B 1 673 ? -22.297 -6.781 -29.891 1 90.25 673 LEU B CA 1
ATOM 11061 C C . LEU B 1 673 ? -22.812 -7.312 -28.562 1 90.25 673 LEU B C 1
ATOM 11063 O O . LEU B 1 673 ? -22.484 -8.43 -28.156 1 90.25 673 LEU B O 1
ATOM 11067 N N . GLU B 1 674 ? -23.578 -6.5 -27.891 1 92.69 674 GLU B N 1
ATOM 11068 C CA . GLU B 1 674 ? -24.172 -6.93 -26.625 1 92.69 674 GLU B CA 1
ATOM 11069 C C . GLU B 1 674 ? -25.125 -8.109 -26.828 1 92.69 674 GLU B C 1
ATOM 11071 O O . GLU B 1 674 ? -25.125 -9.055 -26.031 1 92.69 674 GLU B O 1
ATOM 11076 N N . THR B 1 675 ? -25.844 -8.039 -27.906 1 91.75 675 THR B N 1
ATOM 11077 C CA . THR B 1 675 ? -26.781 -9.117 -28.234 1 91.75 675 THR B CA 1
ATOM 11078 C C . THR B 1 675 ? -26.031 -10.414 -28.531 1 91.75 675 THR B C 1
ATOM 11080 O O . THR B 1 675 ? -26.438 -11.492 -28.094 1 91.75 675 THR B O 1
ATOM 11083 N N . GLN B 1 676 ? -24.953 -10.25 -29.188 1 91.31 676 GLN B N 1
ATOM 11084 C CA . GLN B 1 676 ? -24.141 -11.414 -29.531 1 91.31 676 GLN B CA 1
ATOM 11085 C C . GLN B 1 676 ? -23.547 -12.055 -28.281 1 91.31 676 GLN B C 1
ATOM 11087 O O . GLN B 1 676 ? -23.516 -13.281 -28.156 1 91.31 676 GLN B O 1
ATOM 11092 N N . THR B 1 677 ? -23.047 -11.25 -27.438 1 91.25 677 THR B N 1
ATOM 11093 C CA . THR B 1 677 ? -22.453 -11.742 -26.203 1 91.25 677 THR B CA 1
ATOM 11094 C C . THR B 1 677 ? -23.5 -12.422 -25.344 1 91.25 677 THR B C 1
ATOM 11096 O O . THR B 1 677 ? -23.25 -13.484 -24.766 1 91.25 677 THR B O 1
ATOM 11099 N N . MET B 1 678 ? -24.703 -11.867 -25.312 1 91.56 678 MET B N 1
ATOM 11100 C CA . MET B 1 678 ? -25.797 -12.445 -24.531 1 91.56 678 MET B CA 1
ATOM 11101 C C . MET B 1 678 ? -26.219 -13.797 -25.109 1 91.56 678 MET B C 1
ATOM 11103 O O . MET B 1 678 ? -26.547 -14.719 -24.359 1 91.56 678 MET B O 1
ATOM 11107 N N . GLN B 1 679 ? -26.141 -13.836 -26.391 1 91.12 679 GLN B N 1
ATOM 11108 C CA . GLN B 1 679 ? -26.516 -15.094 -27.047 1 91.12 679 GLN B CA 1
ATOM 11109 C C . GLN B 1 679 ? -25.5 -16.188 -26.734 1 91.12 679 GLN B C 1
ATOM 11111 O O . GLN B 1 679 ? -25.891 -17.344 -26.516 1 91.12 679 GLN B O 1
ATOM 11116 N N . SER B 1 680 ? -24.234 -15.836 -26.734 1 89.31 680 SER B N 1
ATOM 11117 C CA . SER B 1 680 ? -23.203 -16.797 -26.391 1 89.31 680 SER B CA 1
ATOM 11118 C C . SER B 1 680 ? -23.406 -17.328 -24.969 1 89.31 680 SER B C 1
ATOM 11120 O O . SER B 1 680 ? -23.203 -18.516 -24.703 1 89.31 680 SER B O 1
ATOM 11122 N N . ILE B 1 681 ? -23.797 -16.484 -24.078 1 90.56 681 ILE B N 1
ATOM 11123 C CA . ILE B 1 681 ? -24.016 -16.859 -22.688 1 90.56 681 ILE B CA 1
ATOM 11124 C C . ILE B 1 681 ? -25.25 -17.734 -22.562 1 90.56 681 ILE B C 1
ATOM 11126 O O . ILE B 1 681 ? -25.234 -18.734 -21.844 1 90.56 681 ILE B O 1
ATOM 11130 N N . ARG B 1 682 ? -26.281 -17.391 -23.297 1 89.5 682 ARG B N 1
ATOM 11131 C CA . ARG B 1 682 ? -27.5 -18.188 -23.312 1 89.5 682 ARG B CA 1
ATOM 11132 C C . ARG B 1 682 ? -27.219 -19.594 -23.844 1 89.5 682 ARG B C 1
ATOM 11134 O O . ARG B 1 682 ? -27.75 -20.578 -23.312 1 89.5 682 ARG B O 1
ATOM 11141 N N . ASN B 1 683 ? -26.391 -19.656 -24.828 1 86.25 683 ASN B N 1
ATOM 11142 C CA . ASN B 1 683 ? -26.047 -20.953 -25.406 1 86.25 683 ASN B CA 1
ATOM 11143 C C . ASN B 1 683 ? -25.312 -21.828 -24.391 1 86.25 683 ASN B C 1
ATOM 11145 O O . ASN B 1 683 ? -25.578 -23.031 -24.312 1 86.25 683 ASN B O 1
ATOM 11149 N N . LEU B 1 684 ? -24.438 -21.266 -23.672 1 85.69 684 LEU B N 1
ATOM 11150 C CA . LEU B 1 684 ? -23.734 -22.016 -22.641 1 85.69 684 LEU B CA 1
ATOM 11151 C C . LEU B 1 684 ? -24.703 -22.547 -21.594 1 85.69 684 LEU B C 1
ATOM 11153 O O . LEU B 1 684 ? -24.625 -23.719 -21.203 1 85.69 684 LEU B O 1
ATOM 11157 N N . LEU B 1 685 ? -25.594 -21.719 -21.188 1 86.19 685 LEU B N 1
ATOM 11158 C CA . LEU B 1 685 ? -26.516 -22.094 -20.109 1 86.19 685 LEU B CA 1
ATOM 11159 C C . LEU B 1 685 ? -27.516 -23.141 -20.594 1 86.19 685 LEU B C 1
ATOM 11161 O O . LEU B 1 685 ? -27.953 -23.984 -19.797 1 86.19 685 LEU B O 1
ATOM 11165 N N . LEU B 1 686 ? -27.859 -23.031 -21.828 1 83.56 686 LEU B N 1
ATOM 11166 C CA . LEU B 1 686 ? -28.719 -24.062 -22.406 1 83.56 686 LEU B CA 1
ATOM 11167 C C . LEU B 1 686 ? -28.016 -25.406 -22.438 1 83.56 686 LEU B C 1
ATOM 11169 O O . LEU B 1 686 ? -28.625 -26.453 -22.172 1 83.56 686 LEU B O 1
ATOM 11173 N N . ASP B 1 687 ? -26.75 -25.328 -22.719 1 80.12 687 ASP B N 1
ATOM 11174 C CA . ASP B 1 687 ? -25.969 -26.562 -22.734 1 80.12 687 ASP B CA 1
ATOM 11175 C C . ASP B 1 687 ? -25.828 -27.141 -21.328 1 80.12 687 ASP B C 1
ATOM 11177 O O . ASP B 1 687 ? -25.703 -28.359 -21.172 1 80.12 687 ASP B O 1
ATOM 11181 N N . LEU B 1 688 ? -25.922 -26.219 -20.359 1 75.75 688 LEU B N 1
ATOM 11182 C CA . LEU B 1 688 ? -25.719 -26.625 -18.984 1 75.75 688 LEU B CA 1
ATOM 11183 C C . LEU B 1 688 ? -27.047 -27.078 -18.359 1 75.75 688 LEU B C 1
ATOM 11185 O O . LEU B 1 688 ? -27.062 -27.609 -17.25 1 75.75 688 LEU B O 1
ATOM 11189 N N . GLU B 1 689 ? -28.25 -26.531 -18.781 1 64.25 689 GLU B N 1
ATOM 11190 C CA . GLU B 1 689 ? -29.578 -26.766 -18.234 1 64.25 689 GLU B CA 1
ATOM 11191 C C . GLU B 1 689 ? -29.781 -28.234 -17.875 1 64.25 689 GLU B C 1
ATOM 11193 O O . GLU B 1 689 ? -30.469 -28.547 -16.906 1 64.25 689 GLU B O 1
ATOM 11198 N N . ASP B 1 690 ? -29.312 -29.094 -18.609 1 53.09 690 ASP B N 1
ATOM 11199 C CA . ASP B 1 690 ? -29.484 -30.453 -18.125 1 53.09 690 ASP B CA 1
ATOM 11200 C C . ASP B 1 690 ? -28.844 -30.641 -16.75 1 53.09 690 ASP B C 1
ATOM 11202 O O . ASP B 1 690 ? -29.266 -31.484 -15.961 1 53.09 690 ASP B O 1
ATOM 11206 N N . VAL B 1 691 ? -27.984 -29.812 -16.359 1 49.12 691 VAL B N 1
ATOM 11207 C CA . VAL B 1 691 ? -27.219 -29.906 -15.109 1 49.12 691 VAL B CA 1
ATOM 11208 C C . VAL B 1 691 ? -27.812 -28.938 -14.078 1 49.12 691 VAL B C 1
ATOM 11210 O O . VAL B 1 691 ? -27.797 -29.234 -12.883 1 49.12 691 VAL B O 1
ATOM 11213 N N . LEU B 1 692 ? -28.297 -27.766 -14.5 1 55.22 692 LEU B N 1
ATOM 11214 C CA . LEU B 1 692 ? -28.828 -26.766 -13.586 1 55.22 692 LEU B CA 1
ATOM 11215 C C . LEU B 1 692 ? -30.297 -27.016 -13.305 1 55.22 692 LEU B C 1
ATOM 11217 O O . LEU B 1 692 ? -31.062 -27.375 -14.211 1 55.22 692 LEU B O 1
ATOM 11221 N N . ASP B 1 693 ? -30.75 -27.516 -12.156 1 50.12 693 ASP B N 1
ATOM 11222 C CA . ASP B 1 693 ? -32.094 -27.844 -11.703 1 50.12 693 ASP B CA 1
ATOM 11223 C C . ASP B 1 693 ? -33.125 -26.891 -12.297 1 50.12 693 ASP B C 1
ATOM 11225 O O . ASP B 1 693 ? -32.844 -25.688 -12.461 1 50.12 693 ASP B O 1
ATOM 11229 N N . ASN B 1 694 ? -34.188 -27.344 -12.984 1 46.97 694 ASN B N 1
ATOM 11230 C CA . ASN B 1 694 ? -35.406 -26.812 -13.602 1 46.97 694 ASN B CA 1
ATOM 11231 C C . ASN B 1 694 ? -35.969 -25.656 -12.805 1 46.97 694 ASN B C 1
ATOM 11233 O O . ASN B 1 694 ? -36.906 -24.984 -13.242 1 46.97 694 ASN B O 1
ATOM 11237 N N . GLY B 1 695 ? -35.625 -25.469 -11.586 1 45.81 695 GLY B N 1
ATOM 11238 C CA . GLY B 1 695 ? -36.312 -24.5 -10.75 1 45.81 695 GLY B CA 1
ATOM 11239 C C . GLY B 1 695 ? -35.75 -23.109 -10.828 1 45.81 695 GLY B C 1
ATOM 11240 O O . GLY B 1 695 ? -36.156 -22.203 -10.102 1 45.81 695 GLY B O 1
ATOM 11241 N N . ALA B 1 696 ? -34.562 -23 -11.383 1 52.19 696 ALA B N 1
ATOM 11242 C CA . ALA B 1 696 ? -33.938 -21.672 -11.336 1 52.19 696 ALA B CA 1
ATOM 11243 C C . ALA B 1 696 ? -34.688 -20.688 -12.219 1 52.19 696 ALA B C 1
ATOM 11245 O O . ALA B 1 696 ? -35.156 -21.047 -13.312 1 52.19 696 ALA B O 1
ATOM 11246 N N . GLY B 1 697 ? -35.188 -19.656 -11.711 1 59.25 697 GLY B N 1
ATOM 11247 C CA . GLY B 1 697 ? -35.969 -18.531 -12.242 1 59.25 697 GLY B CA 1
ATOM 11248 C C . GLY B 1 697 ? -35.406 -18.016 -13.547 1 59.25 697 GLY B C 1
ATOM 11249 O O . GLY B 1 697 ? -34.406 -18.516 -14.055 1 59.25 697 GLY B O 1
ATOM 11250 N N . PRO B 1 698 ? -35.938 -17.109 -14.188 1 79.38 698 PRO B N 1
ATOM 11251 C CA . PRO B 1 698 ? -35.719 -16.547 -15.523 1 79.38 698 PRO B CA 1
ATOM 11252 C C . PRO B 1 698 ? -34.406 -15.742 -15.625 1 79.38 698 PRO B C 1
ATOM 11254 O O . PRO B 1 698 ? -33.969 -15.422 -16.734 1 79.38 698 PRO B O 1
ATOM 11257 N N . SER B 1 699 ? -33.625 -15.789 -14.453 1 91.62 699 SER B N 1
ATOM 11258 C CA . SER B 1 699 ? -32.469 -14.875 -14.539 1 91.62 699 SER B CA 1
ATOM 11259 C C . SER B 1 699 ? -31.234 -15.602 -15.039 1 91.62 699 SER B C 1
ATOM 11261 O O . SER B 1 699 ? -30.719 -16.5 -14.375 1 91.62 699 SER B O 1
ATOM 11263 N N . LEU B 1 700 ? -30.656 -15.219 -16.141 1 93.06 700 LEU B N 1
ATOM 11264 C CA . LEU B 1 700 ? -29.438 -15.773 -16.719 1 93.06 700 LEU B CA 1
ATOM 11265 C C . LEU B 1 700 ? -28.234 -15.469 -15.836 1 93.06 700 LEU B C 1
ATOM 11267 O O . LEU B 1 700 ? -27.344 -16.297 -15.68 1 93.06 700 LEU B O 1
ATOM 11271 N N . ALA B 1 701 ? -28.203 -14.25 -15.258 1 95.19 701 ALA B N 1
ATOM 11272 C CA . ALA B 1 701 ? -27.125 -13.844 -14.367 1 95.19 701 ALA B CA 1
ATOM 11273 C C . ALA B 1 701 ? -27.047 -14.766 -13.148 1 95.19 701 ALA B C 1
ATOM 11275 O O . ALA B 1 701 ? -25.953 -15.172 -12.734 1 95.19 701 ALA B O 1
ATOM 11276 N N . ALA B 1 702 ? -28.172 -15.07 -12.625 1 95.12 702 ALA B N 1
ATOM 11277 C CA . ALA B 1 702 ? -28.234 -15.938 -11.445 1 95.12 702 ALA B CA 1
ATOM 11278 C C . ALA B 1 702 ? -27.75 -17.344 -11.781 1 95.12 702 ALA B C 1
ATOM 11280 O O . ALA B 1 702 ? -27.016 -17.953 -11.008 1 95.12 702 ALA B O 1
ATOM 11281 N N . LYS B 1 703 ? -28.234 -17.859 -12.891 1 93 703 LYS B N 1
ATOM 11282 C CA . LYS B 1 703 ? -27.828 -19.203 -13.312 1 93 703 LYS B CA 1
ATOM 11283 C C . LYS B 1 703 ? -26.312 -19.266 -13.516 1 93 703 LYS B C 1
ATOM 11285 O O . LYS B 1 703 ? -25.672 -20.234 -13.094 1 93 703 LYS B O 1
ATOM 11290 N N . LEU B 1 704 ? -25.797 -18.281 -14.188 1 92.88 704 LEU B N 1
ATOM 11291 C CA . LEU B 1 704 ? -24.375 -18.219 -14.438 1 92.88 704 LEU B CA 1
ATOM 11292 C C . LEU B 1 704 ? -23.594 -18.141 -13.125 1 92.88 704 LEU B C 1
ATOM 11294 O O . LEU B 1 704 ? -22.578 -18.812 -12.961 1 92.88 704 LEU B O 1
ATOM 11298 N N . ALA B 1 705 ? -24.031 -17.281 -12.172 1 94.56 705 ALA B N 1
ATOM 11299 C CA . ALA B 1 705 ? -23.375 -17.125 -10.875 1 94.56 705 ALA B CA 1
ATOM 11300 C C . ALA B 1 705 ? -23.375 -18.438 -10.102 1 94.56 705 ALA B C 1
ATOM 11302 O O . ALA B 1 705 ? -22.375 -18.812 -9.484 1 94.56 705 ALA B O 1
ATOM 11303 N N . ARG B 1 706 ? -24.438 -19.172 -10.133 1 92.38 706 ARG B N 1
ATOM 11304 C CA . ARG B 1 706 ? -24.547 -20.438 -9.422 1 92.38 706 ARG B CA 1
ATOM 11305 C C . ARG B 1 706 ? -23.641 -21.5 -10.062 1 92.38 706 ARG B C 1
ATOM 11307 O O . ARG B 1 706 ? -23.047 -22.312 -9.359 1 92.38 706 ARG B O 1
ATOM 11314 N N . TYR B 1 707 ? -23.672 -21.484 -11.32 1 88 707 TYR B N 1
ATOM 11315 C CA . TYR B 1 707 ? -22.797 -22.422 -12.016 1 88 707 TYR B CA 1
ATOM 11316 C C . TYR B 1 707 ? -21.344 -22.219 -11.617 1 88 707 TYR B C 1
ATOM 11318 O O . TYR B 1 707 ? -20.656 -23.188 -11.273 1 88 707 TYR B O 1
ATOM 11326 N N . TRP B 1 708 ? -20.891 -21.062 -11.68 1 89.81 708 TRP B N 1
ATOM 11327 C CA . TRP B 1 708 ? -19.5 -20.766 -11.359 1 89.81 708 TRP B CA 1
ATOM 11328 C C . TRP B 1 708 ? -19.234 -20.969 -9.875 1 89.81 708 TRP B C 1
ATOM 11330 O O . TRP B 1 708 ? -18.125 -21.328 -9.477 1 89.81 708 TRP B O 1
ATOM 11340 N N . ALA B 1 709 ? -20.219 -20.641 -9.023 1 91.75 709 ALA B N 1
ATOM 11341 C CA . ALA B 1 709 ? -20.094 -20.922 -7.598 1 91.75 709 ALA B CA 1
ATOM 11342 C C . ALA B 1 709 ? -19.766 -22.391 -7.355 1 91.75 709 ALA B C 1
ATOM 11344 O O . ALA B 1 709 ? -18.969 -22.719 -6.469 1 91.75 709 ALA B O 1
ATOM 11345 N N . GLY B 1 710 ? -20.359 -23.266 -8.086 1 86.5 710 GLY B N 1
ATOM 11346 C CA . GLY B 1 710 ? -20.109 -24.703 -7.969 1 86.5 710 GLY B CA 1
ATOM 11347 C C . GLY B 1 710 ? -18.672 -25.078 -8.297 1 86.5 710 GLY B C 1
ATOM 11348 O O . GLY B 1 710 ? -18.141 -26.047 -7.734 1 86.5 710 GLY B O 1
ATOM 11349 N N . PHE B 1 711 ? -18.109 -24.328 -9.156 1 84 711 PHE B N 1
ATOM 11350 C CA . PHE B 1 711 ? -16.719 -24.578 -9.531 1 84 711 PHE B CA 1
ATOM 11351 C C . PHE B 1 711 ? -15.773 -24.219 -8.391 1 84 711 PHE B C 1
ATOM 11353 O O . PHE B 1 711 ? -14.727 -24.844 -8.227 1 84 711 PHE B O 1
ATOM 11360 N N . TYR B 1 712 ? -16.047 -23.281 -7.551 1 88.38 712 TYR B N 1
ATOM 11361 C CA . TYR B 1 712 ? -15.188 -22.781 -6.48 1 88.38 712 TYR B CA 1
ATOM 11362 C C . TYR B 1 712 ? -15.266 -23.703 -5.262 1 88.38 712 TYR B C 1
ATOM 11364 O O . TYR B 1 712 ? -14.352 -23.719 -4.438 1 88.38 712 TYR B O 1
ATOM 11372 N N . ASP B 1 713 ? -16.188 -24.516 -5.062 1 81.12 713 ASP B N 1
ATOM 11373 C CA . ASP B 1 713 ? -16.391 -25.344 -3.871 1 81.12 713 ASP B CA 1
ATOM 11374 C C . ASP B 1 713 ? -15.375 -26.484 -3.814 1 81.12 713 ASP B C 1
ATOM 11376 O O . ASP B 1 713 ? -14.93 -26.875 -2.732 1 81.12 713 ASP B O 1
ATOM 11380 N N . ASP B 1 714 ? -15.023 -27 -4.871 1 73.12 714 ASP B N 1
ATOM 11381 C CA . ASP B 1 714 ? -14.281 -28.25 -4.785 1 73.12 714 ASP B CA 1
ATOM 11382 C C . ASP B 1 714 ? -13.055 -28.219 -5.699 1 73.12 714 ASP B C 1
ATOM 11384 O O . ASP B 1 714 ? -12.438 -29.266 -5.945 1 73.12 714 ASP B O 1
ATOM 11388 N N . THR B 1 715 ? -12.68 -27.109 -6.109 1 70.62 715 THR B N 1
ATOM 11389 C CA . THR B 1 715 ? -11.656 -27.141 -7.148 1 70.62 715 THR B CA 1
ATOM 11390 C C . THR B 1 715 ? -10.289 -26.766 -6.566 1 70.62 715 THR B C 1
ATOM 11392 O O . THR B 1 715 ? -9.281 -27.391 -6.898 1 70.62 715 THR B O 1
ATOM 11395 N N . TRP B 1 716 ? -10.266 -25.859 -5.684 1 77.75 716 TRP B N 1
ATOM 11396 C CA . TRP B 1 716 ? -8.977 -25.391 -5.16 1 77.75 716 TRP B CA 1
ATOM 11397 C C . TRP B 1 716 ? -8.852 -25.719 -3.676 1 77.75 716 TRP B C 1
ATOM 11399 O O . TRP B 1 716 ? -9.859 -25.891 -2.984 1 77.75 716 TRP B O 1
ATOM 11409 N N . VAL B 1 717 ? -7.578 -25.844 -3.275 1 85.75 717 VAL B N 1
ATOM 11410 C CA . VAL B 1 717 ? -7.305 -26.203 -1.889 1 85.75 717 VAL B CA 1
ATOM 11411 C C . VAL B 1 717 ? -7.387 -24.953 -1.004 1 85.75 717 VAL B C 1
ATOM 11413 O O . VAL B 1 717 ? -7.492 -25.062 0.22 1 85.75 717 VAL B O 1
ATOM 11416 N N . TRP B 1 718 ? -7.363 -23.781 -1.568 1 92 718 TRP B N 1
ATOM 11417 C CA . TRP B 1 718 ? -7.305 -22.531 -0.838 1 92 718 TRP B CA 1
ATOM 11418 C C . TRP B 1 718 ? -8.672 -22.172 -0.263 1 92 718 TRP B C 1
ATOM 11420 O O . TRP B 1 718 ? -9.672 -22.156 -0.983 1 92 718 TRP B O 1
ATOM 11430 N N . GLY B 1 719 ? -8.727 -21.844 0.943 1 91.44 719 GLY B N 1
ATOM 11431 C CA . GLY B 1 719 ? -9.969 -21.594 1.663 1 91.44 719 GLY B CA 1
ATOM 11432 C C . GLY B 1 719 ? -10.742 -20.406 1.134 1 91.44 719 GLY B C 1
ATOM 11433 O O . GLY B 1 719 ? -11.961 -20.328 1.32 1 91.44 719 GLY B O 1
ATOM 11434 N N . LEU B 1 720 ? -10.156 -19.547 0.453 1 93.94 720 LEU B N 1
ATOM 11435 C CA . LEU B 1 720 ? -10.812 -18.344 -0.072 1 93.94 720 LEU B CA 1
ATOM 11436 C C . LEU B 1 720 ? -11.805 -18.703 -1.17 1 93.94 720 LEU B C 1
ATOM 11438 O O . LEU B 1 720 ? -12.805 -18.016 -1.366 1 93.94 720 LEU B O 1
ATOM 11442 N N . THR B 1 721 ? -11.562 -19.797 -1.917 1 93 721 THR B N 1
ATOM 11443 C CA . THR B 1 721 ? -12.359 -20.141 -3.094 1 93 721 THR B CA 1
ATOM 11444 C C . THR B 1 721 ? -13.773 -20.531 -2.695 1 93 721 THR B C 1
ATOM 11446 O O . THR B 1 721 ? -14.75 -20.062 -3.293 1 93 721 THR B O 1
ATOM 11449 N N . PRO B 1 722 ? -13.922 -21.391 -1.668 1 92.69 722 PRO B N 1
ATOM 11450 C CA . PRO B 1 722 ? -15.305 -21.656 -1.26 1 92.69 722 PRO B CA 1
ATOM 11451 C C . PRO B 1 722 ? -16.031 -20.391 -0.771 1 92.69 722 PRO B C 1
ATOM 11453 O O . PRO B 1 722 ? -17.25 -20.281 -0.931 1 92.69 722 PRO B O 1
ATOM 11456 N N . ARG B 1 723 ? -15.328 -19.562 -0.156 1 92.62 723 ARG B N 1
ATOM 11457 C CA . ARG B 1 723 ? -15.938 -18.297 0.259 1 92.62 723 ARG B CA 1
ATOM 11458 C C . ARG B 1 723 ? -16.422 -17.5 -0.947 1 92.62 723 ARG B C 1
ATOM 11460 O O . ARG B 1 723 ? -17.5 -16.906 -0.911 1 92.62 723 ARG B O 1
ATOM 11467 N N . MET B 1 724 ? -15.68 -17.469 -1.983 1 93.31 724 MET B N 1
ATOM 11468 C CA . MET B 1 724 ? -16.078 -16.844 -3.238 1 93.31 724 MET B CA 1
ATOM 11469 C C . MET B 1 724 ? -17.344 -17.5 -3.797 1 93.31 724 MET B C 1
ATOM 11471 O O . MET B 1 724 ? -18.25 -16.797 -4.254 1 93.31 724 MET B O 1
ATOM 11475 N N . GLY B 1 725 ? -17.328 -18.828 -3.715 1 93.75 725 GLY B N 1
ATOM 11476 C CA . GLY B 1 725 ? -18.531 -19.531 -4.145 1 93.75 725 GLY B CA 1
ATOM 11477 C C . GLY B 1 725 ? -19.766 -19.141 -3.354 1 93.75 725 GLY B C 1
ATOM 11478 O O . GLY B 1 725 ? -20.844 -18.984 -3.926 1 93.75 725 GLY B O 1
ATOM 11479 N N . TYR B 1 726 ? -19.578 -18.984 -2.152 1 93 726 TYR B N 1
ATOM 11480 C CA . TYR B 1 726 ? -20.688 -18.594 -1.286 1 93 726 TYR B CA 1
ATOM 11481 C C . TYR B 1 726 ? -21.234 -17.219 -1.688 1 93 726 TYR B C 1
ATOM 11483 O O . TYR B 1 726 ? -22.438 -17.031 -1.757 1 93 726 TYR B O 1
ATOM 11491 N N . ILE B 1 727 ? -20.391 -16.297 -1.923 1 91.94 727 ILE B N 1
ATOM 11492 C CA . ILE B 1 727 ? -20.781 -14.945 -2.299 1 91.94 727 ILE B CA 1
ATOM 11493 C C . ILE B 1 727 ? -21.5 -14.969 -3.643 1 91.94 727 ILE B C 1
ATOM 11495 O O . ILE B 1 727 ? -22.516 -14.281 -3.826 1 91.94 727 ILE B O 1
ATOM 11499 N N . LEU B 1 728 ? -21.031 -15.75 -4.543 1 93.94 728 LEU B N 1
ATOM 11500 C CA . LEU B 1 728 ? -21.656 -15.852 -5.855 1 93.94 728 LEU B CA 1
ATOM 11501 C C . LEU B 1 728 ? -23.062 -16.406 -5.738 1 93.94 728 LEU B C 1
ATOM 11503 O O . LEU B 1 728 ? -23.969 -16 -6.477 1 93.94 728 LEU B O 1
ATOM 11507 N N . ARG B 1 729 ? -23.312 -17.281 -4.836 1 95.06 729 ARG B N 1
ATOM 11508 C CA . ARG B 1 729 ? -24.656 -17.828 -4.629 1 95.06 729 ARG B CA 1
ATOM 11509 C C . ARG B 1 729 ? -25.578 -16.766 -4.047 1 95.06 729 ARG B C 1
ATOM 11511 O O . ARG B 1 729 ? -26.75 -16.672 -4.43 1 95.06 729 ARG B O 1
ATOM 11518 N N . GLU B 1 730 ? -25 -16.062 -3.137 1 93.69 730 GLU B N 1
ATOM 11519 C CA . GLU B 1 730 ? -25.812 -14.977 -2.584 1 93.69 730 GLU B CA 1
ATOM 11520 C C . GLU B 1 730 ? -26.109 -13.922 -3.643 1 93.69 730 GLU B C 1
ATOM 11522 O O . GLU B 1 730 ? -27.188 -13.336 -3.654 1 93.69 730 GLU B O 1
ATOM 11527 N N . LEU B 1 731 ? -25.172 -13.656 -4.441 1 93.5 731 LEU B N 1
ATOM 11528 C CA . LEU B 1 731 ? -25.375 -12.75 -5.562 1 93.5 731 LEU B CA 1
ATOM 11529 C C . LEU B 1 731 ? -26.469 -13.273 -6.492 1 93.5 731 LEU B C 1
ATOM 11531 O O . LEU B 1 731 ? -27.297 -12.508 -6.98 1 93.5 731 LEU B O 1
ATOM 11535 N N . ALA B 1 732 ? -26.406 -14.523 -6.746 1 94.94 732 ALA B N 1
ATOM 11536 C CA . ALA B 1 732 ? -27.422 -15.148 -7.594 1 94.94 732 ALA B CA 1
ATOM 11537 C C . ALA B 1 732 ? -28.828 -14.945 -7.023 1 94.94 732 ALA B C 1
ATOM 11539 O O . ALA B 1 732 ? -29.75 -14.609 -7.758 1 94.94 732 ALA B O 1
ATOM 11540 N N . ASN B 1 733 ? -28.906 -15.109 -5.797 1 94.81 733 ASN B N 1
ATOM 11541 C CA . ASN B 1 733 ? -30.188 -14.891 -5.141 1 94.81 733 ASN B CA 1
ATOM 11542 C C . ASN B 1 733 ? -30.656 -13.445 -5.289 1 94.81 733 ASN B C 1
ATOM 11544 O O . ASN B 1 733 ? -31.844 -13.195 -5.527 1 94.81 733 ASN B O 1
ATOM 11548 N N . CYS B 1 734 ? -29.781 -12.594 -5.105 1 93.88 734 CYS B N 1
ATOM 11549 C CA . CYS B 1 734 ? -30.125 -11.18 -5.199 1 93.88 734 CYS B CA 1
ATOM 11550 C C . CYS B 1 734 ? -30.5 -10.797 -6.629 1 93.88 734 CYS B C 1
ATOM 11552 O O . CYS B 1 734 ? -31.391 -9.984 -6.852 1 93.88 734 CYS B O 1
ATOM 11554 N N . TYR B 1 735 ? -29.75 -11.352 -7.602 1 94.94 735 TYR B N 1
ATOM 11555 C CA . TYR B 1 735 ? -30.078 -11.109 -9 1 94.94 735 TYR B CA 1
ATOM 11556 C C . TYR B 1 735 ? -31.5 -11.547 -9.305 1 94.94 735 TYR B C 1
ATOM 11558 O O . TYR B 1 735 ? -32.25 -10.836 -9.992 1 94.94 735 TYR B O 1
ATOM 11566 N N . GLU B 1 736 ? -31.875 -12.641 -8.828 1 93.25 736 GLU B N 1
ATOM 11567 C CA . GLU B 1 736 ? -33.219 -13.188 -9.055 1 93.25 736 GLU B CA 1
ATOM 11568 C C . GLU B 1 736 ? -34.281 -12.312 -8.406 1 93.25 736 GLU B C 1
ATOM 11570 O O . GLU B 1 736 ? -35.312 -12.023 -9.023 1 93.25 736 GLU B O 1
ATOM 11575 N N . SER B 1 737 ? -34 -11.969 -7.25 1 92.44 737 SER B N 1
ATOM 11576 C CA . SER B 1 737 ? -34.938 -11.148 -6.52 1 92.44 737 SER B CA 1
ATOM 11577 C C . SER B 1 737 ? -35.125 -9.789 -7.188 1 92.44 737 SER B C 1
ATOM 11579 O O . SER B 1 737 ? -36.281 -9.32 -7.336 1 92.44 737 SER B O 1
ATOM 11581 N N . LYS B 1 738 ? -34.125 -9.195 -7.605 1 90.69 738 LYS B N 1
ATOM 11582 C CA . LYS B 1 738 ? -34.188 -7.863 -8.203 1 90.69 738 LYS B CA 1
ATOM 11583 C C . LYS B 1 738 ? -34.812 -7.918 -9.594 1 90.69 738 LYS B C 1
ATOM 11585 O O . LYS B 1 738 ? -35.531 -7.008 -9.992 1 90.69 738 LYS B O 1
ATOM 11590 N N . LEU B 1 739 ? -34.469 -8.945 -10.312 1 90.81 739 LEU B N 1
ATOM 11591 C CA . LEU B 1 739 ? -35.062 -9.094 -11.633 1 90.81 739 LEU B CA 1
ATOM 11592 C C . LEU B 1 739 ? -36.562 -9.367 -11.531 1 90.81 739 LEU B C 1
ATOM 11594 O O . LEU B 1 739 ? -37.344 -8.898 -12.367 1 90.81 739 LEU B O 1
ATOM 11598 N N . GLY B 1 740 ? -37 -10.125 -10.547 1 86.25 740 GLY B N 1
ATOM 11599 C CA . GLY B 1 740 ? -38.406 -10.391 -10.312 1 86.25 740 GLY B CA 1
ATOM 11600 C C . GLY B 1 740 ? -39.188 -9.148 -9.938 1 86.25 740 GLY B C 1
ATOM 11601 O O . GLY B 1 740 ? -40.375 -9.062 -10.195 1 86.25 740 GLY B O 1
ATOM 11602 N N . ALA B 1 741 ? -38.531 -8.203 -9.383 1 81.94 741 ALA B N 1
ATOM 11603 C CA . ALA B 1 741 ? -39.156 -6.965 -8.945 1 81.94 741 ALA B CA 1
ATOM 11604 C C . ALA B 1 741 ? -39.312 -5.988 -10.109 1 81.94 741 ALA B C 1
ATOM 11606 O O . ALA B 1 741 ? -40.031 -4.984 -10 1 81.94 741 ALA B O 1
ATOM 11607 N N . CYS B 1 742 ? -38.625 -6.195 -11.141 1 80.94 742 CYS B N 1
ATOM 11608 C CA . CYS B 1 742 ? -38.75 -5.352 -12.32 1 80.94 742 CYS B CA 1
ATOM 11609 C C . CYS B 1 742 ? -39.938 -5.785 -13.172 1 80.94 742 CYS B C 1
ATOM 11611 O O . CYS B 1 742 ? -40.156 -6.98 -13.359 1 80.94 742 CYS B O 1
#

Secondary structure (DSSP, 8-state):
-----------------------------------------------TTHHHHTT------------SS--SS----TTTT--GGGGSTTSS----S--SS--TTTHHHHTT-------------------------------------------------------------------------------------HHHHHHHHHHHHHHS-HHHHTT--PPPHHHHHHHHHHIIIIIITTS--S-TTT--TTTS-HHHHHHHHHHHHHHTT-HHHHHHHHHHHHHHHHHH--SSSTTGGG-TTTTTSPPPPBSPPPPPHHHHHHHHHHHHHHHHHHHTSS-HHHHHHHHHTTHHHHHHHHHHGGGGSPPPTTSPPPPHHHHHHHHHHHHHHHHHHHHHHHHHHHH-PPPS--HHHH--SBPPPPHHHHT-SSHHHHHHHHHHH-SS-S-BHHHHHHHHH--S-TT---GGGGG--HHHHHHHHHHHHHHHHHHHHHTTTTSTTSSSS---S----HHHHHHHHHHHHHHHHHTTT-SSTT----TTS-HHHHHHHHHHHHHHHHHHH-S--S-GGGGG--BHHHHHHHHHHHHHSPPP-SHHHHHHHHHHHHHHHHHHHHHHHHHHHHHHHHS-HHHHHHHHHHHHHHHHHHHHHHHHHHHHGGG----HHHHHHHHHHHHHHHHHTTTS-TT--S-HHHHHHHHHHHHHHSS-SSTHHHHHHHHHHHHHHHHHHHHHH-/-----------------------------------------------TTHHHHTT------------SS--SS----TTTT--GGGGSTTSS----S--SS--TTTHHHHTT-------------------------------------------------------------------------------------HHHHHHHHHHHHHHS-HHHHTT--PPPHHHHHHHHHHIIIIIITTS--S-TTT--TTTS-HHHHHHHHHHHHHHTT-HHHHHHHHHHHHHHHHHH--SSSTTGGG-TTTTTSPPPPBSPPPPPHHHHHHHHHHHHHHHHHHHTSS-HHHHHHHHHTTHHHHHHHHHHGGGGSPPPTTSPPPPHHHHHHHHHHHHHHHHHHHHHHHHHHHH-PPPS--HHHH--SBPPPPHHHHT-SSHHHHHHHHHHH-SS-S-BHHHHHHHHH--S-TT---GGGGG--HHHHHHHHHHHHHHHHHHHHHTTTTSTTSSSS---S----HHHHHHHHHHHHHHHHHHTT-SSTT----TTS-HHHHHHHHHHHHHHHHHHH-S--S-GGGGG--BHHHHHHHHHHHHHSPPP-SHHHHHHHHHHHHHHHHHHHHHHHHHHHHHHHHS-HHHHHHHHHHHHHHHHHHHHHHHHHHHSGGG----HHHHHHHHHHHHHHHHHTTTS-TT--S-HHHHHHHHHHHHHHSS-SSTHHHHHHHHHHHHHHHHHHHHHH-

Organism: NCBI:txid1442368

Sequence (1484 aa):
MSPGQRLATQVDSASEPMLSSSFGGGSALVAESQPSMGLHLADFSVDVSDLEKMRTFPSSVPLPDLDGDLEFLDFFDPFLGLPPKQLEAFAVPPLGGNTDGWSPLENFSGSSQASMQDYGFQQSRISTANETPSVDDSNQSWETASRENSRAKEPTGPWDETPAQVFTMNRPDSEGYSGYQIPQTKKYPRLPTLTFSEAMRIHLLRDLSNRLPAEKLNKFRLPSAAALQKCIRTYVDAFHVHLPIFHLQTMDFETTPSPLVLAICAVGALYRLERKIAASLYLKADQALAAAVDDRGEHLDKKPRLLEDWVRPQSQSPKSTPESLWRSQTRLLLAMLSCFSGDPEVISKAIIRLGDFLVDFRDLAPTVKPRKSTDRWLSWQEWVERESVKRLLYGQIMFGNLVTMTYGIPPGYSLVSDGFIEMACDQSLWDALTEEQWHEAAMRKGQSSRLNVREAVSMVMNGNSVKTVPQECWEWSPFAISVVINVISIHIWHITQGSYFFGDLSSPGPSNETQKSQTLAQTEAALSRCRALITQASSDADYPWTEAETPLLFNCLALLRVSYCRAFTGHSAADSMVLLKESQEEFMTSIEDFIALPQNRGNLVARAVGRAFEGMLIPYKAGTLLIKKTAALTWAIGHALAGWEAALLVTKWVHAIEVEIRSSRDSASISELETQTMQSIRNLLLDLEDVLDNGAGPSLAAKLARYWAGFYDDTWVWGLTPRMGYILRELANCYESKLGACMSPGQRLATQVDSASEPMLSSSFGGGSALVAESQPSMGLHLADFSVDVSDLEKMRTFPSSVPLPDLDGDLEFLDFFDPFLGLPPKQLEAFAVPPLGGNTDGWSPLENFSGSSQASMQDYGFQQSRISTANETPSVDDSNQSWETASRENSRAKEPTGPWDETPAQVFTMNRPDSEGYSGYQIPQTKKYPRLPTLTFSEAMRIHLLRDLSNRLPAEKLNKFRLPSAAALQKCIRTYVDAFHVHLPIFHLQTMDFETTPSPLVLAICAVGALYRLERKIAASLYLKADQALAAAVDDRGEHLDKKPRLLEDWVRPQSQSPKSTPESLWRSQTRLLLAMLSCFSGDPEVISKAIIRLGDFLVDFRDLAPTVKPRKSTDRWLSWQEWVERESVKRLLYGQIMFGNLVTMTYGIPPGYSLVSDGFIEMACDQSLWDALTEEQWHEAAMRKGQSSRLNVREAVSMVMNGNSVKTVPQECWEWSPFAISVVINVISIHIWHITQGSYFFGDLSSPGPSNETQKSQTLAQTEAALSRCRALITQASSDADYPWTEAETPLLFNCLALLRVSYCRAFTGHSAADSMVLLKESQEEFMTSIEDFIALPQNRGNLVARAVGRAFEGMLIPYKAGTLLIKKTAALTWAIGHALAGWEAALLVTKWVHAIEVEIRSSRDSASISELETQTMQSIRNLLLDLEDVLDNGAGPSLAAKLARYWAGFYDDTWVWGLTPRMGYILRELANCYESKLGAC

InterPro domains:
  IPR007219 Xylanolytic transcriptional activator, regulatory domain [PF04082] (233-530)
  IPR051059 Transcription factor verF-like [PTHR40626] (56-710)

Foldseek 3Di:
DDDDDDCPDDDDDDDDDDDDDDDDDDDDPDPPPPDPPDPPPPPCPPDPVVVVVVPCDPLDPPQPPPPDPVPPPPVQPLQNPDPPVVLVVLPDDPPPDDPPDCPVVVVVVPVPPDDLPDPDPPPPPPDPPDDDDDDDDDDPDPDDDDDDDDDDDPDDDDPDPDDPDPPPPDPDDDPDPPDPPPPPLPDLPDQDQDAFDQLLVVLLVVLLCVQDPPVLCVPADDGGRVLLSQLLVLLVQFPCLQQVLDLRLPDDSNPQHNLLSLLSSLNSCLLVVVNVSSVRSLVSSVSSLVSLDDPPCPPLVPDPCRPVDDDDDDPDDQDDLVSLLSSLSSLLSSLVQQCQQLALVSNVVSVVCLVVLLVSLVSLQVVFAFDDPPDDDDALVRLSSNLSSVSSSLSNLLSQLLSCLQQVDQGSDACVVRQRGFFHFQVQLSSDNDRVSNVVVCVVRNSGHPDTLSRLLCQLLDDLPLPDRDPVLLRDDLVRLLSSLSNLLSVLVVVLVVCCPPDQQVDLDPSPPDDGDPSLSSNVSSLSSSVCSLVRDDPDSNDDCRPSRRLSSVLSLLSSLLSLLCNQQPDQPQNSCLSSDDDPVVNLVSLVVSLPDDGRDDDSNLVSLLSLVSLVCVCVSSPLVVQLVPVQRRHDCSSLSSNLSSLSSNLSLQLVQLLQCVVVVPDRPADPSNVSSNVVLVVVLVVCVVVQPPPQDPRSSLSSLQVVLVSQCRRHSGNSSNSSSVSSNSSSVVSRVVSVVD/DDDDYDDDDDDDDDDDDDDDYDDDDDDDDDPPDPDPPPPPPPPCPPDPVVVVVVPCDPLDPPQPPPPDPVVPLPVQLLQNPDPPVVLVVLPDDPPPDDPPDPPVVVVVPPVPPDDLDDPDPPPPPPDPDDDDDDPDDDPDDPPDDDDDPDDDDDPPDDDDPDDPDPPPPDPDDPPDPPDPPPPPLPDLPDQDQDAFDQLLVVLLVVLLCVQDPPVLCVPADDDGRVLLSQLLVLLVQFPCLQQVLDLRLPDDSNPQHNLLSLLSSLNSCLLVVVNVSSVRSLVSSVSSLVSLDDPPCPPLVPDPCRPVDDDDDDPDDQDDLVSLLSSLSSLLSSLVQQCQFLALVSNVVSVVCLVVLVVSLVSLQVVFAFDDPPDDDDALVRLSSNLSSVSSSLSNLLSQLLSCLQQVDQRSDACVVRQRGFFHFDVQLSSDNDRVSNVVVCVVRNSGHPDTLSRLLCQLLDDLPLPDRDPVLLRDDLSRLLSSLSNLLSVLVVVLVVCCPPDQQVDLDDSPPDDGDPSLSSNVSSLSSSVCSLVVPDPDSNDDCRPSRRLSSVLSLLSSLLSLLCNQQPDQPQNSCLSSDDDPVVNLVSLVVSLVDDGRDDDSNLVSLLSLVSLVCVCVSSPLVVQLVPVQRRHDCSSLSSNLSSLSSNLSLQLNQLLQCVVVVPDRPADPSNVSSNVVLVVVLVVCVVVQPPPQDPRSSLSSLQVVLVSQCRRHSGNSSNSSSVSSNSSSVVSRVVSVVD